Protein 3UPL (pdb70)

Organism: Brucella abortus (strain 2308) (NCBI:txid359391)

InterPro domains:
  IPR005106 Aspartate/homoserine dehydrogenase, NAD-binding [PF03447] (30-159)
  IPR013974 SAF domain [SM00858] (353-418)
  IPR036291 NAD(P)-binding domain superfamily [SSF51735] (21-162)
  IPR048423 Oxidoreductase DRL-like, catalytic domain [PF21135] (166-329)

Structure (mmCIF, N/CA/C/O backbone):
data_3UPL
#
_entry.id   3UPL
#
_cell.length_a   49.365
_cell.length_b   63.380
_cell.length_c   79.123
_cell.angle_alpha   68.630
_cell.angle_beta   75.800
_cell.angle_gamma   72.700
#
_symmetry.space_group_name_H-M   'P 1'
#
loop_
_entity.id
_entity.type
_entity.pdbx_description
1 polymer Oxidoreductase
2 non-polymer 'MAGNESIUM ION'
3 non-polymer GLYCEROL
4 water water
#
loop_
_atom_site.group_PDB
_atom_site.id
_atom_site.type_symbol
_atom_site.label_atom_id
_atom_site.label_alt_id
_atom_site.label_comp_id
_atom_site.label_asym_id
_atom_site.label_entity_id
_atom_site.label_seq_id
_atom_site.pdbx_PDB_ins_code
_atom_site.Cartn_x
_atom_site.Cartn_y
_atom_site.Cartn_z
_atom_site.occupancy
_atom_site.B_iso_or_equiv
_atom_site.auth_seq_id
_atom_site.auth_comp_id
_atom_site.auth_asym_id
_atom_site.auth_atom_id
_atom_site.pdbx_PDB_model_num
ATOM 1 N N . THR A 1 2 ? -2.462 20.897 8.454 1.00 27.41 2 THR A N 1
ATOM 2 C CA . THR A 1 2 ? -1.205 20.281 8.947 1.00 27.38 2 THR A CA 1
ATOM 3 C C . THR A 1 2 ? -0.600 19.423 7.855 1.00 24.45 2 THR A C 1
ATOM 4 O O . THR A 1 2 ? 0.623 19.355 7.757 1.00 24.52 2 THR A O 1
ATOM 8 N N . THR A 1 3 ? -1.429 18.763 7.026 1.00 19.52 3 THR A N 1
ATOM 9 C CA . THR A 1 3 ? -0.844 17.736 6.163 1.00 16.02 3 THR A CA 1
ATOM 10 C C . THR A 1 3 ? -0.227 18.323 4.914 1.00 14.96 3 THR A C 1
ATOM 11 O O . THR A 1 3 ? 0.545 17.614 4.264 1.00 12.60 3 THR A O 1
ATOM 15 N N . ASN A 1 4 ? -0.603 19.556 4.537 1.00 14.95 4 ASN A N 1
ATOM 16 C CA . ASN A 1 4 ? -0.189 20.197 3.281 1.00 15.42 4 ASN A CA 1
ATOM 17 C C . ASN A 1 4 ? -0.912 19.677 2.040 1.00 14.18 4 ASN A C 1
ATOM 18 O O . ASN A 1 4 ? -0.588 20.104 0.932 1.00 15.72 4 ASN A O 1
ATOM 23 N N . VAL A 1 5 ? -1.839 18.711 2.215 1.00 12.32 5 VAL A N 1
ATOM 24 C CA . VAL A 1 5 ? -2.489 18.124 1.037 1.00 12.28 5 VAL A CA 1
ATOM 25 C C . VAL A 1 5 ? -4.040 18.135 1.144 1.00 12.27 5 VAL A C 1
ATOM 26 O O . VAL A 1 5 ? -4.608 18.121 2.231 1.00 12.25 5 VAL A O 1
ATOM 30 N N . ALA A 1 6 ? -4.692 18.124 -0.012 1.00 12.62 6 ALA A N 1
ATOM 31 C CA . ALA A 1 6 ? -6.149 17.986 -0.057 1.00 12.66 6 ALA A CA 1
ATOM 32 C C . ALA A 1 6 ? -6.546 16.662 0.522 1.00 11.83 6 ALA A C 1
ATOM 33 O O . ALA A 1 6 ? -5.834 15.686 0.423 1.00 11.33 6 ALA A O 1
ATOM 35 N N . LEU A 1 7 ? -7.757 16.614 1.070 1.00 11.80 7 LEU A N 1
ATOM 36 C CA . LEU A 1 7 ? -8.313 15.408 1.617 1.00 11.87 7 LEU A CA 1
ATOM 37 C C . LEU A 1 7 ? -8.640 14.405 0.535 1.00 11.11 7 LEU A C 1
ATOM 38 O O . LEU A 1 7 ? -9.402 14.708 -0.366 1.00 13.97 7 LEU A O 1
ATOM 43 N N . VAL A 1 8 ? -8.073 13.222 0.608 1.00 11.09 8 VAL A N 1
ATOM 44 C CA . VAL A 1 8 ? -8.400 12.115 -0.331 1.00 11.48 8 VAL A CA 1
ATOM 45 C C . VAL A 1 8 ? -8.606 10.791 0.402 1.00 10.56 8 VAL A C 1
ATOM 46 O O . VAL A 1 8 ? -8.119 10.612 1.512 1.00 11.96 8 VAL A O 1
ATOM 50 N N . GLY A 1 9 ? -9.359 9.886 -0.213 1.00 10.91 9 GLY A N 1
ATOM 51 C CA . GLY A 1 9 ? -9.483 8.535 0.297 1.00 10.93 9 GLY A CA 1
ATOM 52 C C . GLY A 1 9 ? -9.926 8.473 1.729 1.00 9.68 9 GLY A C 1
ATOM 53 O O . GLY A 1 9 ? -10.869 9.185 2.144 1.00 11.39 9 GLY A O 1
ATOM 54 N N . LEU A 1 10 ? -9.240 7.639 2.490 1.00 10.52 10 LEU A N 1
ATOM 55 C CA . LEU A 1 10 ? -9.604 7.448 3.904 1.00 9.81 10 LEU A CA 1
ATOM 56 C C . LEU A 1 10 ? -9.486 8.733 4.730 1.00 10.35 10 LEU A C 1
ATOM 57 O O . LEU A 1 10 ? -10.234 9.000 5.698 1.00 9.69 10 LEU A O 1
ATOM 62 N N . ALA A 1 11 ? -8.516 9.599 4.372 1.00 9.42 11 ALA A N 1
ATOM 63 C CA . ALA A 1 11 ? -8.450 10.877 5.057 1.00 8.85 11 ALA A CA 1
ATOM 64 C C . ALA A 1 11 ? -9.710 11.698 4.919 1.00 9.43 11 ALA A C 1
ATOM 65 O O . ALA A 1 11 ? -10.151 12.389 5.843 1.00 10.00 11 ALA A O 1
ATOM 67 N N . ARG A 1 12 ? -10.205 11.747 3.669 1.00 9.43 12 ARG A N 1
ATOM 68 C CA . ARG A 1 12 ? -11.472 12.413 3.347 1.00 10.05 12 ARG A CA 1
ATOM 69 C C . ARG A 1 12 ? -12.637 11.767 4.104 1.00 9.94 12 ARG A C 1
ATOM 70 O O . ARG A 1 12 ? -13.474 12.522 4.626 1.00 10.52 12 ARG A O 1
ATOM 78 N N . ASP A 1 13 ? -12.623 10.434 4.165 1.00 10.10 13 ASP A N 1
ATOM 79 C CA . ASP A 1 13 ? -13.684 9.708 4.882 1.00 9.98 13 ASP A CA 1
ATOM 80 C C . ASP A 1 13 ? -13.676 10.112 6.378 1.00 10.26 13 ASP A C 1
ATOM 81 O O . ASP A 1 13 ? -14.735 10.384 6.982 1.00 11.53 13 ASP A O 1
ATOM 86 N N . LEU A 1 14 ? -12.514 10.199 6.996 1.00 9.23 14 LEU A N 1
ATOM 87 C CA . LEU A 1 14 ? -12.409 10.613 8.393 1.00 9.88 14 LEU A CA 1
ATOM 88 C C . LEU A 1 14 ? -12.834 12.051 8.612 1.00 10.26 14 LEU A C 1
ATOM 89 O O . LEU A 1 14 ? -13.486 12.378 9.603 1.00 10.26 14 LEU A O 1
ATOM 94 N N . ALA A 1 15 ? -12.494 12.961 7.724 1.00 10.35 15 ALA A N 1
ATOM 95 C CA . ALA A 1 15 ? -12.961 14.339 7.827 1.00 10.60 15 ALA A CA 1
ATOM 96 C C . ALA A 1 15 ? -14.493 14.440 7.722 1.00 11.44 15 ALA A C 1
ATOM 97 O O . ALA A 1 15 ? -15.122 15.249 8.413 1.00 13.20 15 ALA A O 1
ATOM 99 N N . ALA A 1 16 ? -15.087 13.674 6.798 1.00 12.06 16 ALA A N 1
ATOM 100 C CA . ALA A 1 16 ? -16.552 13.678 6.678 1.00 12.86 16 ALA A CA 1
ATOM 101 C C . ALA A 1 16 ? -17.178 13.135 7.953 1.00 13.12 16 ALA A C 1
ATOM 102 O O . ALA A 1 16 ? -18.171 13.663 8.431 1.00 13.93 16 ALA A O 1
ATOM 104 N N . ARG A 1 17 ? -16.564 12.115 8.527 1.00 12.13 17 ARG A N 1
ATOM 105 C CA . ARG A 1 17 ? -17.061 11.581 9.825 1.00 11.25 17 ARG A CA 1
ATOM 106 C C . ARG A 1 17 ? -16.987 12.686 10.885 1.00 12.67 17 ARG A C 1
ATOM 107 O O . ARG A 1 17 ? -17.915 12.857 11.680 1.00 14.91 17 ARG A O 1
ATOM 115 N N . ALA A 1 18 ? -15.885 13.435 10.964 1.00 12.73 18 ALA A N 1
ATOM 116 C CA . ALA A 1 18 ? -15.784 14.529 11.922 1.00 13.29 18 ALA A CA 1
ATOM 117 C C . ALA A 1 18 ? -16.910 15.584 11.766 1.00 16.12 18 ALA A C 1
ATOM 118 O O . ALA A 1 18 ? -17.448 16.125 12.751 1.00 17.98 18 ALA A O 1
ATOM 120 N N . GLU A 1 19 ? -17.226 15.913 10.527 1.00 16.22 19 GLU A N 1
ATOM 121 C CA . GLU A 1 19 ? -18.293 16.857 10.209 1.00 19.85 19 GLU A CA 1
ATOM 122 C C . GLU A 1 19 ? -19.702 16.389 10.726 1.00 19.25 19 GLU A C 1
ATOM 123 O O . GLU A 1 19 ? -20.643 17.229 10.830 1.00 21.54 19 GLU A O 1
ATOM 129 N N . THR A 1 20 ? -19.902 15.089 10.985 1.00 18.40 20 THR A N 1
ATOM 130 C CA . THR A 1 20 ? -21.197 14.641 11.538 1.00 18.20 20 THR A CA 1
ATOM 131 C C . THR A 1 20 ? -21.344 15.073 12.993 1.00 18.84 20 THR A C 1
ATOM 132 O O . THR A 1 20 ? -22.476 15.070 13.525 1.00 20.62 20 THR A O 1
ATOM 136 N N . GLY A 1 21 ? -20.249 15.469 13.653 1.00 18.50 21 GLY A N 1
ATOM 137 C CA . GLY A 1 21 ? -20.197 15.752 15.090 1.00 20.50 21 GLY A CA 1
ATOM 138 C C . GLY A 1 21 ? -20.171 14.554 16.003 1.00 20.17 21 GLY A C 1
ATOM 139 O O . GLY A 1 21 ? -20.188 14.683 17.242 1.00 22.15 21 GLY A O 1
ATOM 140 N N . LYS A 1 22 ? -20.118 13.348 15.426 1.00 19.15 22 LYS A N 1
ATOM 141 C CA . LYS A 1 22 ? -20.014 12.165 16.265 1.00 18.16 22 LYS A CA 1
ATOM 142 C C . LYS A 1 22 ? -18.808 11.353 15.769 1.00 16.13 22 LYS A C 1
ATOM 143 O O . LYS A 1 22 ? -18.930 10.631 14.778 1.00 16.37 22 LYS A O 1
ATOM 149 N N . PRO A 1 23 ? -17.666 11.481 16.454 1.00 15.13 23 PRO A N 1
ATOM 150 C CA . PRO A 1 23 ? -16.499 10.688 16.006 1.00 12.39 23 PRO A CA 1
ATOM 151 C C . PRO A 1 23 ? -16.672 9.195 16.283 1.00 12.44 23 PRO A C 1
ATOM 152 O O . PRO A 1 23 ? -17.538 8.794 17.060 1.00 12.54 23 PRO A O 1
ATOM 156 N N . ILE A 1 24 ? -15.874 8.388 15.592 1.00 10.45 24 ILE A N 1
ATOM 157 C CA . ILE A 1 24 ? -15.680 6.965 15.949 1.00 10.68 24 ILE A CA 1
ATOM 158 C C . ILE A 1 24 ? -15.065 6.991 17.324 1.00 10.78 24 ILE A C 1
ATOM 159 O O . ILE A 1 24 ? -14.078 7.737 17.547 1.00 11.43 24 ILE A O 1
ATOM 164 N N . ARG A 1 25 ? -15.558 6.159 18.255 1.00 9.74 25 ARG A N 1
ATOM 165 C CA . ARG A 1 25 ? -15.036 6.127 19.590 1.00 9.24 25 ARG A CA 1
ATOM 166 C C . ARG A 1 25 ? -14.437 4.804 19.961 1.00 8.50 25 ARG A C 1
ATOM 167 O O . ARG A 1 25 ? -15.088 3.745 19.943 1.00 9.31 25 ARG A O 1
ATOM 175 N N . ILE A 1 26 ? -13.171 4.848 20.323 1.00 8.76 26 ILE A N 1
ATOM 176 C CA . ILE A 1 26 ? -12.412 3.656 20.782 1.00 7.75 26 ILE A CA 1
ATOM 177 C C . ILE A 1 26 ? -12.467 3.513 22.292 1.00 8.22 26 ILE A C 1
ATOM 178 O O . ILE A 1 26 ? -12.327 4.500 23.050 1.00 8.75 26 ILE A O 1
ATOM 183 N N . GLY A 1 27 ? -12.710 2.299 22.739 1.00 8.42 27 GLY A N 1
ATOM 184 C CA . GLY A 1 27 ? -12.496 1.924 24.156 1.00 7.90 27 GLY A CA 1
ATOM 185 C C . GLY A 1 27 ? -11.176 1.239 24.221 1.00 8.10 27 GLY A C 1
ATOM 186 O O . GLY A 1 27 ? -10.998 0.166 23.677 1.00 8.14 27 GLY A O 1
ATOM 187 N N . LEU A 1 28 ? -10.251 1.803 24.935 1.00 7.64 28 LEU A N 1
ATOM 188 C CA . LEU A 1 28 ? -8.826 1.369 24.959 1.00 6.45 28 LEU A CA 1
ATOM 189 C C . LEU A 1 28 ? -8.526 0.757 26.332 1.00 7.98 28 LEU A C 1
ATOM 190 O O . LEU A 1 28 ? -8.604 1.446 27.378 1.00 8.36 28 LEU A O 1
ATOM 195 N N . ILE A 1 29 ? -8.176 -0.532 26.369 1.00 9.10 29 ILE A N 1
ATOM 196 C CA . ILE A 1 29 ? -7.835 -1.234 27.590 1.00 9.01 29 ILE A CA 1
ATOM 197 C C . ILE A 1 29 ? -6.336 -1.400 27.632 1.00 9.51 29 ILE A C 1
ATOM 198 O O . ILE A 1 29 ? -5.781 -2.133 26.825 1.00 10.83 29 ILE A O 1
ATOM 203 N N . GLY A 1 30 ? -5.702 -0.710 28.559 1.00 9.38 30 GLY A N 1
ATOM 204 C CA . GLY A 1 30 ? -4.250 -0.781 28.775 1.00 9.42 30 GLY A CA 1
ATOM 205 C C . GLY A 1 30 ? -3.616 0.562 28.410 1.00 10.22 30 GLY A C 1
ATOM 206 O O . GLY A 1 30 ? -3.711 1.040 27.311 1.00 12.79 30 GLY A O 1
ATOM 207 N N . ALA A 1 31 ? -2.996 1.157 29.413 1.00 9.92 31 ALA A N 1
ATOM 208 C CA . ALA A 1 31 ? -2.387 2.502 29.365 1.00 10.62 31 ALA A CA 1
ATOM 209 C C . ALA A 1 31 ? -0.868 2.514 29.325 1.00 12.79 31 ALA A C 1
ATOM 210 O O . ALA A 1 31 ? -0.241 3.562 29.529 1.00 13.51 31 ALA A O 1
ATOM 212 N N . GLY A 1 32 ? -0.282 1.390 28.971 1.00 11.91 32 GLY A N 1
ATOM 213 C CA . GLY A 1 32 ? 1.167 1.322 28.837 1.00 11.18 32 GLY A CA 1
ATOM 214 C C . GLY A 1 32 ? 1.692 1.890 27.540 1.00 11.55 32 GLY A C 1
ATOM 215 O O . GLY A 1 32 ? 1.101 2.811 26.935 1.00 11.23 32 GLY A O 1
ATOM 216 N N . GLU A 1 33 ? 2.774 1.309 26.997 1.00 10.65 33 GLU A N 1
ATOM 217 C CA . GLU A 1 33 ? 3.407 1.935 25.856 1.00 10.39 33 GLU A CA 1
ATOM 218 C C . GLU A 1 33 ? 2.582 1.992 24.609 1.00 10.52 33 GLU A C 1
ATOM 219 O O . GLU A 1 33 ? 2.438 3.039 23.961 1.00 9.38 33 GLU A O 1
ATOM 225 N N . MET A 1 34 ? 1.951 0.871 24.247 1.00 9.70 34 MET A N 1
ATOM 226 C CA A MET A 1 34 ? 1.122 0.793 23.033 0.50 8.87 34 MET A CA 1
ATOM 227 C CA B MET A 1 34 ? 1.156 0.823 23.020 0.50 9.58 34 MET A CA 1
ATOM 228 C C . MET A 1 34 ? -0.129 1.651 23.190 1.00 8.36 34 MET A C 1
ATOM 229 O O . MET A 1 34 ? -0.531 2.355 22.278 1.00 8.51 34 MET A O 1
ATOM 238 N N . GLY A 1 35 ? -0.733 1.575 24.370 1.00 8.61 35 GLY A N 1
ATOM 239 C CA . GLY A 1 35 ? -1.925 2.368 24.559 1.00 8.82 35 GLY A CA 1
ATOM 240 C C . GLY A 1 35 ? -1.645 3.870 24.548 1.00 7.80 35 GLY A C 1
ATOM 241 O O . GLY A 1 35 ? -2.402 4.648 23.996 1.00 7.15 35 GLY A O 1
ATOM 242 N N . THR A 1 36 ? -0.533 4.282 25.124 1.00 6.82 36 THR A N 1
ATOM 243 C CA . THR A 1 36 ? -0.099 5.675 25.063 1.00 6.97 36 THR A CA 1
ATOM 244 C C . THR A 1 36 ? 0.175 6.102 23.618 1.00 7.00 36 THR A C 1
ATOM 245 O O . THR A 1 36 ? -0.183 7.216 23.247 1.00 7.32 36 THR A O 1
ATOM 249 N N . ASP A 1 37 ? 0.785 5.252 22.801 1.00 7.55 37 ASP A N 1
ATOM 250 C CA . ASP A 1 37 ? 0.975 5.517 21.399 1.00 8.32 37 ASP A CA 1
ATOM 251 C C . ASP A 1 37 ? -0.348 5.777 20.684 1.00 7.00 37 ASP A C 1
ATOM 252 O O . ASP A 1 37 ? -0.445 6.726 19.870 1.00 7.91 37 ASP A O 1
ATOM 257 N N . ILE A 1 38 ? -1.368 4.961 20.973 1.00 7.17 38 ILE A N 1
ATOM 258 C CA . ILE A 1 38 ? -2.676 5.097 20.325 1.00 6.45 38 ILE A CA 1
ATOM 259 C C . ILE A 1 38 ? -3.344 6.406 20.743 1.00 7.38 38 ILE A C 1
ATOM 260 O O . ILE A 1 38 ? -3.883 7.144 19.912 1.00 7.17 38 ILE A O 1
ATOM 265 N N . VAL A 1 39 ? -3.299 6.744 22.042 1.00 6.92 39 VAL A N 1
ATOM 266 C CA . VAL A 1 39 ? -3.889 8.020 22.459 1.00 7.03 39 VAL A CA 1
ATOM 267 C C . VAL A 1 39 ? -3.207 9.184 21.705 1.00 7.00 39 VAL A C 1
ATOM 268 O O . VAL A 1 39 ? -3.829 10.156 21.269 1.00 8.21 39 VAL A O 1
ATOM 272 N N . THR A 1 40 ? -1.878 9.116 21.640 1.00 7.04 40 THR A N 1
ATOM 273 C CA . THR A 1 40 ? -1.101 10.172 20.947 1.00 7.34 40 THR A CA 1
ATOM 274 C C . THR A 1 40 ? -1.441 10.238 19.452 1.00 7.82 40 THR A C 1
ATOM 275 O O . THR A 1 40 ? -1.607 11.327 18.899 1.00 9.19 40 THR A O 1
ATOM 279 N N . GLN A 1 41 ? -1.512 9.094 18.815 1.00 7.55 41 GLN A N 1
ATOM 280 C CA . GLN A 1 41 ? -1.797 9.087 17.351 1.00 7.78 41 GLN A CA 1
ATOM 281 C C . GLN A 1 41 ? -3.178 9.556 17.024 1.00 8.36 41 GLN A C 1
ATOM 282 O O . GLN A 1 41 ? -3.366 10.378 16.085 1.00 7.85 41 GLN A O 1
ATOM 288 N N . VAL A 1 42 ? -4.177 9.126 17.794 1.00 7.86 42 VAL A N 1
ATOM 289 C CA . VAL A 1 42 ? -5.557 9.540 17.539 1.00 9.02 42 VAL A CA 1
ATOM 290 C C . VAL A 1 42 ? -5.745 11.030 17.688 1.00 8.15 42 VAL A C 1
ATOM 291 O O . VAL A 1 42 ? -6.560 11.659 17.002 1.00 10.00 42 VAL A O 1
ATOM 295 N N . ALA A 1 43 ? -4.945 11.649 18.552 1.00 8.77 43 ALA A N 1
ATOM 296 C CA . ALA A 1 43 ? -5.050 13.075 18.789 1.00 9.96 43 ALA A CA 1
ATOM 297 C C . ALA A 1 43 ? -4.684 13.910 17.599 1.00 11.32 43 ALA A C 1
ATOM 298 O O . ALA A 1 43 ? -5.124 15.054 17.520 1.00 16.17 43 ALA A O 1
ATOM 300 N N . ARG A 1 44 ? -3.961 13.346 16.619 1.00 11.38 44 ARG A N 1
ATOM 301 C CA . ARG A 1 44 ? -3.726 14.136 15.422 1.00 12.99 44 ARG A CA 1
ATOM 302 C C . ARG A 1 44 ? -4.551 13.754 14.216 1.00 11.23 44 ARG A C 1
ATOM 303 O O . ARG A 1 44 ? -4.342 14.318 13.124 1.00 11.22 44 ARG A O 1
ATOM 311 N N . MET A 1 45 ? -5.549 12.908 14.433 1.00 9.05 45 MET A N 1
ATOM 312 C CA . MET A 1 45 ? -6.441 12.445 13.374 1.00 9.80 45 MET A CA 1
ATOM 313 C C . MET A 1 45 ? -7.804 13.096 13.485 1.00 11.33 45 MET A C 1
ATOM 314 O O . MET A 1 45 ? -8.173 13.579 14.560 1.00 15.97 45 MET A O 1
ATOM 319 N N . GLN A 1 46 ? -8.566 13.073 12.410 1.00 11.49 46 GLN A N 1
ATOM 320 C CA . GLN A 1 46 ? -9.938 13.555 12.420 1.00 11.32 46 GLN A CA 1
ATOM 321 C C . GLN A 1 46 ? -10.904 12.411 12.496 1.00 11.54 46 GLN A C 1
ATOM 322 O O . GLN A 1 46 ? -10.641 11.386 12.019 1.00 11.22 46 GLN A O 1
ATOM 328 N N . GLY A 1 47 ? -12.053 12.654 13.163 1.00 11.72 47 GLY A N 1
ATOM 329 C CA . GLY A 1 47 ? -13.201 11.754 13.140 1.00 12.29 47 GLY A CA 1
ATOM 330 C C . GLY A 1 47 ? -13.095 10.518 13.986 1.00 11.95 47 GLY A C 1
ATOM 331 O O . GLY A 1 47 ? -13.935 9.626 13.845 1.00 11.21 47 GLY A O 1
ATOM 332 N N . ILE A 1 48 ? -12.025 10.417 14.794 1.00 10.95 48 ILE A N 1
ATOM 333 C CA . ILE A 1 48 ? -11.773 9.234 15.586 1.00 10.07 48 ILE A CA 1
ATOM 334 C C . ILE A 1 48 ? -11.213 9.708 16.913 1.00 10.57 48 ILE A C 1
ATOM 335 O O . ILE A 1 48 ? -10.363 10.607 16.919 1.00 11.93 48 ILE A O 1
ATOM 340 N N . GLU A 1 49 ? -11.735 9.174 18.030 1.00 9.68 49 GLU A N 1
ATOM 341 C CA . GLU A 1 49 ? -11.293 9.608 19.404 1.00 10.70 49 GLU A CA 1
ATOM 342 C C . GLU A 1 49 ? -11.162 8.407 20.271 1.00 10.74 49 GLU A C 1
ATOM 343 O O . GLU A 1 49 ? -11.848 7.395 20.052 1.00 10.30 49 GLU A O 1
ATOM 349 N N . VAL A 1 50 ? -10.335 8.512 21.333 1.00 9.85 50 VAL A N 1
ATOM 350 C CA . VAL A 1 50 ? -10.401 7.550 22.437 1.00 9.66 50 VAL A CA 1
ATOM 351 C C . VAL A 1 50 ? -11.507 8.040 23.387 1.00 9.79 50 VAL A C 1
ATOM 352 O O . VAL A 1 50 ? -11.370 9.098 24.027 1.00 11.16 50 VAL A O 1
ATOM 356 N N . GLY A 1 51 ? -12.628 7.309 23.454 1.00 8.83 51 GLY A N 1
ATOM 357 C CA . GLY A 1 51 ? -13.695 7.628 24.391 1.00 9.76 51 GLY A CA 1
ATOM 358 C C . GLY A 1 51 ? -13.335 7.355 25.853 1.00 8.91 51 GLY A C 1
ATOM 359 O O . GLY A 1 51 ? -13.692 8.132 26.763 1.00 8.60 51 GLY A O 1
ATOM 360 N N . ALA A 1 52 ? -12.686 6.218 26.072 1.00 8.44 52 ALA A N 1
ATOM 361 C CA . ALA A 1 52 ? -12.370 5.773 27.419 1.00 8.03 52 ALA A CA 1
ATOM 362 C C . ALA A 1 52 ? -11.095 4.974 27.442 1.00 7.97 52 ALA A C 1
ATOM 363 O O . ALA A 1 52 ? -10.798 4.273 26.455 1.00 7.96 52 ALA A O 1
ATOM 365 N N . LEU A 1 53 ? -10.378 5.052 28.534 1.00 7.81 53 LEU A N 1
ATOM 366 C CA . LEU A 1 53 ? -9.089 4.374 28.737 1.00 7.60 53 LEU A CA 1
ATOM 367 C C . LEU A 1 53 ? -9.093 3.742 30.101 1.00 7.88 53 LEU A C 1
ATOM 368 O O . LEU A 1 53 ? -9.417 4.428 31.108 1.00 8.34 53 LEU A O 1
ATOM 373 N N . SER A 1 54 ? -8.722 2.457 30.172 1.00 7.96 54 SER A N 1
ATOM 374 C CA . SER A 1 54 ? -8.558 1.755 31.428 1.00 8.05 54 SER A CA 1
ATOM 375 C C . SER A 1 54 ? -7.152 1.216 31.652 1.00 10.20 54 SER A C 1
ATOM 376 O O . SER A 1 54 ? -6.347 1.071 30.733 1.00 10.39 54 SER A O 1
ATOM 379 N N . ALA A 1 55 ? -6.839 1.074 32.929 1.00 10.15 55 ALA A N 1
ATOM 380 C CA . ALA A 1 55 ? -5.567 0.485 33.367 1.00 9.45 55 ALA A CA 1
ATOM 381 C C . ALA A 1 55 ? -5.856 -0.301 34.651 1.00 11.41 55 ALA A C 1
ATOM 382 O O . ALA A 1 55 ? -6.783 0.003 35.386 1.00 11.76 55 ALA A O 1
ATOM 384 N N . ARG A 1 56 ? -5.008 -1.263 34.988 1.00 12.59 56 ARG A N 1
ATOM 385 C CA . ARG A 1 56 ? -5.133 -1.950 36.281 1.00 14.72 56 ARG A CA 1
ATOM 386 C C . ARG A 1 56 ? -4.980 -1.005 37.465 1.00 14.01 56 ARG A C 1
ATOM 387 O O . ARG A 1 56 ? -5.702 -1.091 38.485 1.00 15.08 56 ARG A O 1
ATOM 395 N N . ARG A 1 57 ? -4.027 -0.075 37.334 1.00 12.32 57 ARG A N 1
ATOM 396 C CA . ARG A 1 57 ? -3.775 0.952 38.320 1.00 12.56 57 ARG A CA 1
ATOM 397 C C . ARG A 1 57 ? -4.157 2.292 37.684 1.00 10.72 57 ARG A C 1
ATOM 398 O O . ARG A 1 57 ? -3.571 2.692 36.719 1.00 11.87 57 ARG A O 1
ATOM 406 N N . LEU A 1 58 ? -5.145 2.928 38.264 1.00 11.20 58 LEU A N 1
ATOM 407 C CA . LEU A 1 58 ? -5.758 4.166 37.730 1.00 11.39 58 LEU A CA 1
ATOM 408 C C . LEU A 1 58 ? -4.744 5.282 37.403 1.00 10.75 58 LEU A C 1
ATOM 409 O O . LEU A 1 58 ? -4.824 5.905 36.331 1.00 10.11 58 LEU A O 1
ATOM 414 N N . PRO A 1 59 ? -3.715 5.485 38.235 1.00 11.31 59 PRO A N 1
ATOM 415 C CA . PRO A 1 59 ? -2.766 6.538 37.879 1.00 10.87 59 PRO A CA 1
ATOM 416 C C . PRO A 1 59 ? -2.102 6.393 36.518 1.00 11.81 59 PRO A C 1
ATOM 417 O O . PRO A 1 59 ? -1.715 7.410 35.918 1.00 11.32 59 PRO A O 1
ATOM 421 N N . ASN A 1 60 ? -1.978 5.184 35.969 1.00 9.97 60 ASN A N 1
ATOM 422 C CA . ASN A 1 60 ? -1.366 5.032 34.667 1.00 10.13 60 ASN A CA 1
ATOM 423 C C . ASN A 1 60 ? -2.233 5.594 33.526 1.00 9.09 60 ASN A C 1
ATOM 424 O O . ASN A 1 60 ? -1.702 5.894 32.450 1.00 8.82 60 ASN A O 1
ATOM 429 N N . THR A 1 61 ? -3.546 5.661 33.728 1.00 9.07 61 THR A N 1
ATOM 430 C CA . THR A 1 61 ? -4.416 6.320 32.715 1.00 8.80 61 THR A CA 1
ATOM 431 C C . THR A 1 61 ? -4.067 7.804 32.600 1.00 9.05 61 THR A C 1
ATOM 432 O O . THR A 1 61 ? -3.855 8.306 31.493 1.00 9.15 61 THR A O 1
ATOM 436 N N . PHE A 1 62 ? -3.937 8.494 33.735 1.00 9.57 62 PHE A N 1
ATOM 437 C CA . PHE A 1 62 ? -3.550 9.908 33.752 1.00 9.93 62 PHE A CA 1
ATOM 438 C C . PHE A 1 62 ? -2.183 10.098 33.142 1.00 10.60 62 PHE A C 1
ATOM 439 O O . PHE A 1 62 ? -1.971 11.061 32.391 1.00 9.95 62 PHE A O 1
ATOM 447 N N . LYS A 1 63 ? -1.272 9.176 33.404 1.00 9.87 63 LYS A N 1
ATOM 448 C CA . LYS A 1 63 ? 0.097 9.253 32.894 1.00 10.12 63 LYS A CA 1
ATOM 449 C C . LYS A 1 63 ? 0.089 9.141 31.362 1.00 9.40 63 LYS A C 1
ATOM 450 O O . LYS A 1 63 ? 0.775 9.924 30.699 1.00 9.86 63 LYS A O 1
ATOM 456 N N . ALA A 1 64 ? -0.684 8.228 30.783 1.00 8.89 64 ALA A N 1
ATOM 457 C CA . ALA A 1 64 ? -0.774 8.095 29.372 1.00 8.44 64 ALA A CA 1
ATOM 458 C C . ALA A 1 64 ? -1.273 9.373 28.702 1.00 9.30 64 ALA A C 1
ATOM 459 O O . ALA A 1 64 ? -0.729 9.824 27.674 1.00 9.52 64 ALA A O 1
ATOM 461 N N . ILE A 1 65 ? -2.300 9.960 29.270 1.00 8.72 65 ILE A N 1
ATOM 462 C CA . ILE A 1 65 ? -2.925 11.154 28.730 1.00 9.58 65 ILE A CA 1
ATOM 463 C C . ILE A 1 65 ? -1.969 12.329 28.849 1.00 9.72 65 ILE A C 1
ATOM 464 O O . ILE A 1 65 ? -1.801 13.115 27.924 1.00 9.99 65 ILE A O 1
ATOM 469 N N . ARG A 1 66 ? -1.260 12.443 29.954 1.00 9.76 66 ARG A N 1
ATOM 470 C CA . ARG A 1 66 ? -0.278 13.494 30.109 1.00 10.30 66 ARG A CA 1
ATOM 471 C C . ARG A 1 66 ? 0.871 13.321 29.101 1.00 11.04 66 ARG A C 1
ATOM 472 O O . ARG A 1 66 ? 1.422 14.317 28.586 1.00 10.53 66 ARG A O 1
ATOM 480 N N . THR A 1 67 ? 1.312 12.081 28.844 1.00 10.34 67 THR A N 1
ATOM 481 C CA . THR A 1 67 ? 2.366 11.899 27.855 1.00 10.92 67 THR A CA 1
ATOM 482 C C . THR A 1 67 ? 1.884 12.300 26.463 1.00 10.98 67 THR A C 1
ATOM 483 O O . THR A 1 67 ? 2.630 12.952 25.672 1.00 12.47 67 THR A O 1
ATOM 487 N N . ALA A 1 68 ? 0.644 11.962 26.143 1.00 9.78 68 ALA A N 1
ATOM 488 C CA . ALA A 1 68 ? 0.031 12.332 24.821 1.00 10.17 68 ALA A CA 1
ATOM 489 C C . ALA A 1 68 ? -0.156 13.850 24.639 1.00 11.35 68 ALA A C 1
ATOM 490 O O . ALA A 1 68 ? 0.208 14.410 23.575 1.00 12.96 68 ALA A O 1
ATOM 492 N N . TYR A 1 69 ? -0.648 14.533 25.646 1.00 10.14 69 TYR A N 1
ATOM 493 C CA . TYR A 1 69 ? -1.116 15.917 25.520 1.00 10.10 69 TYR A CA 1
ATOM 494 C C . TYR A 1 69 ? -0.271 16.955 26.191 1.00 11.57 69 TYR A C 1
ATOM 495 O O . TYR A 1 69 ? -0.381 18.174 25.924 1.00 13.29 69 TYR A O 1
ATOM 504 N N . GLY A 1 70 ? 0.567 16.520 27.141 1.00 11.15 70 GLY A N 1
ATOM 505 C CA . GLY A 1 70 ? 1.355 17.466 27.926 1.00 11.69 70 GLY A CA 1
ATOM 506 C C . GLY A 1 70 ? 0.844 17.756 29.322 1.00 12.04 70 GLY A C 1
ATOM 507 O O . GLY A 1 70 ? 1.579 18.268 30.173 1.00 12.65 70 GLY A O 1
ATOM 508 N N . ASP A 1 71 ? -0.424 17.438 29.543 1.00 11.71 71 ASP A N 1
ATOM 509 C CA . ASP A 1 71 ? -1.095 17.632 30.840 1.00 12.01 71 ASP A CA 1
ATOM 510 C C . ASP A 1 71 ? -2.272 16.627 30.911 1.00 11.43 71 ASP A C 1
ATOM 511 O O . ASP A 1 71 ? -2.558 15.934 29.959 1.00 10.87 71 ASP A O 1
ATOM 516 N N . GLU A 1 72 ? -2.923 16.569 32.064 1.00 11.65 72 GLU A N 1
ATOM 517 C CA . GLU A 1 72 ? -3.940 15.589 32.382 1.00 11.26 72 GLU A CA 1
ATOM 518 C C . GLU A 1 72 ? -5.320 16.178 32.210 1.00 11.35 72 GLU A C 1
ATOM 519 O O . GLU A 1 72 ? -6.297 15.489 32.560 1.00 12.02 72 GLU A O 1
ATOM 525 N N . GLU A 1 73 ? -5.417 17.391 31.678 1.00 12.41 73 GLU A N 1
ATOM 526 C CA . GLU A 1 73 ? -6.699 18.072 31.525 1.00 13.18 73 GLU A CA 1
ATOM 527 C C . GLU A 1 73 ? -7.804 17.206 30.914 1.00 12.96 73 GLU A C 1
ATOM 528 O O . GLU A 1 73 ? -8.932 17.197 31.408 1.00 12.95 73 GLU A O 1
ATOM 534 N N . ASN A 1 74 ? -7.487 16.492 29.838 1.00 10.86 74 ASN A N 1
ATOM 535 C CA . ASN A 1 74 ? -8.498 15.752 29.100 1.00 10.46 74 ASN A CA 1
ATOM 536 C C . ASN A 1 74 ? -9.050 14.517 29.797 1.00 10.97 74 ASN A C 1
ATOM 537 O O . ASN A 1 74 ? -10.047 13.926 29.360 1.00 10.41 74 ASN A O 1
ATOM 542 N N . ALA A 1 75 ? -8.416 14.097 30.889 1.00 10.30 75 ALA A N 1
ATOM 543 C CA . ALA A 1 75 ? -8.846 12.917 31.609 1.00 10.11 75 ALA A CA 1
ATOM 544 C C . ALA A 1 75 ? -9.948 13.256 32.597 1.00 11.06 75 ALA A C 1
ATOM 545 O O . ALA A 1 75 ? -9.863 14.266 33.326 1.00 12.48 75 ALA A O 1
ATOM 547 N N . ARG A 1 76 ? -10.949 12.379 32.707 1.00 10.47 76 ARG A N 1
ATOM 548 C CA . ARG A 1 76 ? -11.938 12.522 33.754 1.00 11.29 76 ARG A CA 1
ATOM 549 C C . ARG A 1 76 ? -12.248 11.150 34.306 1.00 10.80 76 ARG A C 1
ATOM 550 O O . ARG A 1 76 ? -12.689 10.275 33.562 1.00 10.45 76 ARG A O 1
ATOM 558 N N . GLU A 1 77 ? -12.082 10.940 35.598 1.00 11.26 77 GLU A N 1
ATOM 559 C CA . GLU A 1 77 ? -12.398 9.630 36.198 1.00 12.75 77 GLU A CA 1
ATOM 560 C C . GLU A 1 77 ? -13.901 9.385 36.159 1.00 12.56 77 GLU A C 1
ATOM 561 O O . GLU A 1 77 ? -14.681 10.298 36.454 1.00 14.56 77 GLU A O 1
ATOM 567 N N . ALA A 1 78 ? -14.280 8.163 35.786 1.00 11.93 78 ALA A N 1
ATOM 568 C CA . ALA A 1 78 ? -15.693 7.768 35.840 1.00 12.82 78 ALA A CA 1
ATOM 569 C C . ALA A 1 78 ? -15.834 6.392 36.515 1.00 14.62 78 ALA A C 1
ATOM 570 O O . ALA A 1 78 ? -15.125 5.479 36.152 1.00 14.94 78 ALA A O 1
ATOM 572 N N . THR A 1 79 ? -16.794 6.268 37.445 1.00 15.59 79 THR A N 1
ATOM 573 C CA . THR A 1 79 ? -17.014 5.024 38.195 1.00 17.05 79 THR A CA 1
ATOM 574 C C . THR A 1 79 ? -18.357 4.373 37.923 1.00 16.83 79 THR A C 1
ATOM 575 O O . THR A 1 79 ? -18.639 3.302 38.486 1.00 18.67 79 THR A O 1
ATOM 579 N N . THR A 1 80 ? -19.184 5.013 37.081 1.00 16.24 80 THR A N 1
ATOM 580 C CA . THR A 1 80 ? -20.481 4.472 36.682 1.00 16.96 80 THR A CA 1
ATOM 581 C C . THR A 1 80 ? -20.662 4.753 35.198 1.00 16.46 80 THR A C 1
ATOM 582 O O . THR A 1 80 ? -19.949 5.604 34.611 1.00 14.31 80 THR A O 1
ATOM 586 N N . GLU A 1 81 ? -21.640 4.067 34.593 1.00 16.17 81 GLU A N 1
ATOM 587 C CA . GLU A 1 81 ? -21.915 4.304 33.201 1.00 15.65 81 GLU A CA 1
ATOM 588 C C . GLU A 1 81 ? -22.377 5.736 32.955 1.00 15.62 81 GLU A C 1
ATOM 589 O O . GLU A 1 81 ? -22.002 6.348 31.981 1.00 14.73 81 GLU A O 1
ATOM 595 N N A SER A 1 82 ? -23.247 6.253 33.816 0.50 16.69 82 SER A N 1
ATOM 596 N N B SER A 1 82 ? -23.253 6.218 33.832 0.50 16.67 82 SER A N 1
ATOM 597 C CA A SER A 1 82 ? -23.716 7.615 33.628 0.50 17.65 82 SER A CA 1
ATOM 598 C CA B SER A 1 82 ? -23.717 7.584 33.749 0.50 17.68 82 SER A CA 1
ATOM 599 C C A SER A 1 82 ? -22.584 8.640 33.713 0.50 16.89 82 SER A C 1
ATOM 600 C C B SER A 1 82 ? -22.551 8.562 33.672 0.50 16.77 82 SER A C 1
ATOM 601 O O A SER A 1 82 ? -22.592 9.616 32.968 0.50 17.84 82 SER A O 1
ATOM 602 O O B SER A 1 82 ? -22.478 9.385 32.760 0.50 17.45 82 SER A O 1
ATOM 607 N N . ALA A 1 83 ? -21.622 8.433 34.614 1.00 16.77 83 ALA A N 1
ATOM 608 C CA . ALA A 1 83 ? -20.441 9.302 34.682 1.00 17.13 83 ALA A CA 1
ATOM 609 C C . ALA A 1 83 ? -19.575 9.179 33.440 1.00 14.57 83 ALA A C 1
ATOM 610 O O . ALA A 1 83 ? -19.045 10.178 32.914 1.00 15.16 83 ALA A O 1
ATOM 612 N N . MET A 1 84 ? -19.395 7.953 32.951 1.00 14.94 84 MET A N 1
ATOM 613 C CA . MET A 1 84 ? -18.584 7.712 31.762 1.00 14.40 84 MET A CA 1
ATOM 614 C C . MET A 1 84 ? -19.166 8.340 30.516 1.00 14.61 84 MET A C 1
ATOM 615 O O . MET A 1 84 ? -18.478 8.989 29.758 1.00 13.38 84 MET A O 1
ATOM 620 N N . THR A 1 85 ? -20.468 8.135 30.289 1.00 14.65 85 THR A N 1
ATOM 621 C CA . THR A 1 85 ? -21.126 8.702 29.143 1.00 14.96 85 THR A CA 1
ATOM 622 C C . THR A 1 85 ? -21.116 10.242 29.247 1.00 13.56 85 THR A C 1
ATOM 623 O O . THR A 1 85 ? -20.862 10.909 28.271 1.00 13.58 85 THR A O 1
ATOM 627 N N . ARG A 1 86 ? -21.386 10.792 30.434 1.00 16.92 86 ARG A N 1
ATOM 628 C CA . ARG A 1 86 ? -21.316 12.270 30.659 1.00 17.28 86 ARG A CA 1
ATOM 629 C C . ARG A 1 86 ? -19.886 12.822 30.343 1.00 16.02 86 ARG A C 1
ATOM 630 O O . ARG A 1 86 ? -19.752 13.856 29.664 1.00 16.33 86 ARG A O 1
ATOM 638 N N . ALA A 1 87 ? -18.847 12.100 30.760 1.00 15.51 87 ALA A N 1
ATOM 639 C CA . ALA A 1 87 ? -17.465 12.498 30.478 1.00 15.31 87 ALA A CA 1
ATOM 640 C C . ALA A 1 87 ? -17.206 12.507 28.969 1.00 13.80 87 ALA A C 1
ATOM 641 O O . ALA A 1 87 ? -16.629 13.455 28.432 1.00 14.71 87 ALA A O 1
ATOM 643 N N . ILE A 1 88 ? -17.575 11.441 28.262 1.00 12.47 88 ILE A N 1
ATOM 644 C CA . ILE A 1 88 ? -17.395 11.360 26.800 1.00 12.02 88 ILE A CA 1
ATOM 645 C C . ILE A 1 88 ? -18.167 12.492 26.108 1.00 15.09 88 ILE A C 1
ATOM 646 O O . ILE A 1 88 ? -17.603 13.184 25.248 1.00 14.23 88 ILE A O 1
ATOM 651 N N . GLU A 1 89 ? -19.400 12.707 26.541 1.00 17.27 89 GLU A N 1
ATOM 652 C CA . GLU A 1 89 ? -20.215 13.723 25.901 1.00 19.32 89 GLU A CA 1
ATOM 653 C C . GLU A 1 89 ? -19.654 15.124 26.179 1.00 20.35 89 GLU A C 1
ATOM 654 O O . GLU A 1 89 ? -19.849 16.060 25.370 1.00 22.06 89 GLU A O 1
ATOM 660 N N . ALA A 1 90 ? -18.920 15.273 27.281 1.00 19.91 90 ALA A N 1
ATOM 661 C CA . ALA A 1 90 ? -18.233 16.520 27.607 1.00 19.12 90 ALA A CA 1
ATOM 662 C C . ALA A 1 90 ? -16.913 16.743 26.911 1.00 18.75 90 ALA A C 1
ATOM 663 O O . ALA A 1 90 ? -16.251 17.736 27.197 1.00 20.88 90 ALA A O 1
ATOM 665 N N . GLY A 1 91 ? -16.474 15.806 26.074 1.00 17.19 91 GLY A N 1
ATOM 666 C CA . GLY A 1 91 ? -15.239 15.915 25.329 1.00 16.78 91 GLY A CA 1
ATOM 667 C C . GLY A 1 91 ? -14.002 15.443 26.103 1.00 16.51 91 GLY A C 1
ATOM 668 O O . GLY A 1 91 ? -12.850 15.766 25.688 1.00 17.73 91 GLY A O 1
ATOM 669 N N . LYS A 1 92 ? -14.227 14.646 27.152 1.00 13.68 92 LYS A N 1
ATOM 670 C CA . LYS A 1 92 ? -13.123 14.125 27.965 1.00 12.88 92 LYS A CA 1
ATOM 671 C C . LYS A 1 92 ? -12.877 12.680 27.544 1.00 11.03 92 LYS A C 1
ATOM 672 O O . LYS A 1 92 ? -13.721 12.011 26.924 1.00 12.48 92 LYS A O 1
ATOM 678 N N . ILE A 1 93 ? -11.693 12.174 27.909 1.00 9.39 93 ILE A N 1
ATOM 679 C CA . ILE A 1 93 ? -11.381 10.767 27.870 1.00 9.17 93 ILE A CA 1
ATOM 680 C C . ILE A 1 93 ? -11.749 10.227 29.250 1.00 9.16 93 ILE A C 1
ATOM 681 O O . ILE A 1 93 ? -11.133 10.622 30.293 1.00 9.40 93 ILE A O 1
ATOM 686 N N . ALA A 1 94 ? -12.780 9.401 29.292 1.00 9.17 94 ALA A N 1
ATOM 687 C CA . ALA A 1 94 ? -13.160 8.798 30.575 1.00 9.43 94 ALA A CA 1
ATOM 688 C C . ALA A 1 94 ? -12.115 7.791 30.992 1.00 9.69 94 ALA A C 1
ATOM 689 O O . ALA A 1 94 ? -11.715 6.953 30.195 1.00 9.92 94 ALA A O 1
ATOM 691 N N . VAL A 1 95 ? -11.670 7.879 32.244 1.00 9.42 95 VAL A N 1
ATOM 692 C CA . VAL A 1 95 ? -10.673 6.948 32.758 1.00 9.26 95 VAL A CA 1
ATOM 693 C C . VAL A 1 95 ? -11.208 6.126 33.941 1.00 9.59 95 VAL A C 1
ATOM 694 O O . VAL A 1 95 ? -12.055 6.556 34.756 1.00 10.35 95 VAL A O 1
ATOM 698 N N . THR A 1 96 ? -10.724 4.891 33.960 1.00 9.37 96 THR A N 1
ATOM 699 C CA . THR A 1 96 ? -11.188 3.894 34.933 1.00 9.90 96 THR A CA 1
ATOM 700 C C . THR A 1 96 ? -10.158 2.814 35.125 1.00 9.94 96 THR A C 1
ATOM 701 O O . THR A 1 96 ? -9.307 2.574 34.268 1.00 10.49 96 THR A O 1
ATOM 705 N N . ASP A 1 97 ? -10.320 2.090 36.235 1.00 10.96 97 ASP A N 1
ATOM 706 C CA . ASP A 1 97 ? -9.642 0.824 36.461 1.00 11.74 97 ASP A CA 1
ATOM 707 C C . ASP A 1 97 ? -10.563 -0.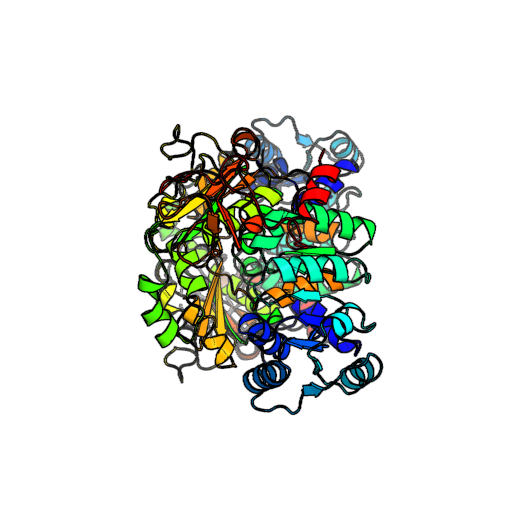381 36.318 1.00 12.64 97 ASP A C 1
ATOM 708 O O . ASP A 1 97 ? -10.216 -1.513 36.708 1.00 14.98 97 ASP A O 1
ATOM 713 N N . ASP A 1 98 ? -11.739 -0.153 35.768 1.00 12.06 98 ASP A N 1
ATOM 714 C CA . ASP A 1 98 ? -12.748 -1.211 35.593 1.00 12.95 98 ASP A CA 1
ATOM 715 C C . ASP A 1 98 ? -13.043 -1.398 34.108 1.00 12.01 98 ASP A C 1
ATOM 716 O O . ASP A 1 98 ? -13.795 -0.591 33.526 1.00 12.40 98 ASP A O 1
ATOM 721 N N . ASN A 1 99 ? -12.463 -2.449 33.516 1.00 11.20 99 ASN A N 1
ATOM 722 C CA . ASN A 1 99 ? -12.653 -2.682 32.083 1.00 10.41 99 ASN A CA 1
ATOM 723 C C . ASN A 1 99 ? -14.109 -2.831 31.692 1.00 10.97 99 ASN A C 1
ATOM 724 O O . ASN A 1 99 ? -14.477 -2.519 30.528 1.00 9.68 99 ASN A O 1
ATOM 729 N N . ASP A 1 100 ? -14.953 -3.380 32.590 1.00 12.10 100 ASP A N 1
ATOM 730 C CA . ASP A 1 100 ? -16.321 -3.616 32.208 1.00 12.50 100 ASP A CA 1
ATOM 731 C C . ASP A 1 100 ? -17.055 -2.350 31.913 1.00 12.59 100 ASP A C 1
ATOM 732 O O . ASP A 1 100 ? -18.016 -2.370 31.111 1.00 13.52 100 ASP A O 1
ATOM 737 N N . LEU A 1 101 ? -16.675 -1.236 32.530 1.00 11.06 101 LEU A N 1
ATOM 738 C CA . LEU A 1 101 ? -17.334 0.037 32.211 1.00 11.15 101 LEU A CA 1
ATOM 739 C C . LEU A 1 101 ? -17.118 0.437 30.749 1.00 10.88 101 LEU A C 1
ATOM 740 O O . LEU A 1 101 ? -18.015 0.956 30.105 1.00 12.06 101 LEU A O 1
ATOM 745 N N . ILE A 1 102 ? -15.932 0.119 30.230 1.00 9.25 102 ILE A N 1
ATOM 746 C CA . ILE A 1 102 ? -15.605 0.424 28.842 1.00 9.14 102 ILE A CA 1
ATOM 747 C C . ILE A 1 102 ? -16.299 -0.546 27.900 1.00 9.21 102 ILE A C 1
ATOM 748 O O . ILE A 1 102 ? -16.935 -0.126 26.911 1.00 10.67 102 ILE A O 1
ATOM 753 N N . LEU A 1 103 ? -16.185 -1.821 28.266 1.00 10.60 103 LEU A N 1
ATOM 754 C CA . LEU A 1 103 ? -16.721 -2.942 27.454 1.00 10.00 103 LEU A CA 1
ATOM 755 C C . LEU A 1 103 ? -18.235 -2.807 27.234 1.00 11.74 103 LEU A C 1
ATOM 756 O O . LEU A 1 103 ? -18.751 -3.248 26.184 1.00 11.62 103 LEU A O 1
ATOM 761 N N . SER A 1 104 ? -18.939 -2.241 28.204 1.00 11.25 104 SER A N 1
ATOM 762 C CA . SER A 1 104 ? -20.407 -2.117 28.142 1.00 11.11 104 SER A CA 1
ATOM 763 C C . SER A 1 104 ? -20.942 -0.697 27.909 1.00 11.88 104 SER A C 1
ATOM 764 O O . SER A 1 104 ? -22.162 -0.455 27.906 1.00 12.32 104 SER A O 1
ATOM 767 N N . ASN A 1 105 ? -20.060 0.273 27.685 1.00 11.48 105 ASN A N 1
ATOM 768 C CA . ASN A 1 105 ? -20.567 1.631 27.502 1.00 11.34 105 ASN A CA 1
ATOM 769 C C . ASN A 1 105 ? -21.194 1.779 26.120 1.00 11.26 105 ASN A C 1
ATOM 770 O O . ASN A 1 105 ? -20.603 1.362 25.132 1.00 12.96 105 ASN A O 1
ATOM 775 N N . PRO A 1 106 ? -22.386 2.377 26.046 1.00 12.09 106 PRO A N 1
ATOM 776 C CA . PRO A 1 106 ? -23.081 2.441 24.761 1.00 12.12 106 PRO A CA 1
ATOM 777 C C . PRO A 1 106 ? -22.463 3.352 23.713 1.00 12.51 106 PRO A C 1
ATOM 778 O O . PRO A 1 106 ? -22.836 3.207 22.519 1.00 14.90 106 PRO A O 1
ATOM 782 N N . LEU A 1 107 ? -21.604 4.304 24.111 1.00 11.56 107 LEU A N 1
ATOM 783 C CA . LEU A 1 107 ? -20.971 5.203 23.171 1.00 11.72 107 LEU A CA 1
ATOM 784 C C . LEU A 1 107 ? -19.711 4.629 22.541 1.00 12.04 107 LEU A C 1
ATOM 785 O O . LEU A 1 107 ? -19.205 5.193 21.559 1.00 13.60 107 LEU A O 1
ATOM 790 N N . ILE A 1 108 ? -19.242 3.466 22.990 1.00 9.59 108 ILE A N 1
ATOM 791 C CA . ILE A 1 108 ? -17.975 2.941 22.493 1.00 9.55 108 ILE A CA 1
ATOM 792 C C . ILE A 1 108 ? -18.253 2.067 21.267 1.00 10.18 108 ILE A C 1
ATOM 793 O O . ILE A 1 108 ? -19.066 1.152 21.322 1.00 11.71 108 ILE A O 1
ATOM 798 N N . ASP A 1 109 ? -17.558 2.331 20.142 1.00 10.17 109 ASP A N 1
ATOM 799 C CA . ASP A 1 109 ? -17.770 1.610 18.917 1.00 9.92 109 ASP A CA 1
ATOM 800 C C . ASP A 1 109 ? -16.884 0.350 18.794 1.00 9.63 109 ASP A C 1
ATOM 801 O O . ASP A 1 109 ? -17.306 -0.661 18.228 1.00 10.65 109 ASP A O 1
ATOM 806 N N . VAL A 1 110 ? -15.650 0.457 19.244 1.00 8.32 110 VAL A N 1
ATOM 807 C CA A VAL A 1 110 ? -14.600 -0.558 18.982 0.50 7.88 110 VAL A CA 1
ATOM 808 C CA B VAL A 1 110 ? -14.634 -0.552 18.982 0.50 8.34 110 VAL A CA 1
ATOM 809 C C . VAL A 1 110 ? -13.714 -0.672 20.225 1.00 7.42 110 VAL A C 1
ATOM 810 O O . VAL A 1 110 ? -13.391 0.355 20.835 1.00 9.18 110 VAL A O 1
ATOM 817 N N . ILE A 1 111 ? -13.378 -1.902 20.609 1.00 8.30 111 ILE A N 1
ATOM 818 C CA . ILE A 1 111 ? -12.466 -2.211 21.694 1.00 7.32 111 ILE A CA 1
ATOM 819 C C . ILE A 1 111 ? -11.100 -2.593 21.167 1.00 8.82 111 ILE A C 1
ATOM 820 O O . ILE A 1 111 ? -10.992 -3.356 20.212 1.00 8.10 111 ILE A O 1
ATOM 825 N N . ILE A 1 112 ? -10.068 -2.062 21.795 1.00 8.28 112 ILE A N 1
ATOM 826 C CA . ILE A 1 112 ? -8.655 -2.465 21.582 1.00 7.43 112 ILE A CA 1
ATOM 827 C C . ILE A 1 112 ? -8.028 -2.752 22.940 1.00 8.07 112 ILE A C 1
ATOM 828 O O . ILE A 1 112 ? -8.081 -1.887 23.823 1.00 8.30 112 ILE A O 1
ATOM 833 N N . ASP A 1 113 ? -7.422 -3.950 23.135 1.00 9.43 113 ASP A N 1
ATOM 834 C CA . ASP A 1 113 ? -6.662 -4.302 24.319 1.00 9.95 113 ASP A CA 1
ATOM 835 C C . ASP A 1 113 ? -5.177 -4.096 23.979 1.00 10.73 113 ASP A C 1
ATOM 836 O O . ASP A 1 113 ? -4.632 -4.752 23.092 1.00 11.08 113 ASP A O 1
ATOM 841 N N . ALA A 1 114 ? -4.585 -3.131 24.645 1.00 10.90 114 ALA A N 1
ATOM 842 C CA . ALA A 1 114 ? -3.209 -2.818 24.447 1.00 12.18 114 ALA A CA 1
ATOM 843 C C . ALA A 1 114 ? -2.326 -3.246 25.614 1.00 12.48 114 ALA A C 1
ATOM 844 O O . ALA A 1 114 ? -1.197 -2.749 25.726 1.00 14.37 114 ALA A O 1
ATOM 846 N N . THR A 1 115 ? -2.784 -4.140 26.510 1.00 11.93 115 THR A N 1
ATOM 847 C CA . THR A 1 115 ? -2.033 -4.573 27.679 1.00 12.81 115 THR A CA 1
ATOM 848 C C . THR A 1 115 ? -0.811 -5.446 27.378 1.00 13.00 115 THR A C 1
ATOM 849 O O . THR A 1 115 ? 0.053 -5.586 28.234 1.00 16.53 115 THR A O 1
ATOM 853 N N . GLY A 1 116 ? -0.796 -6.094 26.230 1.00 11.44 116 GLY A N 1
ATOM 854 C CA . GLY A 1 116 ? 0.262 -7.024 25.854 1.00 11.78 116 GLY A CA 1
ATOM 855 C C . GLY A 1 116 ? 0.161 -8.361 26.546 1.00 12.61 116 GLY A C 1
ATOM 856 O O . GLY A 1 116 ? 1.136 -9.112 26.587 1.00 15.76 116 GLY A O 1
ATOM 857 N N . ILE A 1 117 ? -0.934 -8.622 27.243 1.00 10.28 117 ILE A N 1
ATOM 858 C CA . ILE A 1 117 ? -1.112 -9.849 28.059 1.00 10.00 117 ILE A CA 1
ATOM 859 C C . ILE A 1 117 ? -2.103 -10.767 27.292 1.00 10.06 117 ILE A C 1
ATOM 860 O O . ILE A 1 117 ? -3.282 -10.402 27.149 1.00 10.46 117 ILE A O 1
ATOM 865 N N . PRO A 1 118 ? -1.648 -11.889 26.743 1.00 9.06 118 PRO A N 1
ATOM 866 C CA . PRO A 1 118 ? -2.567 -12.728 25.920 1.00 10.87 118 PRO A CA 1
ATOM 867 C C . PRO A 1 118 ? -3.834 -13.120 26.653 1.00 11.51 118 PRO A C 1
ATOM 868 O O . PRO A 1 118 ? -4.926 -13.095 26.016 1.00 11.23 118 PRO A O 1
ATOM 872 N N . GLU A 1 119 ? -3.733 -13.464 27.919 1.00 12.14 119 GLU A N 1
ATOM 873 C CA . GLU A 1 119 ? -4.936 -13.879 28.717 1.00 14.56 119 GLU A CA 1
ATOM 874 C C . GLU A 1 119 ? -5.949 -12.762 28.772 1.00 14.89 119 GLU A C 1
ATOM 875 O O . GLU A 1 119 ? -7.165 -13.021 28.635 1.00 14.40 119 GLU A O 1
ATOM 881 N N . VAL A 1 120 ? -5.493 -11.535 29.014 1.00 12.60 120 VAL A N 1
ATOM 882 C CA . VAL A 1 120 ? -6.362 -10.360 29.049 1.00 13.84 120 VAL A CA 1
ATOM 883 C C . VAL A 1 120 ? -6.944 -10.083 27.680 1.00 12.26 120 VAL A C 1
ATOM 884 O O . VAL A 1 120 ? -8.141 -9.763 27.563 1.00 13.45 120 VAL A O 1
ATOM 888 N N . GLY A 1 121 ? -6.177 -10.225 26.603 1.00 10.29 121 GLY A N 1
ATOM 889 C CA . GLY A 1 121 ? -6.685 -10.087 25.258 1.00 10.51 121 GLY A CA 1
ATOM 890 C C . GLY A 1 121 ? -7.778 -11.074 24.928 1.00 11.39 121 GLY A C 1
ATOM 891 O O . GLY A 1 121 ? -8.734 -10.694 24.234 1.00 11.30 121 GLY A O 1
ATOM 892 N N . ALA A 1 122 ? -7.682 -12.287 25.463 1.00 11.80 122 ALA A N 1
ATOM 893 C CA . ALA A 1 122 ? -8.704 -13.319 25.312 1.00 13.11 122 ALA A CA 1
ATOM 894 C C . ALA A 1 122 ? -9.958 -12.903 26.088 1.00 13.52 122 ALA A C 1
ATOM 895 O O . ALA A 1 122 ? -11.088 -12.900 25.541 1.00 14.94 122 ALA A O 1
ATOM 897 N N . GLU A 1 123 ? -9.815 -12.614 27.362 1.00 12.96 123 GLU A N 1
ATOM 898 C CA . GLU A 1 123 ? -10.925 -12.200 28.239 1.00 12.93 123 GLU A CA 1
ATOM 899 C C . GLU A 1 123 ? -11.648 -10.964 27.712 1.00 11.91 123 GLU A C 1
ATOM 900 O O . GLU A 1 123 ? -12.908 -10.927 27.625 1.00 12.19 123 GLU A O 1
ATOM 906 N N . THR A 1 124 ? -10.912 -9.901 27.359 1.00 10.52 124 THR A N 1
ATOM 907 C CA . THR A 1 124 ? -11.550 -8.681 26.927 1.00 9.90 124 THR A CA 1
ATOM 908 C C . THR A 1 124 ? -12.097 -8.861 25.541 1.00 9.01 124 THR A C 1
ATOM 909 O O . THR A 1 124 ? -13.072 -8.172 25.170 1.00 9.28 124 THR A O 1
ATOM 913 N N . GLY A 1 125 ? -11.488 -9.704 24.714 1.00 10.07 125 GLY A N 1
ATOM 914 C CA . GLY A 1 125 ? -11.969 -9.887 23.358 1.00 9.39 125 GLY A CA 1
ATOM 915 C C . GLY A 1 125 ? -13.319 -10.557 23.336 1.00 9.86 125 GLY A C 1
ATOM 916 O O . GLY A 1 125 ? -14.210 -10.094 22.669 1.00 9.05 125 GLY A O 1
ATOM 917 N N . ILE A 1 126 ? -13.491 -11.665 24.058 1.00 10.60 126 ILE A N 1
ATOM 918 C CA . ILE A 1 126 ? -14.809 -12.276 24.087 1.00 11.62 126 ILE A CA 1
ATOM 919 C C . ILE A 1 126 ? -15.834 -11.353 24.746 1.00 11.04 126 ILE A C 1
ATOM 920 O O . ILE A 1 126 ? -16.998 -11.273 24.282 1.00 11.58 126 ILE A O 1
ATOM 925 N N . ALA A 1 127 ? -15.443 -10.597 25.773 1.00 9.65 127 ALA A N 1
ATOM 926 C CA . ALA A 1 127 ? -16.349 -9.633 26.385 1.00 9.53 127 ALA A CA 1
ATOM 927 C C . ALA A 1 127 ? -16.768 -8.546 25.384 1.00 10.75 127 ALA A C 1
ATOM 928 O O . ALA A 1 127 ? -17.933 -8.123 25.390 1.00 11.46 127 ALA A O 1
ATOM 930 N N . ALA A 1 128 ? -15.843 -8.042 24.579 1.00 8.98 128 ALA A N 1
ATOM 931 C CA . ALA A 1 128 ? -16.138 -6.937 23.628 1.00 8.90 128 ALA A CA 1
ATOM 932 C C . ALA A 1 128 ? -17.256 -7.470 22.647 1.00 9.45 128 ALA A C 1
ATOM 933 O O . ALA A 1 128 ? -18.278 -6.814 22.348 1.00 9.94 128 ALA A O 1
ATOM 935 N N . ILE A 1 129 ? -17.037 -8.670 22.132 1.00 9.58 129 ILE A N 1
ATOM 936 C CA . ILE A 1 129 ? -17.975 -9.309 21.186 1.00 11.37 129 ILE A CA 1
ATOM 937 C C . ILE A 1 129 ? -19.330 -9.546 21.835 1.00 13.17 129 ILE A C 1
ATOM 938 O O . ILE A 1 129 ? -20.385 -9.244 21.266 1.00 13.24 129 ILE A O 1
ATOM 943 N N . ARG A 1 130 ? -19.325 -10.052 23.049 1.00 12.69 130 ARG A N 1
ATOM 944 C CA A ARG A 1 130 ? -20.532 -10.310 23.849 0.50 15.26 130 ARG A CA 1
ATOM 945 C CA B ARG A 1 130 ? -20.579 -10.323 23.723 0.50 14.48 130 ARG A CA 1
ATOM 946 C C . ARG A 1 130 ? -21.351 -9.028 23.993 1.00 14.48 130 ARG A C 1
ATOM 947 O O . ARG A 1 130 ? -22.590 -9.024 24.068 1.00 15.58 130 ARG A O 1
ATOM 962 N N . ASN A 1 131 ? -20.667 -7.917 24.082 1.00 12.61 131 ASN A N 1
ATOM 963 C CA . ASN A 1 131 ? -21.271 -6.606 24.280 1.00 13.00 131 ASN A CA 1
ATOM 964 C C . ASN A 1 131 ? -21.631 -5.920 22.954 1.00 13.82 131 ASN A C 1
ATOM 965 O O . ASN A 1 131 ? -22.033 -4.745 22.967 1.00 15.82 131 ASN A O 1
ATOM 970 N N . GLY A 1 132 ? -21.475 -6.637 21.836 1.00 12.89 132 GLY A N 1
ATOM 971 C CA . GLY A 1 132 ? -21.834 -6.114 20.516 1.00 13.80 132 GLY A CA 1
ATOM 972 C C . GLY A 1 132 ? -20.920 -5.027 19.988 1.00 13.48 132 GLY A C 1
ATOM 973 O O . GLY A 1 132 ? -21.355 -4.178 19.215 1.00 14.71 132 GLY A O 1
ATOM 974 N N . LYS A 1 133 ? -19.647 -5.038 20.372 1.00 11.60 133 LYS A N 1
ATOM 975 C CA . LYS A 1 133 ? -18.649 -4.093 19.901 1.00 11.31 133 LYS A CA 1
ATOM 976 C C . LYS A 1 133 ? -17.700 -4.783 18.937 1.00 9.30 133 LYS A C 1
ATOM 977 O O . LYS A 1 133 ? -17.351 -6.012 19.085 1.00 10.04 133 LYS A O 1
ATOM 983 N N . HIS A 1 134 ? -17.248 -4.016 17.945 1.00 9.22 134 HIS A N 1
ATOM 984 C CA . HIS A 1 134 ? -16.163 -4.492 17.108 1.00 7.85 134 HIS A CA 1
ATOM 985 C C . HIS A 1 134 ? -14.925 -4.709 17.968 1.00 7.47 134 HIS A C 1
ATOM 986 O O . HIS A 1 134 ? -14.677 -4.017 18.979 1.00 7.90 134 HIS A O 1
ATOM 993 N N . LEU A 1 135 ? -14.043 -5.564 17.509 1.00 7.68 135 LEU A N 1
ATOM 994 C CA . LEU A 1 135 ? -12.787 -5.933 18.233 1.00 6.72 135 LEU A CA 1
ATOM 995 C C . LEU A 1 135 ? -11.580 -5.861 17.325 1.00 7.83 135 LEU A C 1
ATOM 996 O O . LEU A 1 135 ? -11.495 -6.613 16.330 1.00 7.52 135 LEU A O 1
ATOM 1001 N N . VAL A 1 136 ? -10.640 -5.000 17.665 1.00 7.12 136 VAL A N 1
ATOM 1002 C CA . VAL A 1 136 ? -9.386 -4.941 17.002 1.00 6.24 136 VAL A CA 1
ATOM 1003 C C . VAL A 1 136 ? -8.365 -5.524 17.944 1.00 7.27 136 VAL A C 1
ATOM 1004 O O . VAL A 1 136 ? -8.184 -5.028 19.050 1.00 7.99 136 VAL A O 1
ATOM 1008 N N . MET A 1 137 ? -7.704 -6.564 17.509 1.00 7.75 137 MET A N 1
ATOM 1009 C CA . MET A 1 137 ? -6.727 -7.314 18.267 1.00 7.46 137 MET A CA 1
ATOM 1010 C C . MET A 1 137 ? -5.326 -6.938 17.919 1.00 8.05 137 MET A C 1
ATOM 1011 O O . MET A 1 137 ? -4.921 -7.062 16.749 1.00 9.31 137 MET A O 1
ATOM 1016 N N . MET A 1 138 ? -4.582 -6.448 18.905 1.00 7.72 138 MET A N 1
ATOM 1017 C CA A MET A 1 138 ? -3.144 -6.263 18.728 0.50 8.24 138 MET A CA 1
ATOM 1018 C CA B MET A 1 138 ? -3.135 -6.255 18.751 0.50 8.31 138 MET A CA 1
ATOM 1019 C C . MET A 1 138 ? -2.336 -7.447 19.246 1.00 7.67 138 MET A C 1
ATOM 1020 O O . MET A 1 138 ? -1.168 -7.580 18.858 1.00 8.35 138 MET A O 1
ATOM 1029 N N . ASN A 1 139 ? -2.901 -8.267 20.155 1.00 7.25 139 ASN A N 1
ATOM 1030 C CA . ASN A 1 139 ? -2.149 -9.332 20.747 1.00 7.29 139 ASN A CA 1
ATOM 1031 C C . ASN A 1 139 ? -2.090 -10.541 19.775 1.00 7.06 139 ASN A C 1
ATOM 1032 O O . ASN A 1 139 ? -3.024 -11.366 19.696 1.00 7.61 139 ASN A O 1
ATOM 1037 N N . VAL A 1 140 ? -0.990 -10.616 19.051 1.00 6.63 140 VAL A N 1
ATOM 1038 C CA . VAL A 1 140 ? -0.861 -11.688 18.047 1.00 6.28 140 VAL A CA 1
ATOM 1039 C C . VAL A 1 140 ? -0.721 -13.050 18.715 1.00 7.11 140 VAL A C 1
ATOM 1040 O O . VAL A 1 140 ? -1.156 -14.063 18.148 1.00 7.00 140 VAL A O 1
ATOM 1044 N N . GLU A 1 141 ? -0.097 -13.122 19.899 1.00 6.19 141 GLU A N 1
ATOM 1045 C CA . GLU A 1 141 ? 0.040 -14.373 20.624 1.00 7.30 141 GLU A CA 1
ATOM 1046 C C . GLU A 1 141 ? -1.333 -14.939 20.929 1.00 8.55 141 GLU A C 1
ATOM 1047 O O . GLU A 1 141 ? -1.528 -16.153 20.805 1.00 9.69 141 GLU A O 1
ATOM 1053 N N . ALA A 1 142 ? -2.269 -14.088 21.335 1.00 8.83 142 ALA A N 1
ATOM 1054 C CA . ALA A 1 142 ? -3.673 -14.521 21.527 1.00 9.78 142 ALA A CA 1
ATOM 1055 C C . ALA A 1 142 ? -4.352 -14.884 20.216 1.00 8.69 142 ALA A C 1
ATOM 1056 O O . ALA A 1 142 ? -5.010 -15.936 20.106 1.00 8.47 142 ALA A O 1
ATOM 1058 N N . ASP A 1 143 ? -4.188 -14.062 19.198 1.00 7.18 143 ASP A N 1
ATOM 1059 C CA . ASP A 1 143 ? -4.829 -14.305 17.880 1.00 6.56 143 ASP A CA 1
ATOM 1060 C C . ASP A 1 143 ? -4.446 -15.687 17.315 1.00 6.52 143 ASP A C 1
ATOM 1061 O O . ASP A 1 143 ? -5.311 -16.388 16.747 1.00 7.93 143 ASP A O 1
ATOM 1066 N N . VAL A 1 144 ? -3.170 -16.096 17.395 1.00 6.40 144 VAL A N 1
ATOM 1067 C CA . VAL A 1 144 ? -2.765 -17.385 16.804 1.00 6.66 144 VAL A CA 1
ATOM 1068 C C . VAL A 1 144 ? -3.191 -18.552 17.672 1.00 7.19 144 VAL A C 1
ATOM 1069 O O . VAL A 1 144 ? -3.030 -19.719 17.272 1.00 9.18 144 VAL A O 1
ATOM 1073 N N . THR A 1 145 ? -3.665 -18.278 18.881 1.00 7.34 145 THR A N 1
ATOM 1074 C CA . THR A 1 145 ? -4.188 -19.311 19.780 1.00 7.92 145 THR A CA 1
ATOM 1075 C C . THR A 1 145 ? -5.684 -19.521 19.644 1.00 8.16 145 THR A C 1
ATOM 1076 O O . THR A 1 145 ? -6.125 -20.675 19.577 1.00 8.94 145 THR A O 1
ATOM 1080 N N . ILE A 1 146 ? -6.428 -18.437 19.689 1.00 8.37 146 ILE A N 1
ATOM 1081 C CA . ILE A 1 146 ? -7.907 -18.464 19.752 1.00 9.52 146 ILE A CA 1
ATOM 1082 C C . ILE A 1 146 ? -8.546 -17.531 18.757 1.00 9.30 146 ILE A C 1
ATOM 1083 O O . ILE A 1 146 ? -9.798 -17.345 18.841 1.00 9.27 146 ILE A O 1
ATOM 1088 N N . GLY A 1 147 ? -7.830 -16.967 17.790 1.00 8.83 147 GLY A N 1
ATOM 1089 C CA . GLY A 1 147 ? -8.402 -16.112 16.735 1.00 8.59 147 GLY A CA 1
ATOM 1090 C C . GLY A 1 147 ? -9.593 -16.687 16.018 1.00 8.75 147 GLY A C 1
ATOM 1091 O O . GLY A 1 147 ? -10.601 -15.997 15.848 1.00 9.33 147 GLY A O 1
ATOM 1092 N N . PRO A 1 148 ? -9.522 -17.929 15.542 1.00 8.82 148 PRO A N 1
ATOM 1093 C CA . PRO A 1 148 ? -10.659 -18.520 14.832 1.00 9.39 148 PRO A CA 1
ATOM 1094 C C . PRO A 1 148 ? -11.905 -18.485 15.660 1.00 9.05 148 PRO A C 1
ATOM 1095 O O . PRO A 1 148 ? -13.026 -18.205 15.132 1.00 11.00 148 PRO A O 1
ATOM 1099 N N . TYR A 1 149 ? -11.815 -18.842 16.926 1.00 8.98 149 TYR A N 1
ATOM 1100 C CA . TYR A 1 149 ? -12.979 -18.813 17.815 1.00 9.47 149 TYR A CA 1
ATOM 1101 C C . TYR A 1 149 ? -13.524 -17.380 17.957 1.00 10.68 149 TYR A C 1
ATOM 1102 O O . TYR A 1 149 ? -14.755 -17.156 17.897 1.00 9.56 149 TYR A O 1
ATOM 1111 N N . LEU A 1 150 ? -12.681 -16.401 18.213 1.00 8.93 150 LEU A N 1
ATOM 1112 C CA . LEU A 1 150 ? -13.107 -14.996 18.298 1.00 9.93 150 LEU A CA 1
ATOM 1113 C C . LEU A 1 150 ? -13.794 -14.563 17.030 1.00 9.96 150 LEU A C 1
ATOM 1114 O O . LEU A 1 150 ? -14.843 -13.957 17.132 1.00 9.69 150 LEU A O 1
ATOM 1119 N N . LYS A 1 151 ? -13.251 -14.912 15.881 1.00 9.49 151 LYS A N 1
ATOM 1120 C CA . LYS A 1 151 ? -13.827 -14.500 14.612 1.00 10.33 151 LYS A CA 1
ATOM 1121 C C . LYS A 1 151 ? -15.216 -15.143 14.466 1.00 10.60 151 LYS A C 1
ATOM 1122 O O . LYS A 1 151 ? -16.206 -14.446 14.101 1.00 11.59 151 LYS A O 1
ATOM 1128 N N . ALA A 1 152 ? -15.357 -16.430 14.779 1.00 10.06 152 ALA A N 1
ATOM 1129 C CA . ALA A 1 152 ? -16.650 -17.080 14.690 1.00 10.71 152 ALA A CA 1
ATOM 1130 C C . ALA A 1 152 ? -17.661 -16.382 15.618 1.00 12.06 152 ALA A C 1
ATOM 1131 O O . ALA A 1 152 ? -18.861 -16.224 15.303 1.00 13.17 152 ALA A O 1
ATOM 1133 N N . GLN A 1 153 ? -17.272 -16.026 16.839 1.00 11.13 153 GLN A N 1
ATOM 1134 C CA . GLN A 1 153 ? -18.209 -15.381 17.755 1.00 11.55 153 GLN A CA 1
ATOM 1135 C C . GLN A 1 153 ? -18.550 -13.962 17.285 1.00 10.62 153 GLN A C 1
ATOM 1136 O O . GLN A 1 153 ? -19.706 -13.543 17.450 1.00 10.68 153 GLN A O 1
ATOM 1142 N N . ALA A 1 154 ? -17.630 -13.242 16.698 1.00 10.29 154 ALA A N 1
ATOM 1143 C CA . ALA A 1 154 ? -17.892 -11.908 16.121 1.00 10.83 154 ALA A CA 1
ATOM 1144 C C . ALA A 1 154 ? -18.939 -12.051 15.016 1.00 11.64 154 ALA A C 1
ATOM 1145 O O . ALA A 1 154 ? -19.914 -11.252 14.972 1.00 12.50 154 ALA A O 1
ATOM 1147 N N . ASP A 1 155 ? -18.794 -13.064 14.177 1.00 11.54 155 ASP A N 1
ATOM 1148 C CA . ASP A 1 155 ? -19.776 -13.309 13.110 1.00 12.57 155 ASP A CA 1
ATOM 1149 C C . ASP A 1 155 ? -21.164 -13.535 13.706 1.00 13.98 155 ASP A C 1
ATOM 1150 O O . ASP A 1 155 ? -22.173 -13.009 13.167 1.00 15.93 155 ASP A O 1
ATOM 1155 N N . LYS A 1 156 ? -21.279 -14.304 14.789 1.00 13.60 156 LYS A N 1
ATOM 1156 C CA . LYS A 1 156 ? -22.592 -14.584 15.412 1.00 15.22 156 LYS A CA 1
ATOM 1157 C C . LYS A 1 156 ? -23.260 -13.289 15.925 1.00 15.02 156 LYS A C 1
ATOM 1158 O O . LYS A 1 156 ? -24.490 -13.165 15.887 1.00 17.03 156 LYS A O 1
ATOM 1164 N N . GLN A 1 157 ? -22.456 -12.342 16.416 1.00 13.34 157 GLN A N 1
ATOM 1165 C CA . GLN A 1 157 ? -22.951 -11.126 17.003 1.00 14.29 157 GLN A CA 1
ATOM 1166 C C . GLN A 1 157 ? -23.143 -10.068 15.974 1.00 16.08 157 GLN A C 1
ATOM 1167 O O . GLN A 1 157 ? -23.724 -9.047 16.281 1.00 21.41 157 GLN A O 1
ATOM 1173 N N . GLY A 1 158 ? -22.661 -10.260 14.765 1.00 13.79 158 GLY A N 1
ATOM 1174 C CA . GLY A 1 158 ? -22.763 -9.250 13.720 1.00 15.27 158 GLY A CA 1
ATOM 1175 C C . GLY A 1 158 ? -21.777 -8.134 13.867 1.00 15.04 158 GLY A C 1
ATOM 1176 O O . GLY A 1 158 ? -21.991 -6.988 13.420 1.00 17.48 158 GLY A O 1
ATOM 1177 N N . VAL A 1 159 ? -20.611 -8.411 14.463 1.00 12.91 159 VAL A N 1
ATOM 1178 C CA . VAL A 1 159 ? -19.583 -7.401 14.598 1.00 12.22 159 VAL A CA 1
ATOM 1179 C C . VAL A 1 159 ? -18.295 -7.884 13.851 1.00 10.27 159 VAL A C 1
ATOM 1180 O O . VAL A 1 159 ? -18.207 -9.040 13.409 1.00 11.65 159 VAL A O 1
ATOM 1184 N N . ILE A 1 160 ? -17.331 -6.988 13.691 1.00 10.36 160 ILE A N 1
ATOM 1185 C CA A ILE A 1 160 ? -16.093 -7.233 12.959 0.50 9.53 160 ILE A CA 1
ATOM 1186 C CA B ILE A 1 160 ? -16.108 -7.237 12.962 0.50 9.34 160 ILE A CA 1
ATOM 1187 C C . ILE A 1 160 ? -14.932 -7.470 13.912 1.00 8.84 160 ILE A C 1
ATOM 1188 O O . ILE A 1 160 ? -14.756 -6.709 14.887 1.00 9.85 160 ILE A O 1
ATOM 1197 N N . TYR A 1 161 ? -14.166 -8.519 13.610 1.00 8.78 161 TYR A N 1
ATOM 1198 C CA . TYR A 1 161 ? -12.885 -8.869 14.239 1.00 7.81 161 TYR A CA 1
ATOM 1199 C C . TYR A 1 161 ? -11.778 -8.608 13.255 1.00 8.91 161 TYR A C 1
ATOM 1200 O O . TYR A 1 161 ? -11.890 -8.931 12.074 1.00 10.44 161 TYR A O 1
ATOM 1209 N N . SER A 1 162 ? -10.706 -7.970 13.680 1.00 7.80 162 SER A N 1
ATOM 1210 C CA . SER A 1 162 ? -9.531 -7.742 12.841 1.00 7.46 162 SER A CA 1
ATOM 1211 C C . SER A 1 162 ? -8.270 -7.679 13.676 1.00 6.68 162 SER A C 1
ATOM 1212 O O . SER A 1 162 ? -8.277 -7.131 14.807 1.00 6.79 162 SER A O 1
ATOM 1215 N N . LEU A 1 163 ? -7.127 -8.163 13.160 1.00 6.50 163 LEU A N 1
ATOM 1216 C CA . LEU A 1 163 ? -5.838 -7.807 13.699 1.00 7.12 163 LEU A CA 1
ATOM 1217 C C . LEU A 1 163 ? -5.615 -6.298 13.380 1.00 6.78 163 LEU A C 1
ATOM 1218 O O . LEU A 1 163 ? -6.118 -5.775 12.347 1.00 7.39 163 LEU A O 1
ATOM 1223 N N . GLY A 1 164 ? -4.939 -5.590 14.246 1.00 7.03 164 GLY A N 1
ATOM 1224 C CA . GLY A 1 164 ? -4.602 -4.228 13.929 1.00 6.69 164 GLY A CA 1
ATOM 1225 C C . GLY A 1 164 ? -3.508 -4.115 12.863 1.00 4.90 164 GLY A C 1
ATOM 1226 O O . GLY A 1 164 ? -2.534 -4.888 12.879 1.00 6.52 164 GLY A O 1
ATOM 1227 N N . ALA A 1 165 ? -3.640 -3.127 12.000 1.00 5.73 165 ALA A N 1
ATOM 1228 C CA . ALA A 1 165 ? -2.598 -2.743 11.041 1.00 5.96 165 ALA A CA 1
ATOM 1229 C C . ALA A 1 165 ? -1.345 -2.293 11.757 1.00 6.72 165 ALA A C 1
ATOM 1230 O O . ALA A 1 165 ? -1.364 -1.915 12.930 1.00 6.79 165 ALA A O 1
ATOM 1232 N N . GLY A 1 166 ? -0.223 -2.356 11.047 1.00 6.36 166 GLY A N 1
ATOM 1233 C CA . GLY A 1 166 ? 1.041 -1.807 11.489 1.00 6.97 166 GLY A CA 1
ATOM 1234 C C . GLY A 1 166 ? 2.010 -2.820 12.087 1.00 7.24 166 GLY A C 1
ATOM 1235 O O . GLY A 1 166 ? 3.150 -2.484 12.373 1.00 7.98 166 GLY A O 1
ATOM 1236 N N . ASP A 1 167 ? 1.570 -4.078 12.314 1.00 6.11 167 ASP A N 1
ATOM 1237 C CA . ASP A 1 167 ? 2.482 -5.137 12.750 1.00 5.57 167 ASP A CA 1
ATOM 1238 C C . ASP A 1 167 ? 2.825 -5.988 11.558 1.00 6.60 167 ASP A C 1
ATOM 1239 O O . ASP A 1 167 ? 2.108 -6.031 10.585 1.00 7.72 167 ASP A O 1
ATOM 1244 N N . GLU A 1 168 ? 3.955 -6.661 11.598 1.00 6.12 168 GLU A N 1
ATOM 1245 C CA . GLU A 1 168 ? 4.383 -7.432 10.424 1.00 7.92 168 GLU A CA 1
ATOM 1246 C C . GLU A 1 168 ? 3.298 -8.290 9.821 1.00 6.69 168 GLU A C 1
ATOM 1247 O O . GLU A 1 168 ? 3.116 -8.309 8.581 1.00 6.61 168 GLU A O 1
ATOM 1253 N N . PRO A 1 169 ? 2.517 -9.036 10.588 1.00 6.52 169 PRO A N 1
ATOM 1254 C CA . PRO A 1 169 ? 1.496 -9.895 9.932 1.00 6.69 169 PRO A CA 1
ATOM 1255 C C . PRO A 1 169 ? 0.503 -9.100 9.109 1.00 7.52 169 PRO A C 1
ATOM 1256 O O . PRO A 1 169 ? 0.216 -9.480 7.946 1.00 7.64 169 PRO A O 1
ATOM 1260 N N . SER A 1 170 ? -0.110 -8.043 9.662 1.00 6.34 170 SER A N 1
ATOM 1261 C CA . SER A 1 170 ? -1.119 -7.299 8.938 1.00 6.83 170 SER A CA 1
ATOM 1262 C C . SER A 1 170 ? -0.529 -6.455 7.829 1.00 5.89 170 SER A C 1
ATOM 1263 O O . SER A 1 170 ? -1.134 -6.316 6.745 1.00 7.44 170 SER A O 1
ATOM 1266 N N . SER A 1 171 ? 0.701 -5.932 8.031 1.00 5.91 171 SER A N 1
ATOM 1267 C CA . SER A 1 171 ? 1.384 -5.246 6.940 1.00 6.41 171 SER A CA 1
ATOM 1268 C C . SER A 1 171 ? 1.634 -6.160 5.743 1.00 6.94 171 SER A C 1
ATOM 1269 O O . SER A 1 171 ? 1.471 -5.780 4.601 1.00 7.77 171 SER A O 1
ATOM 1272 N N . CYS A 1 172 ? 2.079 -7.378 6.031 1.00 5.65 172 CYS A N 1
ATOM 1273 C CA . CYS A 1 172 ? 2.312 -8.357 4.964 1.00 6.18 172 CYS A CA 1
ATOM 1274 C C . CYS A 1 172 ? 1.023 -8.663 4.213 1.00 6.00 172 CYS A C 1
ATOM 1275 O O . CYS A 1 172 ? 1.063 -8.869 2.990 1.00 7.13 172 CYS A O 1
ATOM 1278 N N . MET A 1 173 ? -0.114 -8.724 4.918 1.00 5.61 173 MET A N 1
ATOM 1279 C CA . MET A 1 173 ? -1.357 -8.992 4.224 1.00 6.48 173 MET A CA 1
ATOM 1280 C C . MET A 1 173 ? -1.700 -7.974 3.172 1.00 6.60 173 MET A C 1
ATOM 1281 O O . MET A 1 173 ? -2.301 -8.307 2.180 1.00 7.62 173 MET A O 1
ATOM 1286 N N . GLU A 1 174 ? -1.283 -6.723 3.343 1.00 7.52 174 GLU A N 1
ATOM 1287 C CA A GLU A 1 174 ? -1.432 -5.713 2.312 0.50 8.12 174 GLU A CA 1
ATOM 1288 C CA B GLU A 1 174 ? -1.477 -5.712 2.322 0.50 7.97 174 GLU A CA 1
ATOM 1289 C C . GLU A 1 174 ? -0.771 -6.129 1.012 1.00 8.17 174 GLU A C 1
ATOM 1290 O O . GLU A 1 174 ? -1.304 -6.042 -0.090 1.00 9.52 174 GLU A O 1
ATOM 1301 N N . LEU A 1 175 ? 0.449 -6.640 1.114 1.00 6.99 175 LEU A N 1
ATOM 1302 C CA . LEU A 1 175 ? 1.178 -7.107 -0.073 1.00 7.47 175 LEU A CA 1
ATOM 1303 C C . LEU A 1 175 ? 0.551 -8.352 -0.673 1.00 6.85 175 LEU A C 1
ATOM 1304 O O . LEU A 1 175 ? 0.455 -8.518 -1.890 1.00 7.87 175 LEU A O 1
ATOM 1309 N N . ILE A 1 176 ? 0.146 -9.292 0.201 1.00 7.10 176 ILE A N 1
ATOM 1310 C CA . ILE A 1 176 ? -0.465 -10.549 -0.238 1.00 7.21 176 ILE A CA 1
ATOM 1311 C C . ILE A 1 176 ? -1.777 -10.244 -1.035 1.00 7.79 176 ILE A C 1
ATOM 1312 O O . ILE A 1 176 ? -2.067 -10.832 -2.091 1.00 7.43 176 ILE A O 1
ATOM 1317 N N . GLU A 1 177 ? -2.569 -9.319 -0.532 1.00 6.67 177 GLU A N 1
ATOM 1318 C CA A GLU A 1 177 ? -3.796 -8.866 -1.220 0.50 6.49 177 GLU A CA 1
ATOM 1319 C CA B GLU A 1 177 ? -3.782 -8.902 -1.229 0.50 7.82 177 GLU A CA 1
ATOM 1320 C C . GLU A 1 177 ? -3.490 -8.356 -2.644 1.00 7.87 177 GLU A C 1
ATOM 1321 O O . GLU A 1 177 ? -4.174 -8.699 -3.588 1.00 8.35 177 GLU A O 1
ATOM 1332 N N . PHE A 1 178 ? -2.474 -7.508 -2.741 1.00 7.53 178 PHE A N 1
ATOM 1333 C CA . PHE A 1 178 ? -2.071 -6.911 -4.017 1.00 7.20 178 PHE A CA 1
ATOM 1334 C C . PHE A 1 178 ? -1.644 -7.972 -5.029 1.00 7.16 178 PHE A C 1
ATOM 1335 O O . PHE A 1 178 ? -2.144 -8.021 -6.134 1.00 7.91 178 PHE A O 1
ATOM 1343 N N . VAL A 1 179 ? -0.669 -8.809 -4.609 1.00 6.97 179 VAL A N 1
ATOM 1344 C CA . VAL A 1 179 ? -0.130 -9.811 -5.512 1.00 7.57 179 VAL A CA 1
ATOM 1345 C C . VAL A 1 179 ? -1.212 -10.797 -5.958 1.00 6.92 179 VAL A C 1
ATOM 1346 O O . VAL A 1 179 ? -1.286 -11.201 -7.102 1.00 8.21 179 VAL A O 1
ATOM 1350 N N . SER A 1 180 ? -2.047 -11.191 -4.999 1.00 7.58 180 SER A N 1
ATOM 1351 C CA . SER A 1 180 ? -3.020 -12.189 -5.340 1.00 8.62 180 SER A CA 1
ATOM 1352 C C . SER A 1 180 ? -4.222 -11.649 -6.114 1.00 7.35 180 SER A C 1
ATOM 1353 O O . SER A 1 180 ? -4.802 -12.344 -6.926 1.00 8.52 180 SER A O 1
ATOM 1356 N N . ALA A 1 181 ? -4.601 -10.354 -5.910 1.00 7.79 181 ALA A N 1
ATOM 1357 C CA . ALA A 1 181 ? -5.614 -9.737 -6.722 1.00 7.92 181 ALA A CA 1
ATOM 1358 C C . ALA A 1 181 ? -5.180 -9.684 -8.215 1.00 8.36 181 ALA A C 1
ATOM 1359 O O . ALA A 1 181 ? -5.973 -9.802 -9.148 1.00 9.07 181 ALA A O 1
ATOM 1361 N N . LEU A 1 182 ? -3.856 -9.479 -8.403 1.00 7.98 182 LEU A N 1
ATOM 1362 C CA . LEU A 1 182 ? -3.302 -9.458 -9.753 1.00 8.38 182 LEU A CA 1
ATOM 1363 C C . LEU A 1 182 ? -3.096 -10.890 -10.341 1.00 8.68 182 LEU A C 1
ATOM 1364 O O . LEU A 1 182 ? -2.719 -11.016 -11.488 1.00 9.50 182 LEU A O 1
ATOM 1369 N N . GLY A 1 183 ? -3.462 -11.918 -9.575 1.00 8.88 183 GLY A N 1
ATOM 1370 C CA . GLY A 1 183 ? -3.408 -13.306 -10.036 1.00 9.69 183 GLY A CA 1
ATOM 1371 C C . GLY A 1 183 ? -2.039 -13.954 -10.055 1.00 9.18 183 GLY A C 1
ATOM 1372 O O . GLY A 1 183 ? -1.817 -14.993 -10.728 1.00 12.59 183 GLY A O 1
ATOM 1373 N N . TYR A 1 184 ? -1.141 -13.375 -9.304 1.00 8.40 184 TYR A N 1
ATOM 1374 C CA . TYR A 1 184 ? 0.239 -13.913 -9.243 1.00 9.40 184 TYR A CA 1
ATOM 1375 C C . TYR A 1 184 ? 0.380 -14.938 -8.131 1.00 8.89 184 TYR A C 1
ATOM 1376 O O . TYR A 1 184 ? -0.193 -14.799 -7.058 1.00 10.03 184 TYR A O 1
ATOM 1385 N N . GLU A 1 185 ? 1.320 -15.878 -8.348 1.00 10.02 185 GLU A N 1
ATOM 1386 C CA . GLU A 1 185 ? 1.699 -16.912 -7.388 1.00 10.27 185 GLU A CA 1
ATOM 1387 C C . GLU A 1 185 ? 2.516 -16.285 -6.245 1.00 9.03 185 GLU A C 1
ATOM 1388 O O . GLU A 1 185 ? 3.575 -15.669 -6.465 1.00 9.37 185 GLU A O 1
ATOM 1394 N N . VAL A 1 186 ? 2.028 -16.454 -5.028 1.00 8.46 186 VAL A N 1
ATOM 1395 C CA . VAL A 1 186 ? 2.760 -16.055 -3.805 1.00 7.35 186 VAL A CA 1
ATOM 1396 C C . VAL A 1 186 ? 3.645 -17.234 -3.424 1.00 8.92 186 VAL A C 1
ATOM 1397 O O . VAL A 1 186 ? 3.173 -18.316 -3.009 1.00 9.51 186 VAL A O 1
ATOM 1401 N N . VAL A 1 187 ? 4.960 -17.061 -3.624 1.00 7.55 187 VAL A N 1
ATOM 1402 C CA . VAL A 1 187 ? 5.964 -18.103 -3.406 1.00 7.76 187 VAL A CA 1
ATOM 1403 C C . VAL A 1 187 ? 6.381 -18.188 -1.946 1.00 7.45 187 VAL A C 1
ATOM 1404 O O . VAL A 1 187 ? 6.395 -19.240 -1.329 1.00 7.98 187 VAL A O 1
ATOM 1408 N N . SER A 1 188 ? 6.706 -17.050 -1.380 1.00 6.78 188 SER A N 1
ATOM 1409 C CA . SER A 1 188 ? 7.047 -16.887 0.016 1.00 6.10 188 SER A CA 1
ATOM 1410 C C . SER A 1 188 ? 6.635 -15.503 0.499 1.00 6.30 188 SER A C 1
ATOM 1411 O O . SER A 1 188 ? 6.512 -14.558 -0.287 1.00 6.91 188 SER A O 1
ATOM 1414 N N . ALA A 1 189 ? 6.425 -15.377 1.801 1.00 6.02 189 ALA A N 1
ATOM 1415 C CA . ALA A 1 189 ? 6.090 -14.132 2.437 1.00 5.52 189 ALA A CA 1
ATOM 1416 C C . ALA A 1 189 ? 6.653 -14.097 3.857 1.00 6.34 189 ALA A C 1
ATOM 1417 O O . ALA A 1 189 ? 6.776 -15.145 4.494 1.00 7.16 189 ALA A O 1
ATOM 1419 N N . GLY A 1 190 ? 6.989 -12.906 4.380 1.00 6.80 190 GLY A N 1
ATOM 1420 C CA . GLY A 1 190 ? 7.451 -12.802 5.719 1.00 6.77 190 GLY A CA 1
ATOM 1421 C C . GLY A 1 190 ? 8.194 -11.544 6.051 1.00 7.27 190 GLY A C 1
ATOM 1422 O O . GLY A 1 190 ? 7.857 -10.490 5.517 1.00 7.42 190 GLY A O 1
ATOM 1423 N N . LYS A 1 191 ? 9.171 -11.654 6.948 1.00 7.47 191 LYS A N 1
ATOM 1424 C CA . LYS A 1 191 ? 9.870 -10.528 7.540 1.00 7.90 191 LYS A CA 1
ATOM 1425 C C . LYS A 1 191 ? 11.366 -10.834 7.578 1.00 8.03 191 LYS A C 1
ATOM 1426 O O . LYS A 1 191 ? 11.785 -11.942 7.194 1.00 9.03 191 LYS A O 1
ATOM 1432 N N . GLY A 1 192 ? 12.145 -9.877 8.064 1.00 9.41 192 GLY A N 1
ATOM 1433 C CA . GLY A 1 192 ? 13.597 -10.041 8.166 1.00 9.72 192 GLY A CA 1
ATOM 1434 C C . GLY A 1 192 ? 14.056 -9.712 9.561 1.00 10.68 192 GLY A C 1
ATOM 1435 O O . GLY A 1 192 ? 13.345 -9.121 10.355 1.00 11.93 192 GLY A O 1
ATOM 1436 N N . LYS A 1 193 ? 15.278 -10.140 9.847 1.00 11.36 193 LYS A N 1
ATOM 1437 C CA A LYS A 1 193 ? 15.978 -9.748 11.068 0.50 13.47 193 LYS A CA 1
ATOM 1438 C CA B LYS A 1 193 ? 15.987 -9.714 11.054 0.50 13.60 193 LYS A CA 1
ATOM 1439 C C . LYS A 1 193 ? 17.400 -9.366 10.670 1.00 14.06 193 LYS A C 1
ATOM 1440 O O . LYS A 1 193 ? 18.031 -10.054 9.864 1.00 14.68 193 LYS A O 1
ATOM 1451 N N . ASN A 1 194 ? 17.911 -8.263 11.206 1.00 15.65 194 ASN A N 1
ATOM 1452 C CA . ASN A 1 194 ? 19.252 -7.859 10.852 1.00 17.59 194 ASN A CA 1
ATOM 1453 C C . ASN A 1 194 ? 20.335 -8.868 11.212 1.00 17.32 194 ASN A C 1
ATOM 1454 O O . ASN A 1 194 ? 21.202 -9.083 10.366 1.00 16.87 194 ASN A O 1
ATOM 1459 N N . ASN A 1 195 ? 20.271 -9.455 12.414 1.00 17.40 195 ASN A N 1
ATOM 1460 C CA . ASN A 1 195 ? 21.347 -10.319 12.894 1.00 17.51 195 ASN A CA 1
ATOM 1461 C C . ASN A 1 195 ? 20.818 -11.705 13.211 1.00 14.87 195 ASN A C 1
ATOM 1462 O O . ASN A 1 195 ? 19.595 -11.844 13.402 1.00 15.05 195 ASN A O 1
ATOM 1467 N N . PRO A 1 196 ? 21.694 -12.727 13.270 1.00 15.10 196 PRO A N 1
ATOM 1468 C CA . PRO A 1 196 ? 21.246 -14.082 13.630 1.00 14.75 196 PRO A CA 1
ATOM 1469 C C . PRO A 1 196 ? 20.453 -14.151 14.934 1.00 15.81 196 PRO A C 1
ATOM 1470 O O . PRO A 1 196 ? 20.683 -13.378 15.855 1.00 17.39 196 PRO A O 1
ATOM 1474 N N . LEU A 1 197 ? 19.478 -15.028 14.966 1.00 15.69 197 LEU A N 1
ATOM 1475 C CA . LEU A 1 197 ? 18.781 -15.273 16.206 1.00 14.37 197 LEU A CA 1
ATOM 1476 C C . LEU A 1 197 ? 19.774 -15.878 17.204 1.00 14.89 197 LEU A C 1
ATOM 1477 O O . LEU A 1 197 ? 20.804 -16.486 16.845 1.00 16.90 197 LEU A O 1
ATOM 1482 N N . ASN A 1 198 ? 19.481 -15.698 18.502 1.00 12.16 198 ASN A N 1
ATOM 1483 C CA . ASN A 1 198 ? 20.176 -16.383 19.582 1.00 13.07 198 ASN A CA 1
ATOM 1484 C C . ASN A 1 198 ? 19.099 -17.109 20.428 1.00 13.71 198 ASN A C 1
ATOM 1485 O O . ASN A 1 198 ? 18.474 -16.542 21.320 1.00 12.57 198 ASN A O 1
ATOM 1490 N N . PHE A 1 199 ? 18.996 -18.399 20.188 1.00 14.86 199 PHE A N 1
ATOM 1491 C CA . PHE A 1 199 ? 17.950 -19.225 20.848 1.00 15.00 199 PHE A CA 1
ATOM 1492 C C . PHE A 1 199 ? 18.185 -19.384 22.328 1.00 17.39 199 PHE A C 1
ATOM 1493 O O . PHE A 1 199 ? 17.265 -19.756 23.058 1.00 20.00 199 PHE A O 1
ATOM 1501 N N . ASP A 1 200 ? 19.396 -19.095 22.802 1.00 16.62 200 ASP A N 1
ATOM 1502 C CA . ASP A 1 200 ? 19.751 -19.217 24.217 1.00 17.40 200 ASP A CA 1
ATOM 1503 C C . ASP A 1 200 ? 19.617 -17.927 25.008 1.00 14.49 200 ASP A C 1
ATOM 1504 O O . ASP A 1 200 ? 19.864 -17.892 26.221 1.00 15.16 200 ASP A O 1
ATOM 1509 N N . ALA A 1 201 ? 19.170 -16.830 24.387 1.00 12.39 201 ALA A N 1
ATOM 1510 C CA . ALA A 1 201 ? 19.036 -15.547 25.082 1.00 11.90 201 ALA A CA 1
ATOM 1511 C C . ALA A 1 201 ? 18.119 -15.620 26.239 1.00 9.97 201 ALA A C 1
ATOM 1512 O O . ALA A 1 201 ? 17.088 -16.293 26.162 1.00 9.94 201 ALA A O 1
ATOM 1514 N N . THR A 1 202 ? 18.449 -14.928 27.341 1.00 9.28 202 THR A N 1
ATOM 1515 C CA . THR A 1 202 ? 17.595 -14.835 28.499 1.00 9.25 202 THR A CA 1
ATOM 1516 C C . THR A 1 202 ? 17.571 -13.371 28.990 1.00 9.00 202 THR A C 1
ATOM 1517 O O . THR A 1 202 ? 18.370 -12.536 28.539 1.00 9.48 202 THR A O 1
ATOM 1521 N N . PRO A 1 203 ? 16.754 -13.068 30.004 1.00 8.45 203 PRO A N 1
ATOM 1522 C CA . PRO A 1 203 ? 16.757 -11.700 30.569 1.00 8.23 203 PRO A CA 1
ATOM 1523 C C . PRO A 1 203 ? 18.112 -11.283 31.097 1.00 9.96 203 PRO A C 1
ATOM 1524 O O . PRO A 1 203 ? 18.389 -10.073 31.134 1.00 12.51 203 PRO A O 1
ATOM 1528 N N . ASP A 1 204 ? 18.973 -12.211 31.523 1.00 10.02 204 ASP A N 1
ATOM 1529 C CA . ASP A 1 204 ? 20.268 -11.808 32.028 1.00 12.03 204 ASP A CA 1
ATOM 1530 C C . ASP A 1 204 ? 21.063 -11.092 30.954 1.00 12.96 204 ASP A C 1
ATOM 1531 O O . ASP A 1 204 ? 21.900 -10.236 31.288 1.00 14.79 204 ASP A O 1
ATOM 1536 N N . ASP A 1 205 ? 20.882 -11.492 29.698 1.00 12.75 205 ASP A N 1
ATOM 1537 C CA . ASP A 1 205 ? 21.676 -10.942 28.574 1.00 12.17 205 ASP A CA 1
ATOM 1538 C C . ASP A 1 205 ? 21.190 -9.543 28.182 1.00 12.27 205 ASP A C 1
ATOM 1539 O O . ASP A 1 205 ? 21.926 -8.780 27.530 1.00 13.41 205 ASP A O 1
ATOM 1544 N N . TYR A 1 206 ? 19.964 -9.211 28.560 1.00 10.95 206 TYR A N 1
ATOM 1545 C CA . TYR A 1 206 ? 19.306 -7.971 28.074 1.00 10.37 206 TYR A CA 1
ATOM 1546 C C . TYR A 1 206 ? 18.831 -7.011 29.181 1.00 11.64 206 TYR A C 1
ATOM 1547 O O . TYR A 1 206 ? 18.316 -5.970 28.869 1.00 11.26 206 TYR A O 1
ATOM 1556 N N . ARG A 1 207 ? 18.957 -7.394 30.462 1.00 13.00 207 ARG A N 1
ATOM 1557 C CA . ARG A 1 207 ? 18.377 -6.569 31.543 1.00 13.46 207 ARG A CA 1
ATOM 1558 C C . ARG A 1 207 ? 19.039 -5.176 31.574 1.00 13.15 207 ARG A C 1
ATOM 1559 O O . ARG A 1 207 ? 18.383 -4.172 31.806 1.00 13.27 207 ARG A O 1
ATOM 1567 N N . GLN A 1 208 ? 20.312 -5.100 31.280 1.00 13.35 208 GLN A N 1
ATOM 1568 C CA . GLN A 1 208 ? 21.013 -3.805 31.266 1.00 13.64 208 GLN A CA 1
ATOM 1569 C C . GLN A 1 208 ? 20.462 -2.885 30.181 1.00 14.29 208 GLN A C 1
ATOM 1570 O O . GLN A 1 208 ? 20.195 -1.705 30.453 1.00 14.45 208 GLN A O 1
ATOM 1576 N N . GLU A 1 209 ? 20.311 -3.404 28.960 1.00 14.17 209 GLU A N 1
ATOM 1577 C CA . GLU A 1 209 ? 19.773 -2.578 27.884 1.00 14.82 209 GLU A CA 1
ATOM 1578 C C . GLU A 1 209 ? 18.293 -2.230 28.214 1.00 13.01 209 GLU A C 1
ATOM 1579 O O . GLU A 1 209 ? 17.827 -1.096 27.963 1.00 13.08 209 GLU A O 1
ATOM 1585 N N . ALA A 1 210 ? 17.530 -3.187 28.772 1.00 11.61 210 ALA A N 1
ATOM 1586 C CA . ALA A 1 210 ? 16.104 -2.912 29.080 1.00 10.78 210 ALA A CA 1
ATOM 1587 C C . ALA A 1 210 ? 16.016 -1.751 30.115 1.00 11.08 210 ALA A C 1
ATOM 1588 O O . ALA A 1 210 ? 15.093 -0.941 30.043 1.00 12.75 210 ALA A O 1
ATOM 1590 N N . ASP A 1 211 ? 16.888 -1.759 31.108 1.00 11.50 211 ASP A N 1
ATOM 1591 C CA A ASP A 1 211 ? 16.913 -0.695 32.150 0.50 12.68 211 ASP A CA 1
ATOM 1592 C CA B ASP A 1 211 ? 16.936 -0.733 32.150 0.50 12.67 211 ASP A CA 1
ATOM 1593 C C . ASP A 1 211 ? 17.254 0.619 31.463 1.00 13.74 211 ASP A C 1
ATOM 1594 O O . ASP A 1 211 ? 16.607 1.641 31.679 1.00 15.08 211 ASP A O 1
ATOM 1603 N N . ARG A 1 212 ? 18.309 0.616 30.667 1.00 14.57 212 ARG A N 1
ATOM 1604 C CA . ARG A 1 212 ? 18.740 1.813 29.975 1.00 16.44 212 ARG A CA 1
ATOM 1605 C C . ARG A 1 212 ? 17.651 2.445 29.127 1.00 17.21 212 ARG A C 1
ATOM 1606 O O . ARG A 1 212 ? 17.476 3.676 29.154 1.00 18.86 212 ARG A O 1
ATOM 1614 N N . ARG A 1 213 ? 16.898 1.597 28.424 1.00 15.77 213 ARG A N 1
ATOM 1615 C CA . ARG A 1 213 ? 15.864 2.034 27.484 1.00 15.95 213 ARG A CA 1
ATOM 1616 C C . ARG A 1 213 ? 14.462 2.174 28.094 1.00 15.78 213 ARG A C 1
ATOM 1617 O O . ARG A 1 213 ? 13.485 2.436 27.387 1.00 17.59 213 ARG A O 1
ATOM 1625 N N . ASN A 1 214 ? 14.367 1.926 29.396 1.00 16.44 214 ASN A N 1
ATOM 1626 C CA A ASN A 1 214 ? 13.119 1.954 30.153 0.50 16.51 214 ASN A CA 1
ATOM 1627 C CA B ASN A 1 214 ? 13.100 2.008 30.123 0.50 16.62 214 ASN A CA 1
ATOM 1628 C C . ASN A 1 214 ? 12.056 1.112 29.473 1.00 14.30 214 ASN A C 1
ATOM 1629 O O . ASN A 1 214 ? 10.924 1.574 29.181 1.00 16.84 214 ASN A O 1
ATOM 1638 N N . MET A 1 215 ? 12.428 -0.128 29.211 1.00 13.66 215 MET A N 1
ATOM 1639 C CA . MET A 1 215 ? 11.538 -1.012 28.502 1.00 12.72 215 MET A CA 1
ATOM 1640 C C . MET A 1 215 ? 11.492 -2.392 29.077 1.00 11.64 215 MET A C 1
ATOM 1641 O O . MET A 1 215 ? 12.360 -2.751 29.879 1.00 12.47 215 MET A O 1
ATOM 1646 N N . ASN A 1 216 ? 10.449 -3.138 28.739 1.00 10.04 216 ASN A N 1
ATOM 1647 C CA . ASN A 1 216 ? 10.293 -4.513 29.248 1.00 9.53 216 ASN A CA 1
ATOM 1648 C C . ASN A 1 216 ? 11.306 -5.478 28.618 1.00 8.59 216 ASN A C 1
ATOM 1649 O O . ASN A 1 216 ? 11.311 -5.695 27.403 1.00 8.34 216 ASN A O 1
ATOM 1654 N N . VAL A 1 217 ? 12.140 -6.084 29.444 1.00 8.65 217 VAL A N 1
ATOM 1655 C CA . VAL A 1 217 ? 13.202 -6.961 28.991 1.00 8.21 217 VAL A CA 1
ATOM 1656 C C . VAL A 1 217 ? 12.621 -8.136 28.173 1.00 7.62 217 VAL A C 1
ATOM 1657 O O . VAL A 1 217 ? 13.280 -8.632 27.285 1.00 7.26 217 VAL A O 1
ATOM 1661 N N . ARG A 1 218 ? 11.392 -8.530 28.442 1.00 7.65 218 ARG A N 1
ATOM 1662 C CA . ARG A 1 218 ? 10.810 -9.677 27.712 1.00 8.24 218 ARG A CA 1
ATOM 1663 C C . ARG A 1 218 ? 10.686 -9.359 26.237 1.00 8.44 218 ARG A C 1
ATOM 1664 O O . ARG A 1 218 ? 10.728 -10.262 25.368 1.00 8.69 218 ARG A O 1
ATOM 1672 N N . LEU A 1 219 ? 10.432 -8.095 25.859 1.00 7.76 219 LEU A N 1
ATOM 1673 C CA . LEU A 1 219 ? 10.319 -7.651 24.470 1.00 8.83 219 LEU A CA 1
ATOM 1674 C C . LEU A 1 219 ? 11.634 -7.884 23.731 1.00 8.52 219 LEU A C 1
ATOM 1675 O O . LEU A 1 219 ? 11.626 -8.180 22.520 1.00 10.69 219 LEU A O 1
ATOM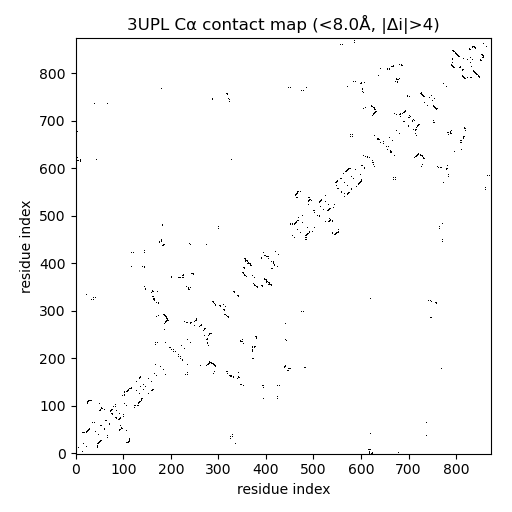 1680 N N . LEU A 1 220 ? 12.722 -7.679 24.439 1.00 8.89 220 LEU A N 1
ATOM 1681 C CA . LEU A 1 220 ? 14.050 -7.887 23.835 1.00 9.80 220 LEU A CA 1
ATOM 1682 C C . LEU A 1 220 ? 14.348 -9.378 23.679 1.00 9.25 220 LEU A C 1
ATOM 1683 O O . LEU A 1 220 ? 14.769 -9.823 22.599 1.00 9.69 220 LEU A O 1
ATOM 1688 N N . VAL A 1 221 ? 14.070 -10.164 24.711 1.00 8.96 221 VAL A N 1
ATOM 1689 C CA . VAL A 1 221 ? 14.384 -11.573 24.636 1.00 8.68 221 VAL A CA 1
ATOM 1690 C C . VAL A 1 221 ? 13.565 -12.303 23.582 1.00 8.60 221 VAL A C 1
ATOM 1691 O O . VAL A 1 221 ? 14.076 -13.097 22.823 1.00 10.16 221 VAL A O 1
ATOM 1695 N N . GLU A 1 222 ? 12.269 -11.997 23.494 1.00 8.48 222 GLU A N 1
ATOM 1696 C CA . GLU A 1 222 ? 11.433 -12.647 22.486 1.00 9.13 222 GLU A CA 1
ATOM 1697 C C . GLU A 1 222 ? 11.765 -12.256 21.055 1.00 9.09 222 GLU A C 1
ATOM 1698 O O . GLU A 1 222 ? 11.469 -12.993 20.099 1.00 9.76 222 GLU A O 1
ATOM 1704 N N . PHE A 1 223 ? 12.235 -11.115 20.737 1.00 9.31 223 PHE A N 1
ATOM 1705 C CA . PHE A 1 223 ? 12.915 -10.645 19.536 1.00 10.28 223 PHE A CA 1
ATOM 1706 C C . PHE A 1 223 ? 14.157 -11.518 19.289 1.00 10.40 223 PHE A C 1
ATOM 1707 O O . PHE A 1 223 ? 14.312 -12.078 18.183 1.00 14.03 223 PHE A O 1
ATOM 1715 N N . ILE A 1 224 ? 15.082 -11.605 20.068 1.00 10.86 224 ILE A N 1
ATOM 1716 C CA . ILE A 1 224 ? 16.375 -12.264 19.849 1.00 12.34 224 ILE A CA 1
ATOM 1717 C C . ILE A 1 224 ? 16.243 -13.755 19.707 1.00 11.83 224 ILE A C 1
ATOM 1718 O O . ILE A 1 224 ? 16.942 -14.391 18.927 1.00 11.39 224 ILE A O 1
ATOM 1723 N N . ASP A 1 225 ? 15.383 -14.343 20.564 1.00 11.53 225 ASP A N 1
ATOM 1724 C CA . ASP A 1 225 ? 15.245 -15.830 20.557 1.00 9.14 225 ASP A CA 1
ATOM 1725 C C . ASP A 1 225 ? 14.297 -16.387 19.506 1.00 9.50 225 ASP A C 1
ATOM 1726 O O . ASP A 1 225 ? 14.161 -17.609 19.403 1.00 9.43 225 ASP A O 1
ATOM 1731 N N . GLY A 1 226 ? 13.746 -15.532 18.677 1.00 8.43 226 GLY A N 1
ATOM 1732 C CA . GLY A 1 226 ? 12.938 -15.914 17.560 1.00 8.95 226 GLY A CA 1
ATOM 1733 C C . GLY A 1 226 ? 11.442 -16.032 17.819 1.00 8.13 226 GLY A C 1
ATOM 1734 O O . GLY A 1 226 ? 10.659 -16.226 16.911 1.00 8.59 226 GLY A O 1
ATOM 1735 N N . SER A 1 227 ? 11.081 -16.007 19.073 1.00 7.17 227 SER A N 1
ATOM 1736 C CA . SER A 1 227 ? 9.680 -16.243 19.471 1.00 6.46 227 SER A CA 1
ATOM 1737 C C . SER A 1 227 ? 8.691 -15.344 18.768 1.00 7.43 227 SER A C 1
ATOM 1738 O O . SER A 1 227 ? 7.678 -15.837 18.198 1.00 6.91 227 SER A O 1
ATOM 1741 N N . LYS A 1 228 ? 8.953 -14.047 18.720 1.00 8.14 228 LYS A N 1
ATOM 1742 C CA . LYS A 1 228 ? 8.035 -13.143 18.049 1.00 7.32 228 LYS A CA 1
ATOM 1743 C C . LYS A 1 228 ? 7.928 -13.433 16.552 1.00 6.65 228 LYS A C 1
ATOM 1744 O O . LYS A 1 228 ? 6.817 -13.350 15.988 1.00 7.06 228 LYS A O 1
ATOM 1750 N N . THR A 1 229 ? 9.051 -13.777 15.928 1.00 6.79 229 THR A N 1
ATOM 1751 C CA . THR A 1 229 ? 9.069 -14.088 14.503 1.00 7.24 229 THR A CA 1
ATOM 1752 C C . THR A 1 229 ? 8.193 -15.322 14.274 1.00 6.95 229 THR A C 1
ATOM 1753 O O . THR A 1 229 ? 7.411 -15.356 13.290 1.00 6.70 229 THR A O 1
ATOM 1757 N N . MET A 1 230 ? 8.304 -16.351 15.140 1.00 6.88 230 MET A N 1
ATOM 1758 C CA . MET A 1 230 ? 7.476 -17.579 14.940 1.00 5.50 230 MET A CA 1
ATOM 1759 C C . MET A 1 230 ? 6.005 -17.200 15.004 1.00 5.40 230 MET A C 1
ATOM 1760 O O . MET A 1 230 ? 5.212 -17.720 14.180 1.00 6.97 230 MET A O 1
ATOM 1765 N N . VAL A 1 231 ? 5.613 -16.360 15.970 1.00 4.88 231 VAL A N 1
ATOM 1766 C CA . VAL A 1 231 ? 4.230 -15.980 16.138 1.00 6.30 231 VAL A CA 1
ATOM 1767 C C . VAL A 1 231 ? 3.701 -15.170 14.933 1.00 6.80 231 VAL A C 1
ATOM 1768 O O . VAL A 1 231 ? 2.606 -15.435 14.398 1.00 6.30 231 VAL A O 1
ATOM 1772 N N . GLU A 1 232 ? 4.464 -14.204 14.508 1.00 5.41 232 GLU A N 1
ATOM 1773 C CA . GLU A 1 232 ? 4.053 -13.341 13.400 1.00 5.36 232 GLU A CA 1
ATOM 1774 C C . GLU A 1 232 ? 3.911 -14.124 12.105 1.00 5.31 232 GLU A C 1
ATOM 1775 O O . GLU A 1 232 ? 2.970 -13.918 11.325 1.00 6.38 232 GLU A O 1
ATOM 1781 N N . MET A 1 233 ? 4.821 -15.060 11.838 1.00 5.07 233 MET A N 1
ATOM 1782 C CA . MET A 1 233 ? 4.730 -15.879 10.617 1.00 5.38 233 MET A CA 1
ATOM 1783 C C . MET A 1 233 ? 3.537 -16.824 10.736 1.00 5.80 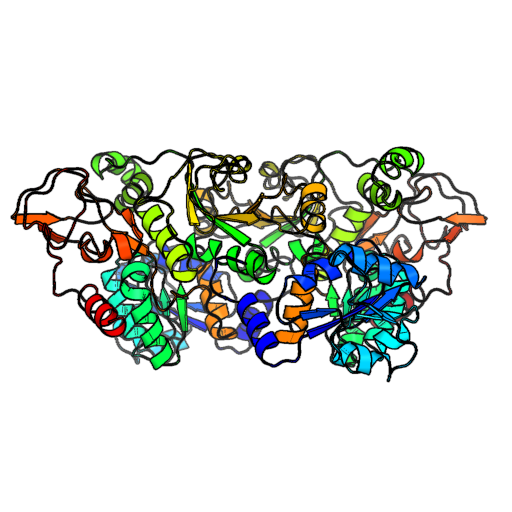233 MET A C 1
ATOM 1784 O O . MET A 1 233 ? 2.889 -17.088 9.693 1.00 6.33 233 MET A O 1
ATOM 1789 N N . ALA A 1 234 ? 3.230 -17.348 11.919 1.00 5.63 234 ALA A N 1
ATOM 1790 C CA . ALA A 1 234 ? 2.061 -18.169 12.078 1.00 5.13 234 ALA A CA 1
ATOM 1791 C C . ALA A 1 234 ? 0.784 -17.406 11.796 1.00 4.43 234 ALA A C 1
ATOM 1792 O O . ALA A 1 234 ? -0.172 -17.949 11.239 1.00 7.10 234 ALA A O 1
ATOM 1794 N N . ALA A 1 235 ? 0.732 -16.155 12.193 1.00 5.38 235 ALA A N 1
ATOM 1795 C CA . ALA A 1 235 ? -0.457 -15.356 11.935 1.00 4.87 235 ALA A CA 1
ATOM 1796 C C . ALA A 1 235 ? -0.623 -15.193 10.411 1.00 6.12 235 ALA A C 1
ATOM 1797 O O . ALA A 1 235 ? -1.753 -15.322 9.913 1.00 6.79 235 ALA A O 1
ATOM 1799 N N . ILE A 1 236 ? 0.444 -14.913 9.675 1.00 5.20 236 ILE A N 1
ATOM 1800 C CA . ILE A 1 236 ? 0.335 -14.842 8.209 1.00 5.67 236 ILE A CA 1
ATOM 1801 C C . ILE A 1 236 ? -0.133 -16.151 7.624 1.00 4.94 236 ILE A C 1
ATOM 1802 O O . ILE A 1 236 ? -1.091 -16.206 6.822 1.00 6.31 236 ILE A O 1
ATOM 1807 N N . ALA A 1 237 ? 0.482 -17.245 8.073 1.00 4.70 237 ALA A N 1
ATOM 1808 C CA . ALA A 1 237 ? 0.078 -18.593 7.621 1.00 5.17 237 ALA A CA 1
ATOM 1809 C C . ALA A 1 237 ? -1.398 -18.824 7.835 1.00 5.61 237 ALA A C 1
ATOM 1810 O O . ALA A 1 237 ? -2.135 -19.282 6.933 1.00 6.44 237 ALA A O 1
ATOM 1812 N N . ASN A 1 238 ? -1.852 -18.520 9.040 1.00 5.75 238 ASN A N 1
ATOM 1813 C CA . ASN A 1 238 ? -3.211 -18.850 9.431 1.00 6.31 238 ASN A CA 1
ATOM 1814 C C . ASN A 1 238 ? -4.283 -17.938 8.805 1.00 6.92 238 ASN A C 1
ATOM 1815 O O . ASN A 1 238 ? -5.462 -18.230 8.945 1.00 8.28 238 ASN A O 1
ATOM 1820 N N . ALA A 1 239 ? -3.840 -16.875 8.122 1.00 6.53 239 ALA A N 1
ATOM 1821 C CA . ALA A 1 239 ? -4.738 -15.990 7.372 1.00 6.22 239 ALA A CA 1
ATOM 1822 C C . ALA A 1 239 ? -4.714 -16.254 5.866 1.00 7.58 239 ALA A C 1
ATOM 1823 O O . ALA A 1 239 ? -5.521 -15.663 5.117 1.00 7.13 239 ALA A O 1
ATOM 1825 N N . THR A 1 240 ? -3.812 -17.113 5.423 1.00 6.73 240 THR A N 1
ATOM 1826 C CA . THR A 1 240 ? -3.571 -17.300 4.008 1.00 7.89 240 THR A CA 1
ATOM 1827 C C . THR A 1 240 ? -3.555 -18.721 3.502 1.00 7.66 240 THR A C 1
ATOM 1828 O O . THR A 1 240 ? -3.878 -18.948 2.350 1.00 8.56 240 THR A O 1
ATOM 1832 N N . GLY A 1 241 ? -3.103 -19.684 4.299 1.00 7.84 241 GLY A N 1
ATOM 1833 C CA . GLY A 1 241 ? -2.857 -21.038 3.866 1.00 7.78 241 GLY A CA 1
ATOM 1834 C C . GLY A 1 241 ? -1.413 -21.289 3.442 1.00 8.03 241 GLY A C 1
ATOM 1835 O O . GLY A 1 241 ? -1.049 -22.445 3.171 1.00 9.38 241 GLY A O 1
ATOM 1836 N N . LEU A 1 242 ? -0.567 -20.250 3.456 1.00 7.00 242 LEU A N 1
ATOM 1837 C CA . LEU A 1 242 ? 0.877 -20.470 3.373 1.00 7.00 242 LEU A CA 1
ATOM 1838 C C . LEU A 1 242 ? 1.312 -21.251 4.591 1.00 7.65 242 LEU A C 1
ATOM 1839 O O . LEU A 1 242 ? 0.681 -21.090 5.651 1.00 7.99 242 LEU A O 1
ATOM 1844 N N . VAL A 1 243 ? 2.363 -22.068 4.455 1.00 7.94 243 VAL A N 1
ATOM 1845 C CA . VAL A 1 243 ? 2.857 -22.936 5.541 1.00 7.71 243 VAL A CA 1
ATOM 1846 C C . VAL A 1 243 ? 4.346 -22.777 5.777 1.00 7.72 243 VAL A C 1
ATOM 1847 O O . VAL A 1 243 ? 5.083 -22.442 4.864 1.00 7.85 243 VAL A O 1
ATOM 1851 N N . PRO A 1 244 ? 4.807 -22.995 6.999 1.00 7.83 244 PRO A N 1
ATOM 1852 C CA . PRO A 1 244 ? 6.261 -23.121 7.172 1.00 8.60 244 PRO A CA 1
ATOM 1853 C C . PRO A 1 244 ? 6.702 -24.342 6.401 1.00 9.32 244 PRO A C 1
ATOM 1854 O O . PRO A 1 244 ? 6.069 -25.418 6.500 1.00 9.94 244 PRO A O 1
ATOM 1858 N N . ASP A 1 245 ? 7.788 -24.224 5.652 1.00 8.62 245 ASP A N 1
ATOM 1859 C CA . ASP A 1 245 ? 8.298 -25.359 4.831 1.00 9.92 245 ASP A CA 1
ATOM 1860 C C . ASP A 1 245 ? 8.910 -26.490 5.668 1.00 11.36 245 ASP A C 1
ATOM 1861 O O . ASP A 1 245 ? 8.949 -27.666 5.278 1.00 13.07 245 ASP A O 1
ATOM 1866 N N . ILE A 1 246 ? 9.459 -26.109 6.826 1.00 9.68 246 ILE A N 1
ATOM 1867 C CA . ILE A 1 246 ? 10.019 -26.955 7.839 1.00 10.82 246 ILE A CA 1
ATOM 1868 C C . ILE A 1 246 ? 9.691 -26.366 9.204 1.00 10.58 246 ILE A C 1
ATOM 1869 O O . ILE A 1 246 ? 9.452 -25.169 9.295 1.00 10.13 246 ILE A O 1
ATOM 1874 N N . ALA A 1 247 ? 9.623 -27.220 10.231 1.00 10.70 247 ALA A N 1
ATOM 1875 C CA . ALA A 1 247 ? 9.397 -26.717 11.584 1.00 10.31 247 ALA A CA 1
ATOM 1876 C C . ALA A 1 247 ? 10.447 -25.661 11.903 1.00 10.38 247 ALA A C 1
ATOM 1877 O O . ALA A 1 247 ? 11.625 -25.882 11.635 1.00 11.45 247 ALA A O 1
ATOM 1879 N N . GLY A 1 248 ? 10.016 -24.518 12.392 1.00 10.08 248 GLY A N 1
ATOM 1880 C CA . GLY A 1 248 ? 10.913 -23.411 12.716 1.00 9.48 248 GLY A CA 1
ATOM 1881 C C . GLY A 1 248 ? 11.303 -22.524 11.562 1.00 9.37 248 GLY A C 1
ATOM 1882 O O . GLY A 1 248 ? 11.859 -21.445 11.791 1.00 11.08 248 GLY A O 1
ATOM 1883 N N . MET A 1 249 ? 10.930 -22.905 10.350 1.00 9.17 249 MET A N 1
ATOM 1884 C CA . MET A 1 249 ? 11.260 -22.183 9.102 1.00 8.88 249 MET A CA 1
ATOM 1885 C C . MET A 1 249 ? 12.751 -22.281 8.767 1.00 9.22 249 MET A C 1
ATOM 1886 O O . MET A 1 249 ? 13.584 -22.711 9.591 1.00 11.42 249 MET A O 1
ATOM 1891 N N . HIS A 1 250 ? 13.103 -21.945 7.527 1.00 9.15 250 HIS A N 1
ATOM 1892 C CA . HIS A 1 250 ? 14.530 -22.025 7.175 1.00 9.64 250 HIS A CA 1
ATOM 1893 C C . HIS A 1 250 ? 15.373 -20.888 7.775 1.00 9.66 250 HIS A C 1
ATOM 1894 O O . HIS A 1 250 ? 16.532 -21.080 8.183 1.00 11.26 250 HIS A O 1
ATOM 1901 N N . GLY A 1 251 ? 14.866 -19.676 7.699 1.00 10.02 251 GLY A N 1
ATOM 1902 C CA . GLY A 1 251 ? 15.599 -18.492 8.137 1.00 9.63 251 GLY A CA 1
ATOM 1903 C C . GLY A 1 251 ? 16.985 -18.361 7.570 1.00 10.32 251 GLY A C 1
ATOM 1904 O O . GLY A 1 251 ? 17.944 -18.128 8.318 1.00 11.75 251 GLY A O 1
ATOM 1905 N N . PRO A 1 252 ? 17.110 -18.422 6.225 1.00 10.80 252 PRO A N 1
ATOM 1906 C CA . PRO A 1 252 ? 18.425 -18.309 5.599 1.00 11.67 252 PRO A CA 1
ATOM 1907 C C . PRO A 1 252 ? 18.993 -16.867 5.688 1.00 11.74 252 PRO A C 1
ATOM 1908 O O . PRO A 1 252 ? 18.263 -15.906 5.849 1.00 11.50 252 PRO A O 1
ATOM 1912 N N . ARG A 1 253 ? 20.322 -16.756 5.571 1.00 12.93 253 ARG A N 1
ATOM 1913 C CA . ARG A 1 253 ? 20.950 -15.475 5.311 1.00 14.58 253 ARG A CA 1
ATOM 1914 C C . ARG A 1 253 ? 20.566 -14.995 3.904 1.00 14.45 253 ARG A C 1
ATOM 1915 O O . ARG A 1 253 ? 20.770 -15.701 2.887 1.00 16.23 253 ARG A O 1
ATOM 1923 N N . ALA A 1 254 ? 19.967 -13.820 3.864 1.00 12.30 254 ALA A N 1
ATOM 1924 C CA . ALA A 1 254 ? 19.621 -13.149 2.596 1.00 11.96 254 ALA A CA 1
ATOM 1925 C C . ALA A 1 254 ? 19.366 -11.685 2.877 1.00 11.77 254 ALA A C 1
ATOM 1926 O O . ALA A 1 254 ? 18.540 -11.350 3.742 1.00 13.33 254 ALA A O 1
ATOM 1928 N N . SER A 1 255 ? 19.991 -10.813 2.085 1.00 12.94 255 SER A N 1
ATOM 1929 C CA . SER A 1 255 ? 19.614 -9.412 2.021 1.00 14.00 255 SER A CA 1
ATOM 1930 C C . SER A 1 255 ? 18.337 -9.241 1.238 1.00 13.78 255 SER A C 1
ATOM 1931 O O . SER A 1 255 ? 17.857 -10.164 0.573 1.00 12.86 255 SER A O 1
ATOM 1934 N N . ILE A 1 256 ? 17.795 -8.021 1.286 1.00 13.63 256 ILE A N 1
ATOM 1935 C CA . ILE A 1 256 ? 16.615 -7.689 0.487 1.00 13.43 256 ILE A CA 1
ATOM 1936 C C . ILE A 1 256 ? 16.766 -8.059 -0.986 1.00 12.85 256 ILE A C 1
ATOM 1937 O O . ILE A 1 256 ? 15.827 -8.524 -1.591 1.00 13.72 256 ILE A O 1
ATOM 1942 N N . ASP A 1 257 ? 17.961 -7.894 -1.543 1.00 12.84 257 ASP A N 1
ATOM 1943 C CA . ASP A 1 257 ? 18.188 -8.161 -2.948 1.00 14.74 257 ASP A CA 1
ATOM 1944 C C . ASP A 1 257 ? 18.409 -9.636 -3.307 1.00 13.74 257 ASP A C 1
ATOM 1945 O O . ASP A 1 257 ? 18.513 -9.998 -4.461 1.00 14.56 257 ASP A O 1
ATOM 1950 N N . GLN A 1 258 ? 18.480 -10.500 -2.282 1.00 12.22 258 GLN A N 1
ATOM 1951 C CA . GLN A 1 258 ? 18.717 -11.908 -2.444 1.00 12.20 258 GLN A CA 1
ATOM 1952 C C . GLN A 1 258 ? 17.481 -12.749 -2.195 1.00 10.94 258 GLN A C 1
ATOM 1953 O O . GLN A 1 258 ? 17.512 -13.943 -2.462 1.00 11.14 258 GLN A O 1
ATOM 1959 N N . LEU A 1 259 ? 16.394 -12.165 -1.655 1.00 10.47 259 LEU A N 1
ATOM 1960 C CA . LEU A 1 259 ? 15.208 -12.970 -1.317 1.00 10.28 259 LEU A CA 1
ATOM 1961 C C . LEU A 1 259 ? 14.681 -13.779 -2.533 1.00 10.12 259 LEU A C 1
ATOM 1962 O O . LEU A 1 259 ? 14.302 -14.933 -2.403 1.00 9.14 259 LEU A O 1
ATOM 1967 N N . SER A 1 260 ? 14.640 -13.106 -3.692 1.00 9.41 260 SER A N 1
ATOM 1968 C CA A SER A 1 260 ? 14.064 -13.713 -4.890 0.50 9.71 260 SER A CA 1
ATOM 1969 C CA B SER A 1 260 ? 14.074 -13.714 -4.890 0.50 10.69 260 SER A CA 1
ATOM 1970 C C . SER A 1 260 ? 14.916 -14.816 -5.502 1.00 10.18 260 SER A C 1
ATOM 1971 O O . SER A 1 260 ? 14.466 -15.476 -6.426 1.00 12.63 260 SER A O 1
ATOM 1976 N N . HIS A 1 261 ? 16.129 -15.031 -5.006 1.00 11.54 261 HIS A N 1
ATOM 1977 C CA . HIS A 1 261 ? 16.872 -16.244 -5.363 1.00 12.98 261 HIS A CA 1
ATOM 1978 C C . HIS A 1 261 ? 17.102 -17.228 -4.241 1.00 12.34 261 HIS A C 1
ATOM 1979 O O . HIS A 1 261 ? 17.785 -18.243 -4.441 1.00 14.32 261 HIS A O 1
ATOM 1986 N N . THR A 1 262 ? 16.509 -16.971 -3.070 1.00 11.58 262 THR A N 1
ATOM 1987 C CA . THR A 1 262 ? 16.747 -17.757 -1.864 1.00 11.61 262 THR A CA 1
ATOM 1988 C C . THR A 1 262 ? 15.464 -18.381 -1.343 1.00 11.08 262 THR A C 1
ATOM 1989 O O . THR A 1 262 ? 15.403 -19.597 -1.154 1.00 10.33 262 THR A O 1
ATOM 1993 N N . LEU A 1 263 ? 14.451 -17.570 -1.108 1.00 9.67 263 LEU A N 1
ATOM 1994 C CA . LEU A 1 263 ? 13.168 -18.048 -0.620 1.00 9.42 263 LEU A CA 1
ATOM 1995 C C . LEU A 1 263 ? 12.231 -18.371 -1.791 1.00 9.82 263 LEU A C 1
ATOM 1996 O O . LEU A 1 263 ? 11.142 -17.822 -1.952 1.00 9.62 263 LEU A O 1
ATOM 2001 N N . ILE A 1 264 ? 12.715 -19.351 -2.562 1.00 10.34 264 ILE A N 1
ATOM 2002 C CA . ILE A 1 264 ? 12.098 -19.883 -3.752 1.00 9.64 264 ILE A CA 1
ATOM 2003 C C . ILE A 1 264 ? 12.444 -21.394 -3.737 1.00 10.86 264 ILE A C 1
ATOM 2004 O O . ILE A 1 264 ? 13.312 -21.841 -2.945 1.00 11.54 264 ILE A O 1
ATOM 2009 N N . PRO A 1 265 ? 11.825 -22.178 -4.646 1.00 12.18 265 PRO A N 1
ATOM 2010 C CA . PRO A 1 265 ? 12.087 -23.613 -4.610 1.00 13.64 265 PRO A CA 1
ATOM 2011 C C . PRO A 1 265 ? 13.557 -23.979 -4.898 1.00 14.76 265 PRO A C 1
ATOM 2012 O O . PRO A 1 265 ? 14.243 -23.325 -5.711 1.00 14.17 265 PRO A O 1
ATOM 2016 N N . GLN A 1 266 ? 14.015 -25.064 -4.278 1.00 15.80 266 GLN A N 1
ATOM 2017 C CA . GLN A 1 266 ? 15.362 -25.670 -4.512 1.00 17.83 266 GLN A CA 1
ATOM 2018 C C . GLN A 1 266 ? 15.614 -25.958 -5.978 1.00 18.43 266 GLN A C 1
ATOM 2019 O O . GLN A 1 266 ? 16.750 -25.814 -6.440 1.00 20.65 266 GLN A O 1
ATOM 2025 N N . ALA A 1 267 ? 14.577 -26.363 -6.697 1.00 18.51 267 ALA A N 1
ATOM 2026 C CA . ALA A 1 267 ? 14.740 -26.699 -8.103 1.00 21.26 267 ALA A CA 1
ATOM 2027 C C . ALA A 1 267 ? 15.239 -25.477 -8.908 1.00 23.33 267 ALA A C 1
ATOM 2028 O O . ALA A 1 267 ? 15.937 -25.613 -9.932 1.00 24.82 267 ALA A O 1
ATOM 2030 N N . GLU A 1 268 ? 14.899 -24.290 -8.418 1.00 21.70 268 GLU A N 1
ATOM 2031 C CA . GLU A 1 268 ? 15.276 -23.023 -9.048 1.00 22.97 268 GLU A CA 1
ATOM 2032 C C . GLU A 1 268 ? 16.453 -22.323 -8.314 1.00 22.25 268 GLU A C 1
ATOM 2033 O O . GLU A 1 268 ? 16.732 -21.158 -8.562 1.00 23.01 268 GLU A O 1
ATOM 2039 N N . GLY A 1 269 ? 17.132 -23.039 -7.417 1.00 20.70 269 GLY A N 1
ATOM 2040 C CA . GLY A 1 269 ? 18.335 -22.534 -6.771 1.00 20.15 269 GLY A CA 1
ATOM 2041 C C . GLY A 1 269 ? 18.122 -21.998 -5.350 1.00 18.01 269 GLY A C 1
ATOM 2042 O O . GLY A 1 269 ? 19.068 -21.613 -4.664 1.00 19.60 269 GLY A O 1
ATOM 2043 N N . GLY A 1 270 ? 16.881 -22.002 -4.874 1.00 15.13 270 GLY A N 1
ATOM 2044 C CA . GLY A 1 270 ? 16.590 -21.567 -3.520 1.00 14.86 270 GLY A CA 1
ATOM 2045 C C . GLY A 1 270 ? 16.654 -22.678 -2.476 1.00 15.04 270 GLY A C 1
ATOM 2046 O O . GLY A 1 270 ? 17.267 -23.732 -2.705 1.00 16.46 270 GLY A O 1
ATOM 2047 N N . VAL A 1 271 ? 16.013 -22.461 -1.322 1.00 13.43 271 VAL A N 1
ATOM 2048 C CA . VAL A 1 271 ? 16.104 -23.375 -0.181 1.00 13.29 271 VAL A CA 1
ATOM 2049 C C . VAL A 1 271 ? 14.810 -24.120 0.085 1.00 12.57 271 VAL A C 1
ATOM 2050 O O . VAL A 1 271 ? 14.768 -25.043 0.939 1.00 13.81 271 VAL A O 1
ATOM 2054 N N . LEU A 1 272 ? 13.732 -23.776 -0.605 1.00 11.52 272 LEU A N 1
ATOM 2055 C CA . LEU A 1 272 ? 12.439 -24.337 -0.242 1.00 11.78 272 LEU A CA 1
ATOM 2056 C C . LEU A 1 272 ? 12.153 -25.668 -0.927 1.00 11.02 272 LEU A C 1
ATOM 2057 O O . LEU A 1 272 ? 12.501 -25.880 -2.093 1.00 13.01 272 LEU A O 1
ATOM 2062 N N . SER A 1 273 ? 11.402 -26.522 -0.254 1.00 12.13 273 SER A N 1
ATOM 2063 C CA . SER A 1 273 ? 10.997 -27.762 -0.884 1.00 13.67 273 SER A CA 1
ATOM 2064 C C . SER A 1 273 ? 9.813 -27.583 -1.828 1.00 15.14 273 SER A C 1
ATOM 2065 O O . SER A 1 273 ? 9.594 -28.419 -2.707 1.00 17.74 273 SER A O 1
ATOM 2068 N N . LYS A 1 274 ? 9.063 -26.487 -1.661 1.00 13.49 274 LYS A N 1
ATOM 2069 C CA . LYS A 1 274 ? 7.908 -26.166 -2.453 1.00 12.88 274 LYS A CA 1
ATOM 2070 C C . LYS A 1 274 ? 7.646 -24.663 -2.369 1.00 12.04 274 LYS A C 1
ATOM 2071 O O . LYS A 1 274 ? 8.150 -23.994 -1.484 1.00 12.73 274 LYS A O 1
ATOM 2077 N N . SER A 1 275 ? 6.791 -24.177 -3.262 1.00 11.78 275 SER A N 1
ATOM 2078 C CA . SER A 1 275 ? 6.293 -22.819 -3.251 1.00 10.09 275 SER A CA 1
ATOM 2079 C C . SER A 1 275 ? 5.066 -22.736 -2.316 1.00 10.28 275 SER A C 1
ATOM 2080 O O . SER A 1 275 ? 4.326 -23.722 -2.135 1.00 13.36 275 SER A O 1
ATOM 2083 N N . GLY A 1 276 ? 4.886 -21.566 -1.707 1.00 8.41 276 GLY A N 1
ATOM 2084 C CA . GLY A 1 276 ? 3.674 -21.220 -0.920 1.00 7.78 276 GLY A CA 1
ATOM 2085 C C . GLY A 1 276 ? 3.926 -21.269 0.597 1.00 8.21 276 GLY A C 1
ATOM 2086 O O . GLY A 1 276 ? 3.252 -22.000 1.349 1.00 9.34 276 GLY A O 1
ATOM 2087 N N . VAL A 1 277 ? 4.956 -20.553 1.039 1.00 7.79 277 VAL A N 1
ATOM 2088 C CA . VAL A 1 277 ? 5.434 -20.624 2.424 1.00 7.25 277 VAL A CA 1
ATOM 2089 C C . VAL A 1 277 ? 5.476 -19.263 3.115 1.00 6.83 277 VAL A C 1
ATOM 2090 O O . VAL A 1 277 ? 5.441 -18.197 2.473 1.00 7.05 277 VAL A O 1
ATOM 2094 N N . VAL A 1 278 ? 5.556 -19.353 4.444 1.00 6.79 278 VAL A N 1
ATOM 2095 C CA . VAL A 1 278 ? 5.971 -18.226 5.298 1.00 6.52 278 VAL A CA 1
ATOM 2096 C C . VAL A 1 278 ? 7.413 -18.547 5.717 1.00 6.80 278 VAL A C 1
ATOM 2097 O O . VAL A 1 278 ? 7.705 -19.662 6.078 1.00 7.65 278 VAL A O 1
ATOM 2101 N N . ASP A 1 279 ? 8.298 -17.537 5.670 1.00 6.82 279 ASP A N 1
ATOM 2102 C CA . ASP A 1 279 ? 9.646 -17.703 6.148 1.00 7.04 279 ASP A CA 1
ATOM 2103 C C . ASP A 1 279 ? 10.183 -16.325 6.472 1.00 7.15 279 ASP A C 1
ATOM 2104 O O . ASP A 1 279 ? 9.452 -15.333 6.495 1.00 7.55 279 ASP A O 1
ATOM 2109 N N . TYR A 1 280 ? 11.436 -16.271 6.812 1.00 7.37 280 TYR A N 1
ATOM 2110 C CA . TYR A 1 280 ? 12.084 -15.059 7.238 1.00 8.33 280 TYR A CA 1
ATOM 2111 C C . TYR A 1 280 ? 13.567 -15.111 6.808 1.00 8.32 280 TYR A C 1
ATOM 2112 O O . TYR A 1 280 ? 14.115 -16.173 6.521 1.00 10.32 280 TYR A O 1
ATOM 2121 N N . SER A 1 281 ? 14.212 -13.929 6.757 1.00 8.65 281 SER A N 1
ATOM 2122 C CA . SER A 1 281 ? 15.625 -13.828 6.331 1.00 10.15 281 SER A CA 1
ATOM 2123 C C . SER A 1 281 ? 16.448 -13.161 7.430 1.00 9.88 281 SER A C 1
ATOM 2124 O O . SER A 1 281 ? 15.944 -12.330 8.227 1.00 10.74 281 SER A O 1
ATOM 2127 N N . ILE A 1 282 ? 17.728 -13.503 7.448 1.00 10.32 282 ILE A N 1
ATOM 2128 C CA . ILE A 1 282 ? 18.725 -12.890 8.288 1.00 11.51 282 ILE A CA 1
ATOM 2129 C C . ILE A 1 282 ? 19.640 -12.061 7.352 1.00 12.79 282 ILE A C 1
ATOM 2130 O O . ILE A 1 282 ? 20.291 -12.596 6.460 1.00 13.54 282 ILE A O 1
ATOM 2135 N N . GLY A 1 283 ? 19.675 -10.769 7.579 1.00 14.17 283 GLY A N 1
ATOM 2136 C CA . GLY A 1 283 ? 20.528 -9.897 6.710 1.00 15.31 283 GLY A CA 1
ATOM 2137 C C . GLY A 1 283 ? 19.892 -8.548 6.561 1.00 16.42 283 GLY A C 1
ATOM 2138 O O . GLY A 1 283 ? 18.852 -8.271 7.163 1.00 15.29 283 GLY A O 1
ATOM 2139 N N . LYS A 1 284 ? 20.561 -7.716 5.740 1.00 18.23 284 LYS A N 1
ATOM 2140 C CA . LYS A 1 284 ? 20.258 -6.294 5.654 1.00 19.23 284 LYS A CA 1
ATOM 2141 C C . LYS A 1 284 ? 19.203 -5.863 4.689 1.00 17.81 284 LYS A C 1
ATOM 2142 O O . LYS A 1 284 ? 18.942 -6.503 3.650 1.00 17.72 284 LYS A O 1
ATOM 2148 N N . GLY A 1 285 ? 18.510 -4.801 5.135 1.00 16.37 285 GLY A N 1
ATOM 2149 C CA . GLY A 1 285 ? 17.652 -4.080 4.266 1.00 17.36 285 GLY A CA 1
ATOM 2150 C C . GLY A 1 285 ? 16.258 -4.598 4.193 1.00 14.98 285 GLY A C 1
ATOM 2151 O O . GLY A 1 285 ? 15.453 -4.029 3.499 1.00 16.32 285 GLY A O 1
ATOM 2152 N N . VAL A 1 286 ? 15.907 -5.680 4.919 1.00 12.61 286 VAL A N 1
ATOM 2153 C CA . VAL A 1 286 ? 14.550 -6.168 4.906 1.00 12.51 286 VAL A CA 1
ATOM 2154 C C . VAL A 1 286 ? 13.737 -5.548 6.007 1.00 10.87 286 VAL A C 1
ATOM 2155 O O . VAL A 1 286 ? 12.646 -4.958 5.789 1.00 11.13 286 VAL A O 1
ATOM 2159 N N A SER A 1 287 ? 14.313 -5.541 7.216 0.50 12.18 287 SER A N 1
ATOM 2160 N N B SER A 1 287 ? 14.193 -5.695 7.242 0.50 11.82 287 SER A N 1
ATOM 2161 C CA A SER A 1 287 ? 13.693 -4.876 8.389 0.50 11.52 287 SER A CA 1
ATOM 2162 C CA B SER A 1 287 ? 13.522 -4.988 8.323 0.50 10.96 287 SER A CA 1
ATOM 2163 C C A SER A 1 287 ? 13.900 -3.341 8.355 0.50 12.36 287 SER A C 1
ATOM 2164 C C B SER A 1 287 ? 13.979 -3.536 8.317 0.50 11.83 287 SER A C 1
ATOM 2165 O O A SER A 1 287 ? 14.847 -2.898 7.741 0.50 14.24 287 SER A O 1
ATOM 2166 O O B SER A 1 287 ? 15.173 -3.238 8.086 0.50 13.37 287 SER A O 1
ATOM 2171 N N A PRO A 1 288 ? 12.940 -2.532 8.891 0.50 11.56 288 PRO A N 1
ATOM 2172 N N B PRO A 1 288 ? 13.033 -2.632 8.636 0.50 11.46 288 PRO A N 1
ATOM 2173 C CA A PRO A 1 288 ? 11.552 -2.821 9.218 0.50 11.22 288 PRO A CA 1
ATOM 2174 C CA B PRO A 1 288 ? 11.691 -2.845 9.232 0.50 11.42 288 PRO A CA 1
ATOM 2175 C C A PRO A 1 288 ? 11.067 -3.073 7.803 0.50 11.49 288 PRO A C 1
ATOM 2176 C C B PRO A 1 288 ? 10.432 -2.924 8.292 0.50 11.34 288 PRO A C 1
ATOM 2177 O O A PRO A 1 288 ? 11.189 -2.223 6.946 0.50 11.13 288 PRO A O 1
ATOM 2178 O O B PRO A 1 288 ? 9.306 -2.880 8.753 0.50 15.08 288 PRO A O 1
ATOM 2185 N N A GLY A 1 289 ? 10.383 -4.127 7.534 0.50 10.05 289 GLY A N 1
ATOM 2186 N N B GLY A 1 289 ? 10.559 -3.142 7.001 0.50 13.04 289 GLY A N 1
ATOM 2187 C CA A GLY A 1 289 ? 8.976 -4.160 7.255 0.50 10.61 289 GLY A CA 1
ATOM 2188 C CA B GLY A 1 289 ? 9.655 -4.059 6.269 0.50 7.62 289 GLY A CA 1
ATOM 2189 C C A GLY A 1 289 ? 8.757 -5.580 6.741 0.50 8.81 289 GLY A C 1
ATOM 2190 C C B GLY A 1 289 ? 9.198 -5.487 6.417 0.50 7.88 289 GLY A C 1
ATOM 2191 O O A GLY A 1 289 ? 8.997 -6.512 7.483 0.50 7.60 289 GLY A O 1
ATOM 2192 O O B GLY A 1 289 ? 9.651 -6.258 7.225 0.50 9.47 289 GLY A O 1
ATOM 2193 N N . VAL A 1 290 ? 8.269 -5.788 5.497 1.00 7.68 290 VAL A N 1
ATOM 2194 C CA . VAL A 1 290 ? 7.712 -7.116 5.174 1.00 7.43 290 VAL A CA 1
ATOM 2195 C C . VAL A 1 290 ? 7.863 -7.328 3.647 1.00 6.08 290 VAL A C 1
ATOM 2196 O O . VAL A 1 290 ? 7.972 -6.378 2.886 1.00 6.33 290 VAL A O 1
ATOM 2200 N N . PHE A 1 291 ? 7.812 -8.578 3.219 1.00 6.15 291 PHE A N 1
ATOM 2201 C CA . PHE A 1 291 ? 7.997 -8.921 1.784 1.00 6.57 291 PHE A CA 1
ATOM 2202 C C . PHE A 1 291 ? 7.079 -10.040 1.344 1.00 6.88 291 PHE A C 1
ATOM 2203 O O . PHE A 1 291 ? 6.607 -10.880 2.145 1.00 6.60 291 PHE A O 1
ATOM 2211 N N . VAL A 1 292 ? 6.890 -10.034 0.032 1.00 5.99 292 VAL A N 1
ATOM 2212 C CA . VAL A 1 292 ? 6.329 -11.180 -0.713 1.00 6.34 292 VAL A CA 1
ATOM 2213 C C . VAL A 1 292 ? 7.242 -11.429 -1.892 1.00 7.19 292 VAL A C 1
ATOM 2214 O O . VAL A 1 292 ? 7.565 -10.501 -2.638 1.00 7.70 292 VAL A O 1
ATOM 2218 N N . VAL A 1 293 ? 7.638 -12.707 -2.111 1.00 7.34 293 VAL A N 1
ATOM 2219 C CA . VAL A 1 293 ? 8.273 -13.102 -3.393 1.00 7.11 293 VAL A CA 1
ATOM 2220 C C . VAL A 1 293 ? 7.151 -13.744 -4.221 1.00 8.33 293 VAL A C 1
ATOM 2221 O O . VAL A 1 293 ? 6.474 -14.642 -3.747 1.00 8.29 293 VAL A O 1
ATOM 2225 N N . ALA A 1 294 ? 6.905 -13.177 -5.416 1.00 8.21 294 ALA A N 1
ATOM 2226 C CA . ALA A 1 294 ? 5.876 -13.618 -6.359 1.00 8.22 294 ALA A CA 1
ATOM 2227 C C . ALA A 1 294 ? 6.517 -14.192 -7.599 1.00 9.85 294 ALA A C 1
ATOM 2228 O O . ALA A 1 294 ? 7.674 -13.843 -7.944 1.00 10.37 294 ALA A O 1
ATOM 2230 N N . LYS A 1 295 ? 5.808 -15.080 -8.294 1.00 9.58 295 LYS A N 1
ATOM 2231 C CA . LYS A 1 295 ? 6.308 -15.605 -9.526 1.00 10.92 295 LYS A CA 1
ATOM 2232 C C . LYS A 1 295 ? 5.420 -15.184 -10.678 1.00 11.06 295 LYS A C 1
ATOM 2233 O O . LYS A 1 295 ? 4.177 -15.175 -10.546 1.00 11.84 295 LYS A O 1
ATOM 2239 N N . MET A 1 296 ? 6.070 -14.821 -11.768 1.00 11.85 296 MET A N 1
ATOM 2240 C CA . MET A 1 296 ? 5.322 -14.586 -13.040 1.00 13.52 296 MET A CA 1
ATOM 2241 C C . MET A 1 296 ? 5.168 -15.861 -13.855 1.00 15.88 296 MET A C 1
ATOM 2242 O O . MET A 1 296 ? 6.056 -16.678 -13.913 1.00 17.63 296 MET A O 1
ATOM 2247 N N . ASP A 1 297 ? 4.020 -15.968 -14.512 1.00 16.25 297 ASP A N 1
ATOM 2248 C CA A ASP A 1 297 ? 3.625 -17.153 -15.296 0.50 17.85 297 ASP A CA 1
ATOM 2249 C CA B ASP A 1 297 ? 3.693 -17.173 -15.321 0.50 17.83 297 ASP A CA 1
ATOM 2250 C C . ASP A 1 297 ? 3.430 -16.864 -16.786 1.00 18.48 297 ASP A C 1
ATOM 2251 O O . ASP A 1 297 ? 2.938 -17.718 -17.523 1.00 22.36 297 ASP A O 1
ATOM 2260 N N . HIS A 1 298 ? 3.762 -15.682 -17.241 1.00 15.55 298 HIS A N 1
ATOM 2261 C CA . HIS A 1 298 ? 3.658 -15.329 -18.640 1.00 13.92 298 HIS A CA 1
ATOM 2262 C C . HIS A 1 298 ? 4.931 -14.592 -19.043 1.00 13.42 298 HIS A C 1
ATOM 2263 O O . HIS A 1 298 ? 5.294 -13.650 -18.345 1.00 11.75 298 HIS A O 1
ATOM 2270 N N . PRO A 1 299 ? 5.568 -14.945 -20.152 1.00 12.89 299 PRO A N 1
ATOM 2271 C CA . PRO A 1 299 ? 6.812 -14.260 -20.490 1.00 14.00 299 PRO A CA 1
ATOM 2272 C C . PRO A 1 299 ? 6.716 -12.764 -20.674 1.00 14.65 299 PRO A C 1
ATOM 2273 O O . PRO A 1 299 ? 7.672 -12.058 -20.401 1.00 14.34 299 PRO A O 1
ATOM 2277 N N . ARG A 1 300 ? 5.551 -12.234 -21.116 1.00 13.49 300 ARG A N 1
ATOM 2278 C CA . ARG A 1 300 ? 5.447 -10.822 -21.291 1.00 13.15 300 ARG A CA 1
ATOM 2279 C C . ARG A 1 300 ? 5.429 -10.124 -19.950 1.00 12.45 300 ARG A C 1
ATOM 2280 O O . ARG A 1 300 ? 5.937 -8.986 -19.828 1.00 13.34 300 ARG A O 1
ATOM 2288 N N . LEU A 1 301 ? 4.769 -10.701 -18.963 1.00 11.91 301 LEU A N 1
ATOM 2289 C CA . LEU A 1 301 ? 4.714 -10.087 -17.643 1.00 12.13 301 LEU A CA 1
ATOM 2290 C C . LEU A 1 301 ? 6.085 -10.157 -16.975 1.00 12.91 301 LEU A C 1
ATOM 2291 O O . LEU A 1 301 ? 6.544 -9.167 -16.344 1.00 12.41 301 LEU A O 1
ATOM 2296 N N . ASN A 1 302 ? 6.804 -11.257 -17.183 1.00 13.29 302 ASN A N 1
ATOM 2297 C CA . ASN A 1 302 ? 8.193 -11.328 -16.758 1.00 13.88 302 ASN A CA 1
ATOM 2298 C C . ASN A 1 302 ? 9.056 -10.210 -17.389 1.00 13.30 302 ASN A C 1
ATOM 2299 O O . ASN A 1 302 ? 9.803 -9.478 -16.697 1.00 14.81 302 ASN A O 1
ATOM 2304 N N . GLU A 1 303 ? 8.949 -10.038 -18.691 1.00 13.78 303 GLU A N 1
ATOM 2305 C CA . GLU A 1 303 ? 9.656 -8.984 -19.422 1.00 15.33 303 GLU A CA 1
ATOM 2306 C C . GLU A 1 303 ? 9.345 -7.608 -18.882 1.00 13.94 303 GLU A C 1
ATOM 2307 O O . GLU A 1 303 ? 10.235 -6.772 -18.795 1.00 16.05 303 GLU A O 1
ATOM 2313 N N . ARG A 1 304 ? 8.062 -7.320 -18.613 1.00 13.38 304 ARG A N 1
ATOM 2314 C CA A ARG A 1 304 ? 7.668 -5.999 -18.133 0.50 12.28 304 ARG A CA 1
ATOM 2315 C CA B ARG A 1 304 ? 7.658 -5.994 -18.127 0.50 12.92 304 ARG A CA 1
ATOM 2316 C C . ARG A 1 304 ? 8.363 -5.683 -16.806 1.00 11.58 304 ARG A C 1
ATOM 2317 O O . ARG A 1 304 ? 8.860 -4.577 -16.614 1.00 13.79 304 ARG A O 1
ATOM 2332 N N . LEU A 1 305 ? 8.345 -6.624 -15.908 1.00 11.93 305 LEU A N 1
ATOM 2333 C CA . LEU A 1 305 ? 8.912 -6.400 -14.552 1.00 11.58 305 LEU A CA 1
ATOM 2334 C C . LEU A 1 305 ? 10.437 -6.292 -14.667 1.00 13.18 305 LEU A C 1
ATOM 2335 O O . LEU A 1 305 ? 11.060 -5.496 -13.950 1.00 11.85 305 LEU A O 1
ATOM 2340 N N . GLU A 1 306 ? 11.015 -7.052 -15.576 1.00 13.68 306 GLU A N 1
ATOM 2341 C CA . GLU A 1 306 ? 12.464 -6.893 -15.827 1.00 13.88 306 GLU A CA 1
ATOM 2342 C C . GLU A 1 306 ? 12.768 -5.525 -16.415 1.00 15.33 306 GLU A C 1
ATOM 2343 O O . GLU A 1 306 ? 13.742 -4.895 -15.999 1.00 17.00 306 GLU A O 1
ATOM 2349 N N . ASP A 1 307 ? 11.972 -5.041 -17.387 1.00 15.35 307 ASP A N 1
ATOM 2350 C CA . ASP A 1 307 ? 12.168 -3.721 -17.986 1.00 16.98 307 ASP A CA 1
ATOM 2351 C C . ASP A 1 307 ? 12.040 -2.568 -16.963 1.00 16.55 307 ASP A C 1
ATOM 2352 O O . ASP A 1 307 ? 12.755 -1.548 -17.059 1.00 18.05 307 ASP A O 1
ATOM 2357 N N . LEU A 1 308 ? 11.140 -2.780 -15.977 1.00 13.82 308 LEU A N 1
ATOM 2358 C CA . LEU A 1 308 ? 10.933 -1.833 -14.900 1.00 14.12 308 LEU A CA 1
ATOM 2359 C C . LEU A 1 308 ? 11.998 -1.929 -13.809 1.00 14.52 308 LEU A C 1
ATOM 2360 O O . LEU A 1 308 ? 12.004 -1.115 -12.878 1.00 14.92 308 LEU A O 1
ATOM 2365 N N . LYS A 1 309 ? 12.889 -2.901 -13.928 1.00 13.66 309 LYS A N 1
ATOM 2366 C CA . LYS A 1 309 ? 13.980 -3.138 -12.970 1.00 14.67 309 LYS A CA 1
ATOM 2367 C C . LYS A 1 309 ? 13.499 -3.540 -11.595 1.00 14.60 309 LYS A C 1
ATOM 2368 O O . LYS A 1 309 ? 14.114 -3.199 -10.559 1.00 14.40 309 LYS A O 1
ATOM 2374 N N . ILE A 1 310 ? 12.402 -4.289 -11.584 1.00 12.75 310 ILE A N 1
ATOM 2375 C CA A ILE A 1 310 ? 11.849 -4.873 -10.375 0.50 12.49 310 ILE A CA 1
ATOM 2376 C CA B ILE A 1 310 ? 11.882 -4.847 -10.363 0.50 12.84 310 ILE A CA 1
ATOM 2377 C C . ILE A 1 310 ? 12.698 -6.100 -9.978 1.00 12.23 310 ILE A C 1
ATOM 2378 O O . ILE A 1 310 ? 12.736 -6.505 -8.811 1.00 12.89 310 ILE A O 1
ATOM 2387 N N . GLY A 1 311 ? 13.350 -6.715 -10.955 1.00 13.21 311 GLY A N 1
ATOM 2388 C CA . GLY A 1 311 ? 14.164 -7.896 -10.680 1.00 13.70 311 GLY A CA 1
ATOM 2389 C C . GLY A 1 311 ? 14.475 -8.647 -11.958 1.00 14.12 311 GLY A C 1
ATOM 2390 O O . GLY A 1 311 ? 14.316 -8.099 -13.053 1.00 14.08 311 GLY A O 1
ATOM 2391 N N . LYS A 1 312 ? 15.070 -9.822 -11.764 1.00 16.15 312 LYS A N 1
ATOM 2392 C CA . LYS A 1 312 ? 15.355 -10.802 -12.849 1.00 18.12 312 LYS A CA 1
ATOM 2393 C C . LYS A 1 312 ? 14.454 -11.981 -12.529 1.00 16.20 312 LYS A C 1
ATOM 2394 O O . LYS A 1 312 ? 14.523 -12.555 -11.420 1.00 15.01 312 LYS A O 1
ATOM 2400 N N . GLY A 1 313 ? 13.617 -12.318 -13.508 1.00 16.79 313 GLY A N 1
ATOM 2401 C CA . GLY A 1 313 ? 12.534 -13.277 -13.355 1.00 15.66 313 GLY A CA 1
ATOM 2402 C C . GLY A 1 313 ? 12.935 -14.719 -13.402 1.00 15.65 313 GLY A C 1
ATOM 2403 O O . GLY A 1 313 ? 14.095 -15.029 -13.711 1.00 17.05 313 GLY A O 1
ATOM 2404 N N . PRO A 1 314 ? 11.981 -15.619 -13.066 1.00 13.90 314 PRO A N 1
ATOM 2405 C CA . PRO A 1 314 ? 10.555 -15.325 -12.970 1.00 12.15 314 PRO A CA 1
ATOM 2406 C C . PRO A 1 314 ? 10.066 -14.913 -11.547 1.00 10.23 314 PRO A C 1
ATOM 2407 O O . PRO A 1 314 ? 8.891 -14.629 -11.394 1.00 11.12 314 PRO A O 1
ATOM 2411 N N . TYR A 1 315 ? 10.963 -14.885 -10.566 1.00 10.38 315 TYR A N 1
ATOM 2412 C CA . TYR A 1 315 ? 10.660 -14.524 -9.193 1.00 9.37 315 TYR A CA 1
ATOM 2413 C C . TYR A 1 315 ? 11.010 -13.062 -8.939 1.00 9.61 315 TYR A C 1
ATOM 2414 O O . TYR A 1 315 ? 12.085 -12.632 -9.345 1.00 10.23 315 TYR A O 1
ATOM 2423 N N . PHE A 1 316 ? 10.125 -12.340 -8.214 1.00 8.78 316 PHE A N 1
ATOM 2424 C CA . PHE A 1 316 ? 10.264 -10.904 -7.944 1.00 8.42 316 PHE A CA 1
ATOM 2425 C C . PHE A 1 316 ? 9.880 -10.617 -6.526 1.00 7.91 316 PHE A C 1
ATOM 2426 O O . PHE A 1 316 ? 8.882 -11.168 -6.022 1.00 7.78 316 PHE A O 1
ATOM 2434 N N . THR A 1 317 ? 10.609 -9.694 -5.902 1.00 7.92 317 THR A N 1
ATOM 2435 C CA . THR A 1 317 ? 10.338 -9.299 -4.513 1.00 7.63 317 THR A CA 1
ATOM 2436 C C . THR A 1 317 ? 9.539 -7.998 -4.423 1.00 7.35 317 THR A C 1
ATOM 2437 O O . THR A 1 317 ? 9.936 -6.972 -5.009 1.00 7.63 317 THR A O 1
ATOM 2441 N N . PHE A 1 318 ? 8.431 -8.061 -3.699 1.00 7.03 318 PHE A N 1
ATOM 2442 C CA . PHE A 1 318 ? 7.631 -6.899 -3.332 1.00 7.20 318 PHE A CA 1
ATOM 2443 C C . PHE A 1 318 ? 7.892 -6.571 -1.877 1.00 7.19 318 PHE A C 1
ATOM 2444 O O . PHE A 1 318 ? 7.632 -7.408 -1.029 1.00 7.35 318 PHE A O 1
ATOM 2452 N N . HIS A 1 319 ? 8.389 -5.372 -1.585 1.00 7.36 319 HIS A N 1
ATOM 2453 C CA . HIS A 1 319 ? 8.757 -4.972 -0.206 1.00 6.52 319 HIS A CA 1
ATOM 2454 C C . HIS A 1 319 ? 7.926 -3.792 0.234 1.00 6.58 319 HIS A C 1
ATOM 2455 O O . HIS A 1 319 ? 7.815 -2.798 -0.519 1.00 8.74 319 HIS A O 1
ATOM 2462 N N . ARG A 1 320 ? 7.415 -3.859 1.453 1.00 6.53 320 ARG A N 1
ATOM 2463 C CA . ARG A 1 320 ? 6.860 -2.692 2.140 1.00 6.31 320 ARG A CA 1
ATOM 2464 C C . ARG A 1 320 ? 7.897 -2.327 3.203 1.00 6.33 320 ARG A C 1
ATOM 2465 O O . ARG A 1 320 ? 8.010 -3.053 4.168 1.00 7.58 320 ARG A O 1
ATOM 2473 N N . PRO A 1 321 ? 8.661 -1.245 3.023 1.00 6.73 321 PRO A N 1
ATOM 2474 C CA . PRO A 1 321 ? 9.867 -1.076 3.855 1.00 7.64 321 PRO A CA 1
ATOM 2475 C C . PRO A 1 321 ? 9.628 -0.417 5.193 1.00 8.76 321 PRO A C 1
ATOM 2476 O O . PRO A 1 321 ? 10.566 0.179 5.753 1.00 13.21 321 PRO A O 1
ATOM 2480 N N . TYR A 1 322 ? 8.397 -0.378 5.624 1.00 6.28 322 TYR A N 1
ATOM 2481 C CA . TYR A 1 322 ? 8.026 0.218 6.946 1.00 8.05 322 TYR A CA 1
ATOM 2482 C C . TYR A 1 322 ? 6.797 -0.473 7.486 1.00 8.53 322 TYR A C 1
ATOM 2483 O O . TYR A 1 322 ? 5.973 -1.069 6.766 1.00 8.19 322 TYR A O 1
ATOM 2492 N N A HIS A 1 323 ? 6.634 -0.364 8.796 0.50 9.01 323 HIS A N 1
ATOM 2493 N N B HIS A 1 323 ? 6.679 -0.464 8.816 0.50 8.69 323 HIS A N 1
ATOM 2494 C CA A HIS A 1 323 ? 5.383 -0.603 9.431 0.50 8.66 323 HIS A CA 1
ATOM 2495 C CA B HIS A 1 323 ? 5.470 -0.805 9.530 0.50 7.51 323 HIS A CA 1
ATOM 2496 C C A HIS A 1 323 ? 5.445 0.110 10.769 0.50 9.07 323 HIS A C 1
ATOM 2497 C C B HIS A 1 323 ? 5.492 0.190 10.720 0.50 8.58 323 HIS A C 1
ATOM 2498 O O A HIS A 1 323 ? 6.487 0.077 11.423 0.50 10.10 323 HIS A O 1
ATOM 2499 O O B HIS A 1 323 ? 6.598 0.516 11.165 0.50 8.73 323 HIS A O 1
ATOM 2512 N N . LEU A 1 324 ? 4.341 0.744 11.149 1.00 7.48 324 LEU A N 1
ATOM 2513 C CA . LEU A 1 324 ? 4.399 1.749 12.227 1.00 8.11 324 LEU A CA 1
ATOM 2514 C C . LEU A 1 324 ? 3.876 1.269 13.569 1.00 10.18 324 LEU A C 1
ATOM 2515 O O . LEU A 1 324 ? 3.742 2.074 14.480 1.00 9.99 324 LEU A O 1
ATOM 2520 N N . THR A 1 325 ? 3.668 -0.022 13.705 1.00 10.22 325 THR A N 1
ATOM 2521 C CA . THR A 1 325 ? 3.102 -0.650 14.894 1.00 9.39 325 THR A CA 1
ATOM 2522 C C . THR A 1 325 ? 1.774 -0.007 15.317 1.00 9.79 325 THR A C 1
ATOM 2523 O O . THR A 1 325 ? 0.844 0.139 14.480 1.00 9.81 325 THR A O 1
ATOM 2527 N N . SER A 1 326 ? 1.662 0.346 16.577 1.00 8.65 326 SER A N 1
ATOM 2528 C CA A SER A 1 326 ? 0.444 0.899 17.116 0.50 8.38 326 SER A CA 1
ATOM 2529 C CA B SER A 1 326 ? 0.482 0.975 17.160 0.50 7.51 326 SER A CA 1
ATOM 2530 C C . SER A 1 326 ? -0.061 2.147 16.372 1.00 8.95 326 SER A C 1
ATOM 2531 O O . SER A 1 326 ? -1.280 2.405 16.362 1.00 9.44 326 SER A O 1
ATOM 2536 N N . LEU A 1 327 ? 0.816 2.887 15.719 1.00 7.24 327 LEU A N 1
ATOM 2537 C CA . LEU A 1 327 ? 0.434 4.109 15.046 1.00 7.47 327 LEU A CA 1
ATOM 2538 C C . LEU A 1 327 ? -0.552 3.802 13.883 1.00 8.55 327 LEU A C 1
ATOM 2539 O O . LEU A 1 327 ? -1.324 4.724 13.504 1.00 8.48 327 LEU A O 1
ATOM 2544 N N . GLU A 1 328 ? -0.469 2.637 13.240 1.00 6.80 328 GLU A N 1
ATOM 2545 C CA . GLU A 1 328 ? -1.416 2.305 12.165 1.00 5.75 328 GLU A CA 1
ATOM 2546 C C . GLU A 1 328 ? -2.740 1.765 12.687 1.00 7.20 328 GLU A C 1
ATOM 2547 O O . GLU A 1 328 ? -3.694 1.618 11.877 1.00 7.07 328 GLU A O 1
ATOM 2553 N N . VAL A 1 329 ? -2.834 1.370 13.937 1.00 6.31 329 VAL A N 1
ATOM 2554 C CA . VAL A 1 329 ? -4.065 0.694 14.431 1.00 6.56 329 VAL A CA 1
ATOM 2555 C C . VAL A 1 329 ? -5.289 1.588 14.233 1.00 9.09 329 VAL A C 1
ATOM 2556 O O . VAL A 1 329 ? -6.358 1.070 13.867 1.00 8.04 329 VAL A O 1
ATOM 2560 N N . PRO A 1 330 ? -5.193 2.897 14.371 1.00 7.83 330 PRO A N 1
ATOM 2561 C CA . PRO A 1 330 ? -6.413 3.714 14.127 1.00 8.42 330 PRO A CA 1
ATOM 2562 C C . PRO A 1 330 ? -6.914 3.602 12.683 1.00 7.57 330 PRO A C 1
ATOM 2563 O O . PRO A 1 330 ? -8.115 3.865 12.446 1.00 8.37 330 PRO A O 1
ATOM 2567 N N . LEU A 1 331 ? -6.053 3.350 11.708 1.00 7.45 331 LEU A N 1
ATOM 2568 C CA . LEU A 1 331 ? -6.500 3.139 10.328 1.00 7.48 331 LEU A CA 1
ATOM 2569 C C . LEU A 1 331 ? -7.379 1.883 10.281 1.00 8.18 331 LEU A C 1
ATOM 2570 O O . LEU A 1 331 ? -8.428 1.925 9.554 1.00 7.49 331 LEU A O 1
ATOM 2575 N N . THR A 1 332 ? -7.052 0.809 10.983 1.00 5.59 332 THR A N 1
ATOM 2576 C CA . THR A 1 332 ? -7.928 -0.381 11.074 1.00 6.76 332 THR A CA 1
ATOM 2577 C C . THR A 1 332 ? -9.263 -0.020 11.664 1.00 7.22 332 THR A C 1
ATOM 2578 O O . THR A 1 332 ? -10.346 -0.339 11.114 1.00 7.88 332 THR A O 1
ATOM 2582 N N . VAL A 1 333 ? -9.279 0.760 12.752 1.00 7.84 333 VAL A N 1
ATOM 2583 C CA . VAL A 1 333 ? -10.524 1.225 13.332 1.00 6.91 333 VAL A CA 1
ATOM 2584 C C . VAL A 1 333 ? -11.389 1.983 12.339 1.00 8.97 333 VAL A C 1
ATOM 2585 O O . VAL A 1 333 ? -12.633 1.767 12.259 1.00 9.41 333 VAL A O 1
ATOM 2589 N N . ALA A 1 334 ? -10.780 2.913 11.604 1.00 8.29 334 ALA A N 1
ATOM 2590 C CA . ALA A 1 334 ? -11.513 3.688 10.608 1.00 8.74 334 ALA A CA 1
ATOM 2591 C C . ALA A 1 334 ? -12.102 2.739 9.535 1.00 8.46 334 ALA A C 1
ATOM 2592 O O . ALA A 1 334 ? -13.270 2.934 9.158 1.00 10.00 334 ALA A O 1
ATOM 2594 N N . ARG A 1 335 ? -11.336 1.807 9.025 1.00 8.32 335 ARG A N 1
ATOM 2595 C CA . ARG A 1 335 ? -11.811 0.957 7.932 1.00 8.41 335 ARG A CA 1
ATOM 2596 C C . ARG A 1 335 ? -12.915 0.042 8.446 1.00 10.63 335 ARG A C 1
ATOM 2597 O O . ARG A 1 335 ? -13.906 -0.196 7.723 1.00 10.94 335 ARG A O 1
ATOM 2605 N N . VAL A 1 336 ? -12.785 -0.452 9.660 1.00 8.71 336 VAL A N 1
ATOM 2606 C CA . VAL A 1 336 ? -13.818 -1.311 10.273 1.00 8.34 336 VAL A CA 1
ATOM 2607 C C . VAL A 1 336 ? -15.126 -0.560 10.412 1.00 10.55 336 VAL A C 1
ATOM 2608 O O . VAL A 1 336 ? -16.223 -1.029 9.983 1.00 11.91 336 VAL A O 1
ATOM 2612 N N . VAL A 1 337 ? -15.102 0.624 10.995 1.00 10.75 337 VAL A N 1
ATOM 2613 C CA . VAL A 1 337 ? -16.353 1.319 11.315 1.00 12.72 337 VAL A CA 1
ATOM 2614 C C . VAL A 1 337 ? -16.923 2.008 10.115 1.00 13.56 337 VAL A C 1
ATOM 2615 O O . VAL A 1 337 ? -18.158 1.972 9.852 1.00 16.63 337 VAL A O 1
ATOM 2619 N N . LEU A 1 338 ? -16.095 2.712 9.363 1.00 12.42 338 LEU A N 1
ATOM 2620 C CA . LEU A 1 338 ? -16.601 3.423 8.206 1.00 13.32 338 LEU A CA 1
ATOM 2621 C C . LEU A 1 338 ? -16.968 2.492 7.028 1.00 14.55 338 LEU A C 1
ATOM 2622 O O . LEU A 1 338 ? -17.926 2.833 6.279 1.00 16.91 338 LEU A O 1
ATOM 2627 N N . HIS A 1 339 ? -16.210 1.423 6.782 1.00 14.15 339 HIS A N 1
ATOM 2628 C CA . HIS A 1 339 ? -16.334 0.635 5.558 1.00 14.64 339 HIS A CA 1
ATOM 2629 C C . HIS A 1 339 ? -16.748 -0.801 5.795 1.00 15.97 339 HIS A C 1
ATOM 2630 O O . HIS A 1 339 ? -17.049 -1.479 4.822 1.00 17.10 339 HIS A O 1
ATOM 2637 N N . GLY A 1 340 ? -16.810 -1.226 7.039 1.00 15.73 340 GLY A N 1
ATOM 2638 C CA . GLY A 1 340 ? -17.225 -2.598 7.355 1.00 17.11 340 GLY A CA 1
ATOM 2639 C C . GLY A 1 340 ? -16.199 -3.620 6.912 1.00 18.76 340 GLY A C 1
ATOM 2640 O O . GLY A 1 340 ? -16.548 -4.767 6.647 1.00 21.73 340 GLY A O 1
ATOM 2641 N N . LYS A 1 341 ? -14.943 -3.219 6.797 1.00 16.54 341 LYS A N 1
ATOM 2642 C CA . LYS A 1 341 ? -13.883 -4.057 6.251 1.00 18.26 341 LYS A CA 1
ATOM 2643 C C . LYS A 1 341 ? -12.942 -4.434 7.388 1.00 17.12 341 LYS A C 1
ATOM 2644 O O . LYS A 1 341 ? -12.537 -3.553 8.097 1.00 21.03 341 LYS A O 1
ATOM 2650 N N . THR A 1 342 ? -12.507 -5.681 7.442 1.00 15.07 342 THR A N 1
ATOM 2651 C CA . THR A 1 342 ? -11.450 -6.129 8.318 1.00 13.12 342 THR A CA 1
ATOM 2652 C C . THR A 1 342 ? -10.131 -5.957 7.597 1.00 12.56 342 THR A C 1
ATOM 2653 O O . THR A 1 342 ? -10.102 -5.965 6.369 1.00 15.92 342 THR A O 1
ATOM 2657 N N . ASP A 1 343 ? -9.031 -5.739 8.310 1.00 10.51 343 ASP A N 1
ATOM 2658 C CA . ASP A 1 343 ? -7.720 -5.729 7.765 1.00 9.79 343 ASP A CA 1
ATOM 2659 C C . ASP A 1 343 ? -7.060 -7.102 7.733 1.00 11.27 343 ASP A C 1
ATOM 2660 O O . ASP A 1 343 ? -6.105 -7.356 6.961 1.00 12.49 343 ASP A O 1
ATOM 2665 N N . MET A 1 344 ? -7.493 -7.994 8.652 1.00 10.59 344 MET A N 1
ATOM 2666 C CA . MET A 1 344 ? -6.887 -9.321 8.730 1.00 9.12 344 MET A CA 1
ATOM 2667 C C . MET A 1 344 ? -7.663 -10.208 9.688 1.00 8.99 344 MET A C 1
ATOM 2668 O O . MET A 1 344 ? -7.860 -9.862 10.848 1.00 8.20 344 MET A O 1
ATOM 2673 N N . VAL A 1 345 ? -8.080 -11.359 9.208 1.00 8.29 345 VAL A N 1
ATOM 2674 C CA . VAL A 1 345 ? -8.750 -12.376 10.030 1.00 8.17 345 VAL A CA 1
ATOM 2675 C C . VAL A 1 345 ? -8.095 -13.740 9.809 1.00 8.85 345 VAL A C 1
ATOM 2676 O O . VAL A 1 345 ? -7.559 -14.020 8.738 1.00 8.19 345 VAL A O 1
ATOM 2680 N N . PRO A 1 346 ? -8.113 -14.602 10.830 1.00 7.61 346 PRO A N 1
ATOM 2681 C CA . PRO A 1 346 ? -7.716 -15.991 10.618 1.00 6.98 346 PRO A CA 1
ATOM 2682 C C . PRO A 1 346 ? -8.717 -16.692 9.698 1.00 7.25 346 PRO A C 1
ATOM 2683 O O . PRO A 1 346 ? -9.921 -16.418 9.719 1.00 9.36 346 PRO A O 1
ATOM 2687 N N . LEU A 1 347 ? -8.239 -17.634 8.922 1.00 7.59 347 LEU A N 1
ATOM 2688 C CA . LEU A 1 347 ? -9.096 -18.580 8.234 1.00 8.95 347 LEU A CA 1
ATOM 2689 C C . LEU A 1 347 ? -9.792 -19.519 9.190 1.00 9.35 347 LEU A C 1
ATOM 2690 O O . LEU A 1 347 ? -9.321 -19.716 10.320 1.00 9.18 347 LEU A O 1
ATOM 2695 N N . PRO A 1 348 ? -10.872 -20.178 8.772 1.00 10.05 348 PRO A N 1
ATOM 2696 C CA . PRO A 1 348 ? -11.598 -20.971 9.746 1.00 11.47 348 PRO A CA 1
ATOM 2697 C C . PRO A 1 348 ? -10.829 -22.196 10.222 1.00 13.00 348 PRO A C 1
ATOM 2698 O O . PRO A 1 348 ? -11.113 -22.695 11.312 1.00 15.01 348 PRO A O 1
ATOM 2702 N N . LYS A 1 349 ? -9.947 -22.700 9.360 1.00 12.85 349 LYS A N 1
ATOM 2703 C CA . LYS A 1 349 ? -9.101 -23.889 9.655 1.00 12.84 349 LYS A CA 1
ATOM 2704 C C . LYS A 1 349 ? -7.625 -23.482 9.724 1.00 11.43 349 LYS A C 1
ATOM 2705 O O . LYS A 1 349 ? -6.984 -23.264 8.678 1.00 11.06 349 LYS A O 1
ATOM 2711 N N . PRO A 1 350 ? -7.052 -23.329 10.939 1.00 14.77 350 PRO A N 1
ATOM 2712 C CA . PRO A 1 350 ? -5.600 -23.073 11.014 1.00 13.31 350 PRO A CA 1
ATOM 2713 C C . PRO A 1 350 ? -4.744 -24.102 10.263 1.00 13.64 350 PRO A C 1
ATOM 2714 O O . PRO A 1 350 ? -5.049 -25.297 10.218 1.00 14.10 350 PRO A O 1
ATOM 2718 N N . VAL A 1 351 ? -3.671 -23.595 9.657 1.00 12.22 351 VAL A N 1
ATOM 2719 C CA . VAL A 1 351 ? -2.654 -24.435 8.997 1.00 12.34 351 VAL A CA 1
ATOM 2720 C C . VAL A 1 351 ? -1.332 -24.528 9.785 1.00 9.95 351 VAL A C 1
ATOM 2721 O O . VAL A 1 351 ? -0.619 -25.477 9.527 1.00 11.78 351 VAL A O 1
ATOM 2725 N N . ALA A 1 352 ? -1.058 -23.627 10.729 1.00 10.82 352 ALA A N 1
ATOM 2726 C CA . ALA A 1 352 ? 0.164 -23.590 11.490 1.00 8.74 352 ALA A CA 1
ATOM 2727 C C . ALA A 1 352 ? -0.204 -23.445 12.975 1.00 10.68 352 ALA A C 1
ATOM 2728 O O . ALA A 1 352 ? -1.200 -22.800 13.332 1.00 10.87 352 ALA A O 1
ATOM 2730 N N . GLU A 1 353 ? 0.671 -23.987 13.819 1.00 8.31 353 GLU A N 1
ATOM 2731 C CA . GLU A 1 353 ? 0.534 -23.831 15.266 1.00 8.18 353 GLU A CA 1
ATOM 2732 C C . GLU A 1 353 ? 1.824 -23.252 15.765 1.00 7.83 353 GLU A C 1
ATOM 2733 O O . GLU A 1 353 ? 2.900 -23.723 15.403 1.00 8.51 353 GLU A O 1
ATOM 2739 N N . VAL A 1 354 ? 1.766 -22.249 16.631 1.00 6.94 354 VAL A N 1
ATOM 2740 C CA . VAL A 1 354 ? 2.930 -21.796 17.393 1.00 6.76 354 VAL A CA 1
ATOM 2741 C C . VAL A 1 354 ? 3.111 -22.764 18.548 1.00 7.35 354 VAL A C 1
ATOM 2742 O O . VAL A 1 354 ? 2.247 -22.847 19.454 1.00 7.46 354 VAL A O 1
ATOM 2746 N N . CYS A 1 355 ? 4.182 -23.546 18.481 1.00 6.94 355 CYS A N 1
ATOM 2747 C CA . CYS A 1 355 ? 4.549 -24.532 19.510 1.00 8.08 355 CYS A CA 1
ATOM 2748 C C . CYS A 1 355 ? 5.700 -23.929 20.322 1.00 7.37 355 CYS A C 1
ATOM 2749 O O . CYS A 1 355 ? 6.011 -22.745 20.203 1.00 7.15 355 CYS A O 1
ATOM 2752 N N . ALA A 1 356 ? 6.346 -24.724 21.160 1.00 8.86 356 ALA A N 1
ATOM 2753 C CA . ALA A 1 356 ? 7.427 -24.219 22.017 1.00 6.62 356 ALA A CA 1
ATOM 2754 C C . ALA A 1 356 ? 8.441 -25.285 22.263 1.00 7.90 356 ALA A C 1
ATOM 2755 O O . ALA A 1 356 ? 8.130 -26.495 22.333 1.00 7.27 356 ALA A O 1
ATOM 2757 N N . VAL A 1 357 ? 9.673 -24.812 22.446 1.00 7.27 357 VAL A N 1
ATOM 2758 C CA A VAL A 1 357 ? 10.883 -25.614 22.698 0.50 7.80 357 VAL A CA 1
ATOM 2759 C CA B VAL A 1 357 ? 10.768 -25.693 22.817 0.50 8.37 357 VAL A CA 1
ATOM 2760 C C . VAL A 1 357 ? 11.495 -25.135 24.024 1.00 8.59 357 VAL A C 1
ATOM 2761 O O . VAL A 1 357 ? 11.555 -23.933 24.230 1.00 8.84 357 VAL A O 1
ATOM 2768 N N . ALA A 1 358 ? 12.010 -26.063 24.844 1.00 8.29 358 ALA A N 1
ATOM 2769 C CA . ALA A 1 358 ? 12.715 -25.698 26.042 1.00 8.31 358 ALA A CA 1
ATOM 2770 C C . ALA A 1 358 ? 14.004 -24.992 25.729 1.00 9.28 358 ALA A C 1
ATOM 2771 O O . ALA A 1 358 ? 14.788 -25.424 24.908 1.00 10.69 358 ALA A O 1
ATOM 2773 N N . LYS A 1 359 ? 14.247 -23.926 26.499 1.00 9.11 359 LYS A N 1
ATOM 2774 C CA . LYS A 1 359 ? 15.548 -23.270 26.490 1.00 10.67 359 LYS A CA 1
ATOM 2775 C C . LYS A 1 359 ? 16.580 -23.807 27.464 1.00 11.01 359 LYS A C 1
ATOM 2776 O O . LYS A 1 359 ? 17.774 -23.454 27.393 1.00 12.97 359 LYS A O 1
ATOM 2782 N N . LYS A 1 360 ? 16.143 -24.670 28.382 1.00 11.26 360 LYS A N 1
ATOM 2783 C CA . LYS A 1 360 ? 17.019 -25.262 29.400 1.00 10.43 360 LYS A CA 1
ATOM 2784 C C . LYS A 1 360 ? 16.401 -26.560 29.849 1.00 11.13 360 LYS A C 1
ATOM 2785 O O . LYS A 1 360 ? 15.207 -26.776 29.641 1.00 10.97 360 LYS A O 1
ATOM 2791 N N . ASP A 1 361 ? 17.191 -27.414 30.457 1.00 12.32 361 ASP A N 1
ATOM 2792 C CA . ASP A 1 361 ? 16.698 -28.616 31.125 1.00 13.58 361 ASP A CA 1
ATOM 2793 C C . ASP A 1 361 ? 15.763 -28.234 32.300 1.00 14.02 361 ASP A C 1
ATOM 2794 O O . ASP A 1 361 ? 16.028 -27.297 33.043 1.00 13.77 361 ASP A O 1
ATOM 2799 N N . MET A 1 362 ? 14.654 -28.972 32.432 1.00 14.07 362 MET A N 1
ATOM 2800 C CA . MET A 1 362 ? 13.713 -28.792 33.555 1.00 12.57 362 MET A CA 1
ATOM 2801 C C . MET A 1 362 ? 13.240 -30.142 34.059 1.00 13.29 362 MET A C 1
ATOM 2802 O O . MET A 1 362 ? 13.153 -31.086 33.301 1.00 15.03 362 MET A O 1
ATOM 2807 N N . GLN A 1 363 ? 12.973 -30.216 35.358 1.00 14.36 363 GLN A N 1
ATOM 2808 C CA . GLN A 1 363 ? 12.502 -31.447 35.981 1.00 16.07 363 GLN A CA 1
ATOM 2809 C C . GLN A 1 363 ? 11.055 -31.369 36.410 1.00 13.73 363 GLN A C 1
ATOM 2810 O O . GLN A 1 363 ? 10.537 -30.264 36.548 1.00 12.63 363 GLN A O 1
ATOM 2816 N N . PRO A 1 364 ? 10.422 -32.535 36.593 1.00 14.57 364 PRO A N 1
ATOM 2817 C CA . PRO A 1 364 ? 9.001 -32.528 36.969 1.00 13.77 364 PRO A CA 1
ATOM 2818 C C . PRO A 1 364 ? 8.775 -31.727 38.242 1.00 12.36 364 PRO A C 1
ATOM 2819 O O . PRO A 1 364 ? 9.490 -31.881 39.222 1.00 15.00 364 PRO A O 1
ATOM 2823 N N . GLY A 1 365 ? 7.750 -30.889 38.209 1.00 12.27 365 GLY A N 1
ATOM 2824 C CA . GLY A 1 365 ? 7.398 -30.027 39.350 1.00 11.54 365 GLY A CA 1
ATOM 2825 C C . GLY A 1 365 ? 7.763 -28.591 39.095 1.00 11.26 365 GLY A C 1
ATOM 2826 O O . GLY A 1 365 ? 7.100 -27.706 39.653 1.00 12.20 365 GLY A O 1
ATOM 2827 N N . GLU A 1 366 ? 8.803 -28.316 38.324 1.00 10.51 366 GLU A N 1
ATOM 2828 C CA . GLU A 1 366 ? 9.096 -26.956 37.974 1.00 9.21 366 GLU A CA 1
ATOM 2829 C C . GLU A 1 366 ? 7.955 -26.373 37.203 1.00 10.12 366 GLU A C 1
ATOM 2830 O O . GLU A 1 366 ? 7.299 -27.077 36.455 1.00 10.64 366 GLU A O 1
ATOM 2836 N N . HIS A 1 367 ? 7.797 -25.064 37.229 1.00 10.15 367 HIS A N 1
ATOM 2837 C CA . HIS A 1 367 ? 6.904 -24.364 36.331 1.00 8.74 367 HIS A CA 1
ATOM 2838 C C . HIS A 1 367 ? 7.613 -23.710 35.175 1.00 9.11 367 HIS A C 1
ATOM 2839 O O . HIS A 1 367 ? 8.698 -23.144 35.345 1.00 10.54 367 HIS A O 1
ATOM 2846 N N . LEU A 1 368 ? 7.012 -23.740 34.001 1.00 8.92 368 LEU A N 1
ATOM 2847 C CA . LEU A 1 368 ? 7.441 -22.923 32.888 1.00 8.61 368 LEU A CA 1
ATOM 2848 C C . LEU A 1 368 ? 7.118 -21.485 33.241 1.00 8.58 368 LEU A C 1
ATOM 2849 O O . LEU A 1 368 ? 6.102 -21.220 33.906 1.00 10.34 368 LEU A O 1
ATOM 2854 N N . ASP A 1 369 ? 7.991 -20.569 32.828 1.00 8.35 369 ASP A N 1
ATOM 2855 C CA . ASP A 1 369 ? 7.860 -19.162 33.268 1.00 9.16 369 ASP A CA 1
ATOM 2856 C C . ASP A 1 369 ? 7.008 -18.380 32.284 1.00 9.61 369 ASP A C 1
ATOM 2857 O O . ASP A 1 369 ? 5.782 -18.422 32.386 1.00 12.87 369 ASP A O 1
ATOM 2862 N N . ALA A 1 370 ? 7.577 -17.724 31.277 1.00 8.11 370 ALA A N 1
ATOM 2863 C CA . ALA A 1 370 ? 6.777 -16.908 30.336 1.00 8.11 370 ALA A CA 1
ATOM 2864 C C . ALA A 1 370 ? 7.641 -16.676 29.098 1.00 8.65 370 ALA A C 1
ATOM 2865 O O . ALA A 1 370 ? 8.871 -16.755 29.178 1.00 8.25 370 ALA A O 1
ATOM 2867 N N . ILE A 1 371 ? 7.022 -16.454 27.960 1.00 7.80 371 ILE A N 1
ATOM 2868 C CA . ILE A 1 371 ? 7.802 -16.061 26.761 1.00 7.94 371 ILE A CA 1
ATOM 2869 C C . ILE A 1 371 ? 8.645 -14.845 27.077 1.00 7.54 371 ILE A C 1
ATOM 2870 O O . ILE A 1 371 ? 8.236 -13.938 27.805 1.00 7.38 371 ILE A O 1
ATOM 2875 N N . GLY A 1 372 ? 9.854 -14.795 26.514 1.00 7.49 372 GLY A N 1
ATOM 2876 C CA . GLY A 1 372 ? 10.774 -13.723 26.757 1.00 7.50 372 GLY A CA 1
ATOM 2877 C C . GLY A 1 372 ? 11.577 -13.802 28.039 1.00 6.92 372 GLY A C 1
ATOM 2878 O O . GLY A 1 372 ? 12.169 -12.800 28.505 1.00 8.06 372 GLY A O 1
ATOM 2879 N N . GLN A 1 373 ? 11.521 -14.996 28.675 1.00 6.24 373 GLN A N 1
ATOM 2880 C CA . GLN A 1 373 ? 12.232 -15.245 29.914 1.00 6.82 373 GLN A CA 1
ATOM 2881 C C . GLN A 1 373 ? 13.195 -16.422 29.725 1.00 8.22 373 GLN A C 1
ATOM 2882 O O . GLN A 1 373 ? 13.976 -16.421 28.757 1.00 8.99 373 GLN A O 1
ATOM 2888 N N . TYR A 1 374 ? 13.192 -17.362 30.666 1.00 8.05 374 TYR A N 1
ATOM 2889 C CA . TYR A 1 374 ? 14.233 -18.378 30.741 1.00 8.28 374 TYR A CA 1
ATOM 2890 C C . TYR A 1 374 ? 13.882 -19.772 30.230 1.00 7.57 374 TYR A C 1
ATOM 2891 O O . TYR A 1 374 ? 14.816 -20.532 29.910 1.00 8.84 374 TYR A O 1
ATOM 2900 N N . CYS A 1 375 ? 12.629 -20.190 30.262 1.00 7.38 375 CYS A N 1
ATOM 2901 C CA . CYS A 1 375 ? 12.303 -21.593 30.105 1.00 7.48 375 CYS A CA 1
ATOM 2902 C C . CYS A 1 375 ? 12.018 -22.029 28.689 1.00 7.53 375 CYS A C 1
ATOM 2903 O O . CYS A 1 375 ? 12.284 -23.204 28.396 1.00 8.04 375 CYS A O 1
ATOM 2906 N N . TYR A 1 376 ? 11.411 -21.196 27.845 1.00 6.69 376 TYR A N 1
ATOM 2907 C CA . TYR A 1 376 ? 10.928 -21.713 26.555 1.00 7.26 376 TYR A CA 1
ATOM 2908 C C . TYR A 1 376 ? 10.851 -20.584 25.531 1.00 7.28 376 TYR A C 1
ATOM 2909 O O . TYR A 1 376 ? 10.790 -19.375 25.877 1.00 8.32 376 TYR A O 1
ATOM 2918 N N . ARG A 1 377 ? 10.902 -21.021 24.289 1.00 7.65 377 ARG A N 1
ATOM 2919 C CA . ARG A 1 377 ? 10.817 -20.136 23.119 1.00 6.03 377 ARG A CA 1
ATOM 2920 C C . ARG A 1 377 ? 9.805 -20.742 22.121 1.00 6.72 377 ARG A C 1
ATOM 2921 O O . ARG A 1 377 ? 9.593 -21.958 22.091 1.00 7.11 377 ARG A O 1
ATOM 2929 N N . SER A 1 378 ? 9.195 -19.864 21.337 1.00 7.31 378 SER A N 1
ATOM 2930 C CA . SER A 1 378 ? 8.210 -20.341 20.393 1.00 7.24 378 SER A CA 1
ATOM 2931 C C . SER A 1 378 ? 8.894 -21.015 19.198 1.00 8.25 378 SER A C 1
ATOM 2932 O O . SER A 1 378 ? 10.087 -20.808 18.892 1.00 8.33 378 SER A O 1
ATOM 2935 N N . TRP A 1 379 ? 8.114 -21.837 18.470 1.00 8.47 379 TRP A N 1
ATOM 2936 C CA . TRP A 1 379 ? 8.627 -22.680 17.382 1.00 8.66 379 TRP A CA 1
ATOM 2937 C C . TRP A 1 379 ? 7.432 -23.014 16.490 1.00 8.45 379 TRP A C 1
ATOM 2938 O O . TRP A 1 379 ? 6.530 -23.740 16.913 1.00 8.31 379 TRP A O 1
ATOM 2949 N N . ILE A 1 380 ? 7.433 -22.506 15.277 1.00 8.20 380 ILE A N 1
ATOM 2950 C CA . ILE A 1 380 ? 6.323 -22.753 14.370 1.00 7.45 380 ILE A CA 1
ATOM 2951 C C . ILE A 1 380 ? 6.326 -24.143 13.818 1.00 7.72 380 ILE A C 1
ATOM 2952 O O . ILE A 1 380 ? 7.358 -24.651 13.360 1.00 8.25 380 ILE A O 1
ATOM 2957 N N . MET A 1 381 ? 5.132 -24.745 13.739 1.00 7.93 381 MET A N 1
ATOM 2958 C CA . MET A 1 381 ? 4.972 -26.072 13.099 1.00 9.14 381 MET A CA 1
ATOM 2959 C C . MET A 1 381 ? 3.698 -26.087 12.249 1.00 8.75 381 MET A C 1
ATOM 2960 O O . MET A 1 381 ? 2.805 -25.252 12.508 1.00 9.58 381 MET A O 1
ATOM 2965 N N . THR A 1 382 ? 3.598 -26.959 11.245 1.00 8.53 382 THR A N 1
ATOM 2966 C CA . THR A 1 382 ? 2.283 -27.143 10.620 1.00 9.06 382 THR A CA 1
ATOM 2967 C C . THR A 1 382 ? 1.369 -27.749 11.691 1.00 10.59 382 THR A C 1
ATOM 2968 O O . THR A 1 382 ? 1.816 -28.451 12.602 1.00 11.43 382 THR A O 1
ATOM 2972 N N . VAL A 1 383 ? 0.068 -27.579 11.491 1.00 9.91 383 VAL A N 1
ATOM 2973 C CA . VAL A 1 383 ? -0.903 -28.196 12.410 1.00 10.20 383 VAL A CA 1
ATOM 2974 C C . VAL A 1 383 ? -0.769 -29.723 12.440 1.00 11.23 383 VAL A C 1
ATOM 2975 O O . VAL A 1 383 ? -0.743 -30.335 13.515 1.00 11.80 383 VAL A O 1
ATOM 2979 N N . PRO A 1 384 ? -0.650 -30.387 11.277 1.00 11.30 384 PRO A N 1
ATOM 2980 C CA . PRO A 1 384 ? -0.472 -31.826 11.333 1.00 12.07 384 PRO A CA 1
ATOM 2981 C C . PRO A 1 384 ? 0.761 -32.273 12.091 1.00 12.16 384 PRO A C 1
ATOM 2982 O O . PRO A 1 384 ? 0.669 -33.255 12.825 1.00 14.25 384 PRO A O 1
ATOM 2986 N N . GLU A 1 385 ? 1.874 -31.576 11.971 1.00 12.25 385 GLU A N 1
ATOM 2987 C CA . GLU A 1 385 ? 3.064 -31.984 12.711 1.00 12.63 385 GLU A CA 1
ATOM 2988 C C . GLU A 1 385 ? 2.913 -31.704 14.189 1.00 11.24 385 GLU A C 1
ATOM 2989 O O . GLU A 1 385 ? 3.342 -32.508 15.028 1.00 13.06 385 GLU A O 1
ATOM 2995 N N . ALA A 1 386 ? 2.337 -30.580 14.543 1.00 10.67 386 ALA A N 1
ATOM 2996 C CA . ALA A 1 386 ? 2.060 -30.260 15.960 1.00 9.92 386 ALA A CA 1
ATOM 2997 C C . ALA A 1 386 ? 1.138 -31.308 16.572 1.00 11.80 386 ALA A C 1
ATOM 2998 O O . ALA A 1 386 ? 1.409 -31.830 17.692 1.00 12.14 386 ALA A O 1
ATOM 3000 N N A ARG A 1 387 ? 0.069 -31.667 15.881 0.50 12.74 387 ARG A N 1
ATOM 3001 N N B ARG A 1 387 ? 0.072 -31.678 15.881 0.50 12.11 387 ARG A N 1
ATOM 3002 C CA A ARG A 1 387 ? -0.847 -32.720 16.395 0.50 14.68 387 ARG A CA 1
ATOM 3003 C CA B ARG A 1 387 ? -0.873 -32.695 16.429 0.50 13.51 387 ARG A CA 1
ATOM 3004 C C A ARG A 1 387 ? -0.102 -34.006 16.651 0.50 15.12 387 ARG A C 1
ATOM 3005 C C B ARG A 1 387 ? -0.232 -34.079 16.572 0.50 14.61 387 ARG A C 1
ATOM 3006 O O A ARG A 1 387 ? -0.181 -34.592 17.747 0.50 14.91 387 ARG A O 1
ATOM 3007 O O B ARG A 1 387 ? -0.536 -34.835 17.504 0.50 13.58 387 ARG A O 1
ATOM 3022 N N . ALA A 1 388 ? 0.639 -34.443 15.638 1.00 15.01 388 ALA A N 1
ATOM 3023 C CA . ALA A 1 388 ? 1.293 -35.713 15.691 1.00 16.16 388 ALA A CA 1
ATOM 3024 C C . ALA A 1 388 ? 2.226 -35.821 16.892 1.00 16.18 388 ALA A C 1
ATOM 3025 O O . ALA A 1 388 ? 2.298 -36.887 17.540 1.00 19.60 388 ALA A O 1
ATOM 3027 N N . ALA A 1 389 ? 2.849 -34.707 17.240 1.00 15.02 389 ALA A N 1
ATOM 3028 C CA . ALA A 1 389 ? 3.824 -34.636 18.340 1.00 14.95 389 ALA A CA 1
ATOM 3029 C C . ALA A 1 389 ? 3.146 -34.301 19.688 1.00 15.44 389 ALA A C 1
ATOM 3030 O O . ALA A 1 389 ? 3.815 -34.232 20.710 1.00 16.65 389 ALA A O 1
ATOM 3032 N N . LYS A 1 390 ? 1.839 -34.069 19.692 1.00 16.10 390 LYS A N 1
ATOM 3033 C CA . LYS A 1 390 ? 1.082 -33.688 20.874 1.00 15.28 390 LYS A CA 1
ATOM 3034 C C . LYS A 1 390 ? 1.600 -32.358 21.443 1.00 13.32 390 LYS A C 1
ATOM 3035 O O . LYS A 1 390 ? 1.607 -32.106 22.675 1.00 13.36 390 LYS A O 1
ATOM 3041 N N . ALA A 1 391 ? 2.039 -31.444 20.559 1.00 11.38 391 ALA A N 1
ATOM 3042 C CA . ALA A 1 391 ? 2.597 -30.196 20.987 1.00 10.54 391 ALA A CA 1
ATOM 3043 C C . ALA A 1 391 ? 1.563 -29.331 21.658 1.00 10.59 391 ALA A C 1
ATOM 3044 O O . ALA A 1 391 ? 0.434 -29.246 21.206 1.00 12.06 391 ALA A O 1
ATOM 3046 N N . ILE A 1 392 ? 1.970 -28.637 22.706 1.00 8.43 392 ILE A N 1
ATOM 3047 C CA . ILE A 1 392 ? 1.056 -27.673 23.355 1.00 8.76 392 ILE A CA 1
ATOM 3048 C C . ILE A 1 392 ? 1.168 -26.321 22.657 1.00 8.75 392 ILE A C 1
ATOM 3049 O O . ILE A 1 392 ? 2.280 -25.776 22.523 1.00 8.47 392 ILE A O 1
ATOM 3054 N N . PRO A 1 393 ? 0.033 -25.703 22.304 1.00 7.20 393 PRO A N 1
ATOM 3055 C CA . PRO A 1 393 ? 0.101 -24.338 21.773 1.00 7.27 393 PRO A CA 1
ATOM 3056 C C . PRO A 1 393 ? 0.813 -23.427 22.754 1.00 6.71 393 PRO A C 1
ATOM 3057 O O . PRO A 1 393 ? 0.492 -23.391 23.955 1.00 7.23 393 PRO A O 1
ATOM 3061 N N . CYS A 1 394 ? 1.785 -22.664 22.230 1.00 8.02 394 CYS A N 1
ATOM 3062 C CA . CYS A 1 394 ? 2.682 -21.817 23.027 1.00 6.47 394 CYS A CA 1
ATOM 3063 C C . CYS A 1 394 ? 1.910 -20.843 23.885 1.00 7.96 394 CYS A C 1
ATOM 3064 O O . CYS A 1 394 ? 2.256 -20.602 25.028 1.00 8.70 394 CYS A O 1
ATOM 3067 N N . GLY A 1 395 ? 0.791 -20.328 23.370 1.00 5.96 395 GLY A N 1
ATOM 3068 C CA . GLY A 1 395 ? -0.001 -19.351 24.114 1.00 7.04 395 GLY A CA 1
ATOM 3069 C C . GLY A 1 395 ? -0.610 -19.863 25.392 1.00 7.59 395 GLY A C 1
ATOM 3070 O O . GLY A 1 395 ? -1.098 -19.049 26.167 1.00 8.52 395 GLY A O 1
ATOM 3071 N N . LEU A 1 396 ? -0.638 -21.184 25.576 1.00 7.57 396 LEU A N 1
ATOM 3072 C CA . LEU A 1 396 ? -1.187 -21.778 26.807 1.00 8.72 396 LEU A CA 1
ATOM 3073 C C . LEU A 1 396 ? -0.170 -22.013 27.913 1.00 8.72 396 LEU A C 1
ATOM 3074 O O . LEU A 1 396 ? -0.567 -22.517 28.984 1.00 9.13 396 LEU A O 1
ATOM 3079 N N . LEU A 1 397 ? 1.123 -21.750 27.667 1.00 8.15 397 LEU A N 1
ATOM 3080 C CA . LEU A 1 397 ? 2.177 -22.318 28.503 1.00 7.47 397 LEU A CA 1
ATOM 3081 C C . LEU A 1 397 ? 2.583 -21.526 29.738 1.00 8.18 397 LEU A C 1
ATOM 3082 O O . LEU A 1 397 ? 3.334 -22.027 30.563 1.00 8.72 397 LEU A O 1
ATOM 3087 N N . GLN A 1 398 ? 2.242 -20.267 29.830 1.00 7.63 398 GLN A N 1
ATOM 3088 C CA . GLN A 1 398 ? 2.802 -19.424 30.910 1.00 7.54 398 GLN A CA 1
ATOM 3089 C C . GLN A 1 398 ? 2.399 -20.004 32.229 1.00 7.74 398 GLN A C 1
ATOM 3090 O O . GLN A 1 398 ? 1.220 -20.277 32.475 1.00 8.35 398 GLN A O 1
ATOM 3096 N N . ASN A 1 399 ? 3.376 -20.186 33.140 1.00 7.21 399 ASN A N 1
ATOM 3097 C CA . ASN A 1 399 ? 3.115 -20.750 34.464 1.00 7.78 399 ASN A CA 1
ATOM 3098 C C . ASN A 1 399 ? 2.613 -22.229 34.372 1.00 6.68 399 ASN A C 1
ATOM 3099 O O . ASN A 1 399 ? 2.100 -22.720 35.333 1.00 8.91 399 ASN A O 1
ATOM 3104 N N . GLY A 1 400 ? 2.840 -22.893 33.246 1.00 7.18 400 GLY A N 1
ATOM 3105 C CA . GLY A 1 400 ? 2.437 -24.320 33.139 1.00 7.30 400 GLY A CA 1
ATOM 3106 C C . GLY A 1 400 ? 3.339 -25.177 33.978 1.00 9.07 400 GLY A C 1
ATOM 3107 O O . GLY A 1 400 ? 4.359 -24.685 34.490 1.00 9.71 400 GLY A O 1
ATOM 3108 N N . THR A 1 401 ? 2.948 -26.420 34.211 1.00 9.37 401 THR A N 1
ATOM 3109 C CA . THR A 1 401 ? 3.693 -27.344 35.097 1.00 10.74 401 THR A CA 1
ATOM 3110 C C . THR A 1 401 ? 4.449 -28.347 34.226 1.00 10.47 401 THR A C 1
ATOM 3111 O O . THR A 1 401 ? 3.865 -28.973 33.337 1.00 10.95 401 THR A O 1
ATOM 3115 N N . VAL A 1 402 ? 5.728 -28.565 34.495 1.00 10.23 402 VAL A N 1
ATOM 3116 C CA . VAL A 1 402 ? 6.479 -29.628 33.898 1.00 9.81 402 VAL A CA 1
ATOM 3117 C C . VAL A 1 402 ? 6.101 -30.934 34.593 1.00 9.07 402 VAL A C 1
ATOM 3118 O O . VAL A 1 402 ? 6.119 -31.068 35.820 1.00 9.74 402 VAL A O 1
ATOM 3122 N N . ILE A 1 403 ? 5.774 -31.971 33.808 1.00 10.01 403 ILE A N 1
ATOM 3123 C CA . ILE A 1 403 ? 5.332 -33.200 34.371 1.00 11.90 403 ILE A CA 1
ATOM 3124 C C . ILE A 1 403 ? 6.224 -34.432 34.028 1.00 12.57 403 ILE A C 1
ATOM 3125 O O . ILE A 1 403 ? 6.046 -35.491 34.581 1.00 15.37 403 ILE A O 1
ATOM 3130 N N . ALA A 1 404 ? 7.207 -34.191 33.134 1.00 12.79 404 ALA A N 1
ATOM 3131 C CA . ALA A 1 404 ? 8.248 -35.213 32.862 1.00 12.69 404 ALA A CA 1
ATOM 3132 C C . ALA A 1 404 ? 9.522 -34.450 32.542 1.00 13.06 404 ALA A C 1
ATOM 3133 O O . ALA A 1 404 ? 9.460 -33.291 32.193 1.00 13.07 404 ALA A O 1
ATOM 3135 N N . PRO A 1 405 ? 10.699 -35.083 32.715 1.00 15.20 405 PRO A N 1
ATOM 3136 C CA . PRO A 1 405 ? 11.897 -34.330 32.413 1.00 14.96 405 PRO A CA 1
ATOM 3137 C C . PRO A 1 405 ? 11.917 -33.846 30.984 1.00 14.31 405 PRO A C 1
ATOM 3138 O O . PRO A 1 405 ? 11.572 -34.574 30.039 1.00 15.52 405 PRO A O 1
ATOM 3142 N N . ILE A 1 406 ? 12.383 -32.616 30.832 1.00 14.40 406 ILE A N 1
ATOM 3143 C CA . ILE A 1 406 ? 12.503 -31.945 29.541 1.00 14.15 406 ILE A CA 1
ATOM 3144 C C . ILE A 1 406 ? 13.967 -31.530 29.360 1.00 15.22 406 ILE A C 1
ATOM 3145 O O . ILE A 1 406 ? 14.568 -30.987 30.296 1.00 16.11 406 ILE A O 1
ATOM 3150 N N . LYS A 1 407 ? 14.544 -31.805 28.187 1.00 15.42 407 LYS A N 1
ATOM 3151 C CA . LYS A 1 407 ? 15.911 -31.400 27.928 1.00 15.72 407 LYS A CA 1
ATOM 3152 C C . LYS A 1 407 ? 15.882 -30.084 27.096 1.00 13.81 407 LYS A C 1
ATOM 3153 O O . LYS A 1 407 ? 14.966 -29.802 26.338 1.00 13.86 407 LYS A O 1
ATOM 3159 N N . LYS A 1 408 ? 16.932 -29.297 27.269 1.00 13.21 408 LYS A N 1
ATOM 3160 C CA . LYS A 1 408 ? 17.143 -28.181 26.393 1.00 12.01 408 LYS A CA 1
ATOM 3161 C C . LYS A 1 408 ? 16.955 -28.592 24.901 1.00 12.08 408 LYS A C 1
ATOM 3162 O O . LYS A 1 408 ? 17.522 -29.623 24.449 1.00 14.88 408 LYS A O 1
ATOM 3168 N N . GLY A 1 409 ? 16.174 -27.789 24.179 1.00 12.41 409 GLY A N 1
ATOM 3169 C CA . GLY A 1 409 ? 15.937 -28.056 22.761 1.00 12.73 409 GLY A CA 1
ATOM 3170 C C . GLY A 1 409 ? 14.747 -28.937 22.443 1.00 13.89 409 GLY A C 1
ATOM 3171 O O . GLY A 1 409 ? 14.364 -29.041 21.260 1.00 16.36 409 GLY A O 1
ATOM 3172 N N . GLU A 1 410 ? 14.142 -29.545 23.466 1.00 12.74 410 GLU A N 1
ATOM 3173 C CA . GLU A 1 410 ? 13.011 -30.436 23.258 1.00 13.35 410 GLU A CA 1
ATOM 3174 C C . GLU A 1 410 ? 11.703 -29.720 23.157 1.00 11.11 410 GLU A C 1
ATOM 3175 O O . GLU A 1 410 ? 11.469 -28.732 23.836 1.00 10.43 410 GLU A O 1
ATOM 3181 N N . LEU A 1 411 ? 10.831 -30.229 22.293 1.00 11.13 411 LEU A N 1
ATOM 3182 C CA . LEU A 1 411 ? 9.487 -29.755 22.122 1.00 9.88 411 LEU A CA 1
ATOM 3183 C C . LEU A 1 411 ? 8.697 -29.959 23.437 1.00 9.51 411 LEU A C 1
ATOM 3184 O O . LEU A 1 411 ? 8.760 -31.026 24.082 1.00 10.61 411 LEU A O 1
ATOM 3189 N N . ILE A 1 412 ? 7.916 -28.972 23.800 1.00 8.47 412 ILE A N 1
ATOM 3190 C CA . ILE A 1 412 ? 6.960 -29.013 24.946 1.00 9.53 412 ILE A CA 1
ATOM 3191 C C . ILE A 1 412 ? 5.637 -29.602 24.464 1.00 10.50 412 ILE A C 1
ATOM 3192 O O . ILE A 1 412 ? 5.014 -29.080 23.552 1.00 9.82 412 ILE A O 1
ATOM 3197 N N . THR A 1 413 ? 5.221 -30.708 25.083 1.00 9.42 413 THR A N 1
ATOM 3198 C CA . THR A 1 413 ? 4.078 -31.510 24.632 1.00 9.87 413 THR A CA 1
ATOM 3199 C C . THR A 1 413 ? 3.194 -31.862 25.817 1.00 11.10 413 THR A C 1
ATOM 3200 O O . THR A 1 413 ? 3.580 -31.634 26.952 1.00 10.43 413 THR A O 1
ATOM 3204 N N . TYR A 1 414 ? 2.003 -32.384 25.540 1.00 11.01 414 TYR A N 1
ATOM 3205 C CA . TYR A 1 414 ? 1.113 -32.871 26.568 1.00 12.36 414 TYR A CA 1
ATOM 3206 C C . TYR A 1 414 ? 1.688 -34.021 27.341 1.00 13.10 414 TYR A C 1
ATOM 3207 O O . TYR A 1 414 ? 1.190 -34.342 28.429 1.00 14.33 414 TYR A O 1
ATOM 3216 N N . ALA A 1 415 ? 2.751 -34.671 26.855 1.00 11.65 415 ALA A N 1
ATOM 3217 C CA . ALA A 1 415 ? 3.414 -35.744 27.577 1.00 13.83 415 ALA A CA 1
ATOM 3218 C C . ALA A 1 415 ? 4.400 -35.234 28.636 1.00 13.64 415 ALA A C 1
ATOM 3219 O O . ALA A 1 415 ? 4.697 -35.953 29.607 1.00 16.39 415 ALA A O 1
ATOM 3221 N N . ASN A 1 416 ? 4.886 -34.020 28.455 1.00 11.09 416 ASN A N 1
ATOM 3222 C CA . ASN A 1 416 ? 5.873 -33.474 29.396 1.00 11.97 416 ASN A CA 1
ATOM 3223 C C . ASN A 1 416 ? 5.471 -32.191 30.117 1.00 11.84 416 ASN A C 1
ATOM 3224 O O . ASN A 1 416 ? 6.209 -31.757 31.028 1.00 10.62 416 ASN A O 1
ATOM 3229 N N . ALA A 1 417 ? 4.286 -31.622 29.869 1.00 9.98 417 ALA A N 1
ATOM 3230 C CA . ALA A 1 417 ? 3.873 -30.401 30.527 1.00 10.21 417 ALA A CA 1
ATOM 3231 C C . ALA A 1 417 ? 2.361 -30.336 30.495 1.00 9.69 417 ALA A C 1
ATOM 3232 O O . ALA A 1 417 ? 1.692 -31.057 29.742 1.00 11.26 417 ALA A O 1
ATOM 3234 N N . ALA A 1 418 ? 1.829 -29.514 31.389 1.00 11.98 418 ALA A N 1
ATOM 3235 C CA . ALA A 1 418 ? 0.368 -29.346 31.539 1.00 12.55 418 ALA A CA 1
ATOM 3236 C C . ALA A 1 418 ? 0.162 -27.832 31.618 1.00 13.75 418 ALA A C 1
ATOM 3237 O O . ALA A 1 418 ? 0.644 -27.182 32.561 1.00 13.30 418 ALA A O 1
ATOM 3239 N N . PRO A 1 419 ? -0.632 -27.246 30.735 1.00 14.75 419 PRO A N 1
ATOM 3240 C CA . PRO A 1 419 ? -0.984 -25.867 30.907 1.00 15.11 419 PRO A CA 1
ATOM 3241 C C . PRO A 1 419 ? -1.808 -25.686 32.133 1.00 17.61 419 PRO A C 1
ATOM 3242 O O . PRO A 1 419 ? -2.510 -26.633 32.566 1.00 18.18 419 PRO A O 1
ATOM 3246 N N . GLN A 1 420 ? -1.733 -24.517 32.768 1.00 16.87 420 GLN A N 1
ATOM 3247 C CA . GLN A 1 420 ? -2.717 -24.121 33.742 1.00 20.90 420 GLN A CA 1
ATOM 3248 C C . GLN A 1 420 ? -4.144 -24.257 33.148 1.00 22.17 420 GLN A C 1
ATOM 3249 O O . GLN A 1 420 ? -4.439 -23.699 32.067 1.00 22.05 420 GLN A O 1
ATOM 3255 N N . PRO A 1 421 ? -4.979 -25.096 33.770 1.00 26.34 421 PRO A N 1
ATOM 3256 C CA . PRO A 1 421 ? -6.254 -25.429 33.064 1.00 27.38 421 PRO A CA 1
ATOM 3257 C C . PRO A 1 421 ? -7.326 -24.337 33.152 1.00 29.06 421 PRO A C 1
ATOM 3258 O O . PRO A 1 421 ? -8.280 -24.323 32.301 1.00 29.17 421 PRO A O 1
ATOM 3262 N N . GLY A 1 422 ? -7.185 -23.475 34.186 1.00 27.34 422 GLY A N 1
ATOM 3263 C CA . GLY A 1 422 ? -8.225 -22.519 34.569 1.00 29.11 422 GLY A CA 1
ATOM 3264 C C . GLY A 1 422 ? -8.225 -21.160 33.892 1.00 26.93 422 GLY A C 1
ATOM 3265 O O . GLY A 1 422 ? -9.014 -20.305 34.298 1.00 30.50 422 GLY A O 1
ATOM 3266 N N . SER A 1 423 ? -7.409 -20.965 32.840 1.00 24.84 423 SER A N 1
ATOM 3267 C CA . SER A 1 423 ? -7.311 -19.689 32.147 1.00 22.24 423 SER A CA 1
ATOM 3268 C C . SER A 1 423 ? -8.434 -19.469 31.184 1.00 23.51 423 SER A C 1
ATOM 3269 O O . SER A 1 423 ? -9.016 -20.425 30.656 1.00 26.48 423 SER A O 1
ATOM 3272 N N . ARG A 1 424 ? -8.796 -18.205 30.992 1.00 23.28 424 ARG A N 1
ATOM 3273 C CA . ARG A 1 424 ? -9.730 -17.884 29.933 1.00 24.43 424 ARG A CA 1
ATOM 3274 C C . ARG A 1 424 ? -9.112 -18.393 28.580 1.00 23.06 424 ARG A C 1
ATOM 3275 O O . ARG A 1 424 ? -9.827 -18.934 27.714 1.00 24.96 424 ARG A O 1
ATOM 3283 N N . ILE A 1 425 ? -7.811 -18.190 28.372 1.00 20.42 425 ILE A N 1
ATOM 3284 C CA . ILE A 1 425 ? -7.210 -18.668 27.145 1.00 17.96 425 ILE A CA 1
ATOM 3285 C C . ILE A 1 425 ? -7.248 -20.199 26.938 1.00 16.48 425 ILE A C 1
ATOM 3286 O O . ILE A 1 425 ? -7.585 -20.595 25.839 1.00 15.00 425 ILE A O 1
ATOM 3291 N N . ALA A 1 426 ? -6.933 -21.038 27.943 1.00 17.13 426 ALA A N 1
ATOM 3292 C CA . ALA A 1 426 ? -7.121 -22.507 27.808 1.00 17.73 426 ALA A CA 1
ATOM 3293 C C . ALA A 1 426 ? -8.604 -22.842 27.575 1.00 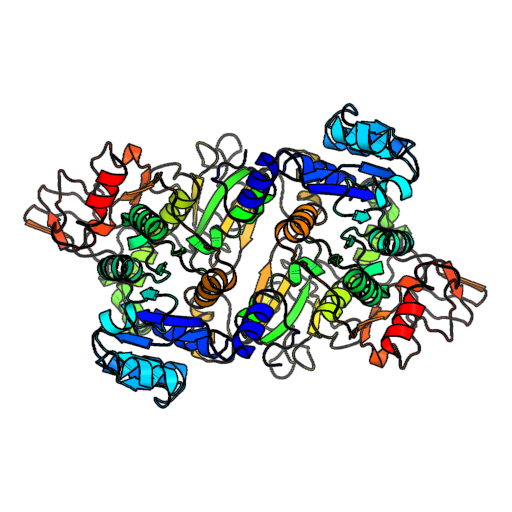17.70 426 ALA A C 1
ATOM 3294 O O . ALA A 1 426 ? -8.925 -23.720 26.756 1.00 16.91 426 ALA A O 1
ATOM 3296 N N . GLU A 1 427 ? -9.525 -22.151 28.258 1.00 19.72 427 GLU A N 1
ATOM 3297 C CA A GLU A 1 427 ? -10.930 -22.452 28.103 0.50 21.82 427 GLU A CA 1
ATOM 3298 C CA B GLU A 1 427 ? -10.985 -22.376 28.116 0.50 21.05 427 GLU A CA 1
ATOM 3299 C C . GLU A 1 427 ? -11.417 -22.097 26.707 1.00 21.05 427 GLU A C 1
ATOM 3300 O O . GLU A 1 427 ? -12.180 -22.880 26.053 1.00 20.04 427 GLU A O 1
ATOM 3311 N N . LEU A 1 428 ? -10.968 -20.930 26.204 1.00 18.74 428 LEU A N 1
ATOM 3312 C CA . LEU A 1 428 ? -11.436 -20.522 24.905 1.00 18.82 428 LEU A CA 1
ATOM 3313 C C . LEU A 1 428 ? -10.793 -21.402 23.837 1.00 14.10 428 LEU A C 1
ATOM 3314 O O . LEU A 1 428 ? -11.446 -21.672 22.823 1.00 15.98 428 LEU A O 1
ATOM 3319 N N . ARG A 1 429 ? -9.536 -21.839 24.062 1.00 13.72 429 ARG A N 1
ATOM 3320 C CA . ARG A 1 429 ? -8.882 -22.739 23.105 1.00 13.19 429 ARG A CA 1
ATOM 3321 C C . ARG A 1 429 ? -9.621 -24.103 23.054 1.00 14.82 429 ARG A C 1
ATOM 3322 O O . ARG A 1 429 ? -9.833 -24.651 21.968 1.00 13.97 429 ARG A O 1
ATOM 3330 N N . ALA A 1 430 ? -10.074 -24.612 24.197 1.00 15.17 430 ALA A N 1
ATOM 3331 C CA . ALA A 1 430 ? -10.866 -25.842 24.148 1.00 16.60 430 ALA A CA 1
ATOM 3332 C C . ALA A 1 430 ? -12.142 -25.648 23.367 1.00 17.25 430 ALA A C 1
ATOM 3333 O O . ALA A 1 430 ? -12.571 -26.561 22.632 1.00 18.87 430 ALA A O 1
ATOM 3335 N N . LEU A 1 431 ? -12.817 -24.492 23.541 1.00 18.73 431 LEU A N 1
ATOM 3336 C CA . LEU A 1 431 ? -13.968 -24.139 22.777 1.00 18.68 431 LEU A CA 1
ATOM 3337 C C . LEU A 1 431 ? -13.686 -24.102 21.283 1.00 18.01 431 LEU A C 1
ATOM 3338 O O . LEU A 1 431 ? -14.441 -24.583 20.477 1.00 20.62 431 LEU A O 1
ATOM 3343 N N . GLN A 1 432 ? -12.525 -23.531 20.936 1.00 16.18 432 GLN A N 1
ATOM 3344 C CA . GLN A 1 432 ? -12.142 -23.491 19.507 1.00 15.57 432 GLN A CA 1
ATOM 3345 C C . GLN A 1 432 ? -11.960 -24.894 18.971 1.00 15.57 432 GLN A C 1
ATOM 3346 O O . GLN A 1 432 ? -12.372 -25.221 17.884 1.00 17.40 432 GLN A O 1
ATOM 3352 N N . ASP A 1 433 ? -11.297 -25.731 19.757 1.00 16.77 433 ASP A N 1
ATOM 3353 C CA . ASP A 1 433 ? -11.025 -27.135 19.303 1.00 18.12 433 ASP A CA 1
ATOM 3354 C C . ASP A 1 433 ? -12.333 -27.907 19.151 1.00 20.32 433 ASP A C 1
ATOM 3355 O O . ASP A 1 433 ? -12.500 -28.675 18.196 1.00 21.01 433 ASP A O 1
ATOM 3360 N N . ALA A 1 434 ? -13.297 -27.684 20.059 1.00 21.76 434 ALA A N 1
ATOM 3361 C CA . ALA A 1 434 ? -14.631 -28.289 19.910 1.00 24.98 434 ALA A CA 1
ATOM 3362 C C . ALA A 1 434 ? -15.342 -27.791 18.625 1.00 25.41 434 ALA A C 1
ATOM 3363 O O . ALA A 1 434 ? -15.966 -28.557 17.892 1.00 28.35 434 ALA A O 1
ATOM 3365 N N . MET A 1 435 ? -15.214 -26.487 18.344 1.00 25.05 435 MET A N 1
ATOM 3366 C CA . MET A 1 435 ? -15.881 -25.859 17.197 1.00 27.32 435 MET A CA 1
ATOM 3367 C C . MET A 1 435 ? -15.278 -26.452 15.922 1.00 27.64 435 MET A C 1
ATOM 3368 O O . MET A 1 435 ? -15.994 -26.758 14.959 1.00 29.25 435 MET A O 1
ATOM 3373 N N . LEU A 1 436 ? -13.962 -26.680 15.940 1.00 28.26 436 LEU A N 1
ATOM 3374 C CA . LEU A 1 436 ? -13.284 -27.248 14.770 1.00 30.45 436 LEU A CA 1
ATOM 3375 C C . LEU A 1 436 ? -13.647 -28.724 14.557 1.00 34.28 436 LEU A C 1
ATOM 3376 O O . LEU A 1 436 ? -13.797 -29.163 13.406 1.00 36.00 436 LEU A O 1
ATOM 3381 N N . GLY A 1 437 ? -13.817 -29.466 15.657 1.00 37.16 437 GLY A N 1
ATOM 3382 C CA . GLY A 1 437 ? -14.362 -30.837 15.588 1.00 41.85 437 GLY A CA 1
ATOM 3383 C C . GLY A 1 437 ? -15.822 -30.831 15.116 1.00 46.36 437 GLY A C 1
ATOM 3384 O O . GLY A 1 437 ? -16.249 -31.726 14.351 1.00 49.01 437 GLY A O 1
ATOM 3385 N N . GLN A 1 438 ? -16.597 -29.825 15.557 1.00 49.10 438 GLN A N 1
ATOM 3386 C CA . GLN A 1 438 ? -18.001 -29.593 15.104 1.00 52.69 438 GLN A CA 1
ATOM 3387 C C . GLN A 1 438 ? -18.959 -30.603 15.717 1.00 56.19 438 GLN A C 1
ATOM 3388 O O . GLN A 1 438 ? -19.112 -30.681 16.942 1.00 57.73 438 GLN A O 1
ATOM 3394 N N . MET B 1 1 ? -4.021 -21.356 -4.940 1.00 35.38 1 MET B N 1
ATOM 3395 C CA . MET B 1 1 ? -4.240 -22.290 -6.063 1.00 36.33 1 MET B CA 1
ATOM 3396 C C . MET B 1 1 ? -3.226 -21.922 -7.139 1.00 34.96 1 MET B C 1
ATOM 3397 O O . MET B 1 1 ? -2.077 -22.462 -7.085 1.00 36.96 1 MET B O 1
ATOM 3399 N N . THR B 1 2 ? -3.595 -21.032 -8.100 1.00 31.19 2 THR B N 1
ATOM 3400 C CA . THR B 1 2 ? -2.544 -20.340 -8.809 1.00 28.89 2 THR B CA 1
ATOM 3401 C C . THR B 1 2 ? -1.859 -19.467 -7.775 1.00 23.16 2 THR B C 1
ATOM 3402 O O . THR B 1 2 ? -0.624 -19.468 -7.755 1.00 24.46 2 THR B O 1
ATOM 3406 N N . THR B 1 3 ? -2.610 -18.778 -6.889 1.00 17.86 3 THR B N 1
ATOM 3407 C CA . THR B 1 3 ? -1.939 -17.746 -6.039 1.00 14.30 3 THR B CA 1
ATOM 3408 C C . THR B 1 3 ? -1.315 -18.331 -4.776 1.00 12.57 3 THR B C 1
ATOM 3409 O O . THR B 1 3 ? -0.464 -17.691 -4.176 1.00 10.31 3 THR B O 1
ATOM 3413 N N . ASN B 1 4 ? -1.717 -19.546 -4.376 1.00 11.79 4 ASN B N 1
ATOM 3414 C CA . ASN B 1 4 ? -1.239 -20.175 -3.149 1.00 12.02 4 ASN B CA 1
ATOM 3415 C C . ASN B 1 4 ? -1.906 -19.595 -1.918 1.00 10.69 4 ASN B C 1
ATOM 3416 O O . ASN B 1 4 ? -1.581 -20.065 -0.798 1.00 12.27 4 ASN B O 1
ATOM 3421 N N . VAL B 1 5 ? -2.844 -18.626 -2.047 1.00 9.81 5 VAL B N 1
ATOM 3422 C CA . VAL B 1 5 ? -3.400 -18.023 -0.860 1.00 9.00 5 VAL B CA 1
ATOM 3423 C C . VAL B 1 5 ? -4.934 -17.933 -0.929 1.00 8.55 5 VAL B C 1
ATOM 3424 O O . VAL B 1 5 ? -5.552 -17.925 -2.001 1.00 11.09 5 VAL B O 1
ATOM 3428 N N . ALA B 1 6 ? -5.575 -17.965 0.220 1.00 8.02 6 ALA B N 1
ATOM 3429 C CA . ALA B 1 6 ? -7.005 -17.695 0.358 1.00 7.36 6 ALA B CA 1
ATOM 3430 C C . ALA B 1 6 ? -7.354 -16.337 -0.218 1.00 8.97 6 ALA B C 1
ATOM 3431 O O . ALA B 1 6 ? -6.587 -15.377 -0.114 1.00 9.98 6 ALA B O 1
ATOM 3433 N N . LEU B 1 7 ? -8.585 -16.243 -0.729 1.00 10.32 7 LEU B N 1
ATOM 3434 C CA . LEU B 1 7 ? -9.119 -15.005 -1.218 1.00 11.14 7 LEU B CA 1
ATOM 3435 C C . LEU B 1 7 ? -9.388 -13.969 -0.118 1.00 9.53 7 LEU B C 1
ATOM 3436 O O . LEU B 1 7 ? -10.127 -14.257 0.842 1.00 10.98 7 LEU B O 1
ATOM 3441 N N . VAL B 1 8 ? -8.725 -12.815 -0.190 1.00 9.74 8 VAL B N 1
ATOM 3442 C CA . VAL B 1 8 ? -8.955 -11.712 0.721 1.00 9.70 8 VAL B CA 1
ATOM 3443 C C . VAL B 1 8 ? -9.138 -10.374 -0.011 1.00 10.07 8 VAL B C 1
ATOM 3444 O O . VAL B 1 8 ? -8.655 -10.239 -1.145 1.00 9.98 8 VAL B O 1
ATOM 3448 N N . GLY B 1 9 ? -9.806 -9.433 0.633 1.00 10.24 9 GLY B N 1
ATOM 3449 C CA . GLY B 1 9 ? -9.854 -8.079 0.123 1.00 11.02 9 GLY B CA 1
ATOM 3450 C C . GLY B 1 9 ? -10.356 -8.003 -1.310 1.00 10.31 9 GLY B C 1
ATOM 3451 O O . GLY B 1 9 ? -11.353 -8.676 -1.700 1.00 9.73 9 GLY B O 1
ATOM 3452 N N . LEU B 1 10 ? -9.675 -7.182 -2.095 1.00 9.24 10 LEU B N 1
ATOM 3453 C CA . LEU B 1 10 ? -10.077 -6.970 -3.482 1.00 9.15 10 LEU B CA 1
ATOM 3454 C C . LEU B 1 10 ? -10.026 -8.269 -4.262 1.00 9.49 10 LEU B C 1
ATOM 3455 O O . LEU B 1 10 ? -10.819 -8.471 -5.210 1.00 9.47 10 LEU B O 1
ATOM 3460 N N . ALA B 1 11 ? -9.095 -9.195 -3.954 1.00 7.93 11 ALA B N 1
ATOM 3461 C CA . ALA B 1 11 ? -9.040 -10.481 -4.665 1.00 7.89 11 ALA B CA 1
ATOM 3462 C C . ALA B 1 11 ? -10.361 -11.255 -4.450 1.00 9.08 11 ALA B C 1
ATOM 3463 O O . ALA B 1 11 ? -10.920 -11.846 -5.377 1.00 8.86 11 ALA B O 1
ATOM 3465 N N . ARG B 1 12 ? -10.833 -11.248 -3.214 1.00 8.54 12 ARG B N 1
ATOM 3466 C CA . ARG B 1 12 ? -12.099 -11.848 -2.892 1.00 10.33 12 ARG B CA 1
ATOM 3467 C C . ARG B 1 12 ? -13.241 -11.160 -3.589 1.00 8.62 12 ARG B C 1
ATOM 3468 O O . ARG B 1 12 ? -14.133 -11.873 -4.132 1.00 10.60 12 ARG B O 1
ATOM 3476 N N . ASP B 1 13 ? -13.261 -9.836 -3.629 1.00 8.83 13 ASP B N 1
ATOM 3477 C CA . ASP B 1 13 ? -14.331 -9.109 -4.300 1.00 9.92 13 ASP B CA 1
ATOM 3478 C C . ASP B 1 13 ? -14.381 -9.484 -5.795 1.00 10.40 13 ASP B C 1
ATOM 3479 O O . ASP B 1 13 ? -15.460 -9.599 -6.398 1.00 10.07 13 ASP B O 1
ATOM 3484 N N . LEU B 1 14 ? -13.213 -9.635 -6.431 1.00 8.18 14 LEU B N 1
ATOM 3485 C CA . LEU B 1 14 ? -13.158 -10.022 -7.842 1.00 8.20 14 LEU B CA 1
ATOM 3486 C C . LEU B 1 14 ? -13.679 -11.429 -8.075 1.00 9.86 14 LEU B C 1
ATOM 3487 O O . LEU B 1 14 ? -14.311 -11.731 -9.096 1.00 9.83 14 LEU B O 1
ATOM 3492 N N . ALA B 1 15 ? -13.338 -12.347 -7.181 1.00 9.20 15 ALA B N 1
ATOM 3493 C CA . ALA B 1 15 ? -13.839 -13.717 -7.238 1.00 10.29 15 ALA B CA 1
ATOM 3494 C C . ALA B 1 15 ? -15.352 -13.741 -7.110 1.00 10.52 15 ALA B C 1
ATOM 3495 O O . ALA B 1 15 ? -16.018 -14.475 -7.897 1.00 11.89 15 ALA B O 1
ATOM 3497 N N . ALA B 1 16 ? -15.901 -12.912 -6.203 1.00 11.04 16 ALA B N 1
ATOM 3498 C CA . ALA B 1 16 ? -17.368 -12.820 -6.029 1.00 11.08 16 ALA B CA 1
ATOM 3499 C C . ALA B 1 16 ? -18.009 -12.252 -7.289 1.00 13.34 16 ALA B C 1
ATOM 3500 O O . ALA B 1 16 ? -19.071 -12.732 -7.739 1.00 13.98 16 ALA B O 1
ATOM 3502 N N . ARG B 1 17 ? -17.341 -11.300 -7.933 1.00 11.30 17 ARG B N 1
ATOM 3503 C CA . ARG B 1 17 ? -17.866 -10.782 -9.176 1.00 11.75 17 ARG B CA 1
ATOM 3504 C C . ARG B 1 17 ? -17.884 -11.838 -10.252 1.00 11.71 17 ARG B C 1
ATOM 3505 O O . ARG B 1 17 ? -18.888 -11.983 -11.021 1.00 12.43 17 ARG B O 1
ATOM 3513 N N . ALA B 1 18 ? -16.839 -12.625 -10.329 1.00 10.95 18 ALA B N 1
ATOM 3514 C CA . ALA B 1 18 ? -16.765 -13.713 -11.321 1.00 11.03 18 ALA B CA 1
ATOM 3515 C C . ALA B 1 18 ? -17.930 -14.691 -11.134 1.00 15.13 18 ALA B C 1
ATOM 3516 O O . ALA B 1 18 ? -18.470 -15.162 -12.148 1.00 15.37 18 ALA B O 1
ATOM 3518 N N . GLU B 1 19 ? -18.300 -14.931 -9.883 1.00 16.50 19 GLU B N 1
ATOM 3519 C CA . GLU B 1 19 ? -19.362 -15.915 -9.544 1.00 19.26 19 GLU B CA 1
ATOM 3520 C C . GLU B 1 19 ? -20.738 -15.429 -9.976 1.00 19.16 19 GLU B C 1
ATOM 3521 O O . GLU B 1 19 ? -21.650 -16.272 -10.119 1.00 21.62 19 GLU B O 1
ATOM 3527 N N . THR B 1 20 ? -20.909 -14.127 -10.222 1.00 17.87 20 THR B N 1
ATOM 3528 C CA . THR B 1 20 ? -22.154 -13.628 -10.764 1.00 17.77 20 THR B CA 1
ATOM 3529 C C . THR B 1 20 ? -22.343 -14.028 -12.220 1.00 17.92 20 THR B C 1
ATOM 3530 O O . THR B 1 20 ? -23.479 -13.976 -12.716 1.00 18.50 20 THR B O 1
ATOM 3534 N N . GLY B 1 21 ? -21.300 -14.463 -12.918 1.00 17.80 21 GLY B N 1
ATOM 3535 C CA . GLY B 1 21 ? -21.327 -14.761 -14.366 1.00 17.85 21 GLY B CA 1
ATOM 3536 C C . GLY B 1 21 ? -21.272 -13.550 -15.285 1.00 17.70 21 GLY B C 1
ATOM 3537 O O . GLY B 1 21 ? -21.299 -13.704 -16.533 1.00 19.47 21 GLY B O 1
ATOM 3538 N N . LYS B 1 22 ? -21.156 -12.343 -14.703 1.00 14.95 22 LYS B N 1
ATOM 3539 C CA . LYS B 1 22 ? -21.026 -11.134 -15.498 1.00 14.72 22 LYS B CA 1
ATOM 3540 C C . LYS B 1 22 ? -19.788 -10.362 -15.019 1.00 12.77 22 LYS B C 1
ATOM 3541 O O . LYS B 1 22 ? -19.868 -9.609 -14.019 1.00 14.30 22 LYS B O 1
ATOM 3547 N N . PRO B 1 23 ? -18.691 -10.567 -15.736 1.00 12.70 23 PRO B N 1
ATOM 3548 C CA . PRO B 1 23 ? -17.455 -9.871 -15.342 1.00 10.45 23 PRO B CA 1
ATOM 3549 C C . PRO B 1 23 ? -17.561 -8.377 -15.587 1.00 10.56 23 PRO B C 1
ATOM 3550 O O . PRO B 1 23 ? -18.427 -7.924 -16.383 1.00 10.77 23 PRO B O 1
ATOM 3554 N N . ILE B 1 24 ? -16.714 -7.564 -14.941 1.00 8.90 24 ILE B N 1
ATOM 3555 C CA . ILE B 1 24 ? -16.510 -6.167 -15.313 1.00 8.42 24 ILE B CA 1
ATOM 3556 C C . ILE B 1 24 ? -15.879 -6.214 -16.710 1.00 8.69 24 ILE B C 1
ATOM 3557 O O . ILE B 1 24 ? -14.976 -7.026 -16.987 1.00 8.41 24 ILE B O 1
ATOM 3562 N N . ARG B 1 25 ? -16.345 -5.339 -17.603 1.00 7.56 25 ARG B N 1
ATOM 3563 C CA . ARG B 1 25 ? -15.857 -5.335 -18.983 1.00 7.42 25 ARG B CA 1
ATOM 3564 C C . ARG B 1 25 ? -15.219 -4.018 -19.390 1.00 7.87 25 ARG B C 1
ATOM 3565 O O . ARG B 1 25 ? -15.836 -2.958 -19.340 1.00 7.35 25 ARG B O 1
ATOM 3573 N N . ILE B 1 26 ? -13.932 -4.102 -19.720 1.00 6.88 26 ILE B N 1
ATOM 3574 C CA . ILE B 1 26 ? -13.141 -2.986 -20.210 1.00 7.24 26 ILE B CA 1
ATOM 3575 C C . ILE B 1 26 ? -13.296 -2.843 -21.720 1.00 6.74 26 ILE B C 1
ATOM 3576 O O . ILE B 1 26 ? -13.243 -3.827 -22.486 1.00 8.48 26 ILE B O 1
ATOM 3581 N N . GLY B 1 27 ? -13.471 -1.606 -22.146 1.00 5.82 27 GLY B N 1
ATOM 3582 C CA . GLY B 1 27 ? -13.358 -1.214 -23.557 1.00 6.53 27 GLY B CA 1
ATOM 3583 C C . GLY B 1 27 ? -12.014 -0.561 -23.733 1.00 7.06 27 GLY B C 1
ATOM 3584 O O . GLY B 1 27 ? -11.718 0.496 -23.142 1.00 7.27 27 GLY B O 1
ATOM 3585 N N . LEU B 1 28 ? -11.122 -1.224 -24.448 1.00 5.89 28 LEU B N 1
ATOM 3586 C CA . LEU B 1 28 ? -9.716 -0.856 -24.532 1.00 6.09 28 LEU B CA 1
ATOM 3587 C C . LEU B 1 28 ? -9.386 -0.258 -25.900 1.00 6.24 28 LEU B C 1
ATOM 3588 O O . LEU B 1 28 ? -9.529 -0.959 -26.914 1.00 8.02 28 LEU B O 1
ATOM 3593 N N . ILE B 1 29 ? -8.916 0.992 -25.971 1.00 8.10 29 ILE B N 1
ATOM 3594 C CA . ILE B 1 29 ? -8.630 1.677 -27.210 1.00 6.93 29 ILE B CA 1
ATOM 3595 C C . ILE B 1 29 ? -7.125 1.754 -27.338 1.00 8.13 29 ILE B C 1
ATOM 3596 O O . ILE B 1 29 ? -6.461 2.414 -26.525 1.00 9.83 29 ILE B O 1
ATOM 3601 N N . GLY B 1 30 ? -6.607 1.035 -28.318 1.00 8.58 30 GLY B N 1
ATOM 3602 C CA . GLY B 1 30 ? -5.182 0.962 -28.534 1.00 9.32 30 GLY B CA 1
ATOM 3603 C C . GLY B 1 30 ? -4.586 -0.402 -28.259 1.00 10.14 30 GLY B C 1
ATOM 3604 O O . GLY B 1 30 ? -4.665 -0.914 -27.137 1.00 12.26 30 GLY B O 1
ATOM 3605 N N . ALA B 1 31 ? -4.040 -1.014 -29.304 1.00 10.44 31 ALA B N 1
ATOM 3606 C CA . ALA B 1 31 ? -3.533 -2.397 -29.240 1.00 9.54 31 ALA B CA 1
ATOM 3607 C C . ALA B 1 31 ? -2.025 -2.509 -29.212 1.00 10.88 31 ALA B C 1
ATOM 3608 O O . ALA B 1 31 ? -1.474 -3.591 -29.464 1.00 12.20 31 ALA B O 1
ATOM 3610 N N . GLY B 1 32 ? -1.341 -1.419 -28.901 1.00 9.92 32 GLY B N 1
ATOM 3611 C CA . GLY B 1 32 ? 0.131 -1.392 -28.829 1.00 9.45 32 GLY B CA 1
ATOM 3612 C C . GLY B 1 32 ? 0.645 -1.964 -27.533 1.00 9.54 32 GLY B C 1
ATOM 3613 O O . GLY B 1 32 ? 0.029 -2.870 -26.915 1.00 11.08 32 GLY B O 1
ATOM 3614 N N . GLU B 1 33 ? 1.798 -1.502 -27.074 1.00 9.91 33 GLU B N 1
ATOM 3615 C CA . GLU B 1 33 ? 2.472 -2.116 -25.917 1.00 10.04 33 GLU B CA 1
ATOM 3616 C C . GLU B 1 33 ? 1.633 -2.124 -24.648 1.00 8.32 33 GLU B C 1
ATOM 3617 O O . GLU B 1 33 ? 1.441 -3.190 -24.003 1.00 8.95 33 GLU B O 1
ATOM 3623 N N . MET B 1 34 ? 1.080 -0.965 -24.277 1.00 8.95 34 MET B N 1
ATOM 3624 C CA . MET B 1 34 ? 0.293 -0.880 -23.058 1.00 9.51 34 MET B CA 1
ATOM 3625 C C . MET B 1 34 ? -1.006 -1.671 -23.162 1.00 9.25 34 MET B C 1
ATOM 3626 O O . MET B 1 34 ? -1.405 -2.353 -22.210 1.00 8.38 34 MET B O 1
ATOM 3631 N N . GLY B 1 35 ? -1.673 -1.587 -24.308 1.00 7.90 35 GLY B N 1
ATOM 3632 C CA . GLY B 1 35 ? -2.895 -2.330 -24.485 1.00 7.36 35 GLY B CA 1
ATOM 3633 C C . GLY B 1 35 ? -2.648 -3.835 -24.409 1.00 6.05 35 GLY B C 1
ATOM 3634 O O . GLY B 1 35 ? -3.440 -4.555 -23.806 1.00 7.32 35 GLY B O 1
ATOM 3635 N N . THR B 1 36 ? -1.558 -4.288 -25.060 1.00 6.65 36 THR B N 1
ATOM 3636 C CA . THR B 1 36 ? -1.245 -5.704 -25.032 1.00 6.85 36 THR B CA 1
ATOM 3637 C C . THR B 1 36 ? -0.904 -6.141 -23.613 1.00 6.97 36 THR B C 1
ATOM 3638 O O . THR B 1 36 ? -1.281 -7.238 -23.196 1.00 7.37 36 THR B O 1
ATOM 3642 N N . ASP B 1 37 ? -0.235 -5.290 -22.846 1.00 7.19 37 ASP B N 1
ATOM 3643 C CA . ASP B 1 37 ? -0.001 -5.581 -21.457 1.00 7.91 37 ASP B CA 1
ATOM 3644 C C . ASP B 1 37 ? -1.308 -5.779 -20.681 1.00 7.22 37 ASP B C 1
ATOM 3645 O O . ASP B 1 37 ? -1.457 -6.696 -19.830 1.00 6.99 37 ASP B O 1
ATOM 3650 N N . ILE B 1 38 ? -2.262 -4.875 -20.905 1.00 6.41 38 ILE B N 1
ATOM 3651 C CA . ILE B 1 38 ? -3.543 -4.980 -20.211 1.00 7.18 38 ILE B CA 1
ATOM 3652 C C . ILE B 1 38 ? -4.303 -6.251 -20.557 1.00 6.67 38 ILE B C 1
ATOM 3653 O O . ILE B 1 38 ? -4.844 -6.921 -19.686 1.00 6.77 38 ILE B O 1
ATOM 3658 N N . VAL B 1 39 ? -4.384 -6.572 -21.849 1.00 6.44 39 VAL B N 1
ATOM 3659 C CA . VAL B 1 39 ? -5.012 -7.835 -22.232 1.00 7.16 39 VAL B CA 1
ATOM 3660 C C . VAL B 1 39 ? -4.352 -9.034 -21.505 1.00 6.43 39 VAL B C 1
ATOM 3661 O O . VAL B 1 39 ? -5.012 -9.913 -21.025 1.00 7.82 39 VAL B O 1
ATOM 3665 N N . THR B 1 40 ? -3.021 -8.989 -21.477 1.00 6.51 40 THR B N 1
ATOM 3666 C CA . THR B 1 40 ? -2.232 -10.084 -20.846 1.00 6.11 40 THR B CA 1
ATOM 3667 C C . THR B 1 40 ? -2.493 -10.181 -19.354 1.00 6.87 40 THR B C 1
ATOM 3668 O O . THR B 1 40 ? -2.746 -11.275 -18.789 1.00 8.28 40 THR B O 1
ATOM 3672 N N . GLN B 1 41 ? -2.523 -9.020 -18.705 1.00 7.00 41 GLN B N 1
ATOM 3673 C CA . GLN B 1 41 ? -2.772 -8.999 -17.281 1.00 7.00 41 GLN B CA 1
ATOM 3674 C C . GLN B 1 41 ? -4.157 -9.410 -16.879 1.00 7.72 41 GLN B C 1
ATOM 3675 O O . GLN B 1 41 ? -4.363 -10.194 -15.908 1.00 7.40 41 GLN B O 1
ATOM 3681 N N . VAL B 1 42 ? -5.178 -8.934 -17.602 1.00 6.46 42 VAL B N 1
ATOM 3682 C CA . VAL B 1 42 ? -6.557 -9.265 -17.275 1.00 9.43 42 VAL B CA 1
ATOM 3683 C C . VAL B 1 42 ? -6.812 -10.778 -17.410 1.00 9.36 42 VAL B C 1
ATOM 3684 O O . VAL B 1 42 ? -7.598 -11.349 -16.669 1.00 9.48 42 VAL B O 1
ATOM 3688 N N . ALA B 1 43 ? -6.081 -11.444 -18.318 1.00 8.86 43 ALA B N 1
ATOM 3689 C CA . ALA B 1 43 ? -6.255 -12.883 -18.542 1.00 10.80 43 ALA B CA 1
ATOM 3690 C C . ALA B 1 43 ? -5.875 -13.718 -17.341 1.00 12.08 43 ALA B C 1
ATOM 3691 O O . ALA B 1 43 ? -6.311 -14.863 -17.241 1.00 15.25 43 ALA B O 1
ATOM 3693 N N . ARG B 1 44 ? -5.091 -13.147 -16.405 1.00 12.01 44 ARG B N 1
ATOM 3694 C CA . ARG B 1 44 ? -4.660 -13.815 -15.131 1.00 14.40 44 ARG B CA 1
ATOM 3695 C C . ARG B 1 44 ? -5.630 -13.553 -13.998 1.00 11.85 44 ARG B C 1
ATOM 3696 O O . ARG B 1 44 ? -5.453 -14.108 -12.884 1.00 12.60 44 ARG B O 1
ATOM 3704 N N . MET B 1 45 ? -6.598 -12.658 -14.161 1.00 9.16 45 MET B N 1
ATOM 3705 C CA . MET B 1 45 ? -7.425 -12.150 -13.089 1.00 8.93 45 MET B CA 1
ATOM 3706 C C . MET B 1 45 ? -8.803 -12.749 -13.157 1.00 11.18 45 MET B C 1
ATOM 3707 O O . MET B 1 45 ? -9.184 -13.364 -14.210 1.00 14.90 45 MET B O 1
ATOM 3712 N N . GLN B 1 46 ? -9.532 -12.678 -12.058 1.00 9.41 46 GLN B N 1
ATOM 3713 C CA . GLN B 1 46 ? -10.927 -13.092 -12.025 1.00 10.90 46 GLN B CA 1
ATOM 3714 C C . GLN B 1 46 ? -11.832 -11.872 -12.077 1.00 9.98 46 GLN B C 1
ATOM 3715 O O . GLN B 1 46 ? -11.515 -10.813 -11.541 1.00 9.01 46 GLN B O 1
ATOM 3721 N N . GLY B 1 47 ? -13.020 -12.044 -12.670 1.00 8.91 47 GLY B N 1
ATOM 3722 C CA . GLY B 1 47 ? -14.094 -11.073 -12.553 1.00 9.03 47 GLY B CA 1
ATOM 3723 C C . GLY B 1 47 ? -14.006 -9.801 -13.388 1.00 8.20 47 GLY B C 1
ATOM 3724 O O . GLY B 1 47 ? -14.811 -8.871 -13.251 1.00 8.83 47 GLY B O 1
ATOM 3725 N N . ILE B 1 48 ? -13.000 -9.776 -14.247 1.00 9.06 48 ILE B N 1
ATOM 3726 C CA . ILE B 1 48 ? -12.677 -8.620 -15.095 1.00 8.23 48 ILE B CA 1
ATOM 3727 C C . ILE B 1 48 ? -12.201 -9.147 -16.411 1.00 9.63 48 ILE B C 1
ATOM 3728 O O . ILE B 1 48 ? -11.310 -10.026 -16.473 1.00 10.50 48 ILE B O 1
ATOM 3733 N N . GLU B 1 49 ? -12.705 -8.556 -17.502 1.00 9.01 49 GLU B N 1
ATOM 3734 C CA . GLU B 1 49 ? -12.341 -8.995 -18.867 1.00 9.47 49 GLU B CA 1
ATOM 3735 C C . GLU B 1 49 ? -12.220 -7.768 -19.757 1.00 8.46 49 GLU B C 1
ATOM 3736 O O . GLU B 1 49 ? -12.814 -6.712 -19.473 1.00 8.93 49 GLU B O 1
ATOM 3742 N N . VAL B 1 50 ? -11.474 -7.902 -20.841 1.00 8.50 50 VAL B N 1
ATOM 3743 C CA . VAL B 1 50 ? -11.489 -6.942 -21.929 1.00 7.59 50 VAL B CA 1
ATOM 3744 C C . VAL B 1 50 ? -12.613 -7.329 -22.848 1.00 8.72 50 VAL B C 1
ATOM 3745 O O . VAL B 1 50 ? -12.550 -8.376 -23.492 1.00 9.26 50 VAL B O 1
ATOM 3749 N N . GLY B 1 51 ? -13.680 -6.536 -22.857 1.00 7.24 51 GLY B N 1
ATOM 3750 C CA . GLY B 1 51 ? -14.808 -6.805 -23.755 1.00 8.24 51 GLY B CA 1
ATOM 3751 C C . GLY B 1 51 ? -14.490 -6.551 -25.212 1.00 7.48 51 GLY B C 1
ATOM 3752 O O . GLY B 1 51 ? -14.935 -7.280 -26.089 1.00 8.24 51 GLY B O 1
ATOM 3753 N N . ALA B 1 52 ? -13.784 -5.481 -25.492 1.00 6.56 52 ALA B N 1
ATOM 3754 C CA . ALA B 1 52 ? -13.487 -5.028 -26.840 1.00 6.19 52 ALA B CA 1
ATOM 3755 C C . ALA B 1 52 ? -12.168 -4.295 -26.867 1.00 6.15 52 ALA B C 1
ATOM 3756 O O . ALA B 1 52 ? -11.790 -3.618 -25.889 1.00 7.45 52 ALA B O 1
ATOM 3758 N N . LEU B 1 53 ? -11.482 -4.428 -27.996 1.00 6.77 53 LEU B N 1
ATOM 3759 C CA . LEU B 1 53 ? -10.185 -3.842 -28.277 1.00 5.37 53 LEU B CA 1
ATOM 3760 C C . LEU B 1 53 ? -10.165 -3.201 -29.639 1.00 6.49 53 LEU B C 1
ATOM 3761 O O . LEU B 1 53 ? -10.578 -3.846 -30.627 1.00 6.61 53 LEU B O 1
ATOM 3766 N N . SER B 1 54 ? -9.734 -1.945 -29.740 1.00 7.60 54 SER B N 1
ATOM 3767 C CA . SER B 1 54 ? -9.590 -1.255 -31.006 1.00 7.31 54 SER B CA 1
ATOM 3768 C C . SER B 1 54 ? -8.189 -0.878 -31.304 1.00 8.08 54 SER B C 1
ATOM 3769 O O . SER B 1 54 ? -7.313 -0.768 -30.422 1.00 9.97 54 SER B O 1
ATOM 3772 N N . ALA B 1 55 ? -7.922 -0.740 -32.601 1.00 8.94 55 ALA B N 1
ATOM 3773 C CA . ALA B 1 55 ? -6.651 -0.217 -33.150 1.00 10.20 55 ALA B CA 1
ATOM 3774 C C . ALA B 1 55 ? -6.959 0.550 -34.433 1.00 11.45 55 ALA B C 1
ATOM 3775 O O . ALA B 1 55 ? -8.004 0.310 -35.067 1.00 12.18 55 ALA B O 1
ATOM 3777 N N . ARG B 1 56 ? -6.072 1.412 -34.844 1.00 12.25 56 ARG B N 1
ATOM 3778 C CA . ARG B 1 56 ? -6.260 2.128 -36.122 1.00 13.70 56 ARG B CA 1
ATOM 3779 C C . ARG B 1 56 ? -6.279 1.160 -37.289 1.00 13.69 56 ARG B C 1
ATOM 3780 O O . ARG B 1 56 ? -7.035 1.312 -38.272 1.00 14.91 56 ARG B O 1
ATOM 3788 N N . ARG B 1 57 ? -5.426 0.151 -37.192 1.00 13.21 57 ARG B N 1
ATOM 3789 C CA . ARG B 1 57 ? -5.341 -0.878 -38.245 1.00 13.48 57 ARG B CA 1
ATOM 3790 C C . ARG B 1 57 ? -5.723 -2.208 -37.607 1.00 12.24 57 ARG B C 1
ATOM 3791 O O . ARG B 1 57 ? -5.087 -2.645 -36.653 1.00 12.69 57 ARG B O 1
ATOM 3799 N N . LEU B 1 58 ? -6.754 -2.809 -38.152 1.00 12.63 58 LEU B N 1
ATOM 3800 C CA . LEU B 1 58 ? -7.361 -4.002 -37.537 1.00 12.77 58 LEU B CA 1
ATOM 3801 C C . LEU B 1 58 ? -6.380 -5.127 -37.244 1.00 12.55 58 LEU B C 1
ATOM 3802 O O . LEU B 1 58 ? -6.502 -5.811 -36.220 1.00 11.88 58 LEU B O 1
ATOM 3807 N N . PRO B 1 59 ? -5.403 -5.409 -38.145 1.00 13.34 59 PRO B N 1
ATOM 3808 C CA . PRO B 1 59 ? -4.468 -6.490 -37.843 1.00 13.48 59 PRO B CA 1
ATOM 3809 C C . PRO B 1 59 ? -3.735 -6.384 -36.493 1.00 12.51 59 PRO B C 1
ATOM 3810 O O . PRO B 1 59 ? -3.294 -7.383 -35.928 1.00 13.81 59 PRO B O 1
ATOM 3814 N N . ASN B 1 60 ? -3.506 -5.164 -35.986 1.00 11.38 60 ASN B N 1
ATOM 3815 C CA . ASN B 1 60 ? -2.799 -5.012 -34.731 1.00 11.13 60 ASN B CA 1
ATOM 3816 C C . ASN B 1 60 ? -3.606 -5.498 -33.495 1.00 9.30 60 ASN B C 1
ATOM 3817 O O . ASN B 1 60 ? -3.034 -5.820 -32.453 1.00 11.03 60 ASN B O 1
ATOM 3822 N N . THR B 1 61 ? -4.932 -5.530 -33.651 1.00 10.22 61 THR B N 1
ATOM 3823 C CA . THR B 1 61 ? -5.745 -6.139 -32.585 1.00 9.10 61 THR B CA 1
ATOM 3824 C C . THR B 1 61 ? -5.499 -7.635 -32.432 1.00 10.94 61 THR B C 1
ATOM 3825 O O . THR B 1 61 ? -5.259 -8.153 -31.342 1.00 9.80 61 THR B O 1
ATOM 3829 N N . PHE B 1 62 ? -5.535 -8.335 -33.569 1.00 10.52 62 PHE B N 1
ATOM 3830 C CA . PHE B 1 62 ? -5.221 -9.751 -33.590 1.00 10.39 62 PHE B CA 1
ATOM 3831 C C . PHE B 1 62 ? -3.810 -10.020 -33.087 1.00 11.37 62 PHE B C 1
ATOM 3832 O O . PHE B 1 62 ? -3.558 -10.991 -32.371 1.00 12.43 62 PHE B O 1
ATOM 3840 N N . LYS B 1 63 ? -2.868 -9.153 -33.448 1.00 11.86 63 LYS B N 1
ATOM 3841 C CA . LYS B 1 63 ? -1.480 -9.303 -32.968 1.00 12.65 63 LYS B CA 1
ATOM 3842 C C . LYS B 1 63 ? -1.356 -9.226 -31.439 1.00 11.71 63 LYS B C 1
ATOM 3843 O O . LYS B 1 63 ? -0.650 -9.999 -30.816 1.00 12.64 63 LYS B O 1
ATOM 3849 N N . ALA B 1 64 ? -2.062 -8.258 -30.839 1.00 9.83 64 ALA B N 1
ATOM 3850 C CA . ALA B 1 64 ? -2.070 -8.120 -29.414 1.00 10.15 64 ALA B CA 1
ATOM 3851 C C . ALA B 1 64 ? -2.634 -9.371 -28.746 1.00 7.91 64 ALA B C 1
ATOM 3852 O O . ALA B 1 64 ? -2.071 -9.878 -27.758 1.00 10.69 64 ALA B O 1
ATOM 3854 N N . ILE B 1 65 ? -3.751 -9.863 -29.275 1.00 9.83 65 ILE B N 1
ATOM 3855 C CA . ILE B 1 65 ? -4.370 -11.080 -28.731 1.00 9.16 65 ILE B CA 1
ATOM 3856 C C . ILE B 1 65 ? -3.442 -12.314 -28.853 1.00 9.61 65 ILE B C 1
ATOM 3857 O O . ILE B 1 65 ? -3.343 -13.077 -27.934 1.00 10.38 65 ILE B O 1
ATOM 3862 N N . ARG B 1 66 ? -2.806 -12.466 -30.011 1.00 11.36 66 ARG B N 1
ATOM 3863 C CA . ARG B 1 66 ? -1.834 -13.569 -30.242 1.00 12.49 66 ARG B CA 1
ATOM 3864 C C . ARG B 1 66 ? -0.667 -13.491 -29.251 1.00 13.66 66 ARG B C 1
ATOM 3865 O O . ARG B 1 66 ? -0.233 -14.489 -28.691 1.00 13.87 66 ARG B O 1
ATOM 3873 N N . THR B 1 67 ? -0.154 -12.274 -28.990 1.00 12.27 67 THR B N 1
ATOM 3874 C CA . THR B 1 67 ? 0.898 -12.126 -27.988 1.00 13.61 67 THR B CA 1
ATOM 3875 C C . THR B 1 67 ? 0.459 -12.512 -26.570 1.00 13.30 67 THR B C 1
ATOM 3876 O O . THR B 1 67 ? 1.152 -13.195 -25.771 1.00 15.34 67 THR B O 1
ATOM 3880 N N . ALA B 1 68 ? -0.751 -12.079 -26.212 1.00 11.44 68 ALA B N 1
ATOM 3881 C CA . ALA B 1 68 ? -1.307 -12.396 -24.912 1.00 11.77 68 ALA B CA 1
ATOM 3882 C C . ALA B 1 68 ? -1.553 -13.908 -24.717 1.00 11.88 68 ALA B C 1
ATOM 3883 O O . ALA B 1 68 ? -1.283 -14.462 -23.655 1.00 13.88 68 ALA B O 1
ATOM 3885 N N . TYR B 1 69 ? -2.192 -14.544 -25.709 1.00 11.47 69 TYR B N 1
ATOM 3886 C CA . TYR B 1 69 ? -2.726 -15.925 -25.551 1.00 10.05 69 TYR B CA 1
ATOM 3887 C C . TYR B 1 69 ? -1.972 -17.028 -26.323 1.00 12.80 69 TYR B C 1
ATOM 3888 O O . TYR B 1 69 ? -2.181 -18.182 -26.028 1.00 15.14 69 TYR B O 1
ATOM 3897 N N . GLY B 1 70 ? -1.205 -16.650 -27.320 1.00 13.07 70 GLY B N 1
ATOM 3898 C CA . GLY B 1 70 ? -0.444 -17.565 -28.218 1.00 15.15 70 GLY B CA 1
ATOM 3899 C C . GLY B 1 70 ? -1.195 -17.974 -29.467 1.00 16.13 70 GLY B C 1
ATOM 3900 O O . GLY B 1 70 ? -0.630 -18.698 -30.349 1.00 17.32 70 GLY B O 1
ATOM 3901 N N . ASP B 1 71 ? -2.423 -17.491 -29.617 1.00 13.05 71 ASP B N 1
ATOM 3902 C CA . ASP B 1 71 ? -3.232 -17.697 -30.840 1.00 13.53 71 ASP B CA 1
ATOM 3903 C C . ASP B 1 71 ? -4.376 -16.670 -30.838 1.00 14.00 71 ASP B C 1
ATOM 3904 O O . ASP B 1 71 ? -4.468 -15.892 -29.874 1.00 13.25 71 ASP B O 1
ATOM 3909 N N . GLU B 1 72 ? -5.172 -16.658 -31.888 1.00 13.98 72 GLU B N 1
ATOM 3910 C CA . GLU B 1 72 ? -6.247 -15.657 -32.132 1.00 13.58 72 GLU B CA 1
ATOM 3911 C C . GLU B 1 72 ? -7.648 -16.156 -31.795 1.00 13.71 72 GLU B C 1
ATOM 3912 O O . GLU B 1 72 ? -8.661 -15.449 -32.067 1.00 12.47 72 GLU B O 1
ATOM 3918 N N . GLU B 1 73 ? -7.799 -17.311 -31.138 1.00 12.74 73 GLU B N 1
ATOM 3919 C CA . GLU B 1 73 ? -9.060 -17.889 -30.888 1.00 13.48 73 GLU B CA 1
ATOM 3920 C C . GLU B 1 73 ? -10.042 -17.066 -30.079 1.00 12.76 73 GLU B C 1
ATOM 3921 O O . GLU B 1 73 ? -11.238 -17.175 -30.296 1.00 13.26 73 GLU B O 1
ATOM 3927 N N . ASN B 1 74 ? -9.520 -16.157 -29.235 1.00 11.18 74 ASN B N 1
ATOM 3928 C CA . ASN B 1 74 ? -10.365 -15.340 -28.412 1.00 11.60 74 ASN B CA 1
ATOM 3929 C C . ASN B 1 74 ? -10.805 -14.071 -29.156 1.00 10.96 74 ASN B C 1
ATOM 3930 O O . ASN B 1 74 ? -11.660 -13.354 -28.616 1.00 13.35 74 ASN B O 1
ATOM 3935 N N . ALA B 1 75 ? -10.248 -13.793 -30.307 1.00 10.34 75 ALA B N 1
ATOM 3936 C CA . ALA B 1 75 ? -10.570 -12.531 -31.035 1.00 10.22 75 ALA B CA 1
ATOM 3937 C C . ALA B 1 75 ? -11.758 -12.767 -31.993 1.00 10.82 75 ALA B C 1
ATOM 3938 O O . ALA B 1 75 ? -11.874 -13.842 -32.618 1.00 11.64 75 ALA B O 1
ATOM 3940 N N . ARG B 1 76 ? -12.655 -11.786 -32.113 1.00 10.03 76 ARG B N 1
ATOM 3941 C CA . ARG B 1 76 ? -13.694 -11.838 -33.157 1.00 10.29 76 ARG B CA 1
ATOM 3942 C C . ARG B 1 76 ? -13.924 -10.440 -33.682 1.00 9.69 76 ARG B C 1
ATOM 3943 O O . ARG B 1 76 ? -14.297 -9.533 -32.926 1.00 9.60 76 ARG B O 1
ATOM 3951 N N . GLU B 1 77 ? -13.740 -10.253 -34.972 1.00 9.16 77 GLU B N 1
ATOM 3952 C CA . GLU B 1 77 ? -13.982 -8.985 -35.637 1.00 10.21 77 GLU B CA 1
ATOM 3953 C C . GLU B 1 77 ? -15.426 -8.511 -35.511 1.00 9.33 77 GLU B C 1
ATOM 3954 O O . GLU B 1 77 ? -16.343 -9.285 -35.683 1.00 11.70 77 GLU B O 1
ATOM 3960 N N . ALA B 1 78 ? -15.605 -7.211 -35.185 1.00 9.24 78 ALA B N 1
ATOM 3961 C CA . ALA B 1 78 ? -16.919 -6.598 -35.085 1.00 10.20 78 ALA B CA 1
ATOM 3962 C C . ALA B 1 78 ? -16.844 -5.168 -35.603 1.00 10.95 78 ALA B C 1
ATOM 3963 O O . ALA B 1 78 ? -16.041 -4.381 -35.139 1.00 12.33 78 ALA B O 1
ATOM 3965 N N . THR B 1 79 ? -17.680 -4.820 -36.605 1.00 12.40 79 THR B N 1
ATOM 3966 C CA . THR B 1 79 ? -17.695 -3.448 -37.094 1.00 13.98 79 THR B CA 1
ATOM 3967 C C . THR B 1 79 ? -19.074 -2.815 -37.039 1.00 11.55 79 THR B C 1
ATOM 3968 O O . THR B 1 79 ? -19.278 -1.705 -37.556 1.00 13.28 79 THR B O 1
ATOM 3972 N N . THR B 1 80 ? -20.012 -3.462 -36.392 1.00 11.25 80 THR B N 1
ATOM 3973 C CA . THR B 1 80 ? -21.253 -2.845 -36.007 1.00 10.58 80 THR B CA 1
ATOM 3974 C C . THR B 1 80 ? -21.564 -3.213 -34.535 1.00 11.39 80 THR B C 1
ATOM 3975 O O . THR B 1 80 ? -21.011 -4.191 -33.953 1.00 10.24 80 THR B O 1
ATOM 3979 N N . GLU B 1 81 ? -22.520 -2.510 -33.942 1.00 10.88 81 GLU B N 1
ATOM 3980 C CA . GLU B 1 81 ? -22.905 -2.798 -32.561 1.00 10.07 81 GLU B CA 1
ATOM 3981 C C . GLU B 1 81 ? -23.428 -4.202 -32.376 1.00 10.46 81 GLU B C 1
ATOM 3982 O O . GLU B 1 81 ? -23.083 -4.886 -31.419 1.00 9.34 81 GLU B O 1
ATOM 3988 N N A SER B 1 82 ? -24.336 -4.664 -33.257 0.50 10.84 82 SER B N 1
ATOM 3989 N N B SER B 1 82 ? -24.312 -4.636 -33.282 0.50 10.65 82 SER B N 1
ATOM 3990 C CA A SER B 1 82 ? -24.900 -5.989 -33.075 0.50 11.38 82 SER B CA 1
ATOM 3991 C CA B SER B 1 82 ? -24.900 -5.935 -33.162 0.50 11.01 82 SER B CA 1
ATOM 3992 C C A SER B 1 82 ? -23.801 -7.076 -33.129 0.50 9.93 82 SER B C 1
ATOM 3993 C C B SER B 1 82 ? -23.822 -7.049 -33.154 0.50 9.75 82 SER B C 1
ATOM 3994 O O A SER B 1 82 ? -23.860 -8.040 -32.374 0.50 10.74 82 SER B O 1
ATOM 3995 O O B SER B 1 82 ? -23.909 -7.984 -32.371 0.50 10.39 82 SER B O 1
ATOM 4000 N N . ALA B 1 83 ? -22.816 -6.885 -34.006 1.00 10.82 83 ALA B N 1
ATOM 4001 C CA . ALA B 1 83 ? -21.711 -7.837 -34.107 1.00 10.69 83 ALA B CA 1
ATOM 4002 C C . ALA B 1 83 ? -20.853 -7.784 -32.829 1.00 10.60 83 ALA B C 1
ATOM 4003 O O . ALA B 1 83 ? -20.421 -8.838 -32.317 1.00 10.98 83 ALA B O 1
ATOM 4005 N N . MET B 1 84 ? -20.583 -6.571 -32.336 1.00 9.46 84 MET B N 1
ATOM 4006 C CA . MET B 1 84 ? -19.769 -6.466 -31.122 1.00 9.70 84 MET B CA 1
ATOM 4007 C C . MET B 1 84 ? -20.465 -7.117 -29.917 1.00 9.91 84 MET B C 1
ATOM 4008 O O . MET B 1 84 ? -19.813 -7.837 -29.122 1.00 9.23 84 MET B O 1
ATOM 4013 N N . THR B 1 85 ? -21.734 -6.820 -29.706 1.00 8.98 85 THR B N 1
ATOM 4014 C CA . THR B 1 85 ? -22.476 -7.419 -28.646 1.00 9.57 85 THR B CA 1
ATOM 4015 C C . THR B 1 85 ? -22.527 -8.944 -28.733 1.00 11.40 85 THR B C 1
ATOM 4016 O O . THR B 1 85 ? -22.283 -9.643 -27.758 1.00 11.16 85 THR B O 1
ATOM 4020 N N . ARG B 1 86 ? -22.769 -9.473 -29.935 1.00 9.42 86 ARG B N 1
ATOM 4021 C CA . ARG B 1 86 ? -22.714 -10.916 -30.122 1.00 11.11 86 ARG B CA 1
ATOM 4022 C C . ARG B 1 86 ? -21.359 -11.462 -29.758 1.00 10.11 86 ARG B C 1
ATOM 4023 O O . ARG B 1 86 ? -21.301 -12.528 -29.124 1.00 10.80 86 ARG B O 1
ATOM 4031 N N . ALA B 1 87 ? -20.290 -10.810 -30.172 1.00 9.70 87 ALA B N 1
ATOM 4032 C CA . ALA B 1 87 ? -18.940 -11.310 -29.869 1.00 10.21 87 ALA B CA 1
ATOM 4033 C C . ALA B 1 87 ? -18.748 -11.423 -28.350 1.00 10.10 87 ALA B C 1
ATOM 4034 O O . ALA B 1 87 ? -18.219 -12.411 -27.816 1.00 11.02 87 ALA B O 1
ATOM 4036 N N . ILE B 1 88 ? -19.099 -10.362 -27.646 1.00 9.74 88 ILE B N 1
ATOM 4037 C CA . ILE B 1 88 ? -18.914 -10.335 -26.208 1.00 10.23 88 ILE B CA 1
ATOM 4038 C C . ILE B 1 88 ? -19.757 -11.437 -25.542 1.00 12.04 88 ILE B C 1
ATOM 4039 O O . ILE B 1 88 ? -19.295 -12.136 -24.665 1.00 12.57 88 ILE B O 1
ATOM 4044 N N . GLU B 1 89 ? -21.011 -11.550 -25.956 1.00 12.58 89 GLU B N 1
ATOM 4045 C CA . GLU B 1 89 ? -21.889 -12.628 -25.474 1.00 14.39 89 GLU B CA 1
ATOM 4046 C C . GLU B 1 89 ? -21.340 -14.031 -25.751 1.00 14.62 89 GLU B C 1
ATOM 4047 O O . GLU B 1 89 ? -21.675 -14.971 -25.011 1.00 17.44 89 GLU B O 1
ATOM 4053 N N . ALA B 1 90 ? -20.591 -14.208 -26.819 1.00 14.03 90 ALA B N 1
ATOM 4054 C CA . ALA B 1 90 ? -19.971 -15.486 -27.168 1.00 13.35 90 ALA B CA 1
ATOM 4055 C C . ALA B 1 90 ? -18.659 -15.724 -26.369 1.00 15.15 90 ALA B C 1
ATOM 4056 O O . ALA B 1 90 ? -17.994 -16.712 -26.620 1.00 15.95 90 ALA B O 1
ATOM 4058 N N . GLY B 1 91 ? -18.294 -14.802 -25.467 1.00 14.48 91 GLY B N 1
ATOM 4059 C CA . GLY B 1 91 ? -17.053 -14.914 -24.677 1.00 14.44 91 GLY B CA 1
ATOM 4060 C C . GLY B 1 91 ? -15.794 -14.537 -25.425 1.00 13.67 91 GLY B C 1
ATOM 4061 O O . GLY B 1 91 ? -14.681 -14.895 -25.015 1.00 15.81 91 GLY B O 1
ATOM 4062 N N . LYS B 1 92 ? -15.935 -13.775 -26.503 1.00 12.03 92 LYS B N 1
ATOM 4063 C CA . LYS B 1 92 ? -14.812 -13.311 -27.262 1.00 10.87 92 LYS B CA 1
ATOM 4064 C C . LYS B 1 92 ? -14.462 -11.857 -26.863 1.00 9.71 92 LYS B C 1
ATOM 4065 O O . LYS B 1 92 ? -15.272 -11.128 -26.298 1.00 11.50 92 LYS B O 1
ATOM 4071 N N . ILE B 1 93 ? -13.246 -11.486 -27.202 1.00 8.44 93 ILE B N 1
ATOM 4072 C CA . ILE B 1 93 ? -12.843 -10.084 -27.232 1.00 8.09 93 ILE B CA 1
ATOM 4073 C C . ILE B 1 93 ? -13.230 -9.595 -28.605 1.00 6.65 93 ILE B C 1
ATOM 4074 O O . ILE B 1 93 ? -12.654 -10.023 -29.633 1.00 8.99 93 ILE B O 1
ATOM 4079 N N . ALA B 1 94 ? -14.206 -8.672 -28.683 1.00 6.82 94 ALA B N 1
ATOM 4080 C CA . ALA B 1 94 ? -14.556 -8.041 -29.937 1.00 6.61 94 ALA B CA 1
ATOM 4081 C C . ALA B 1 94 ? -13.414 -7.156 -30.396 1.00 8.64 94 ALA B C 1
ATOM 4082 O O . ALA B 1 94 ? -12.948 -6.297 -29.605 1.00 10.00 94 ALA B O 1
ATOM 4084 N N . VAL B 1 95 ? -12.919 -7.302 -31.624 1.00 7.89 95 VAL B N 1
ATOM 4085 C CA . VAL B 1 95 ? -11.876 -6.459 -32.109 1.00 9.47 95 VAL B CA 1
ATOM 4086 C C . VAL B 1 95 ? -12.365 -5.588 -33.256 1.00 10.09 95 VAL B C 1
ATOM 4087 O O . VAL B 1 95 ? -13.125 -6.033 -34.113 1.00 9.93 95 VAL B O 1
ATOM 4091 N N . THR B 1 96 ? -11.925 -4.355 -33.290 1.00 9.68 96 THR B N 1
ATOM 4092 C CA . THR B 1 96 ? -12.417 -3.402 -34.262 1.00 9.88 96 THR B CA 1
ATOM 4093 C C . THR B 1 96 ? -11.427 -2.352 -34.559 1.00 9.82 96 THR B C 1
ATOM 4094 O O . THR B 1 96 ? -10.431 -2.193 -33.858 1.00 9.13 96 THR B O 1
ATOM 4098 N N . ASP B 1 97 ? -11.641 -1.654 -35.688 1.00 10.83 97 ASP B N 1
ATOM 4099 C CA . ASP B 1 97 ? -10.886 -0.437 -35.979 1.00 10.24 97 ASP B CA 1
ATOM 4100 C C . ASP B 1 97 ? -11.721 0.836 -35.765 1.00 11.69 97 ASP B C 1
ATOM 4101 O O . ASP B 1 97 ? -11.296 1.924 -36.183 1.00 14.34 97 ASP B O 1
ATOM 4106 N N . ASP B 1 98 ? -12.889 0.734 -35.108 1.00 10.59 98 ASP B N 1
ATOM 4107 C CA . ASP B 1 98 ? -13.848 1.850 -34.963 1.00 10.33 98 ASP B CA 1
ATOM 4108 C C . ASP B 1 98 ? -14.005 2.081 -33.433 1.00 10.24 98 ASP B C 1
ATOM 4109 O O . ASP B 1 98 ? -14.743 1.340 -32.773 1.00 10.96 98 ASP B O 1
ATOM 4114 N N . ASN B 1 99 ? -13.316 3.090 -32.886 1.00 9.92 99 ASN B N 1
ATOM 4115 C CA . ASN B 1 99 ? -13.382 3.410 -31.433 1.00 10.14 99 ASN B CA 1
ATOM 4116 C C . ASN B 1 99 ? -14.800 3.656 -30.981 1.00 10.17 99 ASN B C 1
ATOM 4117 O O . ASN B 1 99 ? -15.166 3.341 -29.824 1.00 9.60 99 ASN B O 1
ATOM 4122 N N . ASP B 1 100 ? -15.619 4.259 -31.829 1.00 10.39 100 ASP B N 1
ATOM 4123 C CA . ASP B 1 100 ? -16.959 4.630 -31.396 1.00 11.42 100 ASP B CA 1
ATOM 4124 C C . ASP B 1 100 ? -17.815 3.438 -31.030 1.00 10.26 100 ASP B C 1
ATOM 4125 O O . ASP B 1 100 ? -18.713 3.548 -30.146 1.00 10.09 100 ASP B O 1
ATOM 4130 N N . LEU B 1 101 ? -17.551 2.246 -31.626 1.00 8.37 101 LEU B N 1
ATOM 4131 C CA . 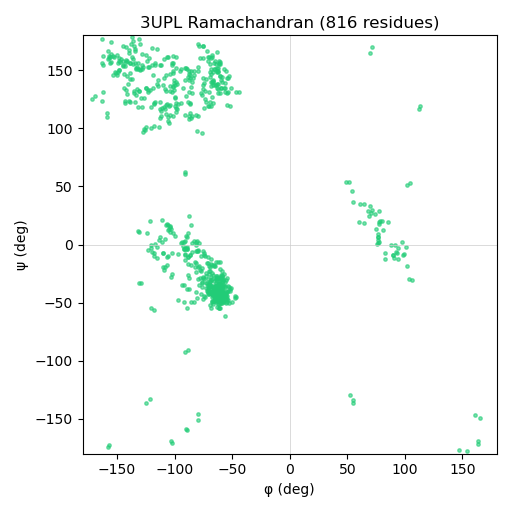LEU B 1 101 ? -18.281 1.062 -31.272 1.00 9.42 101 LEU B CA 1
ATOM 4132 C C . LEU B 1 101 ? -18.021 0.633 -29.810 1.00 8.43 101 LEU B C 1
ATOM 4133 O O . LEU B 1 101 ? -18.942 0.280 -29.062 1.00 9.14 101 LEU B O 1
ATOM 4138 N N . ILE B 1 102 ? -16.754 0.774 -29.405 1.00 9.06 102 ILE B N 1
ATOM 4139 C CA . ILE B 1 102 ? -16.427 0.478 -28.016 1.00 8.13 102 ILE B CA 1
ATOM 4140 C C . ILE B 1 102 ? -16.978 1.515 -27.061 1.00 8.76 102 ILE B C 1
ATOM 4141 O O . ILE B 1 102 ? -17.554 1.159 -26.048 1.00 9.25 102 ILE B O 1
ATOM 4146 N N . LEU B 1 103 ? -16.881 2.779 -27.447 1.00 8.65 103 LEU B N 1
ATOM 4147 C CA . LEU B 1 103 ? -17.337 3.894 -26.595 1.00 8.16 103 LEU B CA 1
ATOM 4148 C C . LEU B 1 103 ? -18.830 3.890 -26.323 1.00 9.50 103 LEU B C 1
ATOM 4149 O O . LEU B 1 103 ? -19.278 4.389 -25.303 1.00 10.39 103 LEU B O 1
ATOM 4154 N N . SER B 1 104 ? -19.589 3.308 -27.255 1.00 9.13 104 SER B N 1
ATOM 4155 C CA . SER B 1 104 ? -21.074 3.242 -27.139 1.00 9.52 104 SER B CA 1
ATOM 4156 C C . SER B 1 104 ? -21.671 1.867 -26.898 1.00 9.37 104 SER B C 1
ATOM 4157 O O . SER B 1 104 ? -22.892 1.704 -26.771 1.00 11.88 104 SER B O 1
ATOM 4160 N N . ASN B 1 105 ? -20.850 0.823 -26.755 1.00 8.46 105 ASN B N 1
ATOM 4161 C CA . ASN B 1 105 ? -21.435 -0.522 -26.588 1.00 8.71 105 ASN B CA 1
ATOM 4162 C C . ASN B 1 105 ? -22.032 -0.713 -25.206 1.00 9.02 105 ASN B C 1
ATOM 4163 O O . ASN B 1 105 ? -21.427 -0.380 -24.196 1.00 9.20 105 ASN B O 1
ATOM 4168 N N . PRO B 1 106 ? -23.276 -1.242 -25.120 1.00 9.68 106 PRO B N 1
ATOM 4169 C CA . PRO B 1 106 ? -23.933 -1.257 -23.856 1.00 10.12 106 PRO B CA 1
ATOM 4170 C C . PRO B 1 106 ? -23.319 -2.173 -22.810 1.00 9.99 106 PRO B C 1
ATOM 4171 O O . PRO B 1 106 ? -23.609 -2.032 -21.627 1.00 13.22 106 PRO B O 1
ATOM 4175 N N . LEU B 1 107 ? -22.470 -3.126 -23.264 1.00 9.15 107 LEU B N 1
ATOM 4176 C CA . LEU B 1 107 ? -21.891 -4.101 -22.349 1.00 9.29 107 LEU B CA 1
ATOM 4177 C C . LEU B 1 107 ? -20.545 -3.610 -21.783 1.00 9.25 107 LEU B C 1
ATOM 4178 O O . LEU B 1 107 ? -20.008 -4.272 -20.911 1.00 10.30 107 LEU B O 1
ATOM 4183 N N . ILE B 1 108 ? -20.060 -2.451 -22.231 1.00 7.74 108 ILE B N 1
ATOM 4184 C CA . ILE B 1 108 ? -18.757 -1.928 -21.753 1.00 8.46 108 ILE B CA 1
ATOM 4185 C C . ILE B 1 108 ? -18.923 -1.082 -20.512 1.00 9.48 108 ILE B C 1
ATOM 4186 O O . ILE B 1 108 ? -19.744 -0.113 -20.514 1.00 9.68 108 ILE B O 1
ATOM 4191 N N . ASP B 1 109 ? -18.251 -1.426 -19.418 1.00 8.43 109 ASP B N 1
ATOM 4192 C CA . ASP B 1 109 ? -18.394 -0.677 -18.157 1.00 8.73 109 ASP B CA 1
ATOM 4193 C C . ASP B 1 109 ? -17.450 0.502 -18.047 1.00 8.21 109 ASP B C 1
ATOM 4194 O O . ASP B 1 109 ? -17.785 1.532 -17.473 1.00 9.11 109 ASP B O 1
ATOM 4199 N N . VAL B 1 110 ? -16.217 0.347 -18.526 1.00 8.18 110 VAL B N 1
ATOM 4200 C CA A VAL B 1 110 ? -15.143 1.331 -18.305 0.50 7.81 110 VAL B CA 1
ATOM 4201 C CA B VAL B 1 110 ? -15.153 1.330 -18.292 0.50 8.62 110 VAL B CA 1
ATOM 4202 C C . VAL B 1 110 ? -14.280 1.430 -19.544 1.00 7.65 110 VAL B C 1
ATOM 4203 O O . VAL B 1 110 ? -13.959 0.379 -20.179 1.00 8.50 110 VAL B O 1
ATOM 4210 N N . ILE B 1 111 ? -13.937 2.644 -19.943 1.00 6.26 111 ILE B N 1
ATOM 4211 C CA . ILE B 1 111 ? -13.045 2.917 -21.096 1.00 6.52 111 ILE B CA 1
ATOM 4212 C C . ILE B 1 111 ? -11.636 3.235 -20.660 1.00 7.74 111 ILE B C 1
ATOM 4213 O O . ILE B 1 111 ? -11.473 3.984 -19.690 1.00 7.22 111 ILE B O 1
ATOM 4218 N N . ILE B 1 112 ? -10.637 2.621 -21.288 1.00 8.08 112 ILE B N 1
ATOM 4219 C CA . ILE B 1 112 ? -9.219 2.950 -21.114 1.00 7.85 112 ILE B CA 1
ATOM 4220 C C . ILE B 1 112 ? -8.636 3.206 -22.473 1.00 8.20 112 ILE B C 1
ATOM 4221 O O . ILE B 1 112 ? -8.761 2.329 -23.345 1.00 7.44 112 ILE B O 1
ATOM 4226 N N . ASP B 1 113 ? -7.996 4.370 -22.694 1.00 8.44 113 ASP B N 1
ATOM 4227 C CA . ASP B 1 113 ? -7.268 4.664 -23.935 1.00 8.88 113 ASP B CA 1
ATOM 4228 C C . ASP B 1 113 ? -5.777 4.371 -23.668 1.00 8.74 113 ASP B C 1
ATOM 4229 O O . ASP B 1 113 ? -5.137 5.028 -22.806 1.00 8.99 113 ASP B O 1
ATOM 4234 N N . ALA B 1 114 ? -5.257 3.401 -24.387 1.00 8.82 114 ALA B N 1
ATOM 4235 C CA . ALA B 1 114 ? -3.892 2.984 -24.238 1.00 9.89 114 ALA B CA 1
ATOM 4236 C C . ALA B 1 114 ? -3.065 3.349 -25.440 1.00 11.48 114 ALA B C 1
ATOM 4237 O O . ALA B 1 114 ? -1.950 2.789 -25.591 1.00 14.10 114 ALA B O 1
ATOM 4239 N N . THR B 1 115 ? -3.499 4.327 -26.265 1.00 11.54 115 THR B N 1
ATOM 4240 C CA . THR B 1 115 ? -2.787 4.738 -27.525 1.00 12.82 115 THR B CA 1
ATOM 4241 C C . THR B 1 115 ? -1.520 5.500 -27.246 1.00 12.63 115 THR B C 1
ATOM 4242 O O . THR B 1 115 ? -0.594 5.538 -28.093 1.00 15.47 115 THR B O 1
ATOM 4246 N N . GLY B 1 116 ? -1.443 6.132 -26.095 1.00 10.32 116 GLY B N 1
ATOM 4247 C CA . GLY B 1 116 ? -0.302 7.020 -25.850 1.00 10.63 116 GLY B CA 1
ATOM 4248 C C . GLY B 1 116 ? -0.340 8.334 -26.573 1.00 10.68 116 GLY B C 1
ATOM 4249 O O . GLY B 1 116 ? 0.641 9.064 -26.571 1.00 14.91 116 GLY B O 1
ATOM 4250 N N . ILE B 1 117 ? -1.484 8.699 -27.143 1.00 8.69 117 ILE B N 1
ATOM 4251 C CA . ILE B 1 117 ? -1.642 9.940 -27.928 1.00 9.76 117 ILE B CA 1
ATOM 4252 C C . ILE B 1 117 ? -2.565 10.892 -27.153 1.00 9.86 117 ILE B C 1
ATOM 4253 O O . ILE B 1 117 ? -3.755 10.591 -27.012 1.00 9.38 117 ILE B O 1
ATOM 4258 N N . PRO B 1 118 ? -2.059 12.011 -26.607 1.00 9.09 118 PRO B N 1
ATOM 4259 C CA . PRO B 1 118 ? -2.895 12.862 -25.762 1.00 9.42 118 PRO B CA 1
ATOM 4260 C C . PRO B 1 118 ? -4.170 13.321 -26.438 1.00 10.69 118 PRO B C 1
ATOM 4261 O O . PRO B 1 118 ? -5.216 13.335 -25.796 1.00 10.76 118 PRO B O 1
ATOM 4265 N N . GLU B 1 119 ? -4.114 13.668 -27.715 1.00 11.83 119 GLU B N 1
ATOM 4266 C CA . GLU B 1 119 ? -5.338 14.176 -28.421 1.00 14.17 119 GLU B CA 1
ATOM 4267 C C . GLU B 1 119 ? -6.393 13.075 -28.470 1.00 12.64 119 GLU B C 1
ATOM 4268 O O . GLU B 1 119 ? -7.569 13.354 -28.292 1.00 12.77 119 GLU B O 1
ATOM 4274 N N . VAL B 1 120 ? -5.976 11.847 -28.742 1.00 10.78 120 VAL B N 1
ATOM 4275 C CA . VAL B 1 120 ? -6.898 10.709 -28.738 1.00 11.19 120 VAL B CA 1
ATOM 4276 C C . VAL B 1 120 ? -7.430 10.458 -27.343 1.00 10.72 120 VAL B C 1
ATOM 4277 O O . VAL B 1 120 ? -8.617 10.182 -27.156 1.00 11.54 120 VAL B O 1
ATOM 4281 N N . GLY B 1 121 ? -6.612 10.563 -26.305 1.00 9.30 121 GLY B N 1
ATOM 4282 C CA . GLY B 1 121 ? -7.116 10.379 -24.951 1.00 9.68 121 GLY B CA 1
ATOM 4283 C C . GLY B 1 121 ? -8.159 11.427 -24.573 1.00 9.57 121 GLY B C 1
ATOM 4284 O O . GLY B 1 121 ? -9.082 11.131 -23.847 1.00 10.72 121 GLY B O 1
ATOM 4285 N N . ALA B 1 122 ? -7.951 12.671 -25.014 1.00 11.14 122 ALA B N 1
ATOM 4286 C CA . ALA B 1 122 ? -8.947 13.726 -24.855 1.00 12.27 122 ALA B CA 1
ATOM 4287 C C . ALA B 1 122 ? -10.245 13.418 -25.601 1.00 12.07 122 ALA B C 1
ATOM 4288 O O . ALA B 1 122 ? -11.353 13.471 -24.981 1.00 14.44 122 ALA B O 1
ATOM 4290 N N . GLU B 1 123 ? -10.138 13.072 -26.891 1.00 11.90 123 GLU B N 1
ATOM 4291 C CA . GLU B 1 123 ? -11.292 12.767 -27.730 1.00 12.31 123 GLU B CA 1
ATOM 4292 C C . GLU B 1 123 ? -12.097 11.577 -27.191 1.00 10.04 123 GLU B C 1
ATOM 4293 O O . GLU B 1 123 ? -13.332 11.608 -27.051 1.00 11.33 123 GLU B O 1
ATOM 4299 N N . THR B 1 124 ? -11.405 10.465 -26.897 1.00 8.69 124 THR B N 1
ATOM 4300 C CA . THR B 1 124 ? -12.107 9.302 -26.409 1.00 9.19 124 THR B CA 1
ATOM 4301 C C . THR B 1 124 ? -12.585 9.497 -24.970 1.00 8.32 124 THR B C 1
ATOM 4302 O O . THR B 1 124 ? -13.539 8.875 -24.528 1.00 8.24 124 THR B O 1
ATOM 4306 N N . GLY B 1 125 ? -11.890 10.338 -24.210 1.00 8.58 125 GLY B N 1
ATOM 4307 C CA . GLY B 1 125 ? -12.282 10.583 -22.831 1.00 8.71 125 GLY B CA 1
ATOM 4308 C C . GLY B 1 125 ? -13.605 11.302 -22.685 1.00 7.44 125 GLY B C 1
ATOM 4309 O O . GLY B 1 125 ? -14.496 10.829 -22.002 1.00 8.86 125 GLY B O 1
ATOM 4310 N N . ILE B 1 126 ? -13.709 12.415 -23.408 1.00 9.88 126 ILE B N 1
ATOM 4311 C CA . ILE B 1 126 ? -15.003 13.103 -23.381 1.00 10.65 126 ILE B CA 1
ATOM 4312 C C . ILE B 1 126 ? -16.108 12.232 -24.019 1.00 9.80 126 ILE B C 1
ATOM 4313 O O . ILE B 1 126 ? -17.232 12.228 -23.519 1.00 10.46 126 ILE B O 1
ATOM 4318 N N . ALA B 1 127 ? -15.815 11.464 -25.067 1.00 8.43 127 ALA B N 1
ATOM 4319 C CA . ALA B 1 127 ? -16.782 10.531 -25.631 1.00 9.52 127 ALA B CA 1
ATOM 4320 C C . ALA B 1 127 ? -17.254 9.469 -24.638 1.00 9.36 127 ALA B C 1
ATOM 4321 O O . ALA B 1 127 ? -18.409 9.109 -24.529 1.00 10.11 127 ALA B O 1
ATOM 4323 N N . ALA B 1 128 ? -16.318 8.932 -23.879 1.00 8.36 128 ALA B N 1
ATOM 4324 C CA . ALA B 1 128 ? -16.650 7.931 -22.878 1.00 7.69 128 ALA B CA 1
ATOM 4325 C C . ALA B 1 128 ? -17.667 8.522 -21.886 1.00 8.92 128 ALA B C 1
ATOM 4326 O O . ALA B 1 128 ? -18.652 7.892 -21.548 1.00 9.83 128 ALA B O 1
ATOM 4328 N N . ILE B 1 129 ? -17.363 9.718 -21.395 1.00 9.80 129 ILE B N 1
ATOM 4329 C CA . ILE B 1 129 ? -18.187 10.339 -20.396 1.00 10.29 129 ILE B CA 1
ATOM 4330 C C . ILE B 1 129 ? -19.556 10.685 -21.035 1.00 10.81 129 ILE B C 1
ATOM 4331 O O . ILE B 1 129 ? -20.585 10.397 -20.411 1.00 11.55 129 ILE B O 1
ATOM 4336 N N . ARG B 1 130 ? -19.570 11.159 -22.257 1.00 10.89 130 ARG B N 1
ATOM 4337 C CA A ARG B 1 130 ? -20.874 11.476 -22.883 0.50 12.87 130 ARG B CA 1
ATOM 4338 C CA B ARG B 1 130 ? -20.871 11.417 -22.997 0.50 12.67 130 ARG B CA 1
ATOM 4339 C C . ARG B 1 130 ? -21.744 10.218 -23.082 1.00 13.09 130 ARG B C 1
ATOM 4340 O O . ARG B 1 130 ? -23.009 10.288 -23.053 1.00 13.07 130 ARG B O 1
ATOM 4355 N N . ASN B 1 131 ? -21.132 9.063 -23.295 1.00 11.57 131 ASN B N 1
ATOM 4356 C CA . ASN B 1 131 ? -21.779 7.762 -23.378 1.00 12.35 131 ASN B CA 1
ATOM 4357 C C . ASN B 1 131 ? -22.111 7.126 -22.014 1.00 10.88 131 ASN B C 1
ATOM 4358 O O . ASN B 1 131 ? -22.588 5.979 -21.945 1.00 13.61 131 ASN B O 1
ATOM 4363 N N . GLY B 1 132 ? -21.836 7.850 -20.914 1.00 11.22 132 GLY B N 1
ATOM 4364 C CA . GLY B 1 132 ? -22.206 7.387 -19.592 1.00 11.36 132 GLY B CA 1
ATOM 4365 C C . GLY B 1 132 ? -21.335 6.242 -19.036 1.00 10.46 132 GLY B C 1
ATOM 4366 O O . GLY B 1 132 ? -21.764 5.440 -18.195 1.00 12.88 132 GLY B O 1
ATOM 4367 N N . LYS B 1 133 ? -20.086 6.161 -19.512 1.00 9.86 133 LYS B N 1
ATOM 4368 C CA . LYS B 1 133 ? -19.112 5.192 -19.056 1.00 10.02 133 LYS B CA 1
ATOM 4369 C C . LYS B 1 133 ? -18.061 5.828 -18.127 1.00 7.00 133 LYS B C 1
ATOM 4370 O O . LYS B 1 133 ? -17.675 6.990 -18.265 1.00 8.23 133 LYS B O 1
ATOM 4376 N N . HIS B 1 134 ? -17.639 4.979 -17.179 1.00 7.77 134 HIS B N 1
ATOM 4377 C CA . HIS B 1 134 ? -16.504 5.356 -16.378 1.00 7.69 134 HIS B CA 1
ATOM 4378 C C . HIS B 1 134 ? -15.238 5.460 -17.274 1.00 7.72 134 HIS B C 1
ATOM 4379 O O . HIS B 1 134 ? -15.086 4.767 -18.297 1.00 6.53 134 HIS B O 1
ATOM 4386 N N . LEU B 1 135 ? -14.326 6.321 -16.846 1.00 7.00 135 LEU B N 1
ATOM 4387 C CA . LEU B 1 135 ? -13.109 6.652 -17.601 1.00 5.78 135 LEU B CA 1
ATOM 4388 C C . LEU B 1 135 ? -11.887 6.502 -16.743 1.00 5.68 135 LEU B C 1
ATOM 4389 O O . LEU B 1 135 ? -11.727 7.207 -15.736 1.00 6.51 135 LEU B O 1
ATOM 4394 N N . VAL B 1 136 ? -10.979 5.606 -17.124 1.00 6.39 136 VAL B N 1
ATOM 4395 C CA . VAL B 1 136 ? -9.671 5.474 -16.497 1.00 6.06 136 VAL B CA 1
ATOM 4396 C C . VAL B 1 136 ? -8.648 5.990 -17.487 1.00 7.06 136 VAL B C 1
ATOM 4397 O O . VAL B 1 136 ? -8.563 5.515 -18.632 1.00 7.94 136 VAL B O 1
ATOM 4401 N N . MET B 1 137 ? -7.983 7.042 -17.079 1.00 7.76 137 MET B N 1
ATOM 4402 C CA . MET B 1 137 ? -7.003 7.756 -17.912 1.00 6.64 137 MET B CA 1
ATOM 4403 C C . MET B 1 137 ? -5.604 7.241 -17.626 1.00 7.12 137 MET B C 1
ATOM 4404 O O . MET B 1 137 ? -5.100 7.323 -16.468 1.00 8.98 137 MET B O 1
ATOM 4409 N N . MET B 1 138 ? -4.909 6.729 -18.645 1.00 7.33 138 MET B N 1
ATOM 4410 C CA A MET B 1 138 ? -3.477 6.451 -18.536 0.50 7.40 138 MET B CA 1
ATOM 4411 C CA B MET B 1 138 ? -3.464 6.462 -18.542 0.50 7.43 138 MET B CA 1
ATOM 4412 C C . MET B 1 138 ? -2.631 7.594 -19.098 1.00 6.77 138 MET B C 1
ATOM 4413 O O . MET B 1 138 ? -1.456 7.713 -18.748 1.00 8.60 138 MET B O 1
ATOM 4422 N N . ASN B 1 139 ? -3.199 8.396 -19.981 1.00 6.74 139 ASN B N 1
ATOM 4423 C CA . ASN B 1 139 ? -2.443 9.487 -20.590 1.00 6.53 139 ASN B CA 1
ATOM 4424 C C . ASN B 1 139 ? -2.271 10.643 -19.642 1.00 7.45 139 ASN B C 1
ATOM 4425 O O . ASN B 1 139 ? -3.149 11.505 -19.543 1.00 6.58 139 ASN B O 1
ATOM 4430 N N . VAL B 1 140 ? -1.121 10.664 -18.954 1.00 5.97 140 VAL B N 1
ATOM 4431 C CA . VAL B 1 140 ? -0.906 11.714 -17.985 1.00 6.58 140 VAL B CA 1
ATOM 4432 C C . VAL B 1 140 ? -0.733 13.057 -18.653 1.00 5.82 140 VAL B C 1
ATOM 4433 O O . VAL B 1 140 ? -1.099 14.119 -18.075 1.00 6.64 140 VAL B O 1
ATOM 4437 N N . GLU B 1 141 ? -0.164 13.106 -19.864 1.00 5.73 141 GLU B N 1
ATOM 4438 C CA . GLU B 1 141 ? -0.032 14.371 -20.598 1.00 5.97 141 GLU B CA 1
ATOM 4439 C C . GLU B 1 141 ? -1.385 15.030 -20.851 1.00 7.40 141 GLU B C 1
ATOM 4440 O O . GLU B 1 141 ? -1.494 16.255 -20.719 1.00 8.05 141 GLU B O 1
ATOM 4446 N N . ALA B 1 142 ? -2.369 14.203 -21.189 1.00 6.84 142 ALA B N 1
ATOM 4447 C CA . ALA B 1 142 ? -3.722 14.691 -21.334 1.00 7.27 142 ALA B CA 1
ATOM 4448 C C . ALA B 1 142 ? -4.278 15.127 -19.988 1.00 8.98 142 ALA B C 1
ATOM 4449 O O . ALA B 1 142 ? -4.931 16.165 -19.871 1.00 8.07 142 ALA B O 1
ATOM 4451 N N . ASP B 1 143 ? -4.144 14.299 -18.952 1.00 7.15 143 ASP B N 1
ATOM 4452 C CA . ASP B 1 143 ? -4.702 14.600 -17.656 1.00 7.72 143 ASP B CA 1
ATOM 4453 C C . ASP B 1 143 ? -4.227 15.929 -17.104 1.00 6.04 143 ASP B C 1
ATOM 4454 O O . ASP B 1 143 ? -5.030 16.694 -16.532 1.00 7.35 143 ASP B O 1
ATOM 4459 N N . VAL B 1 144 ? -2.956 16.249 -17.236 1.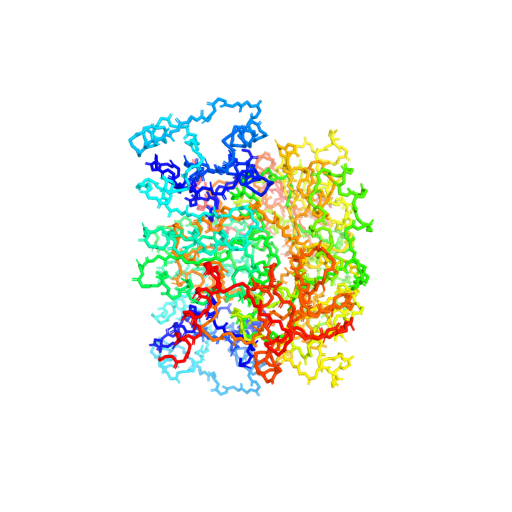00 5.35 144 VAL B N 1
ATOM 4460 C CA . VAL B 1 144 ? -2.465 17.531 -16.718 1.00 5.59 144 VAL B CA 1
ATOM 4461 C C . VAL B 1 144 ? -2.887 18.721 -17.544 1.00 7.24 144 VAL B C 1
ATOM 4462 O O . VAL B 1 144 ? -2.617 19.865 -17.141 1.00 8.87 144 VAL B O 1
ATOM 4466 N N . THR B 1 145 ? -3.457 18.484 -18.719 1.00 6.47 145 THR B N 1
ATOM 4467 C CA . THR B 1 145 ? -3.875 19.563 -19.611 1.00 6.84 145 THR B CA 1
ATOM 4468 C C . THR B 1 145 ? -5.348 19.843 -19.428 1.00 8.00 145 THR B C 1
ATOM 4469 O O . THR B 1 145 ? -5.730 20.993 -19.276 1.00 8.58 145 THR B O 1
ATOM 4473 N N . ILE B 1 146 ? -6.163 18.802 -19.421 1.00 6.65 146 ILE B N 1
ATOM 4474 C CA . ILE B 1 146 ? -7.639 18.891 -19.436 1.00 7.89 146 ILE B CA 1
ATOM 4475 C C . ILE B 1 146 ? -8.330 18.032 -18.388 1.00 9.22 146 ILE B C 1
ATOM 4476 O O . ILE B 1 146 ? -9.552 17.870 -18.436 1.00 9.56 146 ILE B O 1
ATOM 4481 N N . GLY B 1 147 ? -7.585 17.477 -17.442 1.00 9.01 147 GLY B N 1
ATOM 4482 C CA . GLY B 1 147 ? -8.135 16.631 -16.412 1.00 7.94 147 GLY B CA 1
ATOM 4483 C C . GLY B 1 147 ? -9.256 17.258 -15.621 1.00 9.18 147 GLY B C 1
ATOM 4484 O O . GLY B 1 147 ? -10.250 16.597 -15.357 1.00 8.94 147 GLY B O 1
ATOM 4485 N N . PRO B 1 148 ? -9.050 18.533 -15.183 1.00 9.54 148 PRO B N 1
ATOM 4486 C CA . PRO B 1 148 ? -10.143 19.147 -14.395 1.00 9.91 148 PRO B CA 1
ATOM 4487 C C . PRO B 1 148 ? -11.435 19.204 -15.159 1.00 9.26 148 PRO B C 1
ATOM 4488 O O . PRO B 1 148 ? -12.485 18.957 -14.582 1.00 10.29 148 PRO B O 1
ATOM 4492 N N . TYR B 1 149 ? -11.356 19.518 -16.430 1.00 9.69 149 TYR B N 1
ATOM 4493 C CA . TYR B 1 149 ? -12.584 19.552 -17.287 1.00 9.97 149 TYR B CA 1
ATOM 4494 C C . TYR B 1 149 ? -13.188 18.163 -17.417 1.00 9.97 149 TYR B C 1
ATOM 4495 O O . TYR B 1 149 ? -14.410 17.967 -17.245 1.00 10.24 149 TYR B O 1
ATOM 4504 N N . LEU B 1 150 ? -12.371 17.131 -17.628 1.00 8.18 150 LEU B N 1
ATOM 4505 C CA . LEU B 1 150 ? -12.930 15.775 -17.710 1.00 9.22 150 LEU B CA 1
ATOM 4506 C C . LEU B 1 150 ? -13.590 15.348 -16.421 1.00 9.25 150 LEU B C 1
ATOM 4507 O O . LEU B 1 150 ? -14.628 14.730 -16.425 1.00 9.83 150 LEU B O 1
ATOM 4512 N N . LYS B 1 151 ? -12.966 15.664 -15.315 1.00 8.25 151 LYS B N 1
ATOM 4513 C CA . LYS B 1 151 ? -13.479 15.327 -14.038 1.00 8.44 151 LYS B CA 1
ATOM 4514 C C . LYS B 1 151 ? -14.833 16.043 -13.807 1.00 9.57 151 LYS B C 1
ATOM 4515 O O . LYS B 1 151 ? -15.765 15.379 -13.342 1.00 9.52 151 LYS B O 1
ATOM 4521 N N . ALA B 1 152 ? -14.869 17.331 -14.139 1.00 9.40 152 ALA B N 1
ATOM 4522 C CA . ALA B 1 152 ? -16.144 18.043 -13.990 1.00 11.13 152 ALA B CA 1
ATOM 4523 C C . ALA B 1 152 ? -17.216 17.413 -14.857 1.00 11.12 152 ALA B C 1
ATOM 4524 O O . ALA B 1 152 ? -18.412 17.337 -14.426 1.00 12.68 152 ALA B O 1
ATOM 4526 N N . GLN B 1 153 ? -16.900 17.017 -16.091 1.00 9.96 153 GLN B N 1
ATOM 4527 C CA . GLN B 1 153 ? -17.913 16.440 -16.970 1.00 10.50 153 GLN B CA 1
ATOM 4528 C C . GLN B 1 153 ? -18.321 15.051 -16.496 1.00 9.67 153 GLN B C 1
ATOM 4529 O O . GLN B 1 153 ? -19.462 14.617 -16.605 1.00 10.78 153 GLN B O 1
ATOM 4535 N N . ALA B 1 154 ? -17.371 14.311 -15.948 1.00 9.66 154 ALA B N 1
ATOM 4536 C CA . ALA B 1 154 ? -17.651 13.031 -15.354 1.00 9.21 154 ALA B CA 1
ATOM 4537 C C . ALA B 1 154 ? -18.635 13.178 -14.207 1.00 10.39 154 ALA B C 1
ATOM 4538 O O . ALA B 1 154 ? -19.620 12.455 -14.178 1.00 11.10 154 ALA B O 1
ATOM 4540 N N . ASP B 1 155 ? -18.381 14.143 -13.342 1.00 10.45 155 ASP B N 1
ATOM 4541 C CA . ASP B 1 155 ? -19.325 14.418 -12.235 1.00 11.65 155 ASP B CA 1
ATOM 4542 C C . ASP B 1 155 ? -20.697 14.819 -12.788 1.00 11.65 155 ASP B C 1
ATOM 4543 O O . ASP B 1 155 ? -21.698 14.305 -12.267 1.00 13.58 155 ASP B O 1
ATOM 4548 N N . LYS B 1 156 ? -20.755 15.628 -13.856 1.00 12.00 156 LYS B N 1
ATOM 4549 C CA . LYS B 1 156 ? -22.075 16.034 -14.452 1.00 13.22 156 LYS B CA 1
ATOM 4550 C C . LYS B 1 156 ? -22.823 14.811 -14.950 1.00 14.93 156 LYS B C 1
ATOM 4551 O O . LYS B 1 156 ? -24.076 14.786 -14.962 1.00 14.36 156 LYS B O 1
ATOM 4557 N N . GLN B 1 157 ? -22.104 13.806 -15.446 1.00 12.33 157 GLN B N 1
ATOM 4558 C CA . GLN B 1 157 ? -22.707 12.564 -15.931 1.00 12.82 157 GLN B CA 1
ATOM 4559 C C . GLN B 1 157 ? -22.902 11.444 -14.910 1.00 12.24 157 GLN B C 1
ATOM 4560 O O . GLN B 1 157 ? -23.419 10.373 -15.228 1.00 15.08 157 GLN B O 1
ATOM 4566 N N . GLY B 1 158 ? -22.453 11.626 -13.686 1.00 11.85 158 GLY B N 1
ATOM 4567 C CA . GLY B 1 158 ? -22.552 10.620 -12.708 1.00 12.18 158 GLY B CA 1
ATOM 4568 C C . GLY B 1 158 ? -21.648 9.416 -12.900 1.00 13.54 158 GLY B C 1
ATOM 4569 O O . GLY B 1 158 ? -21.944 8.350 -12.413 1.00 16.08 158 GLY B O 1
ATOM 4570 N N . VAL B 1 159 ? -20.518 9.609 -13.570 1.00 11.96 159 VAL B N 1
ATOM 4571 C CA . VAL B 1 159 ? -19.536 8.513 -13.772 1.00 11.29 159 VAL B CA 1
ATOM 4572 C C . VAL B 1 159 ? -18.269 8.873 -13.051 1.00 9.69 159 VAL B C 1
ATOM 4573 O O . VAL B 1 159 ? -18.066 10.011 -12.649 1.00 10.56 159 VAL B O 1
ATOM 4577 N N . ILE B 1 160 ? -17.361 7.900 -12.916 1.00 8.93 160 ILE B N 1
ATOM 4578 C CA . ILE B 1 160 ? -16.099 8.086 -12.217 1.00 8.60 160 ILE B CA 1
ATOM 4579 C C . ILE B 1 160 ? -14.960 8.254 -13.223 1.00 7.82 160 ILE B C 1
ATOM 4580 O O . ILE B 1 160 ? -14.856 7.523 -14.199 1.00 8.93 160 ILE B O 1
ATOM 4585 N N . TYR B 1 161 ? -14.189 9.288 -12.969 1.00 7.57 161 TYR B N 1
ATOM 4586 C CA . TYR B 1 161 ? -12.910 9.572 -13.597 1.00 7.23 161 TYR B CA 1
ATOM 4587 C C . TYR B 1 161 ? -11.791 9.191 -12.679 1.00 7.13 161 TYR B C 1
ATOM 4588 O O . TYR B 1 161 ? -11.818 9.507 -11.483 1.00 9.68 161 TYR B O 1
ATOM 4597 N N . SER B 1 162 ? -10.746 8.527 -13.202 1.00 5.93 162 SER B N 1
ATOM 4598 C CA . SER B 1 162 ? -9.551 8.250 -12.411 1.00 5.83 162 SER B CA 1
ATOM 4599 C C . SER B 1 162 ? -8.310 8.105 -13.261 1.00 6.84 162 SER B C 1
ATOM 4600 O O . SER B 1 162 ? -8.401 7.536 -14.365 1.00 7.35 162 SER B O 1
ATOM 4603 N N . LEU B 1 163 ? -7.158 8.532 -12.770 1.00 7.46 163 LEU B N 1
ATOM 4604 C CA . LEU B 1 163 ? -5.927 8.097 -13.380 1.00 5.86 163 LEU B CA 1
ATOM 4605 C C . LEU B 1 163 ? -5.768 6.574 -13.059 1.00 6.69 163 LEU B C 1
ATOM 4606 O O . LEU B 1 163 ? -6.216 6.108 -12.032 1.00 7.79 163 LEU B O 1
ATOM 4611 N N . GLY B 1 164 ? -5.154 5.807 -13.942 1.00 6.42 164 GLY B N 1
ATOM 4612 C CA . GLY B 1 164 ? -4.883 4.436 -13.632 1.00 4.89 164 GLY B CA 1
ATOM 4613 C C . GLY B 1 164 ? -3.698 4.254 -12.643 1.00 5.73 164 GLY B C 1
ATOM 4614 O O . GLY B 1 164 ? -2.695 4.957 -12.734 1.00 5.82 164 GLY B O 1
ATOM 4615 N N . ALA B 1 165 ? -3.855 3.268 -11.764 1.00 5.78 165 ALA B N 1
ATOM 4616 C CA . ALA B 1 165 ? -2.841 2.826 -10.857 1.00 5.40 165 ALA B CA 1
ATOM 4617 C C . ALA B 1 165 ? -1.629 2.333 -11.615 1.00 5.22 165 ALA B C 1
ATOM 4618 O O . ALA B 1 165 ? -1.714 1.928 -12.773 1.00 6.02 165 ALA B O 1
ATOM 4620 N N . GLY B 1 166 ? -0.505 2.356 -10.942 1.00 6.55 166 GLY B N 1
ATOM 4621 C CA . GLY B 1 166 ? 0.740 1.773 -11.448 1.00 6.44 166 GLY B CA 1
ATOM 4622 C C . GLY B 1 166 ? 1.743 2.680 -12.090 1.00 7.42 166 GLY B C 1
ATOM 4623 O O . GLY B 1 166 ? 2.860 2.262 -12.432 1.00 7.92 166 GLY B O 1
ATOM 4624 N N . ASP B 1 167 ? 1.379 3.930 -12.325 1.00 6.13 167 ASP B N 1
ATOM 4625 C CA . ASP B 1 167 ? 2.287 4.942 -12.824 1.00 5.68 167 ASP B CA 1
ATOM 4626 C C . ASP B 1 167 ? 2.674 5.801 -11.629 1.00 6.78 167 ASP B C 1
ATOM 4627 O O . ASP B 1 167 ? 1.989 5.868 -10.623 1.00 8.11 167 ASP B O 1
ATOM 4632 N N . GLU B 1 168 ? 3.841 6.423 -11.708 1.00 4.97 168 GLU B N 1
ATOM 4633 C CA . GLU B 1 168 ? 4.340 7.152 -10.554 1.00 5.37 168 GLU B CA 1
ATOM 4634 C C . GLU B 1 168 ? 3.344 8.078 -9.891 1.00 6.10 168 GLU B C 1
ATOM 4635 O O . GLU B 1 168 ? 3.252 8.117 -8.666 1.00 6.85 168 GLU B O 1
ATOM 4641 N N . PRO B 1 169 ? 2.556 8.888 -10.631 1.00 5.66 169 PRO B N 1
ATOM 4642 C CA . PRO B 1 169 ? 1.610 9.810 -9.934 1.00 5.92 169 PRO B CA 1
ATOM 4643 C C . PRO B 1 169 ? 0.622 9.074 -9.055 1.00 6.36 169 PRO B C 1
ATOM 4644 O O . PRO B 1 169 ? 0.409 9.465 -7.897 1.00 6.88 169 PRO B O 1
ATOM 4648 N N . SER B 1 170 ? -0.024 8.001 -9.578 1.00 6.45 170 SER B N 1
ATOM 4649 C CA . SER B 1 170 ? -1.067 7.339 -8.809 1.00 6.48 170 SER B CA 1
ATOM 4650 C C . SER B 1 170 ? -0.473 6.466 -7.710 1.00 6.13 170 SER B C 1
ATOM 4651 O O . SER B 1 170 ? -1.042 6.340 -6.623 1.00 7.33 170 SER B O 1
ATOM 4654 N N . SER B 1 171 ? 0.705 5.876 -7.963 1.00 6.53 171 SER B N 1
ATOM 4655 C CA . SER B 1 171 ? 1.381 5.131 -6.935 1.00 7.13 171 SER B CA 1
ATOM 4656 C C . SER B 1 171 ? 1.742 6.027 -5.775 1.00 6.19 171 SER B C 1
ATOM 4657 O O . SER B 1 171 ? 1.587 5.670 -4.627 1.00 7.45 171 SER B O 1
ATOM 4660 N N . CYS B 1 172 ? 2.231 7.213 -6.063 1.00 5.64 172 CYS B N 1
ATOM 4661 C CA . CYS B 1 172 ? 2.572 8.210 -5.005 1.00 6.38 172 CYS B CA 1
ATOM 4662 C C . CYS B 1 172 ? 1.312 8.578 -4.232 1.00 6.51 172 CYS B C 1
ATOM 4663 O O . CYS B 1 172 ? 1.392 8.766 -2.979 1.00 6.40 172 CYS B O 1
ATOM 4666 N N . MET B 1 173 ? 0.168 8.725 -4.897 1.00 6.66 173 MET B N 1
ATOM 4667 C CA . MET B 1 173 ? -1.041 9.029 -4.188 1.00 7.57 173 MET B CA 1
ATOM 4668 C C . MET B 1 173 ? -1.349 7.996 -3.110 1.00 7.43 173 MET B C 1
ATOM 4669 O O . MET B 1 173 ? -1.951 8.389 -2.096 1.00 8.14 173 MET B O 1
ATOM 4674 N N . GLU B 1 174 ? -1.007 6.709 -3.265 1.00 7.08 174 GLU B N 1
ATOM 4675 C CA A GLU B 1 174 ? -1.232 5.747 -2.213 0.50 8.25 174 GLU B CA 1
ATOM 4676 C CA B GLU B 1 174 ? -1.259 5.747 -2.224 0.50 7.99 174 GLU B CA 1
ATOM 4677 C C . GLU B 1 174 ? -0.497 6.128 -0.953 1.00 7.70 174 GLU B C 1
ATOM 4678 O O . GLU B 1 174 ? -1.029 6.014 0.147 1.00 7.79 174 GLU B O 1
ATOM 4689 N N . LEU B 1 175 ? 0.768 6.562 -1.074 1.00 6.70 175 LEU B N 1
ATOM 4690 C CA . LEU B 1 175 ? 1.554 7.009 0.064 1.00 6.34 175 LEU B CA 1
ATOM 4691 C C . LEU B 1 175 ? 1.003 8.278 0.656 1.00 7.58 175 LEU B C 1
ATOM 4692 O O . LEU B 1 175 ? 0.971 8.415 1.891 1.00 7.73 175 LEU B O 1
ATOM 4697 N N . ILE B 1 176 ? 0.586 9.210 -0.195 1.00 7.29 176 ILE B N 1
ATOM 4698 C CA . ILE B 1 176 ? 0.016 10.477 0.299 1.00 7.23 176 ILE B CA 1
ATOM 4699 C C . ILE B 1 176 ? -1.243 10.273 1.136 1.00 7.35 176 ILE B C 1
ATOM 4700 O O . ILE B 1 176 ? -1.438 10.893 2.174 1.00 8.69 176 ILE B O 1
ATOM 4705 N N . GLU B 1 177 ? -2.112 9.370 0.717 1.00 6.57 177 GLU B N 1
ATOM 4706 C CA . GLU B 1 177 ? -3.350 9.024 1.407 1.00 7.18 177 GLU B CA 1
ATOM 4707 C C . GLU B 1 177 ? -2.990 8.464 2.789 1.00 7.34 177 GLU B C 1
ATOM 4708 O O . GLU B 1 177 ? -3.599 8.864 3.776 1.00 8.82 177 GLU B O 1
ATOM 4714 N N . PHE B 1 178 ? -2.024 7.552 2.825 1.00 7.75 178 PHE B N 1
ATOM 4715 C CA . PHE B 1 178 ? -1.608 6.896 4.095 1.00 7.95 178 PHE B CA 1
ATOM 4716 C C . PHE B 1 178 ? -1.080 7.959 5.065 1.00 6.93 178 PHE B C 1
ATOM 4717 O O . PHE B 1 178 ? -1.527 8.022 6.230 1.00 7.79 178 PHE B O 1
ATOM 4725 N N . VAL B 1 179 ? -0.103 8.764 4.656 1.00 6.47 179 VAL B N 1
ATOM 4726 C CA . VAL B 1 179 ? 0.559 9.747 5.566 1.00 6.86 179 VAL B CA 1
ATOM 4727 C C . VAL B 1 179 ? -0.463 10.764 6.009 1.00 7.42 179 VAL B C 1
ATOM 4728 O O . VAL B 1 179 ? -0.465 11.189 7.166 1.00 7.04 179 VAL B O 1
ATOM 4732 N N . SER B 1 180 ? -1.326 11.214 5.105 1.00 8.00 180 SER B N 1
ATOM 4733 C CA . SER B 1 180 ? -2.274 12.254 5.453 1.00 7.64 180 SER B CA 1
ATOM 4734 C C . SER B 1 180 ? -3.439 11.755 6.298 1.00 8.33 180 SER B C 1
ATOM 4735 O O . SER B 1 180 ? -3.947 12.491 7.118 1.00 9.49 180 SER B O 1
ATOM 4738 N N . ALA B 1 181 ? -3.884 10.520 6.126 1.00 7.28 181 ALA B N 1
ATOM 4739 C CA . ALA B 1 181 ? -4.950 9.918 6.964 1.00 6.74 181 ALA B CA 1
ATOM 4740 C C . ALA B 1 181 ? -4.429 9.863 8.422 1.00 7.53 181 ALA B C 1
ATOM 4741 O O . ALA B 1 181 ? -5.179 10.023 9.385 1.00 8.48 181 ALA B O 1
ATOM 4743 N N . LEU B 1 182 ? -3.122 9.606 8.578 1.00 7.97 182 LEU B N 1
ATOM 4744 C CA . LEU B 1 182 ? -2.483 9.605 9.900 1.00 6.49 182 LEU B CA 1
ATOM 4745 C C . LEU B 1 182 ? -2.241 10.983 10.503 1.00 7.23 182 LEU B C 1
ATOM 4746 O O . LEU B 1 182 ? -1.749 11.129 11.621 1.00 7.86 182 LEU B O 1
ATOM 4751 N N . GLY B 1 183 ? -2.522 12.019 9.734 1.00 8.68 183 GLY B N 1
ATOM 4752 C CA . GLY B 1 183 ? -2.386 13.397 10.183 1.00 9.18 183 GLY B CA 1
ATOM 4753 C C . GLY B 1 183 ? -1.010 13.971 10.157 1.00 9.31 183 GLY B C 1
ATOM 4754 O O . GLY B 1 183 ? -0.717 14.985 10.883 1.00 11.55 183 GLY B O 1
ATOM 4755 N N . TYR B 1 184 ? -0.129 13.367 9.380 1.00 9.59 184 TYR B N 1
ATOM 4756 C CA . TYR B 1 184 ? 1.236 13.821 9.289 1.00 8.81 184 TYR B CA 1
ATOM 4757 C C . TYR B 1 184 ? 1.448 14.834 8.191 1.00 8.49 184 TYR B C 1
ATOM 4758 O O . TYR B 1 184 ? 0.766 14.784 7.169 1.00 9.09 184 TYR B O 1
ATOM 4767 N N . GLU B 1 185 ? 2.432 15.721 8.364 1.00 8.82 185 GLU B N 1
ATOM 4768 C CA . GLU B 1 185 ? 2.794 16.745 7.358 1.00 8.20 185 GLU B CA 1
ATOM 4769 C C . GLU B 1 185 ? 3.524 16.046 6.175 1.00 8.28 185 GLU B C 1
ATOM 4770 O O . GLU B 1 185 ? 4.580 15.394 6.352 1.00 8.90 185 GLU B O 1
ATOM 4776 N N . VAL B 1 186 ? 2.987 16.272 4.943 1.00 7.88 186 VAL B N 1
ATOM 4777 C CA . VAL B 1 186 ? 3.693 15.876 3.727 1.00 7.73 186 VAL B CA 1
ATOM 4778 C C . VAL B 1 186 ? 4.613 16.998 3.323 1.00 7.94 186 VAL B C 1
ATOM 4779 O O . VAL B 1 186 ? 4.155 18.108 2.944 1.00 9.01 186 VAL B O 1
ATOM 4783 N N . VAL B 1 187 ? 5.902 16.740 3.456 1.00 7.47 187 VAL B N 1
ATOM 4784 C CA . VAL B 1 187 ? 6.942 17.731 3.219 1.00 7.47 187 VAL B CA 1
ATOM 4785 C C . VAL B 1 187 ? 7.307 17.764 1.735 1.00 7.70 187 VAL B C 1
ATOM 4786 O O . VAL B 1 187 ? 7.339 18.827 1.103 1.00 7.89 187 VAL B O 1
ATOM 4790 N N . SER B 1 188 ? 7.561 16.596 1.188 1.00 7.09 188 SER B N 1
ATOM 4791 C CA . SER B 1 188 ? 7.848 16.459 -0.237 1.00 6.41 188 SER B CA 1
ATOM 4792 C C . SER B 1 188 ? 7.330 15.100 -0.710 1.00 6.43 188 SER B C 1
ATOM 4793 O O . SER B 1 188 ? 7.230 14.158 0.073 1.00 6.53 188 SER B O 1
ATOM 4796 N N . ALA B 1 189 ? 7.089 14.979 -2.011 1.00 5.84 189 ALA B N 1
ATOM 4797 C CA . ALA B 1 189 ? 6.600 13.708 -2.615 1.00 5.08 189 ALA B CA 1
ATOM 4798 C C . ALA B 1 189 ? 7.111 13.709 -4.022 1.00 5.56 189 ALA B C 1
ATOM 4799 O O . ALA B 1 189 ? 7.211 14.764 -4.658 1.00 6.06 189 ALA B O 1
ATOM 4801 N N . GLY B 1 190 ? 7.379 12.528 -4.532 1.00 4.71 190 GLY B N 1
ATOM 4802 C CA . GLY B 1 190 ? 7.762 12.355 -5.924 1.00 5.25 190 GLY B CA 1
ATOM 4803 C C . GLY B 1 190 ? 8.370 11.030 -6.281 1.00 4.65 190 GLY B C 1
ATOM 4804 O O . GLY B 1 190 ? 7.995 9.995 -5.769 1.00 5.73 190 GLY B O 1
ATOM 4805 N N . LYS B 1 191 ? 9.258 11.094 -7.269 1.00 6.08 191 LYS B N 1
ATOM 4806 C CA . LYS B 1 191 ? 9.902 9.937 -7.868 1.00 7.58 191 LYS B CA 1
ATOM 4807 C C . LYS B 1 191 ? 11.431 10.120 -7.960 1.00 7.82 191 LYS B C 1
ATOM 4808 O O . LYS B 1 191 ? 11.950 11.180 -7.641 1.00 8.73 191 LYS B O 1
ATOM 4814 N N . GLY B 1 192 ? 12.114 9.095 -8.440 1.00 10.57 192 GLY B N 1
ATOM 4815 C CA . GLY B 1 192 ? 13.536 9.265 -8.685 1.00 10.67 192 GLY B CA 1
ATOM 4816 C C . GLY B 1 192 ? 13.936 8.803 -10.068 1.00 10.88 192 GLY B C 1
ATOM 4817 O O . GLY B 1 192 ? 13.152 8.185 -10.763 1.00 14.46 192 GLY B O 1
ATOM 4818 N N . LYS B 1 193 ? 15.176 9.064 -10.414 1.00 12.13 193 LYS B N 1
ATOM 4819 C CA . LYS B 1 193 ? 15.771 8.609 -11.655 1.00 13.52 193 LYS B CA 1
ATOM 4820 C C . LYS B 1 193 ? 17.188 8.202 -11.272 1.00 12.38 193 LYS B C 1
ATOM 4821 O O . LYS B 1 193 ? 17.868 8.881 -10.470 1.00 12.93 193 LYS B O 1
ATOM 4827 N N . ASN B 1 194 ? 17.668 7.081 -11.803 1.00 12.94 194 ASN B N 1
ATOM 4828 C CA . ASN B 1 194 ? 18.996 6.607 -11.488 1.00 13.86 194 ASN B CA 1
ATOM 4829 C C . ASN B 1 194 ? 20.101 7.548 -11.958 1.00 15.11 194 ASN B C 1
ATOM 4830 O O . ASN B 1 194 ? 21.087 7.752 -11.208 1.00 15.38 194 ASN B O 1
ATOM 4835 N N . ASN B 1 195 ? 19.972 8.083 -13.180 1.00 14.34 195 ASN B N 1
ATOM 4836 C CA . ASN 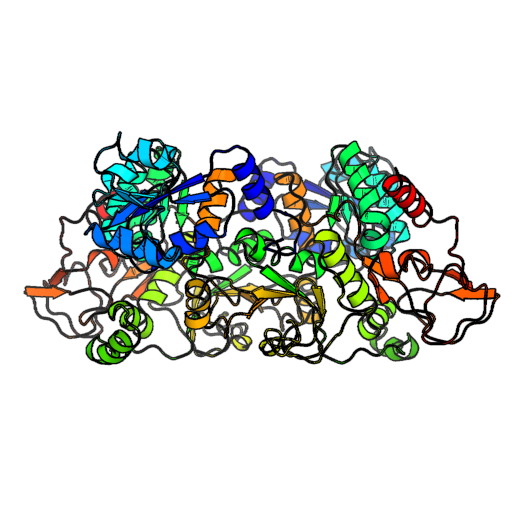B 1 195 ? 21.019 8.915 -13.786 1.00 14.57 195 ASN B CA 1
ATOM 4837 C C . ASN B 1 195 ? 20.527 10.344 -14.043 1.00 15.15 195 ASN B C 1
ATOM 4838 O O . ASN B 1 195 ? 19.280 10.581 -14.184 1.00 12.22 195 ASN B O 1
ATOM 4843 N N . PRO B 1 196 ? 21.458 11.318 -14.117 1.00 13.30 196 PRO B N 1
ATOM 4844 C CA . PRO B 1 196 ? 21.067 12.694 -14.440 1.00 12.38 196 PRO B CA 1
ATOM 4845 C C . PRO B 1 196 ? 20.306 12.845 -15.781 1.00 12.98 196 PRO B C 1
ATOM 4846 O O . PRO B 1 196 ? 20.535 12.112 -16.765 1.00 15.21 196 PRO B O 1
ATOM 4850 N N . LEU B 1 197 ? 19.451 13.863 -15.830 1.00 11.66 197 LEU B N 1
ATOM 4851 C CA . LEU B 1 197 ? 18.794 14.200 -17.048 1.00 11.81 197 LEU B CA 1
ATOM 4852 C C . LEU B 1 197 ? 19.756 14.784 -18.077 1.00 11.39 197 LEU B C 1
ATOM 4853 O O . LEU B 1 197 ? 20.792 15.324 -17.710 1.00 13.45 197 LEU B O 1
ATOM 4858 N N . ASN B 1 198 ? 19.411 14.662 -19.336 1.00 9.88 198 ASN B N 1
ATOM 4859 C CA . ASN B 1 198 ? 20.143 15.359 -20.446 1.00 10.08 198 ASN B CA 1
ATOM 4860 C C . ASN B 1 198 ? 19.059 16.166 -21.229 1.00 10.34 198 ASN B C 1
ATOM 4861 O O . ASN B 1 198 ? 18.311 15.595 -22.006 1.00 10.72 198 ASN B O 1
ATOM 4866 N N . PHE B 1 199 ? 18.966 17.456 -20.926 1.00 11.60 199 PHE B N 1
ATOM 4867 C CA . PHE B 1 199 ? 17.927 18.288 -21.512 1.00 12.19 199 PHE B CA 1
ATOM 4868 C C . PHE B 1 199 ? 18.110 18.439 -23.008 1.00 13.06 199 PHE B C 1
ATOM 4869 O O . PHE B 1 199 ? 17.136 18.794 -23.692 1.00 16.22 199 PHE B O 1
ATOM 4877 N N . ASP B 1 200 ? 19.295 18.157 -23.553 1.00 11.57 200 ASP B N 1
ATOM 4878 C CA . ASP B 1 200 ? 19.578 18.294 -24.974 1.00 13.24 200 ASP B CA 1
ATOM 4879 C C . ASP B 1 200 ? 19.366 16.997 -25.795 1.00 12.16 200 ASP B C 1
ATOM 4880 O O . ASP B 1 200 ? 19.581 16.980 -26.991 1.00 12.21 200 ASP B O 1
ATOM 4885 N N . ALA B 1 201 ? 18.908 15.924 -25.162 1.00 10.64 201 ALA B N 1
ATOM 4886 C CA . ALA B 1 201 ? 18.722 14.697 -25.847 1.00 9.25 201 ALA B CA 1
ATOM 4887 C C . ALA B 1 201 ? 17.746 14.817 -27.009 1.00 10.08 201 ALA B C 1
ATOM 4888 O O . ALA B 1 201 ? 16.688 15.454 -26.868 1.00 10.25 201 ALA B O 1
ATOM 4890 N N . THR B 1 202 ? 18.026 14.075 -28.093 1.00 9.88 202 THR B N 1
ATOM 4891 C CA . THR B 1 202 ? 17.115 14.012 -29.280 1.00 10.32 202 THR B CA 1
ATOM 4892 C C . THR B 1 202 ? 17.013 12.562 -29.780 1.00 10.93 202 THR B C 1
ATOM 4893 O O . THR B 1 202 ? 17.778 11.662 -29.364 1.00 9.80 202 THR B O 1
ATOM 4897 N N . PRO B 1 203 ? 16.127 12.251 -30.737 1.00 8.52 203 PRO B N 1
ATOM 4898 C CA . PRO B 1 203 ? 16.110 10.916 -31.279 1.00 9.70 203 PRO B CA 1
ATOM 4899 C C . PRO B 1 203 ? 17.437 10.436 -31.935 1.00 9.11 203 PRO B C 1
ATOM 4900 O O . PRO B 1 203 ? 17.625 9.240 -31.959 1.00 12.98 203 PRO B O 1
ATOM 4904 N N . ASP B 1 204 ? 18.273 11.376 -32.364 1.00 11.32 204 ASP B N 1
ATOM 4905 C CA . ASP B 1 204 ? 19.599 10.988 -32.906 1.00 12.64 204 ASP B CA 1
ATOM 4906 C C . ASP B 1 204 ? 20.410 10.240 -31.831 1.00 13.13 204 ASP B C 1
ATOM 4907 O O . ASP B 1 204 ? 21.211 9.385 -32.169 1.00 14.59 204 ASP B O 1
ATOM 4912 N N . ASP B 1 205 ? 20.263 10.606 -30.577 1.00 13.15 205 ASP B N 1
ATOM 4913 C CA . ASP B 1 205 ? 21.029 9.984 -29.512 1.00 13.81 205 ASP B CA 1
ATOM 4914 C C . ASP B 1 205 ? 20.517 8.603 -29.102 1.00 14.72 205 ASP B C 1
ATOM 4915 O O . ASP B 1 205 ? 21.253 7.798 -28.462 1.00 13.96 205 ASP B O 1
ATOM 4920 N N . TYR B 1 206 ? 19.228 8.325 -29.390 1.00 14.03 206 TYR B N 1
ATOM 4921 C CA . TYR B 1 206 ? 18.529 7.136 -28.867 1.00 13.71 206 TYR B CA 1
ATOM 4922 C C . TYR B 1 206 ? 17.980 6.193 -29.894 1.00 13.72 206 TYR B C 1
ATOM 4923 O O . TYR B 1 206 ? 17.420 5.123 -29.599 1.00 13.31 206 TYR B O 1
ATOM 4932 N N . ARG B 1 207 ? 18.135 6.576 -31.157 1.00 16.93 207 ARG B N 1
ATOM 4933 C CA . ARG B 1 207 ? 17.499 5.806 -32.193 1.00 19.04 207 ARG B CA 1
ATOM 4934 C C . ARG B 1 207 ? 18.113 4.392 -32.183 1.00 19.34 207 ARG B C 1
ATOM 4935 O O . ARG B 1 207 ? 17.435 3.354 -32.381 1.00 21.23 207 ARG B O 1
ATOM 4943 N N . GLN B 1 208 ? 19.381 4.271 -31.865 1.00 21.20 208 GLN B N 1
ATOM 4944 C CA . GLN B 1 208 ? 19.989 2.938 -31.729 1.00 20.22 208 GLN B CA 1
ATOM 4945 C C . GLN B 1 208 ? 19.440 2.000 -30.575 1.00 20.23 208 GLN B C 1
ATOM 4946 O O . GLN B 1 208 ? 19.147 0.805 -30.750 1.00 20.28 208 GLN B O 1
ATOM 4952 N N . GLU B 1 209 ? 19.325 2.524 -29.352 1.00 18.36 209 GLU B N 1
ATOM 4953 C CA . GLU B 1 209 ? 18.652 1.797 -28.285 1.00 18.14 209 GLU B CA 1
ATOM 4954 C C . GLU B 1 209 ? 17.183 1.465 -28.665 1.00 16.11 209 GLU B C 1
ATOM 4955 O O . GLU B 1 209 ? 16.651 0.444 -28.335 1.00 15.55 209 GLU B O 1
ATOM 4961 N N . ALA B 1 210 ? 16.473 2.427 -29.290 1.00 14.96 210 ALA B N 1
ATOM 4962 C CA . ALA B 1 210 ? 15.079 2.192 -29.660 1.00 14.97 210 ALA B CA 1
ATOM 4963 C C . ALA B 1 210 ? 14.960 1.003 -30.616 1.00 15.69 210 ALA B C 1
ATOM 4964 O O . ALA B 1 210 ? 14.042 0.218 -30.541 1.00 15.63 210 ALA B O 1
ATOM 4966 N N . ASP B 1 211 ? 15.877 0.906 -31.566 1.00 17.10 211 ASP B N 1
ATOM 4967 C CA . ASP B 1 211 ? 15.859 -0.154 -32.572 1.00 19.77 211 ASP B CA 1
ATOM 4968 C C . ASP B 1 211 ? 16.129 -1.489 -31.837 1.00 19.96 211 ASP B C 1
ATOM 4969 O O . ASP B 1 211 ? 15.389 -2.479 -31.917 1.00 21.90 211 ASP B O 1
ATOM 4974 N N . ARG B 1 212 ? 17.162 -1.466 -31.013 1.00 21.99 212 ARG B N 1
ATOM 4975 C CA . ARG B 1 212 ? 17.550 -2.644 -30.289 1.00 22.91 212 ARG B CA 1
ATOM 4976 C C . ARG B 1 212 ? 16.469 -3.153 -29.362 1.00 22.33 212 ARG B C 1
ATOM 4977 O O . ARG B 1 212 ? 16.256 -4.343 -29.264 1.00 23.50 212 ARG B O 1
ATOM 4985 N N . ARG B 1 213 ? 15.746 -2.245 -28.690 1.00 20.40 213 ARG B N 1
ATOM 4986 C CA . ARG B 1 213 ? 14.672 -2.618 -27.777 1.00 20.53 213 ARG B CA 1
ATOM 4987 C C . ARG B 1 213 ? 13.274 -2.714 -28.425 1.00 18.79 213 ARG B C 1
ATOM 4988 O O . ARG B 1 213 ? 12.278 -3.017 -27.742 1.00 19.71 213 ARG B O 1
ATOM 4996 N N . ASN B 1 214 ? 13.197 -2.517 -29.734 1.00 18.71 214 ASN B N 1
ATOM 4997 C CA . ASN B 1 214 ? 11.937 -2.513 -30.488 1.00 19.58 214 ASN B CA 1
ATOM 4998 C C . ASN B 1 214 ? 10.945 -1.607 -29.770 1.00 18.05 214 ASN B C 1
ATOM 4999 O O . ASN B 1 214 ? 9.865 -2.010 -29.414 1.00 20.03 214 ASN B O 1
ATOM 5004 N N . MET B 1 215 ? 11.342 -0.371 -29.510 1.00 17.28 215 MET B N 1
ATOM 5005 C CA . MET B 1 215 ? 10.441 0.529 -28.875 1.00 15.84 215 MET B CA 1
ATOM 5006 C C . MET B 1 215 ? 10.495 1.925 -29.443 1.00 14.77 215 MET B C 1
ATOM 5007 O O . MET B 1 215 ? 11.385 2.284 -30.220 1.00 14.12 215 MET B O 1
ATOM 5012 N N . ASN B 1 216 ? 9.504 2.705 -29.062 1.00 11.05 216 ASN B N 1
ATOM 5013 C CA . ASN B 1 216 ? 9.349 4.063 -29.587 1.00 9.94 216 ASN B CA 1
ATOM 5014 C C . ASN B 1 216 ? 10.444 4.970 -29.051 1.00 9.37 216 ASN B C 1
ATOM 5015 O O . ASN B 1 216 ? 10.523 5.242 -27.847 1.00 9.30 216 ASN B O 1
ATOM 5020 N N . VAL B 1 217 ? 11.257 5.537 -29.927 1.00 9.01 217 VAL B N 1
ATOM 5021 C CA . VAL B 1 217 ? 12.328 6.380 -29.516 1.00 9.61 217 VAL B CA 1
ATOM 5022 C C . VAL B 1 217 ? 11.883 7.585 -28.686 1.00 9.13 217 VAL B C 1
ATOM 5023 O O . VAL B 1 217 ? 12.616 8.108 -27.838 1.00 8.94 217 VAL B O 1
ATOM 5027 N N . ARG B 1 218 ? 10.657 8.040 -28.955 1.00 8.57 218 ARG B N 1
ATOM 5028 C CA . ARG B 1 218 ? 10.179 9.201 -28.195 1.00 8.92 218 ARG B CA 1
ATOM 5029 C C . ARG B 1 218 ? 10.036 8.906 -26.711 1.00 9.06 218 ARG B C 1
ATOM 5030 O O . ARG B 1 218 ? 10.208 9.814 -25.864 1.00 9.34 218 ARG B O 1
ATOM 5038 N N . LEU B 1 219 ? 9.761 7.644 -26.374 1.00 7.90 219 LEU B N 1
ATOM 5039 C CA . LEU B 1 219 ? 9.684 7.236 -24.956 1.00 7.61 219 LEU B CA 1
ATOM 5040 C C . LEU B 1 219 ? 11.027 7.376 -24.245 1.00 8.46 219 LEU B C 1
ATOM 5041 O O . LEU B 1 219 ? 11.093 7.667 -23.014 1.00 11.08 219 LEU B O 1
ATOM 5046 N N . LEU B 1 220 ? 12.094 7.099 -24.973 1.00 7.97 220 LEU B N 1
ATOM 5047 C CA . LEU B 1 220 ? 13.449 7.256 -24.431 1.00 8.25 220 LEU B CA 1
ATOM 5048 C C . LEU B 1 220 ? 13.767 8.720 -24.246 1.00 7.42 220 LEU B C 1
ATOM 5049 O O . LEU B 1 220 ? 14.304 9.133 -23.192 1.00 8.82 220 LEU B O 1
ATOM 5054 N N . VAL B 1 221 ? 13.572 9.535 -25.295 1.00 6.10 221 VAL B N 1
ATOM 5055 C CA . VAL B 1 221 ? 13.911 10.941 -25.234 1.00 6.20 221 VAL B CA 1
ATOM 5056 C C . VAL B 1 221 ? 13.168 11.661 -24.127 1.00 7.52 221 VAL B C 1
ATOM 5057 O O . VAL B 1 221 ? 13.796 12.455 -23.409 1.00 7.80 221 VAL B O 1
ATOM 5061 N N . GLU B 1 222 ? 11.860 11.441 -24.004 1.00 9.03 222 GLU B N 1
ATOM 5062 C CA . GLU B 1 222 ? 11.081 12.131 -22.956 1.00 9.28 222 GLU B CA 1
ATOM 5063 C C . GLU B 1 222 ? 11.447 11.726 -21.537 1.00 10.48 222 GLU B C 1
ATOM 5064 O O . GLU B 1 222 ? 11.207 12.496 -20.574 1.00 11.35 222 GLU B O 1
ATOM 5070 N N . PHE B 1 223 ? 11.967 10.529 -21.312 1.00 10.41 223 PHE B N 1
ATOM 5071 C CA . PHE B 1 223 ? 12.622 9.975 -20.118 1.00 11.41 223 PHE B CA 1
ATOM 5072 C C . PHE B 1 223 ? 13.909 10.762 -19.832 1.00 11.53 223 PHE B C 1
ATOM 5073 O O . PHE B 1 223 ? 14.108 11.268 -18.711 1.00 13.48 223 PHE B O 1
ATOM 5081 N N . ILE B 1 224 ? 14.791 10.898 -20.763 1.00 10.14 224 ILE B N 1
ATOM 5082 C CA . ILE B 1 224 ? 16.129 11.438 -20.549 1.00 11.04 224 ILE B CA 1
ATOM 5083 C C . ILE B 1 224 ? 16.047 12.933 -20.416 1.00 8.86 224 ILE B C 1
ATOM 5084 O O . ILE B 1 224 ? 16.783 13.529 -19.621 1.00 8.91 224 ILE B O 1
ATOM 5089 N N . ASP B 1 225 ? 15.141 13.605 -21.186 1.00 8.38 225 ASP B N 1
ATOM 5090 C CA . ASP B 1 225 ? 15.110 15.060 -21.194 1.00 8.53 225 ASP B CA 1
ATOM 5091 C C . ASP B 1 225 ? 14.290 15.691 -20.087 1.00 7.91 225 ASP B C 1
ATOM 5092 O O . ASP B 1 225 ? 14.206 16.922 -20.032 1.00 9.51 225 ASP B O 1
ATOM 5097 N N . GLY B 1 226 ? 13.713 14.870 -19.222 1.00 8.56 226 GLY B N 1
ATOM 5098 C CA . GLY B 1 226 ? 13.001 15.331 -18.059 1.00 9.97 226 GLY B CA 1
ATOM 5099 C C . GLY B 1 226 ? 11.524 15.470 -18.293 1.00 8.90 226 GLY B C 1
ATOM 5100 O O . GLY B 1 226 ? 10.769 15.682 -17.335 1.00 8.32 226 GLY B O 1
ATOM 5101 N N . SER B 1 227 ? 11.068 15.410 -19.547 1.00 7.77 227 SER B N 1
ATOM 5102 C CA . SER B 1 227 ? 9.678 15.776 -19.819 1.00 7.75 227 SER B CA 1
ATOM 5103 C C . SER B 1 227 ? 8.690 14.910 -19.053 1.00 7.60 227 SER B C 1
ATOM 5104 O O . SER B 1 227 ? 7.700 15.441 -18.506 1.00 6.81 227 SER B O 1
ATOM 5107 N N . LYS B 1 228 ? 8.852 13.588 -19.082 1.00 7.40 228 LYS B N 1
ATOM 5108 C CA . LYS B 1 228 ? 7.962 12.701 -18.366 1.00 6.69 228 LYS B CA 1
ATOM 5109 C C . LYS B 1 228 ? 7.916 12.974 -16.868 1.00 6.16 228 LYS B C 1
ATOM 5110 O O . LYS B 1 228 ? 6.810 12.993 -16.267 1.00 6.78 228 LYS B O 1
ATOM 5116 N N . THR B 1 229 ? 9.059 13.291 -16.285 1.00 6.39 229 THR B N 1
ATOM 5117 C CA . THR B 1 229 ? 9.141 13.612 -14.849 1.00 6.51 229 THR B CA 1
ATOM 5118 C C . THR B 1 229 ? 8.348 14.878 -14.558 1.00 7.26 229 THR B C 1
ATOM 5119 O O . THR B 1 229 ? 7.619 14.986 -13.556 1.00 6.62 229 THR B O 1
ATOM 5123 N N . MET B 1 230 ? 8.463 15.877 -15.436 1.00 6.43 230 MET B N 1
ATOM 5124 C CA . MET B 1 230 ? 7.726 17.141 -15.215 1.00 6.65 230 MET B CA 1
ATOM 5125 C C . MET B 1 230 ? 6.212 16.902 -15.218 1.00 6.19 230 MET B C 1
ATOM 5126 O O . MET B 1 230 ? 5.466 17.405 -14.356 1.00 6.99 230 MET B O 1
ATOM 5131 N N . VAL B 1 231 ? 5.778 16.063 -16.170 1.00 5.80 231 VAL B N 1
ATOM 5132 C CA . VAL B 1 231 ? 4.367 15.725 -16.268 1.00 5.53 231 VAL B CA 1
ATOM 5133 C C . VAL B 1 231 ? 3.859 14.981 -15.045 1.00 5.98 231 VAL B C 1
ATOM 5134 O O . VAL B 1 231 ? 2.809 15.273 -14.438 1.00 6.27 231 VAL B O 1
ATOM 5138 N N . GLU B 1 232 ? 4.604 13.951 -14.665 1.00 5.35 232 GLU B N 1
ATOM 5139 C CA . GLU B 1 232 ? 4.177 13.087 -13.550 1.00 5.21 232 GLU B CA 1
ATOM 5140 C C . GLU B 1 232 ? 4.113 13.907 -12.254 1.00 5.36 232 GLU B C 1
ATOM 5141 O O . GLU B 1 232 ? 3.202 13.715 -11.433 1.00 5.79 232 GLU B O 1
ATOM 5147 N N . MET B 1 233 ? 5.088 14.757 -12.018 1.00 4.22 233 MET B N 1
ATOM 5148 C CA . MET B 1 233 ? 5.096 15.567 -10.811 1.00 4.89 233 MET B CA 1
ATOM 5149 C C . MET B 1 233 ? 3.954 16.622 -10.804 1.00 5.48 233 MET B C 1
ATOM 5150 O O . MET B 1 233 ? 3.323 16.869 -9.739 1.00 6.36 233 MET B O 1
ATOM 5155 N N . ALA B 1 234 ? 3.648 17.160 -11.976 1.00 5.81 234 ALA B N 1
ATOM 5156 C CA . ALA B 1 234 ? 2.517 18.051 -12.074 1.00 6.20 234 ALA B CA 1
ATOM 5157 C C . ALA B 1 234 ? 1.217 17.353 -11.768 1.00 4.92 234 ALA B C 1
ATOM 5158 O O . ALA B 1 234 ? 0.299 17.944 -11.180 1.00 6.04 234 ALA B O 1
ATOM 5160 N N . ALA B 1 235 ? 1.040 16.082 -12.186 1.00 5.54 235 ALA B N 1
ATOM 5161 C CA . ALA B 1 235 ? -0.181 15.363 -11.857 1.00 5.09 235 ALA B CA 1
ATOM 5162 C C . ALA B 1 235 ? -0.304 15.216 -10.339 1.00 4.97 235 ALA B C 1
ATOM 5163 O O . ALA B 1 235 ? -1.402 15.403 -9.789 1.00 5.85 235 ALA B O 1
ATOM 5165 N N . ILE B 1 236 ? 0.788 14.863 -9.657 1.00 4.81 236 ILE B N 1
ATOM 5166 C CA . ILE B 1 236 ? 0.733 14.761 -8.184 1.00 5.28 236 ILE B CA 1
ATOM 5167 C C . ILE B 1 236 ? 0.359 16.151 -7.596 1.00 5.56 236 ILE B C 1
ATOM 5168 O O . ILE B 1 236 ? -0.532 16.221 -6.738 1.00 5.90 236 ILE B O 1
ATOM 5173 N N . ALA B 1 237 ? 1.023 17.192 -8.060 1.00 5.97 237 ALA B N 1
ATOM 5174 C CA . ALA B 1 237 ? 0.722 18.574 -7.589 1.00 6.02 237 ALA B CA 1
ATOM 5175 C C . ALA B 1 237 ? -0.749 18.875 -7.724 1.00 6.37 237 ALA B C 1
ATOM 5176 O O . ALA B 1 237 ? -1.443 19.318 -6.791 1.00 6.73 237 ALA B O 1
ATOM 5178 N N . ASN B 1 238 ? -1.268 18.599 -8.914 1.00 6.03 238 ASN B N 1
ATOM 5179 C CA . ASN B 1 238 ? -2.657 18.982 -9.207 1.00 6.44 238 ASN B CA 1
ATOM 5180 C C . ASN B 1 238 ? -3.736 18.137 -8.551 1.00 6.62 238 ASN B C 1
ATOM 5181 O O . ASN B 1 238 ? -4.926 18.492 -8.624 1.00 7.89 238 ASN B O 1
ATOM 5186 N N . ALA B 1 239 ? -3.343 17.024 -7.932 1.00 6.00 239 ALA B N 1
ATOM 5187 C CA . ALA B 1 239 ? -4.213 16.183 -7.120 1.00 5.63 239 ALA B CA 1
ATOM 5188 C C . ALA B 1 239 ? -4.116 16.461 -5.622 1.00 6.86 239 ALA B C 1
ATOM 5189 O O . ALA B 1 239 ? -4.910 15.878 -4.863 1.00 7.59 239 ALA B O 1
ATOM 5191 N N . THR B 1 240 ? -3.153 17.283 -5.227 1.00 6.77 240 THR B N 1
ATOM 5192 C CA . THR B 1 240 ? -2.815 17.421 -3.794 1.00 8.04 240 THR B CA 1
ATOM 5193 C C . THR B 1 240 ? -2.763 18.867 -3.295 1.00 8.94 240 THR B C 1
ATOM 5194 O O . THR B 1 240 ? -3.031 19.090 -2.106 1.00 10.69 240 THR B O 1
ATOM 5198 N N . GLY B 1 241 ? -2.357 19.793 -4.135 1.00 8.85 241 GLY B N 1
ATOM 5199 C CA . GLY B 1 241 ? -1.997 21.125 -3.657 1.00 9.16 241 GLY B CA 1
ATOM 5200 C C . GLY B 1 241 ? -0.536 21.319 -3.331 1.00 9.40 241 GLY B C 1
ATOM 5201 O O . GLY B 1 241 ? -0.051 22.426 -3.085 1.00 9.46 241 GLY B O 1
ATOM 5202 N N . LEU B 1 242 ? 0.276 20.250 -3.373 1.00 6.46 242 LEU B N 1
ATOM 5203 C CA . LEU B 1 242 ? 1.717 20.365 -3.347 1.00 7.51 242 LEU B CA 1
ATOM 5204 C C . LEU B 1 242 ? 2.168 21.140 -4.577 1.00 7.96 242 LEU B C 1
ATOM 5205 O O . LEU B 1 242 ? 1.538 21.006 -5.646 1.00 9.38 242 LEU B O 1
ATOM 5210 N N . VAL B 1 243 ? 3.263 21.881 -4.434 1.00 7.44 243 VAL B N 1
ATOM 5211 C CA . VAL B 1 243 ? 3.736 22.736 -5.550 1.00 8.16 243 VAL B CA 1
ATOM 5212 C C . VAL B 1 243 ? 5.214 22.475 -5.876 1.00 8.15 243 VAL B C 1
ATOM 5213 O O . VAL B 1 243 ? 5.989 22.072 -5.036 1.00 8.15 243 VAL B O 1
ATOM 5217 N N . PRO B 1 244 ? 5.636 22.714 -7.135 1.00 7.29 244 PRO B N 1
ATOM 5218 C CA . PRO B 1 244 ? 7.039 22.754 -7.374 1.00 7.75 244 PRO B CA 1
ATOM 5219 C C . PRO B 1 244 ? 7.672 23.937 -6.596 1.00 8.00 244 PRO B C 1
ATOM 5220 O O . PRO B 1 244 ? 7.084 25.034 -6.681 1.00 9.05 244 PRO B O 1
ATOM 5224 N N . ASP B 1 245 ? 8.813 23.728 -5.963 1.00 8.67 245 ASP B N 1
ATOM 5225 C CA . ASP B 1 245 ? 9.415 24.815 -5.095 1.00 10.26 245 ASP B CA 1
ATOM 5226 C C . ASP B 1 245 ? 10.052 25.909 -5.947 1.00 10.88 245 ASP B C 1
ATOM 5227 O O . ASP B 1 245 ? 10.048 27.047 -5.528 1.00 11.49 245 ASP B O 1
ATOM 5232 N N . ILE B 1 246 ? 10.500 25.530 -7.131 1.00 10.36 246 ILE B N 1
ATOM 5233 C CA . ILE B 1 246 ? 11.078 26.414 -8.141 1.00 10.76 246 ILE B CA 1
ATOM 5234 C C . ILE B 1 246 ? 10.629 25.839 -9.484 1.00 11.38 246 ILE B C 1
ATOM 5235 O O . ILE B 1 246 ? 10.336 24.630 -9.586 1.00 9.53 246 ILE B O 1
ATOM 5240 N N . ALA B 1 247 ? 10.543 26.655 -10.526 1.00 9.63 247 ALA B N 1
ATOM 5241 C CA . ALA B 1 247 ? 10.204 26.149 -11.849 1.00 9.20 247 ALA B CA 1
ATOM 5242 C C . ALA B 1 247 ? 11.221 25.087 -12.224 1.00 9.24 247 ALA B C 1
ATOM 5243 O O . ALA B 1 247 ? 12.443 25.213 -12.052 1.00 10.01 247 ALA B O 1
ATOM 5245 N N . GLY B 1 248 ? 10.733 23.966 -12.747 1.00 7.96 248 GLY B N 1
ATOM 5246 C CA . GLY B 1 248 ? 11.524 22.815 -13.095 1.00 8.22 248 GLY B CA 1
ATOM 5247 C C . GLY B 1 248 ? 11.859 21.849 -11.979 1.00 8.89 248 GLY B C 1
ATOM 5248 O O . GLY B 1 248 ? 12.420 20.753 -12.224 1.00 8.84 248 GLY B O 1
ATOM 5249 N N . MET B 1 249 ? 11.609 22.284 -10.752 1.00 8.20 249 MET B N 1
ATOM 5250 C CA . MET B 1 249 ? 11.940 21.553 -9.523 1.00 8.77 249 MET B CA 1
ATOM 5251 C C . MET B 1 249 ? 13.453 21.516 -9.251 1.00 8.90 249 MET B C 1
ATOM 5252 O O . MET B 1 249 ? 14.287 21.884 -10.128 1.00 10.77 249 MET B O 1
ATOM 5257 N N . HIS B 1 250 ? 13.849 21.060 -8.071 1.00 9.29 250 HIS B N 1
ATOM 5258 C CA . HIS B 1 250 ? 15.285 21.092 -7.744 1.00 9.77 250 HIS B CA 1
ATOM 5259 C C . HIS B 1 250 ? 16.037 19.925 -8.330 1.00 9.83 250 HIS B C 1
ATOM 5260 O O . HIS B 1 250 ? 17.171 20.034 -8.828 1.00 12.34 250 HIS B O 1
ATOM 5267 N N . GLY B 1 251 ? 15.443 18.715 -8.286 1.00 9.73 251 GLY B N 1
ATOM 5268 C CA . GLY B 1 251 ? 16.067 17.543 -8.814 1.00 9.73 251 GLY B CA 1
ATOM 5269 C C . GLY B 1 251 ? 17.453 17.245 -8.284 1.00 11.33 251 GLY B C 1
ATOM 5270 O O . GLY B 1 251 ? 18.354 16.965 -9.072 1.00 12.97 251 GLY B O 1
ATOM 5271 N N . PRO B 1 252 ? 17.632 17.335 -6.946 1.00 9.72 252 PRO B N 1
ATOM 5272 C CA . PRO B 1 252 ? 18.942 17.118 -6.377 1.00 11.42 252 PRO B CA 1
ATOM 5273 C C . PRO B 1 252 ? 19.438 15.709 -6.505 1.00 11.56 252 PRO B C 1
ATOM 5274 O O . PRO B 1 252 ? 18.709 14.720 -6.693 1.00 11.99 252 PRO B O 1
ATOM 5278 N N . ARG B 1 253 ? 20.760 15.584 -6.313 1.00 12.89 253 ARG B N 1
ATOM 5279 C CA . ARG B 1 253 ? 21.404 14.329 -6.172 1.00 13.56 253 ARG B CA 1
ATOM 5280 C C . ARG B 1 253 ? 21.083 13.784 -4.763 1.00 12.43 253 ARG B C 1
ATOM 5281 O O . ARG B 1 253 ? 21.402 14.473 -3.714 1.00 14.93 253 ARG B O 1
ATOM 5289 N N . ALA B 1 254 ? 20.402 12.641 -4.702 1.00 10.23 254 ALA B N 1
ATOM 5290 C CA . ALA B 1 254 ? 20.030 12.028 -3.434 1.00 10.82 254 ALA B CA 1
ATOM 5291 C C . ALA B 1 254 ? 19.653 10.595 -3.650 1.00 13.08 254 ALA B C 1
ATOM 5292 O O . ALA B 1 254 ? 18.786 10.268 -4.477 1.00 12.83 254 ALA B O 1
ATOM 5294 N N . SER B 1 255 ? 20.330 9.698 -2.957 1.00 12.77 255 SER B N 1
ATOM 5295 C CA . SER B 1 255 ? 19.920 8.303 -2.905 1.00 13.28 255 SER B CA 1
ATOM 5296 C C . SER B 1 255 ? 18.700 8.194 -1.980 1.00 12.78 255 SER B C 1
ATOM 5297 O O . SER B 1 255 ? 18.300 9.128 -1.283 1.00 11.81 255 SER B O 1
ATOM 5300 N N . ILE B 1 256 ? 18.118 7.006 -1.997 1.00 13.11 256 ILE B N 1
ATOM 5301 C CA . ILE B 1 256 ? 16.951 6.734 -1.136 1.00 12.24 256 ILE B CA 1
ATOM 5302 C C . ILE B 1 256 ? 17.176 7.069 0.328 1.00 11.67 256 ILE B C 1
ATOM 5303 O O . ILE B 1 256 ? 16.302 7.649 0.971 1.00 12.92 256 ILE B O 1
ATOM 5308 N N . ASP B 1 257 ? 18.386 6.837 0.826 1.00 11.99 257 ASP B N 1
ATOM 5309 C CA . ASP B 1 257 ? 18.715 7.097 2.201 1.00 13.42 257 ASP B CA 1
ATOM 5310 C C . ASP B 1 257 ? 19.018 8.565 2.542 1.00 11.80 257 ASP B C 1
ATOM 5311 O O . ASP B 1 257 ? 19.168 8.933 3.702 1.00 13.17 257 ASP B O 1
ATOM 5316 N N . GLN B 1 258 ? 19.056 9.398 1.506 1.00 11.77 258 GLN B N 1
ATOM 5317 C CA . GLN B 1 258 ? 19.370 10.812 1.648 1.00 10.48 258 GLN B CA 1
ATOM 5318 C C . GLN B 1 258 ? 18.172 11.738 1.499 1.00 9.86 258 GLN B C 1
ATOM 5319 O O . GLN B 1 258 ? 18.231 12.914 1.797 1.00 9.83 258 GLN B O 1
ATOM 5325 N N . LEU B 1 259 ? 17.010 11.210 1.055 1.00 9.41 259 LEU B N 1
ATOM 5326 C CA . LEU B 1 259 ? 15.856 12.058 0.795 1.00 8.89 259 LEU B CA 1
ATOM 5327 C C . LEU B 1 259 ? 15.395 12.849 1.997 1.00 7.61 259 LEU B C 1
ATOM 5328 O O . LEU B 1 259 ? 15.099 14.058 1.852 1.00 8.28 259 LEU B O 1
ATOM 5333 N N . SER B 1 260 ? 15.424 12.223 3.165 1.00 8.62 260 SER B N 1
ATOM 5334 C CA A SER B 1 260 ? 14.920 12.878 4.373 0.50 8.89 260 SER B CA 1
ATOM 5335 C CA B SER B 1 260 ? 14.912 12.899 4.359 0.50 9.41 260 SER B CA 1
ATOM 5336 C C . SER B 1 260 ? 15.829 13.962 4.942 1.00 9.18 260 SER B C 1
ATOM 5337 O O . SER B 1 260 ? 15.420 14.646 5.880 1.00 11.65 260 SER B O 1
ATOM 5342 N N . HIS B 1 261 ? 17.024 14.101 4.387 1.00 9.62 261 HIS B N 1
ATOM 5343 C CA . HIS B 1 261 ? 17.863 15.258 4.735 1.00 10.54 261 HIS B CA 1
ATOM 5344 C C . HIS B 1 261 ? 18.084 16.227 3.565 1.00 11.03 261 HIS B C 1
ATOM 5345 O O . HIS B 1 261 ? 18.792 17.223 3.706 1.00 13.07 261 HIS B O 1
ATOM 5352 N N . THR B 1 262 ? 17.438 15.971 2.419 1.00 8.98 262 THR B N 1
ATOM 5353 C CA . THR B 1 262 ? 17.669 16.734 1.180 1.00 9.72 262 THR B CA 1
ATOM 5354 C C . THR B 1 262 ? 16.404 17.436 0.751 1.00 9.75 262 THR B C 1
ATOM 5355 O O . THR B 1 262 ? 16.361 18.659 0.577 1.00 9.17 262 THR B O 1
ATOM 5359 N N . LEU B 1 263 ? 15.317 16.670 0.564 1.00 9.31 263 LEU B N 1
ATOM 5360 C CA . LEU B 1 263 ? 14.036 17.245 0.118 1.00 8.90 263 LEU B CA 1
ATOM 5361 C C . LEU B 1 263 ? 13.177 17.634 1.284 1.00 7.64 263 LEU B C 1
ATOM 5362 O O . LEU B 1 263 ? 12.048 17.209 1.509 1.00 8.67 263 LEU B O 1
ATOM 5367 N N . ILE B 1 264 ? 13.772 18.577 2.059 1.00 8.68 264 ILE B N 1
ATOM 5368 C CA . ILE B 1 264 ? 13.220 19.162 3.270 1.00 8.73 264 ILE B CA 1
ATOM 5369 C C . ILE B 1 264 ? 13.632 20.660 3.238 1.00 8.64 264 ILE B C 1
ATOM 5370 O O . ILE B 1 264 ? 14.481 21.021 2.416 1.00 9.38 264 ILE B O 1
ATOM 5375 N N . PRO B 1 265 ? 13.071 21.464 4.152 1.00 10.69 265 PRO B N 1
ATOM 5376 C CA . PRO B 1 265 ? 13.471 22.871 4.146 1.00 12.10 265 PRO B CA 1
ATOM 5377 C C . PRO B 1 265 ? 14.944 23.156 4.383 1.00 13.16 265 PRO B C 1
ATOM 5378 O O . PRO B 1 265 ? 15.616 22.481 5.132 1.00 12.08 265 PRO B O 1
ATOM 5382 N N . GLN B 1 266 ? 15.392 24.196 3.685 1.00 14.00 266 GLN B N 1
ATOM 5383 C CA . GLN B 1 266 ? 16.740 24.736 3.831 1.00 15.46 266 GLN B CA 1
ATOM 5384 C C . GLN B 1 266 ? 17.109 25.049 5.263 1.00 14.65 266 GLN B C 1
ATOM 5385 O O . GLN B 1 266 ? 18.241 24.813 5.649 1.00 15.80 266 GLN B O 1
ATOM 5391 N N . ALA B 1 267 ? 16.155 25.562 6.030 1.00 14.34 267 ALA B N 1
ATOM 5392 C CA . ALA B 1 267 ? 16.387 25.862 7.461 1.00 15.24 267 ALA B CA 1
ATOM 5393 C C . ALA B 1 267 ? 16.883 24.628 8.242 1.00 16.65 267 ALA B C 1
ATOM 5394 O O . ALA B 1 267 ? 17.586 24.739 9.241 1.00 17.29 267 ALA B O 1
ATOM 5396 N N . GLU B 1 268 ? 16.454 23.440 7.802 1.00 16.04 268 GLU B N 1
ATOM 5397 C CA . GLU B 1 268 ? 16.808 22.169 8.443 1.00 17.03 268 GLU B CA 1
ATOM 5398 C C . GLU B 1 268 ? 17.877 21.390 7.635 1.00 17.05 268 GLU B C 1
ATOM 5399 O O . GLU B 1 268 ? 18.103 20.185 7.863 1.00 18.92 268 GLU B O 1
ATOM 5405 N N . GLY B 1 269 ? 18.553 22.064 6.709 1.00 15.71 269 GLY B N 1
ATOM 5406 C CA . GLY B 1 269 ? 19.668 21.551 5.976 1.00 15.69 269 GLY B CA 1
ATOM 5407 C C . GLY B 1 269 ? 19.359 21.001 4.576 1.00 15.07 269 GLY B C 1
ATOM 5408 O O . GLY B 1 269 ? 20.247 20.477 3.885 1.00 14.85 269 GLY B O 1
ATOM 5409 N N . GLY B 1 270 ? 18.091 21.102 4.192 1.00 13.47 270 GLY B N 1
ATOM 5410 C CA . GLY B 1 270 ? 17.712 20.618 2.842 1.00 13.97 270 GLY B CA 1
ATOM 5411 C C . GLY B 1 270 ? 17.827 21.696 1.778 1.00 14.98 270 GLY B C 1
ATOM 5412 O O . GLY B 1 270 ? 18.494 22.723 1.977 1.00 15.09 270 GLY B O 1
ATOM 5413 N N . VAL B 1 271 ? 17.122 21.511 0.655 1.00 12.71 271 VAL B N 1
ATOM 5414 C CA . VAL B 1 271 ? 17.207 22.395 -0.488 1.00 11.88 271 VAL B CA 1
ATOM 5415 C C . VAL B 1 271 ? 15.966 23.204 -0.693 1.00 10.74 271 VAL B C 1
ATOM 5416 O O . VAL B 1 271 ? 15.929 24.105 -1.560 1.00 12.42 271 VAL B O 1
ATOM 5420 N N . LEU B 1 272 ? 14.900 22.931 0.069 1.00 11.48 272 LEU B N 1
ATOM 5421 C CA . LEU B 1 272 ? 13.596 23.529 -0.204 1.00 10.96 272 LEU B CA 1
ATOM 5422 C C . LEU B 1 272 ? 13.359 24.926 0.456 1.00 12.61 272 LEU B C 1
ATOM 5423 O O . LEU B 1 272 ? 13.715 25.136 1.646 1.00 12.79 272 LEU B O 1
ATOM 5428 N N . SER B 1 273 ? 12.632 25.798 -0.207 1.00 12.62 273 SER B N 1
ATOM 5429 C CA . SER B 1 273 ? 12.310 27.075 0.406 1.00 13.70 273 SER B CA 1
ATOM 5430 C C . SER B 1 273 ? 11.185 26.973 1.400 1.00 14.71 273 SER B C 1
ATOM 5431 O O . SER B 1 273 ? 11.002 27.848 2.275 1.00 16.92 273 SER B O 1
ATOM 5434 N N . LYS B 1 274 ? 10.404 25.900 1.315 1.00 12.55 274 LYS B N 1
ATOM 5435 C CA . LYS B 1 274 ? 9.212 25.722 2.103 1.00 13.62 274 LYS B CA 1
ATOM 5436 C C . LYS B 1 274 ? 8.872 24.214 2.039 1.00 13.52 274 LYS B C 1
ATOM 5437 O O . LYS B 1 274 ? 9.330 23.477 1.134 1.00 13.25 274 LYS B O 1
ATOM 5443 N N . SER B 1 275 ? 8.052 23.810 2.985 1.00 12.23 275 SER B N 1
ATOM 5444 C CA . SER B 1 275 ? 7.442 22.470 3.021 1.00 11.18 275 SER B CA 1
ATOM 5445 C C . SER B 1 275 ? 6.203 22.414 2.141 1.00 11.45 275 SER B C 1
ATOM 5446 O O . SER B 1 275 ? 5.450 23.406 2.012 1.00 14.10 275 SER B O 1
ATOM 5449 N N . GLY B 1 276 ? 5.927 21.226 1.573 1.00 9.37 276 GLY B N 1
ATOM 5450 C CA . GLY B 1 276 ? 4.718 21.023 0.773 1.00 7.90 276 GLY B CA 1
ATOM 5451 C C . GLY B 1 276 ? 4.932 21.043 -0.750 1.00 6.83 276 GLY B C 1
ATOM 5452 O O . GLY B 1 276 ? 4.240 21.774 -1.451 1.00 9.45 276 GLY B O 1
ATOM 5453 N N . VAL B 1 277 ? 5.894 20.236 -1.186 1.00 6.89 277 VAL B N 1
ATOM 5454 C CA . VAL B 1 277 ? 6.344 20.269 -2.556 1.00 6.85 277 VAL B CA 1
ATOM 5455 C C . VAL B 1 277 ? 6.262 18.950 -3.271 1.00 6.38 277 VAL B C 1
ATOM 5456 O O . VAL B 1 277 ? 6.222 17.873 -2.635 1.00 7.01 277 VAL B O 1
ATOM 5460 N N . VAL B 1 278 ? 6.225 19.032 -4.615 1.00 6.24 278 VAL B N 1
ATOM 5461 C CA . VAL B 1 278 ? 6.614 17.894 -5.469 1.00 6.03 278 VAL B CA 1
ATOM 5462 C C . VAL B 1 278 ? 8.029 18.103 -5.973 1.00 5.35 278 VAL B C 1
ATOM 5463 O O . VAL B 1 278 ? 8.397 19.244 -6.374 1.00 7.65 278 VAL B O 1
ATOM 5467 N N . ASP B 1 279 ? 8.836 17.058 -5.958 1.00 5.28 279 ASP B N 1
ATOM 5468 C CA . ASP B 1 279 ? 10.205 17.140 -6.511 1.00 5.91 279 ASP B CA 1
ATOM 5469 C C . ASP B 1 279 ? 10.648 15.748 -6.878 1.00 6.98 279 ASP B C 1
ATOM 5470 O O . ASP B 1 279 ? 9.845 14.791 -6.802 1.00 7.92 279 ASP B O 1
ATOM 5475 N N . TYR B 1 280 ? 11.898 15.562 -7.255 1.00 7.71 280 TYR B N 1
ATOM 5476 C CA . TYR B 1 280 ? 12.404 14.305 -7.638 1.00 7.48 280 TYR B CA 1
ATOM 5477 C C . TYR B 1 280 ? 13.890 14.227 -7.296 1.00 8.27 280 TYR B C 1
ATOM 5478 O O . TYR B 1 280 ? 14.495 15.290 -7.081 1.00 9.77 280 TYR B O 1
ATOM 5487 N N . SER B 1 281 ? 14.425 13.035 -7.261 1.00 8.31 281 SER B N 1
ATOM 5488 C CA . SER B 1 281 ? 15.863 12.830 -6.940 1.00 9.54 281 SER B CA 1
ATOM 5489 C C . SER B 1 281 ? 16.556 12.106 -8.053 1.00 10.31 281 SER B C 1
ATOM 5490 O O . SER B 1 281 ? 15.958 11.262 -8.796 1.00 11.53 281 SER B O 1
ATOM 5493 N N . ILE B 1 282 ? 17.860 12.386 -8.137 1.00 11.48 282 ILE B N 1
ATOM 5494 C CA . ILE B 1 282 ? 18.803 11.742 -9.047 1.00 12.39 282 ILE B CA 1
ATOM 5495 C C . ILE B 1 282 ? 19.702 10.947 -8.153 1.00 12.62 282 ILE B C 1
ATOM 5496 O O . ILE B 1 282 ? 20.478 11.493 -7.343 1.00 12.74 282 ILE B O 1
ATOM 5501 N N . GLY B 1 283 ? 19.641 9.661 -8.304 1.00 11.61 283 GLY B N 1
ATOM 5502 C CA . GLY B 1 283 ? 20.539 8.791 -7.479 1.00 13.66 283 GLY B CA 1
ATOM 5503 C C . GLY B 1 283 ? 19.969 7.409 -7.275 1.00 14.66 283 GLY B C 1
ATOM 5504 O O . GLY B 1 283 ? 18.873 7.100 -7.797 1.00 14.03 283 GLY B O 1
ATOM 5505 N N . LYS B 1 284 ? 20.683 6.579 -6.510 1.00 15.07 284 LYS B N 1
ATOM 5506 C CA . LYS B 1 284 ? 20.375 5.165 -6.439 1.00 17.17 284 LYS B CA 1
ATOM 5507 C C . LYS B 1 284 ? 19.256 4.844 -5.448 1.00 14.95 284 LYS B C 1
ATOM 5508 O O . LYS B 1 284 ? 19.095 5.468 -4.398 1.00 15.86 284 LYS B O 1
ATOM 5514 N N . GLY B 1 285 ? 18.480 3.822 -5.811 1.00 14.18 285 GLY B N 1
ATOM 5515 C CA . GLY B 1 285 ? 17.617 3.168 -4.867 1.00 14.32 285 GLY B CA 1
ATOM 5516 C C . GLY B 1 285 ? 16.213 3.684 -4.809 1.00 13.11 285 GLY B C 1
ATOM 5517 O O . GLY B 1 285 ? 15.444 3.137 -4.061 1.00 13.87 285 GLY B O 1
ATOM 5518 N N . VAL B 1 286 ? 15.894 4.769 -5.483 1.00 13.17 286 VAL B N 1
ATOM 5519 C CA . VAL B 1 286 ? 14.556 5.367 -5.414 1.00 12.42 286 VAL B CA 1
ATOM 5520 C C . VAL B 1 286 ? 13.672 4.724 -6.515 1.00 12.29 286 VAL B C 1
ATOM 5521 O O . VAL B 1 286 ? 12.598 4.150 -6.267 1.00 12.96 286 VAL B O 1
ATOM 5525 N N . SER B 1 287 ? 14.137 4.773 -7.784 1.00 11.90 287 SER B N 1
ATOM 5526 C CA A SER B 1 287 ? 13.406 4.108 -8.871 0.50 12.14 287 SER B CA 1
ATOM 5527 C CA B SER B 1 287 ? 13.457 4.115 -8.905 0.50 12.06 287 SER B CA 1
ATOM 5528 C C . SER B 1 287 ? 13.704 2.606 -8.832 1.00 13.07 287 SER B C 1
ATOM 5529 O O . SER B 1 287 ? 14.806 2.213 -8.448 1.00 16.90 287 SER B O 1
ATOM 5534 N N A PRO B 1 288 ? 12.756 1.764 -9.215 0.50 12.24 288 PRO B N 1
ATOM 5535 N N B PRO B 1 288 ? 12.682 1.791 -9.188 0.50 13.39 288 PRO B N 1
ATOM 5536 C CA A PRO B 1 288 ? 11.431 2.179 -9.534 0.50 11.44 288 PRO B CA 1
ATOM 5537 C CA B PRO B 1 288 ? 11.320 2.065 -9.757 0.50 13.23 288 PRO B CA 1
ATOM 5538 C C A PRO B 1 288 ? 10.713 2.432 -8.237 0.50 11.16 288 PRO B C 1
ATOM 5539 C C B PRO B 1 288 ? 10.206 2.451 -8.771 0.50 13.58 288 PRO B C 1
ATOM 5540 O O A PRO B 1 288 ? 11.012 1.816 -7.216 0.50 12.07 288 PRO B O 1
ATOM 5541 O O B PRO B 1 288 ? 9.059 2.073 -8.914 0.50 14.99 288 PRO B O 1
ATOM 5548 N N A GLY B 1 289 ? 9.785 3.359 -8.308 0.50 9.00 289 GLY B N 1
ATOM 5549 N N B GLY B 1 289 ? 10.547 3.228 -7.780 0.50 11.92 289 GLY B N 1
ATOM 5550 C CA A GLY B 1 289 ? 8.857 3.565 -7.255 0.50 9.69 289 GLY B CA 1
ATOM 5551 C CA B GLY B 1 289 ? 9.589 3.581 -6.755 0.50 11.73 289 GLY B CA 1
ATOM 5552 C C A GLY B 1 289 ? 8.768 5.030 -6.926 0.50 8.94 289 GLY B C 1
ATOM 5553 C C B GLY B 1 289 ? 9.152 5.034 -6.706 0.50 9.80 289 GLY B C 1
ATOM 5554 O O A GLY B 1 289 ? 9.040 5.901 -7.724 0.50 10.09 289 GLY B O 1
ATOM 5555 O O B GLY B 1 289 ? 9.598 5.880 -7.474 0.50 11.41 289 GLY B O 1
ATOM 5556 N N . VAL B 1 290 ? 8.282 5.303 -5.723 1.00 8.73 290 VAL B N 1
ATOM 5557 C CA . VAL B 1 290 ? 7.862 6.657 -5.394 1.00 7.73 290 VAL B CA 1
ATOM 5558 C C . VAL B 1 290 ? 8.054 6.867 -3.901 1.00 6.64 290 VAL B C 1
ATOM 5559 O O . VAL B 1 290 ? 8.137 5.887 -3.109 1.00 6.54 290 VAL B O 1
ATOM 5563 N N . PHE B 1 291 ? 8.083 8.124 -3.476 1.00 5.47 291 PHE B N 1
ATOM 5564 C CA . PHE B 1 291 ? 8.308 8.460 -2.061 1.00 6.01 291 PHE B CA 1
ATOM 5565 C C . PHE B 1 291 ? 7.476 9.639 -1.571 1.00 6.43 291 PHE B C 1
ATOM 5566 O O . PHE B 1 291 ? 7.011 10.470 -2.326 1.00 6.67 291 PHE B O 1
ATOM 5574 N N . VAL B 1 292 ? 7.333 9.647 -0.243 1.00 6.41 292 VAL B N 1
ATOM 5575 C CA . VAL B 1 292 ? 6.882 10.817 0.529 1.00 6.02 292 VAL B CA 1
ATOM 5576 C C . VAL B 1 292 ? 7.850 11.004 1.664 1.00 6.37 292 VAL B C 1
ATOM 5577 O O . VAL B 1 292 ? 8.144 10.040 2.385 1.00 7.37 292 VAL B O 1
ATOM 5581 N N . VAL B 1 293 ? 8.320 12.245 1.857 1.00 7.16 293 VAL B N 1
ATOM 5582 C CA . VAL B 1 293 ? 8.988 12.628 3.097 1.00 7.49 293 VAL B CA 1
ATOM 5583 C C . VAL B 1 293 ? 7.963 13.316 3.990 1.00 6.99 293 VAL B C 1
ATOM 5584 O O . VAL B 1 293 ? 7.291 14.263 3.580 1.00 7.02 293 VAL B O 1
ATOM 5588 N N . ALA B 1 294 ? 7.745 12.739 5.190 1.00 6.70 294 ALA B N 1
ATOM 5589 C CA . ALA B 1 294 ? 6.806 13.218 6.182 1.00 7.29 294 ALA B CA 1
ATOM 5590 C C . ALA B 1 294 ? 7.538 13.752 7.396 1.00 8.67 294 ALA B C 1
ATOM 5591 O O . ALA B 1 294 ? 8.667 13.403 7.635 1.00 9.73 294 ALA B O 1
ATOM 5593 N N . LYS B 1 295 ? 6.882 14.661 8.097 1.00 9.47 295 LYS B N 1
ATOM 5594 C CA . LYS B 1 295 ? 7.445 15.221 9.346 1.00 10.54 295 LYS B CA 1
ATOM 5595 C C . LYS B 1 295 ? 6.587 14.801 10.503 1.00 11.31 295 LYS B C 1
ATOM 5596 O O . LYS B 1 295 ? 5.350 14.849 10.414 1.00 11.81 295 LYS B O 1
ATOM 5602 N N . MET B 1 296 ? 7.282 14.396 11.576 1.00 12.75 296 MET B N 1
ATOM 5603 C CA . MET B 1 296 ? 6.591 14.194 12.859 1.00 14.10 296 MET B CA 1
ATOM 5604 C C . MET B 1 296 ? 6.530 15.502 13.687 1.00 16.78 296 MET B C 1
ATOM 5605 O O . MET B 1 296 ? 7.487 16.215 13.751 1.00 19.33 296 MET B O 1
ATOM 5610 N N . ASP B 1 297 ? 5.413 15.732 14.356 1.00 17.55 297 ASP B N 1
ATOM 5611 C CA . ASP B 1 297 ? 5.202 16.942 15.185 1.00 18.93 297 ASP B CA 1
ATOM 5612 C C . ASP B 1 297 ? 4.909 16.596 16.633 1.00 18.04 297 ASP B C 1
ATOM 5613 O O . ASP B 1 297 ? 4.286 17.403 17.342 1.00 23.09 297 ASP B O 1
ATOM 5618 N N . HIS B 1 298 ? 5.272 15.420 17.053 1.00 14.68 298 HIS B N 1
ATOM 5619 C CA . HIS B 1 298 ? 5.107 15.022 18.466 1.00 12.46 298 HIS B CA 1
ATOM 5620 C C . HIS B 1 298 ? 6.294 14.232 18.844 1.00 11.83 298 HIS B C 1
ATOM 5621 O O . HIS B 1 298 ? 6.673 13.309 18.151 1.00 11.77 298 HIS B O 1
ATOM 5628 N N . PRO B 1 299 ? 6.956 14.552 19.949 1.00 12.93 299 PRO B N 1
ATOM 5629 C CA . PRO B 1 299 ? 8.186 13.832 20.229 1.00 11.94 299 PRO B CA 1
ATOM 5630 C C . PRO B 1 299 ? 8.045 12.308 20.431 1.00 11.22 299 PRO B C 1
ATOM 5631 O O . PRO B 1 299 ? 8.939 11.536 20.192 1.00 11.50 299 PRO B O 1
ATOM 5635 N N . ARG B 1 300 ? 6.879 11.866 20.911 1.00 11.57 300 ARG B N 1
ATOM 5636 C CA . ARG B 1 300 ? 6.705 10.443 21.096 1.00 11.36 300 ARG B CA 1
ATOM 5637 C C . ARG B 1 300 ? 6.599 9.666 19.748 1.00 10.03 300 ARG B C 1
ATOM 5638 O O . ARG B 1 300 ? 7.071 8.523 19.633 1.00 9.96 300 ARG B O 1
ATOM 5646 N N . LEU B 1 301 ? 5.991 10.324 18.771 1.00 11.41 301 LEU B N 1
ATOM 5647 C CA . LEU B 1 301 ? 5.869 9.732 17.410 1.00 11.11 301 LEU B CA 1
ATOM 5648 C C . LEU B 1 301 ? 7.239 9.718 16.727 1.00 11.51 301 LEU B C 1
ATOM 5649 O O . LEU B 1 301 ? 7.597 8.723 16.119 1.00 10.82 301 LEU B O 1
ATOM 5654 N N . ASN B 1 302 ? 8.050 10.784 16.891 1.00 11.62 302 ASN B N 1
ATOM 5655 C CA . ASN B 1 302 ? 9.407 10.771 16.454 1.00 13.36 302 ASN B CA 1
ATOM 5656 C C . ASN B 1 302 ? 10.188 9.613 17.054 1.00 11.72 302 ASN B C 1
ATOM 5657 O O . ASN B 1 302 ? 10.866 8.862 16.358 1.00 12.43 302 ASN B O 1
ATOM 5662 N N . GLU B 1 303 ? 10.095 9.460 18.377 1.00 12.53 303 GLU B N 1
ATOM 5663 C CA . GLU B 1 303 ? 10.786 8.375 19.044 1.00 13.93 303 GLU B CA 1
ATOM 5664 C C . GLU B 1 303 ? 10.345 6.977 18.583 1.00 11.95 303 GLU B C 1
ATOM 5665 O O . GLU B 1 303 ? 11.161 6.113 18.423 1.00 12.74 303 GLU B O 1
ATOM 5671 N N A ARG B 1 304 ? 9.044 6.769 18.329 0.50 12.18 304 ARG B N 1
ATOM 5672 N N B ARG B 1 304 ? 9.042 6.803 18.338 0.50 11.61 304 ARG B N 1
ATOM 5673 C CA A ARG B 1 304 ? 8.587 5.464 17.856 0.50 11.88 304 ARG B CA 1
ATOM 5674 C CA B ARG B 1 304 ? 8.523 5.535 17.874 0.50 10.73 304 ARG B CA 1
ATOM 5675 C C A ARG B 1 304 ? 9.206 5.133 16.483 0.50 9.99 304 ARG B C 1
ATOM 5676 C C B ARG B 1 304 ? 9.165 5.153 16.503 0.50 9.43 304 ARG B C 1
ATOM 5677 O O A ARG B 1 304 ? 9.659 4.028 16.253 0.50 11.03 304 ARG B O 1
ATOM 5678 O O B ARG B 1 304 ? 9.608 4.043 16.308 0.50 10.47 304 ARG B O 1
ATOM 5693 N N . LEU B 1 305 ? 9.200 6.100 15.578 1.00 10.33 305 LEU B N 1
ATOM 5694 C CA . LEU B 1 305 ? 9.710 5.840 14.223 1.00 10.16 305 LEU B CA 1
ATOM 5695 C C . LEU B 1 305 ? 11.236 5.658 14.267 1.00 10.46 305 LEU B C 1
ATOM 5696 O O . LEU B 1 305 ? 11.788 4.881 13.529 1.00 11.55 305 LEU B O 1
ATOM 5701 N N . GLU B 1 306 ? 11.898 6.373 15.195 1.00 10.57 306 GLU B N 1
ATOM 5702 C CA . GLU B 1 306 ? 13.357 6.118 15.374 1.00 12.21 306 GLU B CA 1
ATOM 5703 C C . GLU B 1 306 ? 13.626 4.718 15.973 1.00 12.51 306 GLU B C 1
ATOM 5704 O O . GLU B 1 306 ? 14.520 4.009 15.530 1.00 14.25 306 GLU B O 1
ATOM 5710 N N . ASP B 1 307 ? 12.827 4.288 16.956 1.00 12.36 307 ASP B N 1
ATOM 5711 C CA . ASP B 1 307 ? 13.005 2.973 17.593 1.00 14.38 307 ASP B CA 1
ATOM 5712 C C . ASP B 1 307 ? 12.736 1.845 16.607 1.00 15.39 307 ASP B C 1
ATOM 5713 O O . ASP B 1 307 ? 13.355 0.804 16.667 1.00 16.36 307 ASP B O 1
ATOM 5718 N N . LEU B 1 308 ? 11.829 2.107 15.664 1.00 14.08 308 LEU B N 1
ATOM 5719 C CA . LEU B 1 308 ? 11.526 1.188 14.583 1.00 14.24 308 LEU B CA 1
ATOM 5720 C C . LEU B 1 308 ? 12.534 1.241 13.447 1.00 13.21 308 LEU B C 1
ATOM 5721 O O . LEU B 1 308 ? 12.506 0.378 12.525 1.00 13.86 308 LEU B O 1
ATOM 5726 N N . LYS B 1 309 ? 13.492 2.159 13.488 1.00 13.00 309 LYS B N 1
ATOM 5727 C CA . LYS B 1 309 ? 14.562 2.242 12.487 1.00 12.55 309 LYS B CA 1
ATOM 5728 C C . LYS B 1 309 ? 14.046 2.693 11.120 1.00 12.33 309 LYS B C 1
ATOM 5729 O O . LYS B 1 309 ? 14.651 2.420 10.103 1.00 12.77 309 LYS B O 1
ATOM 5735 N N . ILE B 1 310 ? 13.034 3.541 11.169 1.00 11.68 310 ILE B N 1
ATOM 5736 C CA A ILE B 1 310 ? 12.439 4.154 9.952 0.50 11.84 310 ILE B CA 1
ATOM 5737 C CA B ILE B 1 310 ? 12.477 4.119 9.942 0.50 11.68 310 ILE B CA 1
ATOM 5738 C C . ILE B 1 310 ? 13.304 5.357 9.510 1.00 11.86 310 ILE B C 1
ATOM 5739 O O . ILE B 1 310 ? 13.307 5.739 8.358 1.00 14.06 310 ILE B O 1
ATOM 5748 N N . GLY B 1 311 ? 14.047 5.967 10.435 1.00 11.68 311 GLY B N 1
ATOM 5749 C CA . GLY B 1 311 ? 14.928 7.099 10.142 1.00 12.28 311 GLY B CA 1
ATOM 5750 C C . GLY B 1 311 ? 15.317 7.819 11.418 1.00 12.55 311 GLY B C 1
ATOM 5751 O O . GLY B 1 311 ? 15.165 7.321 12.529 1.00 12.80 311 GLY B O 1
ATOM 5752 N N . LYS B 1 312 ? 15.920 8.961 11.217 1.00 15.58 312 LYS B N 1
ATOM 5753 C CA . LYS B 1 312 ? 16.297 9.845 12.285 1.00 16.26 312 LYS B CA 1
ATOM 5754 C C . LYS B 1 312 ? 15.492 11.110 12.037 1.00 14.71 312 LYS B C 1
ATOM 5755 O O . LYS B 1 312 ? 15.560 11.700 10.950 1.00 16.31 312 LYS B O 1
ATOM 5761 N N . GLY B 1 313 ? 14.709 11.503 13.030 1.00 13.40 313 GLY B N 1
ATOM 5762 C CA . GLY B 1 313 ? 13.713 12.525 12.888 1.00 12.73 313 GLY B CA 1
ATOM 5763 C C . GLY B 1 313 ? 14.197 13.953 12.922 1.00 12.86 313 GLY B C 1
ATOM 5764 O O . GLY B 1 313 ? 15.423 14.209 13.166 1.00 16.55 313 GLY B O 1
ATOM 5765 N N . PRO B 1 314 ? 13.292 14.890 12.640 1.00 12.50 314 PRO B N 1
ATOM 5766 C CA . PRO B 1 314 ? 11.836 14.701 12.560 1.00 11.46 314 PRO B CA 1
ATOM 5767 C C . PRO B 1 314 ? 11.272 14.302 11.155 1.00 10.73 314 PRO B C 1
ATOM 5768 O O . PRO B 1 314 ? 10.053 14.110 11.054 1.00 11.24 314 PRO B O 1
ATOM 5772 N N . TYR B 1 315 ? 12.153 14.219 10.144 1.00 9.60 315 TYR B N 1
ATOM 5773 C CA . TYR B 1 315 ? 11.710 13.885 8.774 1.00 8.92 315 TYR B CA 1
ATOM 5774 C C . TYR B 1 315 ? 12.028 12.404 8.562 1.00 7.97 315 TYR B C 1
ATOM 5775 O O . TYR B 1 315 ? 13.097 11.914 8.910 1.00 9.50 315 TYR B O 1
ATOM 5784 N N . PHE B 1 316 ? 11.050 11.734 7.906 1.00 7.94 316 PHE B N 1
ATOM 5785 C CA . PHE B 1 316 ? 11.099 10.278 7.590 1.00 7.32 316 PHE B CA 1
ATOM 5786 C C . PHE B 1 316 ? 10.617 10.002 6.169 1.00 6.45 316 PHE B C 1
ATOM 5787 O O . PHE B 1 316 ? 9.626 10.604 5.750 1.00 8.67 316 PHE B O 1
ATOM 5795 N N . THR B 1 317 ? 11.275 9.048 5.537 1.00 7.79 317 THR B N 1
ATOM 5796 C CA . THR B 1 317 ? 10.935 8.679 4.158 1.00 6.08 317 THR B CA 1
ATOM 5797 C C . THR B 1 317 ? 10.065 7.441 4.108 1.00 6.60 317 THR B C 1
ATOM 5798 O O . THR B 1 317 ? 10.441 6.388 4.689 1.00 7.49 317 THR B O 1
ATOM 5802 N N . PHE B 1 318 ? 8.934 7.586 3.410 1.00 6.10 318 PHE B N 1
ATOM 5803 C CA . PHE B 1 318 ? 8.065 6.478 3.093 1.00 5.83 318 PHE B CA 1
ATOM 5804 C C . PHE B 1 318 ? 8.234 6.120 1.616 1.00 6.92 318 PHE B C 1
ATOM 5805 O O . PHE B 1 318 ? 7.997 6.974 0.755 1.00 7.28 318 PHE B O 1
ATOM 5813 N N . HIS B 1 319 ? 8.659 4.890 1.320 1.00 6.95 319 HIS B N 1
ATOM 5814 C CA . HIS B 1 319 ? 8.998 4.494 -0.075 1.00 6.26 319 HIS B CA 1
ATOM 5815 C C . HIS B 1 319 ? 8.130 3.327 -0.486 1.00 5.51 319 HIS B C 1
ATOM 5816 O O . HIS B 1 319 ? 7.933 2.351 0.260 1.00 7.13 319 HIS B O 1
ATOM 5823 N N . ARG B 1 320 ? 7.537 3.424 -1.691 1.00 6.03 320 ARG B N 1
ATOM 5824 C CA . ARG B 1 320 ? 6.907 2.294 -2.367 1.00 5.83 320 ARG B CA 1
ATOM 5825 C C . ARG B 1 320 ? 7.849 1.878 -3.469 1.00 6.14 320 ARG B C 1
ATOM 5826 O O . ARG B 1 320 ? 8.003 2.593 -4.441 1.00 6.67 320 ARG B O 1
ATOM 5834 N N . PRO B 1 321 ? 8.577 0.768 -3.305 1.00 6.90 321 PRO B N 1
ATOM 5835 C CA . PRO B 1 321 ? 9.740 0.517 -4.180 1.00 7.77 321 PRO B CA 1
ATOM 5836 C C . PRO B 1 321 ? 9.415 -0.196 -5.463 1.00 9.59 321 PRO B C 1
ATOM 5837 O O . PRO B 1 321 ? 10.313 -0.839 -6.069 1.00 13.01 321 PRO B O 1
ATOM 5841 N N . TYR B 1 322 ? 8.174 -0.080 -5.899 1.00 7.61 322 TYR B N 1
ATOM 5842 C CA . TYR B 1 322 ? 7.766 -0.707 -7.185 1.00 7.57 322 TYR B CA 1
ATOM 5843 C C . TYR B 1 322 ? 6.543 0.079 -7.686 1.00 7.45 322 TYR B C 1
ATOM 5844 O O . TYR B 1 322 ? 5.783 0.668 -6.898 1.00 8.83 322 TYR B O 1
ATOM 5853 N N . HIS B 1 323 ? 6.338 0.015 -9.013 1.00 9.12 323 HIS B N 1
ATOM 5854 C CA A HIS B 1 323 ? 5.107 0.473 -9.689 0.50 9.19 323 HIS B CA 1
ATOM 5855 C CA B HIS B 1 323 ? 5.066 0.364 -9.609 0.50 9.46 323 HIS B CA 1
ATOM 5856 C C . HIS B 1 323 ? 5.053 -0.452 -10.900 1.00 10.28 323 HIS B C 1
ATOM 5857 O O . HIS B 1 323 ? 6.122 -0.662 -11.497 1.00 11.71 323 HIS B O 1
ATOM 5870 N N . LEU B 1 324 ? 3.894 -1.031 -11.242 1.00 8.07 324 LEU B N 1
ATOM 5871 C CA . LEU B 1 324 ? 3.891 -2.067 -12.342 1.00 8.49 324 LEU B CA 1
ATOM 5872 C C . LEU B 1 324 ? 3.338 -1.536 -13.664 1.00 9.28 324 LEU B C 1
ATOM 5873 O O . LEU B 1 324 ? 3.096 -2.343 -14.581 1.00 9.47 324 LEU B O 1
ATOM 5878 N N . THR B 1 325 ? 3.224 -0.229 -13.816 1.00 8.98 325 THR B N 1
ATOM 5879 C CA . THR B 1 325 ? 2.664 0.437 -14.953 1.00 8.79 325 THR B CA 1
ATOM 5880 C C . THR B 1 325 ? 1.282 -0.149 -15.325 1.00 9.04 325 THR B C 1
ATOM 5881 O O . THR B 1 325 ? 0.367 -0.260 -14.471 1.00 10.05 325 THR B O 1
ATOM 5885 N N A SER B 1 326 ? 1.108 -0.459 -16.596 0.50 8.83 326 SER B N 1
ATOM 5886 N N B SER B 1 326 ? 1.077 -0.521 -16.582 0.50 9.48 326 SER B N 1
ATOM 5887 C CA A SER B 1 326 ? -0.089 -1.012 -17.145 0.50 7.20 326 SER B CA 1
ATOM 5888 C CA B SER B 1 326 ? -0.222 -0.945 -17.047 0.50 8.56 326 SER B CA 1
ATOM 5889 C C A SER B 1 326 ? -0.707 -2.130 -16.317 0.50 6.29 326 SER B C 1
ATOM 5890 C C B SER B 1 326 ? -0.743 -2.179 -16.322 0.50 7.25 326 SER B C 1
ATOM 5891 O O A SER B 1 326 ? -1.938 -2.246 -16.248 0.50 7.29 326 SER B O 1
ATOM 5892 O O B SER B 1 326 ? -1.954 -2.437 -16.321 0.50 7.77 326 SER B O 1
ATOM 5897 N N . LEU B 1 327 ? 0.139 -2.953 -15.676 1.00 7.17 327 LEU B N 1
ATOM 5898 C CA . LEU B 1 327 ? -0.308 -4.103 -14.991 1.00 6.54 327 LEU B CA 1
ATOM 5899 C C . LEU B 1 327 ? -1.215 -3.822 -13.805 1.00 5.83 327 LEU B C 1
ATOM 5900 O O . LEU B 1 327 ? -2.045 -4.661 -13.437 1.00 6.63 327 LEU B O 1
ATOM 5905 N N . GLU B 1 328 ? -1.052 -2.641 -13.174 1.00 6.12 328 GLU B N 1
ATOM 5906 C CA . GLU B 1 328 ? -1.906 -2.315 -12.070 1.00 6.11 328 GLU B CA 1
ATOM 5907 C C . GLU B 1 328 ? -3.240 -1.641 -12.481 1.00 5.61 328 GLU B C 1
ATOM 5908 O O . GLU B 1 328 ? -4.132 -1.499 -11.642 1.00 5.81 328 GLU B O 1
ATOM 5914 N N . VAL B 1 329 ? -3.371 -1.266 -13.753 1.00 5.95 329 VAL B N 1
ATOM 5915 C CA . VAL B 1 329 ? -4.585 -0.515 -14.175 1.00 5.67 329 VAL B CA 1
ATOM 5916 C C . VAL B 1 329 ? -5.860 -1.338 -13.931 1.00 6.81 329 VAL B C 1
ATOM 5917 O O . VAL B 1 329 ? -6.897 -0.752 -13.567 1.00 6.93 329 VAL B O 1
ATOM 5921 N N . PRO B 1 330 ? -5.837 -2.671 -14.138 1.00 6.36 330 PRO B N 1
ATOM 5922 C CA . PRO B 1 330 ? -7.079 -3.418 -13.798 1.00 6.50 330 PRO B CA 1
ATOM 5923 C C . PRO B 1 330 ? -7.525 -3.287 -12.346 1.00 5.84 330 PRO B C 1
ATOM 5924 O O . PRO B 1 330 ? -8.732 -3.412 -12.071 1.00 7.16 330 PRO B O 1
ATOM 5928 N N . LEU B 1 331 ? -6.591 -3.024 -11.426 1.00 6.41 331 LEU B N 1
ATOM 5929 C CA . LEU B 1 331 ? -6.969 -2.808 -10.023 1.00 6.08 331 LEU B CA 1
ATOM 5930 C C . LEU B 1 331 ? -7.811 -1.523 -9.920 1.00 6.18 331 LEU B C 1
ATOM 5931 O O . LEU B 1 331 ? -8.801 -1.499 -9.145 1.00 6.94 331 LEU B O 1
ATOM 5936 N N . THR B 1 332 ? -7.458 -0.455 -10.650 1.00 5.14 332 THR B N 1
ATOM 5937 C CA . THR B 1 332 ? -8.275 0.757 -10.667 1.00 6.61 332 THR B CA 1
ATOM 5938 C C . THR B 1 332 ? -9.642 0.453 -11.214 1.00 5.86 332 THR B C 1
ATOM 5939 O O . THR B 1 332 ? -10.644 0.854 -10.678 1.00 6.86 332 THR B O 1
ATOM 5943 N N . VAL B 1 333 ? -9.720 -0.300 -12.317 1.00 5.80 333 VAL B N 1
ATOM 5944 C CA . VAL B 1 333 ? -11.004 -0.665 -12.904 1.00 6.67 333 VAL B CA 1
ATOM 5945 C C . VAL B 1 333 ? -11.882 -1.377 -11.838 1.00 6.42 333 VAL B C 1
ATOM 5946 O O . VAL B 1 333 ? -13.083 -1.074 -11.712 1.00 7.86 333 VAL B O 1
ATOM 5950 N N . ALA B 1 334 ? -11.295 -2.331 -11.121 1.00 6.86 334 ALA B N 1
ATOM 5951 C CA . ALA B 1 334 ? -12.017 -3.056 -10.069 1.00 6.82 334 ALA B CA 1
ATOM 5952 C C . ALA B 1 334 ? -12.515 -2.142 -8.964 1.00 8.61 334 ALA B C 1
ATOM 5953 O O . ALA B 1 334 ? -13.685 -2.219 -8.564 1.00 8.12 334 ALA B O 1
ATOM 5955 N N . ARG B 1 335 ? -11.674 -1.237 -8.510 1.00 8.26 335 ARG B N 1
ATOM 5956 C CA . ARG B 1 335 ? -12.069 -0.340 -7.431 1.00 8.50 335 ARG B CA 1
ATOM 5957 C C . ARG B 1 335 ? -13.187 0.617 -7.881 1.00 9.29 335 ARG B C 1
ATOM 5958 O O . ARG B 1 335 ? -14.136 0.919 -7.150 1.00 9.56 335 ARG B O 1
ATOM 5966 N N . VAL B 1 336 ? -13.093 1.122 -9.113 1.00 7.79 336 VAL B N 1
ATOM 5967 C CA . VAL B 1 336 ? -14.098 2.001 -9.677 1.00 8.36 336 VAL B CA 1
ATOM 5968 C C . VAL B 1 336 ? -15.440 1.301 -9.733 1.00 8.64 336 VAL B C 1
ATOM 5969 O O . VAL B 1 336 ? -16.445 1.853 -9.256 1.00 11.01 336 VAL B O 1
ATOM 5973 N N . VAL B 1 337 ? -15.488 0.119 -10.372 1.00 9.00 337 VAL B N 1
ATOM 5974 C CA . VAL B 1 337 ? -16.743 -0.534 -10.623 1.00 10.18 337 VAL B CA 1
ATOM 5975 C C . VAL B 1 337 ? -17.311 -1.216 -9.389 1.00 11.94 337 VAL B C 1
ATOM 5976 O O . VAL B 1 337 ? -18.538 -1.104 -9.093 1.00 13.41 337 VAL B O 1
ATOM 5980 N N . LEU B 1 338 ? -16.476 -1.892 -8.622 1.00 11.61 338 LEU B N 1
ATOM 5981 C CA . LEU B 1 338 ? -16.998 -2.602 -7.454 1.00 10.99 338 LEU B CA 1
ATOM 5982 C C . LEU B 1 338 ? -17.266 -1.677 -6.274 1.00 14.11 338 LEU B C 1
ATOM 5983 O O . LEU B 1 338 ? -18.239 -1.908 -5.526 1.00 16.58 338 LEU B O 1
ATOM 5988 N N . HIS B 1 339 ? -16.464 -0.652 -6.080 1.00 13.06 339 HIS B N 1
ATOM 5989 C CA . HIS B 1 339 ? -16.491 0.148 -4.850 1.00 13.13 339 HIS B CA 1
ATOM 5990 C C . HIS B 1 339 ? -16.857 1.592 -5.064 1.00 14.42 339 HIS B C 1
ATOM 5991 O O . HIS B 1 339 ? -17.049 2.298 -4.095 1.00 15.52 339 HIS B O 1
ATOM 5998 N N . GLY B 1 340 ? -16.918 2.025 -6.317 1.00 14.27 340 GLY B N 1
ATOM 5999 C CA . GLY B 1 340 ? -17.249 3.414 -6.626 1.00 15.40 340 GLY B CA 1
ATOM 6000 C C . GLY B 1 340 ? -16.181 4.371 -6.200 1.00 16.06 340 GLY B C 1
ATOM 6001 O O . GLY B 1 340 ? -16.484 5.561 -5.977 1.00 19.42 340 GLY B O 1
ATOM 6002 N N . LYS B 1 341 ? -14.934 3.911 -6.178 1.00 16.62 341 LYS B N 1
ATOM 6003 C CA . LYS B 1 341 ? -13.815 4.712 -5.680 1.00 18.20 341 LYS B CA 1
ATOM 6004 C C . LYS B 1 341 ? -12.941 5.123 -6.850 1.00 16.49 341 LYS B C 1
ATOM 6005 O O . LYS B 1 341 ? -12.704 4.362 -7.741 1.00 20.61 341 LYS B O 1
ATOM 6011 N N . THR B 1 342 ? -12.395 6.312 -6.817 1.00 14.02 342 THR B N 1
ATOM 6012 C CA . THR B 1 342 ? -11.361 6.716 -7.765 1.00 12.84 342 THR B CA 1
ATOM 6013 C C . THR B 1 342 ? -9.993 6.473 -7.140 1.00 12.89 342 THR B C 1
ATOM 6014 O O . THR B 1 342 ? -9.873 6.531 -5.878 1.00 16.41 342 THR B O 1
ATOM 6018 N N . ASP B 1 343 ? -8.930 6.191 -7.902 1.00 9.25 343 ASP B N 1
ATOM 6019 C CA . ASP B 1 343 ? -7.608 6.098 -7.402 1.00 10.03 343 ASP B CA 1
ATOM 6020 C C . ASP B 1 343 ? -6.925 7.466 -7.392 1.00 9.10 343 ASP B C 1
ATOM 6021 O O . ASP B 1 343 ? -5.967 7.701 -6.618 1.00 11.68 343 ASP B O 1
ATOM 6026 N N . MET B 1 344 ? -7.307 8.362 -8.301 1.00 9.34 344 MET B N 1
ATOM 6027 C CA . MET B 1 344 ? -6.655 9.675 -8.396 1.00 8.46 344 MET B CA 1
ATOM 6028 C C . MET B 1 344 ? -7.425 10.603 -9.319 1.00 8.51 344 MET B C 1
ATOM 6029 O O . MET B 1 344 ? -7.710 10.228 -10.489 1.00 7.55 344 MET B O 1
ATOM 6034 N N . VAL B 1 345 ? -7.758 11.803 -8.840 1.00 8.22 345 VAL B N 1
ATOM 6035 C CA . VAL B 1 345 ? -8.428 12.814 -9.637 1.00 8.32 345 VAL B CA 1
ATOM 6036 C C . VAL B 1 345 ? -7.732 14.138 -9.443 1.00 7.61 345 VAL B C 1
ATOM 6037 O O . VAL B 1 345 ? -7.097 14.401 -8.376 1.00 7.71 345 VAL B O 1
ATOM 6041 N N . PRO B 1 346 ? -7.782 15.032 -10.446 1.00 7.24 346 PRO B N 1
ATOM 6042 C CA . PRO B 1 346 ? -7.334 16.381 -10.261 1.00 7.13 346 PRO B CA 1
ATOM 6043 C C . PRO B 1 346 ? -8.266 17.128 -9.306 1.00 8.63 346 PRO B C 1
ATOM 6044 O O . PRO B 1 346 ? -9.491 16.916 -9.328 1.00 9.79 346 PRO B O 1
ATOM 6048 N N . LEU B 1 347 ? -7.692 18.091 -8.600 1.00 8.70 347 LEU B N 1
ATOM 6049 C CA . LEU B 1 347 ? -8.466 19.072 -7.839 1.00 9.05 347 LEU B CA 1
ATOM 6050 C C . LEU B 1 347 ? -9.150 20.009 -8.793 1.00 9.16 347 LEU B C 1
ATOM 6051 O O . LEU B 1 347 ? -8.713 20.209 -9.931 1.00 9.78 347 LEU B O 1
ATOM 6056 N N . PRO B 1 348 ? -10.173 20.698 -8.291 1.00 10.43 348 PRO B N 1
ATOM 6057 C CA . PRO B 1 348 ? -10.852 21.583 -9.211 1.00 12.51 348 PRO B CA 1
ATOM 6058 C C . PRO B 1 348 ? -10.047 22.765 -9.683 1.00 13.46 348 PRO B C 1
ATOM 6059 O O . PRO B 1 348 ? -10.312 23.267 -10.822 1.00 16.25 348 PRO B O 1
ATOM 6063 N N . LYS B 1 349 ? -9.127 23.252 -8.859 1.00 12.86 349 LYS B N 1
ATOM 6064 C CA . LYS B 1 349 ? -8.244 24.357 -9.222 1.00 13.81 349 LYS B CA 1
ATOM 6065 C C . LYS B 1 349 ? -6.802 23.843 -9.319 1.00 13.28 349 LYS B C 1
ATOM 6066 O O . LYS B 1 349 ? -6.170 23.583 -8.308 1.00 12.69 349 LYS B O 1
ATOM 6072 N N . PRO B 1 350 ? -6.270 23.771 -10.563 1.00 11.92 350 PRO B N 1
ATOM 6073 C CA . PRO B 1 350 ? -4.855 23.311 -10.651 1.00 11.73 350 PRO B CA 1
ATOM 6074 C C . PRO B 1 350 ? -3.915 24.275 -9.950 1.00 11.34 350 PRO B C 1
ATOM 6075 O O . PRO B 1 350 ? -4.165 25.510 -9.920 1.00 11.92 350 PRO B O 1
ATOM 6079 N N . VAL B 1 351 ? -2.806 23.773 -9.453 1.00 10.26 351 VAL B N 1
ATOM 6080 C CA . VAL B 1 351 ? -1.759 24.555 -8.835 1.00 10.57 351 VAL B CA 1
ATOM 6081 C C . VAL B 1 351 ? -0.464 24.662 -9.661 1.00 8.71 351 VAL B C 1
ATOM 6082 O O . VAL B 1 351 ? 0.362 25.533 -9.403 1.00 10.31 351 VAL B O 1
ATOM 6086 N N . ALA B 1 352 ? -0.256 23.690 -10.589 1.00 9.86 352 ALA B N 1
ATOM 6087 C CA . ALA B 1 352 ? 0.898 23.605 -11.454 1.00 8.09 352 ALA B CA 1
ATOM 6088 C C . ALA B 1 352 ? 0.437 23.422 -12.907 1.00 7.59 352 ALA B C 1
ATOM 6089 O O . ALA B 1 352 ? -0.619 22.912 -13.171 1.00 8.83 352 ALA B O 1
ATOM 6091 N N . GLU B 1 353 ? 1.294 23.933 -13.773 1.00 8.47 353 GLU B N 1
ATOM 6092 C CA . GLU B 1 353 ? 1.130 23.809 -15.209 1.00 8.53 353 GLU B CA 1
ATOM 6093 C C . GLU B 1 353 ? 2.380 23.186 -15.763 1.00 7.64 353 GLU B C 1
ATOM 6094 O O . GLU B 1 353 ? 3.485 23.582 -15.477 1.00 8.07 353 GLU B O 1
ATOM 6100 N N . VAL B 1 354 ? 2.207 22.203 -16.662 1.00 7.57 354 VAL B N 1
ATOM 6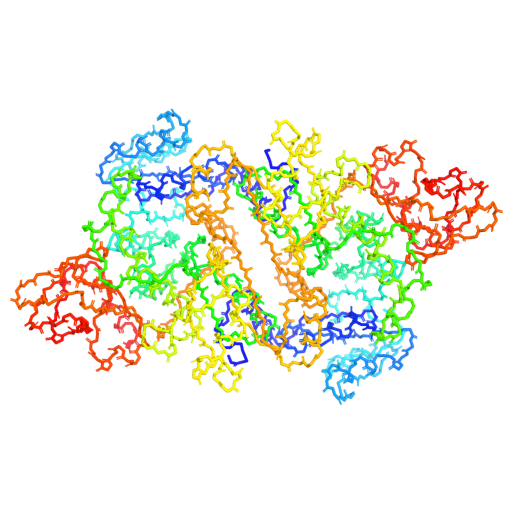101 C CA . VAL B 1 354 ? 3.329 21.709 -17.484 1.00 6.59 354 VAL B CA 1
ATOM 6102 C C . VAL B 1 354 ? 3.493 22.660 -18.636 1.00 6.74 354 VAL B C 1
ATOM 6103 O O . VAL B 1 354 ? 2.596 22.718 -19.503 1.00 8.07 354 VAL B O 1
ATOM 6107 N N . CYS B 1 355 ? 4.598 23.382 -18.615 1.00 7.49 355 CYS B N 1
ATOM 6108 C CA . CYS B 1 355 ? 4.981 24.330 -19.684 1.00 7.22 355 CYS B CA 1
ATOM 6109 C C . CYS B 1 355 ? 6.058 23.674 -20.549 1.00 8.02 355 CYS B C 1
ATOM 6110 O O . CYS B 1 355 ? 6.336 22.470 -20.418 1.00 8.06 355 CYS B O 1
ATOM 6113 N N . ALA B 1 356 ? 6.659 24.446 -21.436 1.00 7.27 356 ALA B N 1
ATOM 6114 C CA . ALA B 1 356 ? 7.676 23.916 -22.324 1.00 7.42 356 ALA B CA 1
ATOM 6115 C C . ALA B 1 356 ? 8.764 24.880 -22.606 1.00 6.48 356 ALA B C 1
ATOM 6116 O O . ALA B 1 356 ? 8.505 26.111 -22.622 1.00 7.17 356 ALA B O 1
ATOM 6118 N N . VAL B 1 357 ? 9.971 24.347 -22.783 1.00 7.40 357 VAL B N 1
ATOM 6119 C CA A VAL B 1 357 ? 11.173 25.110 -23.099 0.50 7.99 357 VAL B CA 1
ATOM 6120 C CA B VAL B 1 357 ? 11.076 25.177 -23.177 0.50 7.81 357 VAL B CA 1
ATOM 6121 C C . VAL B 1 357 ? 11.722 24.590 -24.429 1.00 8.75 357 VAL B C 1
ATOM 6122 O O . VAL B 1 357 ? 11.716 23.378 -24.666 1.00 8.87 357 VAL B O 1
ATOM 6129 N N . ALA B 1 358 ? 12.226 25.494 -25.278 1.00 7.10 358 ALA B N 1
ATOM 6130 C CA . ALA B 1 358 ? 12.850 25.082 -26.506 1.00 8.02 358 ALA B CA 1
ATOM 6131 C C . ALA B 1 358 ? 14.149 24.305 -26.298 1.00 7.35 358 ALA B C 1
ATOM 6132 O O . ALA B 1 358 ? 15.050 24.714 -25.487 1.00 9.54 358 ALA B O 1
ATOM 6134 N N . LYS B 1 359 ? 14.333 23.279 -27.102 1.00 8.68 359 LYS B N 1
ATOM 6135 C CA . LYS B 1 359 ? 15.604 22.556 -27.123 1.00 9.84 359 LYS B CA 1
ATOM 6136 C C . LYS B 1 359 ? 16.605 23.085 -28.137 1.00 10.68 359 LYS B C 1
ATOM 6137 O O . LYS B 1 359 ? 17.790 22.680 -28.116 1.00 12.56 359 LYS B O 1
ATOM 6143 N N . LYS B 1 360 ? 16.167 24.006 -28.993 1.00 9.17 360 LYS B N 1
ATOM 6144 C CA . LYS B 1 360 ? 16.969 24.533 -30.099 1.00 10.66 360 LYS B CA 1
ATOM 6145 C C . LYS B 1 360 ? 16.432 25.881 -30.508 1.00 10.35 360 LYS B C 1
ATOM 6146 O O . LYS B 1 360 ? 15.261 26.186 -30.223 1.00 10.81 360 LYS B O 1
ATOM 6152 N N . ASP B 1 361 ? 17.253 26.689 -31.196 1.00 10.77 361 ASP B N 1
ATOM 6153 C CA . ASP B 1 361 ? 16.786 27.902 -31.802 1.00 11.52 361 ASP B CA 1
ATOM 6154 C C . ASP B 1 361 ? 15.836 27.594 -32.972 1.00 9.07 361 ASP B C 1
ATOM 6155 O O . ASP B 1 361 ? 16.048 26.661 -33.738 1.00 12.03 361 ASP B O 1
ATOM 6160 N N . MET B 1 362 ? 14.778 28.390 -33.057 1.00 9.82 362 MET B N 1
ATOM 6161 C CA . MET B 1 362 ? 13.763 28.281 -34.153 1.00 9.46 362 MET B CA 1
ATOM 6162 C C . MET B 1 362 ? 13.313 29.670 -34.572 1.00 9.96 362 MET B C 1
ATOM 6163 O O . MET B 1 362 ? 13.185 30.609 -33.776 1.00 10.74 362 MET B O 1
ATOM 6168 N N . GLN B 1 363 ? 13.054 29.777 -35.887 1.00 10.93 363 GLN B N 1
ATOM 6169 C CA . GLN B 1 363 ? 12.536 31.016 -36.507 1.00 12.35 363 GLN B CA 1
ATOM 6170 C C . GLN B 1 363 ? 11.050 30.957 -36.799 1.00 11.21 363 GLN B C 1
ATOM 6171 O O . GLN B 1 363 ? 10.505 29.853 -36.941 1.00 11.24 363 GLN B O 1
ATOM 6177 N N . PRO B 1 364 ? 10.395 32.118 -36.888 1.00 10.98 364 PRO B N 1
ATOM 6178 C CA . PRO B 1 364 ? 8.975 32.154 -37.238 1.00 10.93 364 PRO B CA 1
ATOM 6179 C C . PRO B 1 364 ? 8.671 31.346 -38.489 1.00 9.93 364 PRO B C 1
ATOM 6180 O O . PRO B 1 364 ? 9.326 31.511 -39.520 1.00 11.62 364 PRO B O 1
ATOM 6184 N N . GLY B 1 365 ? 7.616 30.557 -38.453 1.00 9.31 365 GLY B N 1
ATOM 6185 C CA . GLY B 1 365 ? 7.208 29.728 -39.559 1.00 8.19 365 GLY B CA 1
ATOM 6186 C C . GLY B 1 365 ? 7.557 28.274 -39.377 1.00 7.84 365 GLY B C 1
ATOM 6187 O O . GLY B 1 365 ? 6.881 27.398 -39.914 1.00 8.98 365 GLY B O 1
ATOM 6188 N N . GLU B 1 366 ? 8.649 27.976 -38.647 1.00 7.01 366 GLU B N 1
ATOM 6189 C CA . GLU B 1 366 ? 8.929 26.605 -38.291 1.00 7.54 366 GLU B CA 1
ATOM 6190 C C . GLU B 1 366 ? 7.796 26.044 -37.418 1.00 7.97 366 GLU B C 1
ATOM 6191 O O . GLU B 1 366 ? 7.199 26.795 -36.644 1.00 8.51 366 GLU B O 1
ATOM 6197 N N . HIS B 1 367 ? 7.570 24.737 -37.526 1.00 8.07 367 HIS B N 1
ATOM 6198 C CA . HIS B 1 367 ? 6.644 24.076 -36.619 1.00 7.96 367 HIS B CA 1
ATOM 6199 C C . HIS B 1 367 ? 7.373 23.382 -35.503 1.00 8.36 367 HIS B C 1
ATOM 6200 O O . HIS B 1 367 ? 8.411 22.743 -35.695 1.00 8.57 367 HIS B O 1
ATOM 6207 N N . LEU B 1 368 ? 6.779 23.501 -34.316 1.00 7.89 368 LEU B N 1
ATOM 6208 C CA . LEU B 1 368 ? 7.195 22.656 -33.192 1.00 7.94 368 LEU B CA 1
ATOM 6209 C C . LEU B 1 368 ? 6.821 21.209 -33.481 1.00 7.50 368 LEU B C 1
ATOM 6210 O O . LEU B 1 368 ? 5.804 20.971 -34.097 1.00 9.23 368 LEU B O 1
ATOM 6215 N N . ASP B 1 369 ? 7.685 20.256 -33.140 1.00 7.51 369 ASP B N 1
ATOM 6216 C CA . ASP B 1 369 ? 7.485 18.882 -33.578 1.00 7.87 369 ASP B CA 1
ATOM 6217 C C . ASP B 1 369 ? 6.628 18.129 -32.598 1.00 9.20 369 ASP B C 1
ATOM 6218 O O . ASP B 1 369 ? 5.407 18.163 -32.696 1.00 12.40 369 ASP B O 1
ATOM 6223 N N . ALA B 1 370 ? 7.211 17.475 -31.607 1.00 9.20 370 ALA B N 1
ATOM 6224 C CA . ALA B 1 370 ? 6.439 16.651 -30.642 1.00 8.04 370 ALA B CA 1
ATOM 6225 C C . ALA B 1 370 ? 7.308 16.397 -29.435 1.00 7.91 370 ALA B C 1
ATOM 6226 O O . ALA B 1 370 ? 8.531 16.422 -29.550 1.00 7.44 370 ALA B O 1
ATOM 6228 N N . ILE B 1 371 ? 6.690 16.112 -28.284 1.00 7.24 371 ILE B N 1
ATOM 6229 C CA . ILE B 1 371 ? 7.496 15.730 -27.115 1.00 7.45 371 ILE B CA 1
ATOM 6230 C C . ILE B 1 371 ? 8.271 14.468 -27.471 1.00 7.36 371 ILE B C 1
ATOM 6231 O O . ILE B 1 371 ? 7.763 13.587 -28.181 1.00 7.27 371 ILE B O 1
ATOM 6236 N N . GLY B 1 372 ? 9.473 14.357 -26.951 1.00 7.09 372 GLY B N 1
ATOM 6237 C CA . GLY B 1 372 ? 10.349 13.252 -27.241 1.00 7.84 372 GLY B CA 1
ATOM 6238 C C . GLY B 1 372 ? 11.072 13.301 -28.594 1.00 7.06 372 GLY B C 1
ATOM 6239 O O . GLY B 1 372 ? 11.659 12.279 -29.044 1.00 7.84 372 GLY B O 1
ATOM 6240 N N . GLN B 1 373 ? 11.100 14.495 -29.164 1.00 7.91 373 GLN B N 1
ATOM 6241 C CA . GLN B 1 373 ? 11.762 14.754 -30.435 1.00 7.12 373 GLN B CA 1
ATOM 6242 C C . GLN B 1 373 ? 12.775 15.869 -30.294 1.00 7.82 373 GLN B C 1
ATOM 6243 O O . GLN B 1 373 ? 13.603 15.810 -29.341 1.00 8.72 373 GLN B O 1
ATOM 6249 N N . TYR B 1 374 ? 12.855 16.831 -31.226 1.00 6.87 374 TYR B N 1
ATOM 6250 C CA . TYR B 1 374 ? 13.947 17.767 -31.319 1.00 7.63 374 TYR B CA 1
ATOM 6251 C C . TYR B 1 374 ? 13.703 19.152 -30.794 1.00 7.92 374 TYR B C 1
ATOM 6252 O O . TYR B 1 374 ? 14.657 19.884 -30.527 1.00 10.79 374 TYR B O 1
ATOM 6261 N N . CYS B 1 375 ? 12.438 19.605 -30.771 1.00 7.36 375 CYS B N 1
ATOM 6262 C CA . CYS B 1 375 ? 12.191 21.021 -30.609 1.00 7.56 375 CYS B CA 1
ATOM 6263 C C . CYS B 1 375 ? 11.964 21.500 -29.195 1.00 6.21 375 CYS B C 1
ATOM 6264 O O . CYS B 1 375 ? 12.287 22.672 -28.886 1.00 8.34 375 CYS B O 1
ATOM 6267 N N . TYR B 1 376 ? 11.320 20.691 -28.330 1.00 7.53 376 TYR B N 1
ATOM 6268 C CA . TYR B 1 376 ? 10.947 21.203 -27.024 1.00 6.37 376 TYR B CA 1
ATOM 6269 C C . TYR B 1 376 ? 10.866 20.101 -25.975 1.00 7.79 376 TYR B C 1
ATOM 6270 O O . TYR B 1 376 ? 10.687 18.929 -26.314 1.00 7.52 376 TYR B O 1
ATOM 6279 N N . ARG B 1 377 ? 10.914 20.532 -24.734 1.00 6.75 377 ARG B N 1
ATOM 6280 C CA . ARG B 1 377 ? 10.831 19.632 -23.562 1.00 6.82 377 ARG B CA 1
ATOM 6281 C C . ARG B 1 377 ? 9.905 20.260 -22.550 1.00 6.88 377 ARG B C 1
ATOM 6282 O O . ARG B 1 377 ? 9.791 21.498 -22.449 1.00 8.20 377 ARG B O 1
ATOM 6290 N N . SER B 1 378 ? 9.317 19.430 -21.708 1.00 6.60 378 SER B N 1
ATOM 6291 C CA . SER B 1 378 ? 8.389 19.961 -20.692 1.00 6.24 378 SER B CA 1
ATOM 6292 C C . SER B 1 378 ? 9.125 20.594 -19.497 1.00 7.54 378 SER B C 1
ATOM 6293 O O . SER B 1 378 ? 10.314 20.335 -19.232 1.00 7.77 378 SER B O 1
ATOM 6296 N N . TRP B 1 379 ? 8.415 21.430 -18.768 1.00 7.42 379 TRP B N 1
ATOM 6297 C CA . TRP B 1 379 ? 8.989 22.271 -17.687 1.00 7.09 379 TRP B CA 1
ATOM 6298 C C . TRP B 1 379 ? 7.917 22.671 -16.772 1.00 7.45 379 TRP B C 1
ATOM 6299 O O . TRP B 1 379 ? 7.008 23.402 -17.162 1.00 7.99 379 TRP B O 1
ATOM 6310 N N . ILE B 1 380 ? 7.899 22.129 -15.549 1.00 8.40 380 ILE B N 1
ATOM 6311 C CA . ILE B 1 380 ? 6.831 22.420 -14.602 1.00 7.46 380 ILE B CA 1
ATOM 6312 C C . ILE B 1 380 ? 6.970 23.822 -13.983 1.00 7.29 380 ILE B C 1
ATOM 6313 O O . ILE B 1 380 ? 8.046 24.211 -13.624 1.00 9.22 380 ILE B O 1
ATOM 6318 N N . MET B 1 381 ? 5.839 24.509 -13.886 1.00 8.20 381 MET B N 1
ATOM 6319 C CA . MET B 1 381 ? 5.763 25.806 -13.197 1.00 8.54 381 MET B CA 1
ATOM 6320 C C . MET B 1 381 ? 4.537 25.852 -12.320 1.00 8.77 381 MET B C 1
ATOM 6321 O O . MET B 1 381 ? 3.529 25.098 -12.518 1.00 8.58 381 MET B O 1
ATOM 6326 N N . THR B 1 382 ? 4.527 26.748 -11.324 1.00 10.16 382 THR B N 1
ATOM 6327 C CA . THR B 1 382 ? 3.231 27.027 -10.710 1.00 8.89 382 THR B CA 1
ATOM 6328 C C . THR B 1 382 ? 2.273 27.705 -11.689 1.00 9.43 382 THR B C 1
ATOM 6329 O O . THR B 1 382 ? 2.729 28.367 -12.630 1.00 9.65 382 THR B O 1
ATOM 6333 N N . VAL B 1 383 ? 0.992 27.585 -11.470 1.00 9.77 383 VAL B N 1
ATOM 6334 C CA . VAL B 1 383 ? -0.012 28.253 -12.318 1.00 10.65 383 VAL B CA 1
ATOM 6335 C C . VAL B 1 383 ? 0.184 29.769 -12.316 1.00 11.39 383 VAL B C 1
ATOM 6336 O O . VAL B 1 383 ? 0.211 30.371 -13.410 1.00 12.00 383 VAL B O 1
ATOM 6340 N N . PRO B 1 384 ? 0.405 30.385 -11.161 1.00 12.09 384 PRO B N 1
ATOM 6341 C CA . PRO B 1 384 ? 0.661 31.866 -11.265 1.00 11.38 384 PRO B CA 1
ATOM 6342 C C . PRO B 1 384 ? 1.863 32.261 -12.065 1.00 12.68 384 PRO B C 1
ATOM 6343 O O . PRO B 1 384 ? 1.814 33.263 -12.796 1.00 13.59 384 PRO B O 1
ATOM 6347 N N . GLU B 1 385 ? 2.951 31.522 -12.009 1.00 11.25 385 GLU B N 1
ATOM 6348 C CA . GLU B 1 385 ? 4.130 31.841 -12.767 1.00 12.00 385 GLU B CA 1
ATOM 6349 C C . GLU B 1 385 ? 3.879 31.586 -14.256 1.00 11.88 385 GLU B C 1
ATOM 6350 O O . GLU B 1 385 ? 4.279 32.357 -15.118 1.00 12.67 385 GLU B O 1
ATOM 6356 N N . ALA B 1 386 ? 3.225 30.489 -14.572 1.00 10.75 386 ALA B N 1
ATOM 6357 C CA . ALA B 1 386 ? 2.883 30.174 -15.971 1.00 10.46 386 ALA B CA 1
ATOM 6358 C C . ALA B 1 386 ? 1.978 31.254 -16.563 1.00 11.37 386 ALA B C 1
ATOM 6359 O O . ALA B 1 386 ? 2.214 31.690 -17.698 1.00 11.49 386 ALA B O 1
ATOM 6361 N N . ARG B 1 387 ? 0.966 31.662 -15.830 1.00 11.72 387 ARG B N 1
ATOM 6362 C CA A ARG B 1 387 ? 0.050 32.714 -16.307 0.50 13.10 387 ARG B CA 1
ATOM 6363 C CA B ARG B 1 387 ? 0.035 32.690 -16.328 0.50 12.90 387 ARG B CA 1
ATOM 6364 C C . ARG B 1 387 ? 0.797 34.032 -16.507 1.00 13.76 387 ARG B C 1
ATOM 6365 O O . ARG B 1 387 ? 0.573 34.718 -17.516 1.00 14.35 387 ARG B O 1
ATOM 6380 N N . ALA B 1 388 ? 1.680 34.385 -15.580 1.00 14.58 388 ALA B N 1
ATOM 6381 C CA . ALA B 1 388 ? 2.398 35.685 -15.695 1.00 15.06 388 ALA B CA 1
ATOM 6382 C C . ALA B 1 388 ? 3.208 35.692 -16.973 1.00 16.02 388 ALA B C 1
ATOM 6383 O O . ALA B 1 388 ? 3.314 36.740 -17.629 1.00 17.51 388 ALA B O 1
ATOM 6385 N N . ALA B 1 389 ? 3.742 34.534 -17.364 1.00 14.60 389 ALA B N 1
ATOM 6386 C CA . ALA B 1 389 ? 4.637 34.377 -18.499 1.00 15.01 389 ALA B CA 1
ATOM 6387 C C . ALA B 1 389 ? 3.888 34.110 -19.807 1.00 14.20 389 ALA B C 1
ATOM 6388 O O . ALA B 1 389 ? 4.511 34.049 -20.873 1.00 15.93 389 ALA B O 1
ATOM 6390 N N . LYS B 1 390 ? 2.586 33.983 -19.763 1.00 13.54 390 LYS B N 1
ATOM 6391 C CA . LYS B 1 390 ? 1.766 33.573 -20.868 1.00 14.77 390 LYS B CA 1
ATOM 6392 C C . LYS B 1 390 ? 2.219 32.237 -21.458 1.00 12.30 390 LYS B C 1
ATOM 6393 O O . LYS B 1 390 ? 2.187 31.995 -22.685 1.00 11.62 390 LYS B O 1
ATOM 6399 N N . ALA B 1 391 ? 2.668 31.317 -20.583 1.00 11.20 391 ALA B N 1
ATOM 6400 C CA . ALA B 1 391 ? 3.166 30.023 -21.072 1.00 9.58 391 ALA B CA 1
ATOM 6401 C C . ALA B 1 391 ? 2.070 29.202 -21.695 1.00 9.95 391 ALA B C 1
ATOM 6402 O O . ALA B 1 391 ? 0.952 29.186 -21.198 1.00 12.17 391 ALA B O 1
ATOM 6404 N N . ILE B 1 392 ? 2.393 28.519 -22.789 1.00 8.41 392 ILE B N 1
ATOM 6405 C CA . ILE B 1 392 ? 1.434 27.612 -23.389 1.00 7.88 392 ILE B CA 1
ATOM 6406 C C . ILE B 1 392 ? 1.507 26.227 -22.683 1.00 8.22 392 ILE B C 1
ATOM 6407 O O . ILE B 1 392 ? 2.582 25.681 -22.574 1.00 8.04 392 ILE B O 1
ATOM 6412 N N . PRO B 1 393 ? 0.381 25.677 -22.271 1.00 7.35 393 PRO B N 1
ATOM 6413 C CA . PRO B 1 393 ? 0.411 24.279 -21.729 1.00 8.02 393 PRO B CA 1
ATOM 6414 C C . PRO B 1 393 ? 1.063 23.358 -22.723 1.00 7.53 393 PRO B C 1
ATOM 6415 O O . PRO B 1 393 ? 0.728 23.354 -23.898 1.00 7.59 393 PRO B O 1
ATOM 6419 N N . CYS B 1 394 ? 2.028 22.552 -22.238 1.00 7.61 394 CYS B N 1
ATOM 6420 C CA . CYS B 1 394 ? 2.827 21.732 -23.126 1.00 7.79 394 CYS B CA 1
ATOM 6421 C C . CYS B 1 394 ? 1.992 20.793 -23.953 1.00 7.20 394 CYS B C 1
ATOM 6422 O O . CYS B 1 394 ? 2.326 20.510 -25.111 1.00 8.67 394 CYS B O 1
ATOM 6425 N N . GLY B 1 395 ? 0.887 20.271 -23.385 1.00 6.72 395 GLY B N 1
ATOM 6426 C CA . GLY B 1 395 ? 0.035 19.325 -24.086 1.00 7.35 395 GLY B CA 1
ATOM 6427 C C . GLY B 1 395 ? -0.579 19.882 -25.377 1.00 8.19 395 GLY B C 1
ATOM 6428 O O . GLY B 1 395 ? -1.154 19.098 -26.154 1.00 8.29 395 GLY B O 1
ATOM 6429 N N . LEU B 1 396 ? -0.543 21.205 -25.567 1.00 7.83 396 LEU B N 1
ATOM 6430 C CA . LEU B 1 396 ? -1.132 21.825 -26.752 1.00 7.96 396 LEU B CA 1
ATOM 6431 C C . LEU B 1 396 ? -0.186 22.010 -27.904 1.00 9.17 396 LEU B C 1
ATOM 6432 O O . LEU B 1 396 ? -0.610 22.527 -28.969 1.00 10.17 396 LEU B O 1
ATOM 6437 N N . LEU B 1 397 ? 1.069 21.682 -27.718 1.00 7.49 397 LEU B N 1
ATOM 6438 C CA . LEU B 1 397 ? 2.129 22.215 -28.609 1.00 7.99 397 LEU B CA 1
ATOM 6439 C C . LEU B 1 397 ? 2.502 21.387 -29.843 1.00 7.61 397 LEU B C 1
ATOM 6440 O O . LEU B 1 397 ? 3.219 21.887 -30.732 1.00 7.23 397 LEU B O 1
ATOM 6445 N N . GLN B 1 398 ? 2.072 20.128 -29.932 1.00 7.49 398 GLN B N 1
ATOM 6446 C CA . GLN B 1 398 ? 2.526 19.317 -31.033 1.00 7.71 398 GLN B CA 1
ATOM 6447 C C . GLN B 1 398 ? 2.082 19.906 -32.366 1.00 7.11 398 GLN B C 1
ATOM 6448 O O . GLN B 1 398 ? 0.909 20.267 -32.531 1.00 7.63 398 GLN B O 1
ATOM 6454 N N . ASN B 1 399 ? 3.014 20.036 -33.299 1.00 7.04 399 ASN B N 1
ATOM 6455 C CA . ASN B 1 399 ? 2.787 20.676 -34.599 1.00 7.93 399 ASN B CA 1
ATOM 6456 C C . ASN B 1 399 ? 2.340 22.160 -34.516 1.00 7.45 399 ASN B C 1
ATOM 6457 O O . ASN B 1 399 ? 1.827 22.645 -35.468 1.00 8.49 399 ASN B O 1
ATOM 6462 N N . GLY B 1 400 ? 2.570 22.834 -33.393 1.00 7.04 400 GLY B N 1
ATOM 6463 C CA . GLY B 1 400 ? 2.323 24.241 -33.231 1.00 6.50 400 GLY B CA 1
ATOM 6464 C C . GLY B 1 400 ? 3.207 25.040 -34.170 1.00 6.17 400 GLY B C 1
ATOM 6465 O O . GLY B 1 400 ? 4.203 24.537 -34.663 1.00 7.68 400 GLY B O 1
ATOM 6466 N N . THR B 1 401 ? 2.859 26.330 -34.338 1.00 7.91 401 THR B N 1
ATOM 6467 C CA . THR B 1 401 ? 3.610 27.215 -35.250 1.00 8.59 401 THR B CA 1
ATOM 6468 C C . THR B 1 401 ? 4.430 28.186 -34.411 1.00 8.02 401 THR B C 1
ATOM 6469 O O . THR B 1 401 ? 3.895 28.841 -33.523 1.00 8.87 401 THR B O 1
ATOM 6473 N N . VAL B 1 402 ? 5.717 28.343 -34.744 1.00 8.51 402 VAL B N 1
ATOM 6474 C CA . VAL B 1 402 ? 6.527 29.387 -34.158 1.00 7.42 402 VAL B CA 1
ATOM 6475 C C . VAL B 1 402 ? 6.159 30.727 -34.821 1.00 7.91 402 VAL B C 1
ATOM 6476 O O . VAL B 1 402 ? 6.114 30.817 -36.029 1.00 8.01 402 VAL B O 1
ATOM 6480 N N . ILE B 1 403 ? 5.864 31.732 -33.986 1.00 7.95 403 ILE B N 1
ATOM 6481 C CA . ILE B 1 403 ? 5.419 33.053 -34.489 1.00 9.44 403 ILE B CA 1
ATOM 6482 C C . ILE B 1 403 ? 6.396 34.177 -34.176 1.00 10.34 403 ILE B C 1
ATOM 6483 O O . ILE B 1 403 ? 6.297 35.250 -34.796 1.00 12.54 403 ILE B O 1
ATOM 6488 N N . ALA B 1 404 ? 7.382 33.946 -33.325 1.00 9.42 404 ALA B N 1
ATOM 6489 C CA . ALA B 1 404 ? 8.490 34.905 -33.053 1.00 10.12 404 ALA B CA 1
ATOM 6490 C C . ALA B 1 404 ? 9.735 34.076 -32.814 1.00 11.47 404 ALA B C 1
ATOM 6491 O O . ALA B 1 404 ? 9.625 32.919 -32.426 1.00 10.56 404 ALA B O 1
ATOM 6493 N N . PRO B 1 405 ? 10.940 34.601 -33.068 1.00 11.75 405 PRO B N 1
ATOM 6494 C CA . PRO B 1 405 ? 12.133 33.791 -32.845 1.00 10.99 405 PRO B CA 1
ATOM 6495 C C . PRO B 1 405 ? 12.198 33.284 -31.398 1.00 10.24 405 PRO B C 1
ATOM 6496 O O . PRO B 1 405 ? 11.881 33.989 -30.462 1.00 11.61 405 PRO B O 1
ATOM 6500 N N . ILE B 1 406 ? 12.604 32.031 -31.281 1.00 10.06 406 ILE B N 1
ATOM 6501 C CA . ILE B 1 406 ? 12.756 31.349 -30.019 1.00 10.04 406 ILE B CA 1
ATOM 6502 C C . ILE B 1 406 ? 14.186 30.851 -29.920 1.00 10.56 406 ILE B C 1
ATOM 6503 O O . ILE B 1 406 ? 14.737 30.267 -30.872 1.00 12.65 406 ILE B O 1
ATOM 6508 N N . LYS B 1 407 ? 14.810 31.134 -28.779 1.00 11.71 407 LYS B N 1
ATOM 6509 C CA . LYS B 1 407 ? 16.152 30.621 -28.507 1.00 12.20 407 LYS B CA 1
ATOM 6510 C C . LYS B 1 407 ? 16.149 29.340 -27.706 1.00 11.40 407 LYS B C 1
ATOM 6511 O O . LYS B 1 407 ? 15.242 29.143 -26.913 1.00 10.29 407 LYS B O 1
ATOM 6517 N N . LYS B 1 408 ? 17.154 28.485 -27.918 1.00 10.89 408 LYS B N 1
ATOM 6518 C CA . LYS B 1 408 ? 17.377 27.337 -27.053 1.00 11.33 408 LYS B CA 1
ATOM 6519 C C . LYS B 1 408 ? 17.223 27.788 -25.583 1.00 11.32 408 LYS B C 1
ATOM 6520 O O . LYS B 1 408 ? 17.828 28.804 -25.123 1.00 13.57 408 LYS B O 1
ATOM 6526 N N . GLY B 1 409 ? 16.436 27.021 -24.810 1.00 12.20 409 GLY B N 1
ATOM 6527 C CA . GLY B 1 409 ? 16.297 27.318 -23.383 1.00 12.26 409 GLY B CA 1
ATOM 6528 C C . GLY B 1 409 ? 15.176 28.268 -23.001 1.00 14.20 409 GLY B C 1
ATOM 6529 O O . GLY B 1 409 ? 14.815 28.409 -21.846 1.00 16.49 409 GLY B O 1
ATOM 6530 N N . GLU B 1 410 ? 14.537 28.882 -24.004 1.00 12.02 410 GLU B N 1
ATOM 6531 C CA . GLU B 1 410 ? 13.479 29.826 -23.749 1.00 11.91 410 GLU B CA 1
ATOM 6532 C C . GLU B 1 410 ? 12.101 29.192 -23.594 1.00 10.07 410 GLU B C 1
ATOM 6533 O O . GLU B 1 410 ? 11.739 28.222 -24.334 1.00 9.63 410 GLU B O 1
ATOM 6539 N N . LEU B 1 411 ? 11.308 29.741 -22.702 1.00 10.21 411 LEU B N 1
ATOM 6540 C CA . LEU B 1 411 ? 9.927 29.371 -22.506 1.00 9.46 411 LEU B CA 1
ATOM 6541 C C . LEU B 1 411 ? 9.089 29.579 -23.765 1.00 9.12 411 LEU B C 1
ATOM 6542 O O . LEU B 1 411 ? 9.217 30.625 -24.418 1.00 9.77 411 LEU B O 1
ATOM 6547 N N . ILE B 1 412 ? 8.259 28.602 -24.110 1.00 8.33 412 ILE B N 1
ATOM 6548 C CA . ILE B 1 412 ? 7.282 28.695 -25.200 1.00 7.66 412 ILE B CA 1
ATOM 6549 C C . ILE B 1 412 ? 6.001 29.303 -24.688 1.00 8.35 412 ILE B C 1
ATOM 6550 O O . ILE B 1 412 ? 5.372 28.818 -23.738 1.00 9.21 412 ILE B O 1
ATOM 6555 N N . THR B 1 413 ? 5.599 30.418 -25.292 1.00 9.59 413 THR B N 1
ATOM 6556 C CA . THR B 1 413 ? 4.508 31.261 -24.796 1.00 9.58 413 THR B CA 1
ATOM 6557 C C . THR B 1 413 ? 3.575 31.667 -25.936 1.00 8.99 413 THR B C 1
ATOM 6558 O O . THR B 1 413 ? 3.937 31.501 -27.104 1.00 9.69 413 THR B O 1
ATOM 6562 N N . TYR B 1 414 ? 2.442 32.271 -25.595 1.00 9.95 414 TYR B N 1
ATOM 6563 C CA . TYR B 1 414 ? 1.493 32.778 -26.582 1.00 10.64 414 TYR B CA 1
ATOM 6564 C C . TYR B 1 414 ? 2.114 33.977 -27.314 1.00 11.26 414 TYR B C 1
ATOM 6565 O O . TYR B 1 414 ? 1.626 34.324 -28.397 1.00 14.26 414 TYR B O 1
ATOM 6574 N N . ALA B 1 415 ? 3.202 34.545 -26.851 1.00 11.45 415 ALA B N 1
ATOM 6575 C CA . ALA B 1 415 ? 3.900 35.597 -27.623 1.00 12.93 415 ALA B CA 1
ATOM 6576 C C . ALA B 1 415 ? 4.769 35.030 -28.741 1.00 12.97 415 ALA B C 1
ATOM 6577 O O . ALA B 1 415 ? 5.101 35.741 -29.686 1.00 14.51 415 ALA B O 1
ATOM 6579 N N . ASN B 1 416 ? 5.309 33.815 -28.577 1.00 9.46 416 ASN B N 1
ATOM 6580 C CA . ASN B 1 416 ? 6.248 33.270 -29.556 1.00 9.55 416 ASN B CA 1
ATOM 6581 C C . ASN B 1 416 ? 5.777 31.976 -30.280 1.00 8.14 416 ASN B C 1
ATOM 6582 O O . ASN B 1 416 ? 6.460 31.527 -31.215 1.00 9.35 416 ASN B O 1
ATOM 6587 N N . ALA B 1 417 ? 4.588 31.483 -29.969 1.00 8.78 417 ALA B N 1
ATOM 6588 C CA . ALA B 1 417 ? 4.059 30.271 -30.656 1.00 7.54 417 ALA B CA 1
ATOM 6589 C C . ALA B 1 417 ? 2.549 30.256 -30.598 1.00 8.43 417 ALA B C 1
ATOM 6590 O O . ALA B 1 417 ? 1.947 30.944 -29.759 1.00 9.32 417 ALA B O 1
ATOM 6592 N N . ALA B 1 418 ? 1.943 29.429 -31.438 1.00 9.33 418 ALA B N 1
ATOM 6593 C CA . ALA B 1 418 ? 0.491 29.258 -31.497 1.00 10.27 418 ALA B CA 1
ATOM 6594 C C . ALA B 1 418 ? 0.176 27.786 -31.665 1.00 11.81 418 ALA B C 1
ATOM 6595 O O . ALA B 1 418 ? 0.684 27.156 -32.582 1.00 12.53 418 ALA B O 1
ATOM 6597 N N . PRO B 1 419 ? -0.608 27.203 -30.758 1.00 12.63 419 PRO B N 1
ATOM 6598 C CA . PRO B 1 419 ? -1.043 25.861 -30.994 1.00 15.05 419 PRO B CA 1
ATOM 6599 C C . PRO B 1 419 ? -1.830 25.712 -32.224 1.00 17.61 419 PRO B C 1
ATOM 6600 O O . PRO B 1 419 ? -2.476 26.678 -32.686 1.00 19.67 419 PRO B O 1
ATOM 6604 N N . GLN B 1 420 ? -1.847 24.526 -32.786 1.00 16.59 420 GLN B N 1
ATOM 6605 C CA . GLN B 1 420 ? -2.900 24.201 -33.719 1.00 20.78 420 GLN B CA 1
ATOM 6606 C C . GLN B 1 420 ? -4.230 24.456 -33.014 1.00 21.87 420 GLN B C 1
ATOM 6607 O O . GLN B 1 420 ? -4.473 23.919 -31.911 1.00 22.69 420 GLN B O 1
ATOM 6613 N N . PRO B 1 421 ? -5.059 25.347 -33.553 1.00 25.52 421 PRO B N 1
ATOM 6614 C CA . PRO B 1 421 ? -6.227 25.765 -32.704 1.00 25.50 421 PRO B CA 1
ATOM 6615 C C . PRO B 1 421 ? -7.412 24.759 -32.755 1.00 27.20 421 PRO B C 1
ATOM 6616 O O . PRO B 1 421 ? -8.302 24.801 -31.850 1.00 25.19 421 PRO B O 1
ATOM 6620 N N . GLY B 1 422 ? -7.372 23.869 -33.774 1.00 27.38 422 GLY B N 1
ATOM 6621 C CA . GLY B 1 422 ? -8.472 22.973 -34.144 1.00 27.01 422 GLY B CA 1
ATOM 6622 C C . GLY B 1 422 ? -8.462 21.617 -33.446 1.00 25.17 422 GLY B C 1
ATOM 6623 O O . GLY B 1 422 ? -9.293 20.787 -33.768 1.00 26.46 422 GLY B O 1
ATOM 6624 N N . SER B 1 423 ? -7.568 21.389 -32.453 1.00 23.10 423 SER B N 1
ATOM 6625 C CA . SER B 1 423 ? -7.533 20.081 -31.804 1.00 20.87 423 SER B CA 1
ATOM 6626 C C . SER B 1 423 ? -8.619 19.938 -30.794 1.00 20.51 423 SER B C 1
ATOM 6627 O O . SER B 1 423 ? -9.088 20.921 -30.184 1.00 22.58 423 SER B O 1
ATOM 6630 N N . ARG B 1 424 ? -9.021 18.705 -30.575 1.00 21.34 424 ARG B N 1
ATOM 6631 C CA . ARG B 1 424 ? -9.907 18.443 -29.475 1.00 22.22 424 ARG B CA 1
ATOM 6632 C C . ARG B 1 424 ? -9.217 18.919 -28.177 1.00 21.17 424 ARG B C 1
ATOM 6633 O O . ARG B 1 424 ? -9.849 19.471 -27.254 1.00 20.49 424 ARG B O 1
ATOM 6641 N N . ILE B 1 425 ? -7.919 18.628 -28.054 1.00 18.72 425 ILE B N 1
ATOM 6642 C CA . ILE B 1 425 ? -7.260 19.067 -26.886 1.00 16.04 425 ILE B CA 1
ATOM 6643 C C . ILE B 1 425 ? -7.224 20.589 -26.673 1.00 13.36 425 ILE B C 1
ATOM 6644 O O . ILE B 1 425 ? -7.485 20.964 -25.558 1.00 12.39 425 ILE B O 1
ATOM 6649 N N . ALA B 1 426 ? -6.902 21.441 -27.663 1.00 13.30 426 ALA B N 1
ATOM 6650 C CA . ALA B 1 426 ? -6.953 22.940 -27.464 1.00 13.99 426 ALA B CA 1
ATOM 6651 C C . ALA B 1 426 ? -8.445 23.383 -27.224 1.00 13.37 426 ALA B C 1
ATOM 6652 O O . ALA B 1 426 ? -8.719 24.224 -26.341 1.00 13.51 426 ALA B O 1
ATOM 6654 N N . GLU B 1 427 ? -9.381 22.761 -27.948 1.00 15.97 427 GLU B N 1
ATOM 6655 C CA A GLU B 1 427 ? -10.777 23.131 -27.767 0.50 16.50 427 GLU B CA 1
ATOM 6656 C CA B GLU B 1 427 ? -10.860 23.008 -27.749 0.50 16.41 427 GLU B CA 1
ATOM 6657 C C . GLU B 1 427 ? -11.252 22.718 -26.343 1.00 16.13 427 GLU B C 1
ATOM 6658 O O . GLU B 1 427 ? -11.910 23.543 -25.643 1.00 16.17 427 GLU B O 1
ATOM 6669 N N . LEU B 1 428 ? -10.888 21.511 -25.851 1.00 15.22 428 LEU B N 1
ATOM 6670 C CA . LEU B 1 428 ? -11.238 21.174 -24.502 1.00 14.16 428 LEU B CA 1
ATOM 6671 C C . LEU B 1 428 ? -10.542 22.032 -23.429 1.00 13.46 428 LEU B C 1
ATOM 6672 O O . LEU B 1 428 ? -11.089 22.309 -22.374 1.00 14.19 428 LEU B O 1
ATOM 6677 N N . ARG B 1 429 ? -9.286 22.415 -23.679 1.00 11.81 429 ARG B N 1
ATOM 6678 C CA . ARG B 1 429 ? -8.615 23.293 -22.767 1.00 10.66 429 ARG B CA 1
ATOM 6679 C C . ARG B 1 429 ? -9.278 24.676 -22.680 1.00 11.58 429 ARG B C 1
ATOM 6680 O O . ARG B 1 429 ? -9.387 25.216 -21.588 1.00 11.17 429 ARG B O 1
ATOM 6688 N N . ALA B 1 430 ? -9.755 25.152 -23.823 1.00 12.38 430 ALA B N 1
ATOM 6689 C CA . ALA B 1 430 ? -10.502 26.433 -23.804 1.00 13.85 430 ALA B CA 1
ATOM 6690 C C . ALA B 1 430 ? -11.729 26.336 -22.947 1.00 13.83 430 ALA B C 1
ATOM 6691 O O . ALA B 1 430 ? -12.020 27.252 -22.144 1.00 14.83 430 ALA B O 1
ATOM 6693 N N . LEU B 1 431 ? -12.401 25.192 -23.031 1.00 14.35 431 LEU B N 1
ATOM 6694 C CA . LEU B 1 431 ? -13.590 24.967 -22.192 1.00 14.89 431 LEU B CA 1
ATOM 6695 C C . LEU B 1 431 ? -13.238 24.871 -20.722 1.00 15.15 431 LEU B C 1
ATOM 6696 O O . LEU B 1 431 ? -13.932 25.342 -19.882 1.00 16.53 431 LEU B O 1
ATOM 6701 N N . GLN B 1 432 ? -12.082 24.244 -20.387 1.00 12.41 432 GLN B N 1
ATOM 6702 C CA . GLN B 1 432 ? -11.635 24.194 -19.050 1.00 12.32 432 GLN B CA 1
ATOM 6703 C C . GLN B 1 432 ? -11.341 25.594 -18.473 1.00 13.47 432 GLN B C 1
ATOM 6704 O O . GLN B 1 432 ? -11.672 25.924 -17.338 1.00 15.07 432 GLN B O 1
ATOM 6710 N N . ASP B 1 433 ? -10.640 26.394 -19.277 1.00 14.99 433 ASP B N 1
ATOM 6711 C CA . ASP B 1 433 ? -10.275 27.758 -18.869 1.00 16.44 433 ASP B CA 1
ATOM 6712 C C . ASP B 1 433 ? -11.556 28.592 -18.662 1.00 18.39 433 ASP B C 1
ATOM 6713 O O . ASP B 1 433 ? -11.596 29.322 -17.699 1.00 19.32 433 ASP B O 1
ATOM 6718 N N . ALA B 1 434 ? -12.582 28.365 -19.477 1.00 19.61 434 ALA B N 1
ATOM 6719 C CA . ALA B 1 434 ? -13.863 29.123 -19.297 1.00 20.67 434 ALA B CA 1
ATOM 6720 C C . ALA B 1 434 ? -14.536 28.667 -18.006 1.00 22.99 434 ALA B C 1
ATOM 6721 O O . ALA B 1 434 ? -15.057 29.496 -17.241 1.00 22.83 434 ALA B O 1
ATOM 6723 N N . MET B 1 435 ? -14.499 27.353 -17.748 1.00 24.28 435 MET B N 1
ATOM 6724 C CA . MET B 1 435 ? -15.135 26.767 -16.569 1.00 26.29 435 MET B CA 1
ATOM 6725 C C . MET B 1 435 ? -14.455 27.377 -15.325 1.00 28.54 435 MET B C 1
ATOM 6726 O O . MET B 1 435 ? -15.118 27.774 -14.342 1.00 28.26 435 MET B O 1
ATOM 6731 N N . LEU B 1 436 ? -13.126 27.495 -15.388 1.00 31.06 436 LEU B N 1
ATOM 6732 C CA . LEU B 1 436 ? -12.342 28.006 -14.278 1.00 33.14 436 LEU B CA 1
ATOM 6733 C C . LEU B 1 436 ? -12.442 29.520 -14.089 1.00 35.54 436 LEU B C 1
ATOM 6734 O O . LEU B 1 436 ? -12.294 30.005 -12.953 1.00 36.40 436 LEU B O 1
ATOM 6739 N N . GLY B 1 437 ? -12.681 30.253 -15.180 1.00 37.27 437 GLY B N 1
ATOM 6740 C CA . GLY B 1 437 ? -12.760 31.717 -15.142 1.00 38.25 437 GLY B CA 1
ATOM 6741 C C . GLY B 1 437 ? -14.056 32.152 -14.491 1.00 39.69 437 GLY B C 1
ATOM 6742 O O . GLY B 1 437 ? -14.096 33.184 -13.820 1.00 41.01 437 GLY B O 1
#

Nearest PDB structures (foldseek):
  3upy-assembly1_B  TM=1.002E+00  e=2.383E-101  Brucella abortus 2308
  6dzs-assembly1_A  TM=4.571E-01  e=2.009E-10  Mycolicibacterium hassiacum DSM 44199
  6dzs-assembly2_C  TM=4.711E-01  e=8.097E-09  Mycolicibacterium hassiacum DSM 44199
  6dzs-assembly2_D  TM=4.154E-01  e=1.632E-08  Mycolicibacterium hassiacum DSM 44199
  6dzs-assembly1_B  TM=4.464E-01  e=6.633E-08  Mycolicibacterium hassiacum DSM 44199

Secondary structure (DSSP, 8-state):
--SS---HHHHHHHHHHHTT--EEEEEE--SHHHHHHHHHHTTSSSEEEEEEE-SSTHHHHHHHHHHHSSSTTEEE-SSHHHHHHHHHTT-EEEES-HHHHHT-TT--EEEE-S--HHHHHHHHHHHHHTT-EEEE--HHHHHHHHHHHHHHHHHHT--EEEPTTSHHHHHHHHHHHHHHTT-EEEEEEEEESS---TT--HHHHHHHHHHTT--HHHHHHHHTSHHHHHHHHHHHHHH--B-SSTT----B--GGGHHHHSSBGGGTSSBSSSSEEEEEESTT--SSEEEEEE--SHHHHHHHHHTTS-SSSEEEEEE----GGGGHHHHHHHHHHH---S----SS--EEEEEEESS-B-TTPBP--TTSSSEEEEEEEHHHHHHHTBPPGGG-TT-EE-S-B-TTPBPBTTTEE--TT-HHHHHHHHHHHHHH-/--SSS---HHHHHHHHHHHTT--EEEEEE--SHHHHHHHHHHTTSSSEEEEEEE-SSTHHHHHHHHHHHSSSTTEEE--SHHHHHHHHHTT-EEEES-HHHHHH-TT--EEEE-S--HHHHHHHHHHHHHTT-EEEE--HHHHHHHHHHHHHHHHHHT--EEEPTTSHHHHHHHHHHHHHHTT-EEEEEEEEESS---TT--HHHHHHHHHHHTS-HHHHHHHHTSHHHHHHHHHHHHHH--EESSTT----B--GGGHHHHSSBGGGTSSBSSSSEEEEEESTT--SSEEEEEE--SHHHHHHHHHTTS-SSSEEEEEE----GGGGHHHHHHIIIII---S----SS--EEEEEEESS-B-BTBBP--TTSSSEEEEEEEHHHHHHTTBPPGGG-TT-EE-S-B-TTPBPBTTTEE--TTSHHHHHHHHHHHHH-

Foldseek 3Di:
DPPDDQDDLLVLLQVLQVVVQAQEEAEEALPDLSLLLQLLVVVGGRYHHLEYADQDQVSNQVSVCVNPVHSVQEDEDDALVRSVVSSVVRHHYYDHDSVSSLQRPSHAEYEYPNLQLLVLLVSLLSNLVNLHAYEYQNLLNCLQQQLVSQVSNVVSVAYYAHFFQDQQLVQVVVVCVCVVVPWFFFEKAFEDAAAADLLDALVVCVVVCVVVVHDLLVVLQNRNCQVRQSSLQQNCQQFVAAQQAKQHDQEADELQCCQQASGDVVSNYDGPGGRHYHYYHHPDGPPKIKTKTFDDDVVVQVVCVVVVQHHDRIGMDIDHGGRRSSRRVVQVSCCVSPVDHSTGGDNDRFKAWFKFFSAKDAFFDADAARSHGTIGTMMDTPVVCVVQQTDRRSQRHRWTFHHIHHHGDTHHPVTIGGPCPGSSNVSSVVSVVVVVD/DVVPDDQDDLLVVLQVLLVVVQAAEEAEEALPDLVLLLQLLVVPGGRYHHLEYADQDQVSNQVSVCVNPVHNVQEDEDDAQVRSVVSSVVNHHYYYHDSLSSLQRPSHAEYEYPHLALLVLLVSLLSNLVNLHAYEYQNLLNCLQQQLVSCVSNVVSVHHYAHFFQDFLLQQLVVVCVCVVVPWFFFEKAFEDAAAADLLDALVVCVVVCVVVVHDLLVVLQNRNCQVRQSSLLQNCQQFVAAAQAKQHDQEAAEPQRCQQASGDVVSNYDGPGGRHYHYYHHPDGPVKIKTKTFDDDVVVQVVCVVVVQHHDRIGMDMDHGGHRSSRRVVQSSCCVSPVDYSTGGDNDRFKAWFKAFSAKDAFFDADAARSHGTIGTMMDTPVVCVVQQTDRRSQRHRKTFHHIHHHGDTHHPVGIGGPCPGSSVVSSVVSVVVVD

Sequence (874 aa):
TTNVALVGLARDLAARAETGKPIRIGLIGAGEMMGTDIVTQVARMQGIEVGALSARRLPNTFKAIRTAYGDEENAREATTESSAMTRAIEAGKIAVTDDNDLILSNPLIDVVIIDATGIPEVGAETGIAAIRRNGKHLVMMMNVEADVTIGPYLKAQADKQGVIIYSLGAGDEPSSCMEELIEEFVSALGYEVVSAGKGKKNNPLNFDATPDDYRQEADDRRNNMNVRLLVEFIDGSKTMVEMAAIANATGLVPDIAGMHGPRASIDQLSSHTLIPQAEGGVLSKSGVVDYSIGKGVSSPPGGVFVVAKMDDHPRLNERRLEDLKIIGKGPYFTFHRPYHHLTSSLEVPLTVARVVLHGKTDMVPLPKPVAEVCAVVAKKDMQPGEHLDAIGQYCYRSWIMTVPEARRAAKAIPCGLLQNGTVIAPIKKGELITYANAAPQPGSRIAEELRALQDAMLGQMTTNVALVGLARDLAARAETGKPIRIGLIGAGEMGTDIVTQVARMQGIEVGALSARRLPNTFKAIRTAYGDEENAREATTESSAMTRAIEAGKIAVTDDNDLILSNPLIDVVIIDATGIPEVGAETGIAAIRRNGKHLVMMMNVEADVTIGPYLKAQADKQGVIYSLGAGDEPSSCMEELIEFVSALGYEVVSAGKGKNNPLNFDATPDDYRQEADRRNMNVRLLVEFIDGSKTMVEMAAIANATGLVPDIAGMHGPRASIDQLSSHTLIPQAEGGVLSKSGVVDYSIGKGVSSPPGGVFVVAKMDHPRLNERRLEDLKIIGKGPYFTFHRPYHHLTSSLEVPLTVARVVLHGKTDMVPLPKPVAEVCAVVAKKDMQPGEHLDAIGQYCYRSWIMTVPEARRAAKAIPCGLLQNGTVIAPIKKGELITYANAAPQPGSRIAEELRALQDAMLG

B-factor: mean 13.28, std 6.77, range [2.0, 59.67]

Solvent-accessible surface area: 32770 Å² total; per-residue (Å²): 125,28,64,20,30,89,27,26,15,7,129,47,3,5,51,43,40,152,98,65,111,15,0,29,0,0,0,2,7,10,46,108,68,0,9,5,0,2,0,0,8,42,51,18,87,8,2,87,9,2,0,0,0,10,223,177,35,96,64,0,49,115,1,0,113,46,5,94,61,75,81,131,43,14,100,91,2,100,71,84,62,24,0,27,144,0,8,120,59,60,58,12,0,0,6,87,62,43,93,26,0,5,56,0,87,44,5,37,0,0,0,6,4,46,37,88,31,61,40,0,0,71,4,0,18,4,0,1,131,58,43,17,40,1,1,1,29,12,2,31,0,11,14,2,0,0,11,26,0,64,27,32,1,83,164,89,65,17,35,4,0,2,3,10,0,31,22,0,10,4,0,11,88,3,0,59,28,0,10,5,0,12,6,39,0,0,0,0,0,14,5,8,53,87,72,32,64,75,78,0,27,5,93,91,41,120,138,51,6,112,155,106,127,56,77,29,73,95,16,0,19,100,27,0,0,0,48,6,0,5,4,0,0,3,0,0,9,2,3,29,0,32,3,16,84,30,2,10,58,14,21,168,2,33,38,122,75,0,28,104,16,0,5,20,119,104,86,63,12,54,0,77,88,34,7,0,0,0,15,0,11,11,130,40,0,48,20,2,0,0,0,0,0,59,7,122,21,108,47,2,32,106,57,0,64,66,26,150,23,33,179,18,50,11,1,25,0,19,12,34,16,9,0,38,3,0,4,2,0,4,0,0,0,72,3,36,47,88,47,93,46,36,10,32,12,39,107,151,18,36,1,6,6,0,0,7,2,13,84,92,4,125,73,51,69,91,1,36,5,22,0,50,69,8,2,23,1,56,0,18,29,17,96,89,0,108,89,37,120,6,0,9,9,24,13,0,97,80,0,39,1,88,31,92,2,142,118,47,69,34,0,16,110,58,9,1,37,21,61,106,67,26,85,9,16,72,3,14,63,86,3,65,66,62,64,66,196,121,89,26,42,14,31,91,24,24,15,6,112,32,2,6,51,43,38,152,98,64,118,16,0,35,0,0,0,2,7,11,45,111,70,0,9,8,0,2,0,0,8,42,64,20,87,7,2,86,8,2,0,0,0,11,224,174,34,95,63,0,48,138,1,0,126,58,5,89,56,61,66,129,46,13,111,95,1,71,76,86,58,29,0,28,146,0,7,124,58,60,48,13,0,0,0,74,56,44,96,24,0,5,51,0,88,54,5,39,0,0,0,5,4,46,38,89,32,59,40,0,0,75,4,0,4,24,0,0,132,68,42,18,44,0,1,2,31,11,2,30,0,12,13,3,0,0,10,16,0,57,22,27,0,82,152,85,68,15,38,2,0,3,3,10,0,33,19,0,9,4,0,9,95,3,0,58,28,0,9,6,0,8,5,40,0,0,0,0,0,9,3,5,66,101,66,33,66,74,75,0,25,6,94,88,42,124,128,41,9,114,167,104,127,56,77,32,75,91,12,0,20,96,28,0,0,2,49,2,1,6,4,0,0,3,0,0,10,2,3,30,0,32,3,14,82,32,2,10,55,14,20,174,2,28,28,120,75,0,27,103,16,0,5,21,107,99,92,64,12,48,1,71,90,36,8,0,0,0,12,0,10,16,148,23,0,35,23,3,0,0,0,0,0,58,4,93,25,106,22,0,30,83,35,0,68,74,34,154,23,34,177,22,43,10,0,26,0,19,13,34,15,13,0,30,3,0,4,3,0,4,0,0,0,56,2,37,48,62,50,100,46,34,12,27,11,40,102,160,28,40,1,5,5,0,0,9,1,14,83,88,4,110,64,50,75,94,1,36,4,24,0,49,74,8,2,24,1,54,0,18,29,27,96,90,0,108,90,37,120,6,0,7,8,23,13,0,102,79,0,39,1,93,32,70,1,126,118,45,70,35,0,15,106,60,9,1,36,19,64,105,60,24,83,9,15,92,2,13,61,86,3,65,77,80,71,101

Radius of gyration: 28.82 Å; Cα contacts (8 Å, |Δi|>4): 2261; chains: 2; bounding box: 47×71×79 Å